Protein AF-0000000073583088 (afdb_homodimer)

pLDDT: mean 70.97, std 27.23, range [14.45, 96.69]

Secondary structure (DSSP, 8-state):
-PPP----------------------GGGG-----------GGGG------S-------------THHHHHHHHHHHHHHHHHHHHHHHHHHHHHHHHHHHTS-HHHHHHS-HHHHHHIIIIIHHHHHHHHHHIIIIIHHHHHHHHHHHHHHHHH-HHHHHHHHHHHHHHHHHHHHHHHHHHHHHHHHHHHHHHHHHHHHHHHHTHHHHHHTT-HHHHHHHHHHHHHHHHHHHHHHHHHHHHHHHHHHHHHHHHHHHHHHHHHHHHHTTSS-HHHHHHHHHHHHHHHHHHHHHHHHHHHHHHHHHHHHHHHHHHSPPPSS-SS-SB---GGG----EEEEEEEEE-TT-TT-EEEEEEEEEE-TT--------TTSSHHHHHHHHTTSS--SEEEEEETTEEGGGB-HHHIIIIIEEEE-SS----SSBHHHHHHTT-TT--HHHHHHHHHHTT-HHHHHHSTTGGG-B--GGGTTS-HHHHHHHHHHHHHHT--SEEEESSTTTTS-HHHHHHHHHHHHHHHHHHHTT------------------------------------------------------------------/--------------------------GGGG-----------GGGG------S-------------THHHHHHHHHHHHHHHHHHHHHHHHHHHHHHHHHHHTS-HHHHHHS-HHHHHHIIIIIHHHHHHHHHHIIIIIHHHHHHHHHHHHHHHHH-HHHHHHHHHHHHHHHHHHHHHHHHHHHHHHHHHHHHHHHHHHHHHHHHTHHHHHHTT-HHHHHHHHHHHHHHHHHHHHHHHHHHHHHHHHHHHHHHHHHHHHHHHHHHHHHTTSS-HHHHHHHHHHHHHHHHHHHHHHHHHHHHHHHHHHHHHHHHHHSPPPSS-SS-SB---GGG----EEEEEEEEE-TT-TT-EEEEEEEEEE-TT--------TTSSHHHHHHHHTTSS--SEEEEEETTEEGGGB-HHHIIIIIEEEE-SS----SSBHHHHHHTT-TT--HHHHHHHHHHTT-HHHHHHSTTGGG-B--GGGTTS-HHHHHHHHHHHHHHT--SEEEESSTTTTS-HHHHHHHHHHHHHHHHHHHTT------------------------------------------------------------------

Solvent-accessible surface area (backbone atoms only — not comparable to full-atom values): 68136 Å² total; per-residue (Å²): 132,78,82,80,88,70,87,71,75,76,76,73,78,79,76,80,76,83,80,76,80,73,79,70,65,77,67,65,74,64,62,59,67,69,70,79,71,71,73,72,76,58,72,72,69,68,63,77,78,76,74,85,88,85,81,84,70,75,77,75,72,79,66,80,76,71,56,64,56,50,18,53,50,44,21,54,49,41,30,50,49,31,43,52,40,36,50,51,42,40,50,47,40,46,50,36,50,51,33,57,66,47,40,41,56,62,53,56,74,73,40,58,54,68,59,55,47,39,42,57,46,56,27,41,47,45,26,33,52,29,50,49,45,44,54,56,51,44,50,51,29,50,49,49,34,54,53,35,52,52,52,35,43,74,71,37,51,69,64,35,53,52,50,64,56,50,49,56,52,51,51,54,53,47,49,55,55,44,52,53,51,49,53,46,48,51,53,27,50,52,37,43,50,51,30,48,50,54,51,48,53,48,58,66,39,40,67,60,36,53,49,35,46,39,55,66,62,54,45,50,53,44,44,51,37,41,49,53,26,35,53,43,44,34,53,43,26,44,52,51,15,50,48,51,15,52,48,48,40,51,54,52,46,49,54,50,46,48,50,52,54,44,47,53,35,32,73,67,70,72,37,51,74,67,52,46,53,51,45,51,53,39,50,50,49,35,49,53,23,50,52,49,49,56,54,43,50,55,38,48,52,53,20,50,52,29,42,48,56,45,49,53,53,48,66,55,74,45,90,57,64,57,70,53,66,47,78,77,56,77,91,74,61,64,48,30,38,36,37,44,49,26,21,31,45,51,85,92,40,64,89,48,68,54,38,76,63,38,64,48,77,43,61,53,92,60,88,81,85,88,83,71,57,63,81,55,36,71,70,52,55,56,37,44,74,70,56,53,46,76,65,76,37,59,51,45,27,48,68,84,40,51,56,88,52,30,18,49,38,55,43,23,42,49,37,38,22,70,38,52,65,74,65,77,47,60,66,40,28,50,48,56,53,31,33,56,33,33,80,85,60,51,71,64,53,51,52,51,20,23,49,45,30,70,31,44,68,67,36,59,68,37,95,54,25,53,62,33,65,34,38,75,69,27,73,75,50,46,71,36,55,46,38,24,46,44,47,13,10,32,53,50,41,63,38,65,36,78,46,70,40,64,57,56,70,60,42,30,72,66,58,39,50,50,34,48,50,38,53,50,49,61,53,52,62,72,66,64,74,74,83,76,80,79,76,78,71,80,80,79,77,81,77,79,80,70,82,81,76,86,85,80,82,82,83,90,92,77,89,71,88,69,90,81,71,92,80,73,93,73,85,90,81,86,87,82,85,80,88,85,89,85,73,88,75,84,91,68,93,77,78,82,70,84,135,130,80,80,78,84,72,86,70,73,78,76,71,75,81,75,81,76,83,79,75,77,73,80,69,64,77,66,65,74,65,63,59,69,71,72,79,71,71,74,72,76,58,71,69,68,69,63,77,80,77,74,85,86,86,80,84,68,74,74,76,74,77,67,80,75,71,56,65,55,48,18,53,51,43,21,53,51,41,29,50,48,32,44,52,39,35,51,50,41,41,53,48,40,46,49,36,49,51,33,55,67,47,42,43,57,62,55,56,72,75,40,58,55,69,59,55,49,38,43,56,45,55,27,41,48,45,25,34,53,29,52,49,45,45,54,56,52,43,51,50,30,50,52,48,33,53,52,33,52,54,53,34,43,73,72,38,52,70,62,35,54,53,47,65,54,51,49,57,53,50,51,54,53,47,49,55,53,45,53,55,50,47,54,46,47,49,54,28,50,50,38,43,48,51,32,48,50,51,51,48,53,48,57,67,40,40,68,60,36,53,48,36,45,39,55,67,60,54,45,50,54,44,45,53,38,40,49,52,25,33,52,43,44,33,53,42,27,42,51,51,14,50,49,52,15,50,48,47,40,51,52,52,46,50,56,50,48,48,50,52,55,44,46,54,35,32,73,67,71,73,37,52,75,68,52,46,53,52,44,50,53,38,50,49,49,34,48,52,22,50,53,51,49,55,54,42,50,56,38,48,52,52,19,49,51,30,42,48,57,46,49,52,53,47,67,54,73,45,90,57,65,58,70,54,66,47,78,78,55,76,91,74,60,64,46,29,38,35,38,43,47,27,21,32,45,52,84,91,41,63,88,48,68,54,38,76,61,40,65,48,76,42,61,54,90,58,89,82,85,90,82,70,58,63,82,55,37,71,67,51,55,56,38,43,73,69,56,54,46,77,67,74,37,59,49,46,26,48,66,83,37,50,54,88,51,31,18,50,39,55,42,23,41,50,36,38,21,70,38,52,66,76,65,78,49,61,67,39,29,50,48,55,54,32,32,55,33,32,82,85,58,50,71,66,51,51,51,50,22,22,49,46,30,68,32,43,69,66,35,59,69,38,96,53,26,54,63,35,65,34,41,74,71,27,73,76,51,49,71,37,56,46,39,25,45,45,46,13,10,30,53,51,40,64,37,67,36,77,46,71,41,63,56,56,72,59,41,28,72,67,58,39,49,49,34,49,50,37,52,51,50,60,54,52,63,69,67,65,74,74,83,76,78,79,76,77,69,80,77,78,74,81,73,81,75,71,81,87,81,86,87,84,86,80,83,87,91,81,91,77,89,75,91,81,84,87,87,90,90,85,87,92,79,85,92,85,88,81,89,80,87,87,90,72,86,88,86,92,70,92,83,84,92,77,139

Nearest PDB structures (foldseek):
  5och-assembly3_F  TM=8.069E-01  e=6.223E-46  Homo sapiens
  5och-assembly1_B  TM=8.005E-01  e=4.667E-46  Homo sapiens
  5och-assembly2_D  TM=7.940E-01  e=2.753E-45  Homo sapiens
  4ayw-assembly1_A-2  TM=7.991E-01  e=3.027E-34  Homo sapiens
  7y48-assembly1_B  TM=8.462E-01  e=5.646E-32  Homo sapiens

Structure (mmCIF, N/CA/C/O backbone):
data_AF-0000000073583088-model_v1
#
loop_
_entity.id
_entity.type
_entity.pdbx_description
1 polymer 'Mitochondrial potassium channel ATP-binding subunit'
#
loop_
_atom_site.group_PDB
_atom_site.id
_atom_site.type_symbol
_atom_site.label_atom_id
_atom_site.label_alt_id
_atom_site.label_comp_id
_atom_site.label_asym_id
_atom_site.label_entity_id
_atom_site.label_seq_id
_atom_site.pdbx_PDB_ins_code
_atom_site.Cartn_x
_atom_site.Cartn_y
_atom_site.Cartn_z
_atom_site.occupancy
_atom_site.B_iso_or_equiv
_atom_site.auth_seq_id
_atom_site.auth_comp_id
_atom_site.auth_asym_id
_atom_site.auth_atom_id
_atom_site.pdbx_PDB_model_num
ATOM 1 N N . MET A 1 1 ? 45.219 54.594 -44.75 1 20.78 1 MET A N 1
ATOM 2 C CA . MET A 1 1 ? 46.156 53.469 -44.75 1 20.78 1 MET A CA 1
ATOM 3 C C . MET A 1 1 ? 46.156 52.75 -43.406 1 20.78 1 MET A C 1
ATOM 5 O O . MET A 1 1 ? 47.094 51.969 -43.125 1 20.78 1 MET A O 1
ATOM 9 N N . GLY A 1 2 ? 45.281 52.969 -42.625 1 25.44 2 GLY A N 1
ATOM 10 C CA . GLY A 1 2 ? 45.25 52.75 -41.188 1 25.44 2 GLY A CA 1
ATOM 11 C C . GLY A 1 2 ? 45.406 51.312 -40.781 1 25.44 2 GLY A C 1
ATOM 12 O O . GLY A 1 2 ? 44.969 50.406 -41.5 1 25.44 2 GLY A O 1
ATOM 13 N N . PRO A 1 3 ? 46.469 50.938 -40.031 1 29.67 3 PRO A N 1
ATOM 14 C CA . PRO A 1 3 ? 47.125 49.656 -39.844 1 29.67 3 PRO A CA 1
ATOM 15 C C . PRO A 1 3 ? 46.188 48.562 -39.344 1 29.67 3 PRO A C 1
ATOM 17 O O . PRO A 1 3 ? 45.188 48.875 -38.719 1 29.67 3 PRO A O 1
ATOM 20 N N . PRO A 1 4 ? 46.062 47.406 -40.094 1 26.61 4 PRO A N 1
ATOM 21 C CA . PRO A 1 4 ? 45.156 46.25 -40.094 1 26.61 4 PRO A CA 1
ATOM 22 C C . PRO A 1 4 ? 45.156 45.5 -38.75 1 26.61 4 PRO A C 1
ATOM 24 O O . PRO A 1 4 ? 46.125 45.625 -37.969 1 26.61 4 PRO A O 1
ATOM 27 N N . ASP A 1 5 ? 44 45.219 -38.219 1 26.08 5 ASP A N 1
ATOM 28 C CA . ASP A 1 5 ? 43.406 44.688 -37 1 26.08 5 ASP A CA 1
ATOM 29 C C . ASP A 1 5 ? 43.938 43.281 -36.656 1 26.08 5 ASP A C 1
ATOM 31 O O . ASP A 1 5 ? 43.812 42.375 -37.469 1 26.08 5 ASP A O 1
ATOM 35 N N . PRO A 1 6 ? 45 43.25 -35.938 1 22.36 6 PRO A N 1
ATOM 36 C CA . PRO A 1 6 ? 46.031 42.219 -35.75 1 22.36 6 PRO A CA 1
ATOM 37 C C . PRO A 1 6 ? 45.406 40.844 -35.5 1 22.36 6 PRO A C 1
ATOM 39 O O . PRO A 1 6 ? 45.812 39.875 -36.156 1 22.36 6 PRO A O 1
ATOM 42 N N . LEU A 1 7 ? 45 40.594 -34.219 1 23 7 LEU A N 1
ATOM 43 C CA . LEU A 1 7 ? 45.5 39.469 -33.438 1 23 7 LEU A CA 1
ATOM 44 C C . LEU A 1 7 ? 44.688 38.219 -33.719 1 23 7 LEU A C 1
ATOM 46 O O . LEU A 1 7 ? 43.5 38.125 -33.438 1 23 7 LEU A O 1
ATOM 50 N N . GLU A 1 8 ? 44.688 37.594 -34.844 1 21.62 8 GLU A N 1
ATOM 51 C CA . GLU A 1 8 ? 43.969 36.438 -35.375 1 21.62 8 GLU A CA 1
ATOM 52 C C . GLU A 1 8 ? 44.281 35.188 -34.531 1 21.62 8 GLU A C 1
ATOM 54 O O . GLU A 1 8 ? 44.969 34.281 -35 1 21.62 8 GLU A O 1
ATOM 59 N N . LYS A 1 9 ? 44.906 35.312 -33.375 1 22.67 9 LYS A N 1
ATOM 60 C CA . LYS A 1 9 ? 45.688 34.188 -32.938 1 22.67 9 LYS A CA 1
ATOM 61 C C . LYS A 1 9 ? 44.844 32.906 -32.938 1 22.67 9 LYS A C 1
ATOM 63 O O . LYS A 1 9 ? 43.688 32.906 -32.594 1 22.67 9 LYS A O 1
ATOM 68 N N . ASP A 1 10 ? 45.219 31.953 -33.656 1 20.64 10 ASP A N 1
ATOM 69 C CA . ASP A 1 10 ? 44.781 30.625 -34.125 1 20.64 10 ASP A CA 1
ATOM 70 C C . ASP A 1 10 ? 44.531 29.688 -32.938 1 20.64 10 ASP A C 1
ATOM 72 O O . ASP A 1 10 ? 45.5 29.109 -32.406 1 20.64 10 ASP A O 1
ATOM 76 N N . ARG A 1 11 ? 43.938 30.109 -31.875 1 23.22 11 ARG A N 1
ATOM 77 C CA . ARG A 1 11 ? 43.969 29.344 -30.625 1 23.22 11 ARG A CA 1
ATOM 78 C C . ARG A 1 11 ? 43.594 27.891 -30.875 1 23.22 11 ARG A C 1
ATOM 80 O O . ARG A 1 11 ? 42.531 27.594 -31.391 1 23.22 11 ARG A O 1
ATOM 87 N N . THR A 1 12 ? 44.531 27.047 -31.141 1 21 12 THR A N 1
ATOM 88 C CA . THR A 1 12 ? 44.5 25.625 -31.469 1 21 12 THR A CA 1
ATOM 89 C C . THR A 1 12 ? 43.625 24.859 -30.469 1 21 12 THR A C 1
ATOM 91 O O . THR A 1 12 ? 43.688 25.125 -29.266 1 21 12 THR A O 1
ATOM 94 N N . PRO A 1 13 ? 42.531 24.234 -30.812 1 22.33 13 PRO A N 1
ATOM 95 C CA . PRO A 1 13 ? 41.469 23.594 -30.047 1 22.33 13 PRO A CA 1
ATOM 96 C C . PRO A 1 13 ? 41.938 22.406 -29.219 1 22.33 13 PRO A C 1
ATOM 98 O O . PRO A 1 13 ? 42.625 21.516 -29.766 1 22.33 13 PRO A O 1
ATOM 101 N N . ARG A 1 14 ? 42.5 22.578 -28.031 1 21.67 14 ARG A N 1
ATOM 102 C CA . ARG A 1 14 ? 43.094 21.516 -27.219 1 21.67 14 ARG A CA 1
ATOM 103 C C . ARG A 1 14 ? 42.25 20.25 -27.234 1 21.67 14 ARG A C 1
ATOM 105 O O . ARG A 1 14 ? 41 20.344 -27.188 1 21.67 14 ARG A O 1
ATOM 112 N N . THR A 1 15 ? 42.719 19.219 -27.828 1 20.34 15 THR A N 1
ATOM 113 C CA . THR A 1 15 ? 42.344 17.828 -28.062 1 20.34 15 THR A CA 1
ATOM 114 C C . THR A 1 15 ? 41.906 17.172 -26.75 1 20.34 15 THR A C 1
ATOM 116 O O . THR A 1 15 ? 42.594 17.297 -25.734 1 20.34 15 THR A O 1
ATOM 119 N N . TRP A 1 16 ? 40.656 17.125 -26.453 1 19.75 16 TRP A N 1
ATOM 120 C CA . TRP A 1 16 ? 39.906 16.578 -25.328 1 19.75 16 TRP A CA 1
ATOM 121 C C . TRP A 1 16 ? 40.406 15.195 -24.938 1 19.75 16 TRP A C 1
ATOM 123 O O . TRP A 1 16 ? 40.469 14.297 -25.781 1 19.75 16 TRP A O 1
ATOM 133 N N . GLY A 1 17 ? 41.469 15.188 -24.109 1 19.53 17 GLY A N 1
ATOM 134 C CA . GLY A 1 17 ? 42.156 14 -23.656 1 19.53 17 GLY A CA 1
ATOM 135 C C . GLY A 1 17 ? 41.25 12.797 -23.469 1 19.53 17 GLY A C 1
ATOM 136 O O . GLY A 1 17 ? 40.031 12.922 -23.547 1 19.53 17 GLY A O 1
ATOM 137 N N . ARG A 1 18 ? 41.875 11.656 -22.828 1 20.88 18 ARG A N 1
ATOM 138 C CA . ARG A 1 18 ? 41.906 10.203 -22.734 1 20.88 18 ARG A CA 1
ATOM 139 C C . ARG A 1 18 ? 40.688 9.688 -21.969 1 20.88 18 ARG A C 1
ATOM 141 O O . ARG A 1 18 ? 40.375 10.18 -20.891 1 20.88 18 ARG A O 1
ATOM 148 N N . MET A 1 19 ? 39.781 9.25 -22.672 1 21.03 19 MET A N 1
ATOM 149 C CA . MET A 1 19 ? 38.5 8.562 -22.375 1 21.03 19 MET A CA 1
ATOM 150 C C . MET A 1 19 ? 38.688 7.512 -21.297 1 21.03 19 MET A C 1
ATOM 152 O O . MET A 1 19 ? 39.719 6.812 -21.266 1 21.03 19 MET A O 1
ATOM 156 N N . GLY A 1 20 ? 38.188 7.785 -20.062 1 21.14 20 GLY A N 1
ATOM 157 C CA . GLY A 1 20 ? 38.094 7.035 -18.828 1 21.14 20 GLY A CA 1
ATOM 158 C C . GLY A 1 20 ? 37.906 5.547 -19.031 1 21.14 20 GLY A C 1
ATOM 159 O O . GLY A 1 20 ? 37.406 5.133 -20.078 1 21.14 20 GLY A O 1
ATOM 160 N N . ALA A 1 21 ? 38.719 4.691 -18.406 1 23.14 21 ALA A N 1
ATOM 161 C CA . ALA A 1 21 ? 38.875 3.24 -18.453 1 23.14 21 ALA A CA 1
ATOM 162 C C . ALA A 1 21 ? 37.531 2.539 -18.297 1 23.14 21 ALA A C 1
ATOM 164 O O . ALA A 1 21 ? 36.656 3.027 -17.578 1 23.14 21 ALA A O 1
ATOM 165 N N . PRO A 1 22 ? 37.094 1.829 -19.234 1 23.66 22 PRO A N 1
ATOM 166 C CA . PRO A 1 22 ? 35.875 1.024 -19.328 1 23.66 22 PRO A CA 1
ATOM 167 C C . PRO A 1 22 ? 35.656 0.125 -18.125 1 23.66 22 PRO A C 1
ATOM 169 O O . PRO A 1 22 ? 36.625 -0.386 -17.547 1 23.66 22 PRO A O 1
ATOM 172 N N . ILE A 1 23 ? 34.906 0.551 -17.203 1 24.41 23 ILE A N 1
ATOM 173 C CA . ILE A 1 23 ? 34.625 -0.297 -16.047 1 24.41 23 ILE A CA 1
ATOM 174 C C . ILE A 1 23 ? 34.375 -1.732 -16.516 1 24.41 23 ILE A C 1
ATOM 176 O O . ILE A 1 23 ? 33.469 -1.999 -17.281 1 24.41 23 ILE A O 1
ATOM 180 N N . THR A 1 24 ? 35.438 -2.447 -16.812 1 23.09 24 THR A N 1
ATOM 181 C CA . THR A 1 24 ? 35.406 -3.863 -17.172 1 23.09 24 THR A CA 1
ATOM 182 C C . THR A 1 24 ? 34.5 -4.641 -16.219 1 23.09 24 THR A C 1
ATOM 184 O O . THR A 1 24 ? 34.688 -4.609 -15.008 1 23.09 24 THR A O 1
ATOM 187 N N . LEU A 1 25 ? 33.25 -4.574 -16.391 1 23.41 25 LEU A N 1
ATOM 188 C CA . LEU A 1 25 ? 32.375 -5.512 -15.703 1 23.41 25 LEU A CA 1
ATOM 189 C C . LEU A 1 25 ? 33 -6.898 -15.633 1 23.41 25 LEU A C 1
ATOM 191 O O . LEU A 1 25 ? 33.531 -7.395 -16.641 1 23.41 25 LEU A O 1
ATOM 195 N N . PRO A 1 26 ? 33.688 -7.223 -14.547 1 24.36 26 PRO A N 1
ATOM 196 C CA . PRO A 1 26 ? 34.344 -8.539 -14.586 1 24.36 26 PRO A CA 1
ATOM 197 C C . PRO A 1 26 ? 33.469 -9.609 -15.227 1 24.36 26 PRO A C 1
ATOM 199 O O . PRO A 1 26 ? 32.25 -9.602 -15.039 1 24.36 26 PRO A O 1
ATOM 202 N N . ASN A 1 27 ? 33.75 -9.961 -16.484 1 24.09 27 ASN A N 1
ATOM 203 C CA . ASN A 1 27 ? 33.25 -11.023 -17.359 1 24.09 27 ASN A CA 1
ATOM 204 C C . ASN A 1 27 ? 33.062 -12.336 -16.609 1 24.09 27 ASN A C 1
ATOM 206 O O . ASN A 1 27 ? 32.75 -13.367 -17.203 1 24.09 27 ASN A O 1
ATOM 210 N N . ARG A 1 28 ? 33.781 -12.398 -15.445 1 27.28 28 ARG A N 1
ATOM 211 C CA . ARG A 1 28 ? 34 -13.789 -15.07 1 27.28 28 ARG A CA 1
ATOM 212 C C . ARG A 1 28 ? 32.688 -14.492 -14.781 1 27.28 28 ARG A C 1
ATOM 214 O O . ARG A 1 28 ? 32.625 -15.711 -14.617 1 27.28 28 ARG A O 1
ATOM 221 N N . MET A 1 29 ? 31.797 -13.617 -14.305 1 25.19 29 MET A N 1
ATOM 222 C CA . MET A 1 29 ? 30.781 -14.484 -13.719 1 25.19 29 MET A CA 1
ATOM 223 C C . MET A 1 29 ? 30.094 -15.32 -14.797 1 25.19 29 MET A C 1
ATOM 225 O O . MET A 1 29 ? 29.156 -16.078 -14.5 1 25.19 29 MET A O 1
ATOM 229 N N . LEU A 1 30 ? 30.297 -14.766 -16.062 1 24.88 30 LEU A N 1
ATOM 230 C CA . LEU A 1 30 ? 29.469 -15.477 -17.031 1 24.88 30 LEU A CA 1
ATOM 231 C C . LEU A 1 30 ? 29.891 -16.938 -17.141 1 24.88 30 LEU A C 1
ATOM 233 O O . LEU A 1 30 ? 29.344 -17.688 -17.938 1 24.88 30 LEU A O 1
ATOM 237 N N . ARG A 1 31 ? 31.156 -17.109 -16.875 1 25.91 31 ARG A N 1
ATOM 238 C CA . ARG A 1 31 ? 31.547 -18.406 -17.422 1 25.91 31 ARG A CA 1
ATOM 239 C C . ARG A 1 31 ? 30.812 -19.547 -16.719 1 25.91 31 ARG A C 1
ATOM 241 O O . ARG A 1 31 ? 31.438 -20.469 -16.203 1 25.91 31 ARG A O 1
ATOM 248 N N . ALA A 1 32 ? 29.906 -19.109 -15.836 1 25.72 32 ALA A N 1
ATOM 249 C CA . ALA A 1 32 ? 29.5 -20.391 -15.25 1 25.72 32 ALA A CA 1
ATOM 250 C C . ALA A 1 32 ? 29.016 -21.359 -16.328 1 25.72 32 ALA A C 1
ATOM 252 O O . ALA A 1 32 ? 28.25 -20.969 -17.219 1 25.72 32 ALA A O 1
ATOM 253 N N . ARG A 1 33 ? 29.938 -22.156 -16.812 1 24.73 33 ARG A N 1
ATOM 254 C CA . ARG A 1 33 ? 29.594 -23.281 -17.672 1 24.73 33 ARG A CA 1
ATOM 255 C C . ARG A 1 33 ? 28.234 -23.859 -17.297 1 24.73 33 ARG A C 1
ATOM 257 O O . ARG A 1 33 ? 27.969 -24.125 -16.125 1 24.73 33 ARG A O 1
ATOM 264 N N . PRO A 1 34 ? 27.234 -23.375 -17.984 1 26.98 34 PRO A N 1
ATOM 265 C CA . PRO A 1 34 ? 25.953 -24.016 -17.719 1 26.98 34 PRO A CA 1
ATOM 266 C C . PRO A 1 34 ? 26.078 -25.531 -17.531 1 26.98 34 PRO A C 1
ATOM 268 O O . PRO A 1 34 ? 26.766 -26.188 -18.312 1 26.98 34 PRO A O 1
ATOM 271 N N . PRO A 1 35 ? 26.375 -26 -16.359 1 24.53 35 PRO A N 1
ATOM 272 C CA . PRO A 1 35 ? 26.375 -27.469 -16.391 1 24.53 35 PRO A CA 1
ATOM 273 C C . PRO A 1 35 ? 25.234 -28.031 -17.219 1 24.53 35 PRO A C 1
ATOM 275 O O . PRO A 1 35 ? 24.203 -27.375 -17.391 1 24.53 35 PRO A O 1
ATOM 278 N N . CYS A 1 36 ? 25.594 -28.609 -18.406 1 21.75 36 CYS A N 1
ATOM 279 C CA . CYS A 1 36 ? 24.734 -29.438 -19.234 1 21.75 36 CYS A CA 1
ATOM 280 C C . CYS A 1 36 ? 23.812 -30.297 -18.359 1 21.75 36 CYS A C 1
ATOM 282 O O . CYS A 1 36 ? 24.297 -31.188 -17.656 1 21.75 36 CYS A O 1
ATOM 284 N N . ALA A 1 37 ? 23.125 -29.641 -17.5 1 23.33 37 ALA A N 1
ATOM 285 C CA . ALA A 1 37 ? 22.219 -30.531 -16.766 1 23.33 37 ALA A CA 1
ATOM 286 C C . ALA A 1 37 ? 21.359 -31.359 -17.719 1 23.33 37 ALA A C 1
ATOM 288 O O . ALA A 1 37 ? 20.438 -30.828 -18.344 1 23.33 37 ALA A O 1
ATOM 289 N N . CYS A 1 38 ? 22 -32.094 -18.672 1 23.61 38 CYS A N 1
ATOM 290 C CA . CYS A 1 38 ? 21.25 -33.156 -19.375 1 23.61 38 CYS A CA 1
ATOM 291 C C . CYS A 1 38 ? 20.359 -33.906 -18.406 1 23.61 38 CYS A C 1
ATOM 293 O O . CYS A 1 38 ? 20.844 -34.688 -17.578 1 23.61 38 CYS A O 1
ATOM 295 N N . SER A 1 39 ? 19.594 -33.344 -17.672 1 23.56 39 SER A N 1
ATOM 296 C CA . SER A 1 39 ? 18.75 -34.25 -16.906 1 23.56 39 SER A CA 1
ATOM 297 C C . SER A 1 39 ? 18.125 -35.312 -17.797 1 23.56 39 SER A C 1
ATOM 299 O O . SER A 1 39 ? 17.781 -35.031 -18.953 1 23.56 39 SER A O 1
ATOM 301 N N . ALA A 1 40 ? 18.422 -36.594 -17.5 1 25.67 40 ALA A N 1
ATOM 302 C CA . ALA A 1 40 ? 18.188 -38 -17.797 1 25.67 40 ALA A CA 1
ATOM 303 C C . ALA A 1 40 ? 16.688 -38.312 -17.906 1 25.67 40 ALA A C 1
ATOM 305 O O . ALA A 1 40 ? 16 -38.406 -16.875 1 25.67 40 ALA A O 1
ATOM 306 N N . SER A 1 41 ? 15.859 -37.438 -18.391 1 26.44 41 SER A N 1
ATOM 307 C CA . SER A 1 41 ? 14.648 -38.25 -18.578 1 26.44 41 SER A CA 1
ATOM 308 C C . SER A 1 41 ? 14.906 -39.469 -19.453 1 26.44 41 SER A C 1
ATOM 310 O O . SER A 1 41 ? 14.961 -39.344 -20.672 1 26.44 41 SER A O 1
ATOM 312 N N . THR A 1 42 ? 16.016 -40.156 -19.219 1 26.84 42 THR A N 1
ATOM 313 C CA . THR A 1 42 ? 16.344 -41.375 -19.938 1 26.84 42 THR A CA 1
ATOM 314 C C . THR A 1 42 ? 15.188 -42.375 -19.906 1 26.84 42 THR A C 1
ATOM 316 O O . THR A 1 42 ? 15.336 -43.531 -20.297 1 26.84 42 THR A O 1
ATOM 319 N N . ALA A 1 43 ? 14.062 -41.969 -19.328 1 27.41 43 ALA A N 1
ATOM 320 C CA . ALA A 1 43 ? 13.203 -43.156 -19.203 1 27.41 43 ALA A CA 1
ATOM 321 C C . ALA A 1 43 ? 12.836 -43.688 -20.578 1 27.41 43 ALA A C 1
ATOM 323 O O . ALA A 1 43 ? 12.141 -44.719 -20.688 1 27.41 43 ALA A O 1
ATOM 324 N N . CYS A 1 44 ? 13.141 -42.938 -21.656 1 27.58 44 CYS A N 1
ATOM 325 C CA . CYS A 1 44 ? 12.43 -43.5 -22.797 1 27.58 44 CYS A CA 1
ATOM 326 C C . CYS A 1 44 ? 12.984 -44.844 -23.172 1 27.58 44 CYS A C 1
ATOM 328 O O . CYS A 1 44 ? 12.531 -45.469 -24.141 1 27.58 44 CYS A O 1
ATOM 330 N N . ARG A 1 45 ? 14.242 -45.125 -22.781 1 27.02 45 ARG A N 1
ATOM 331 C CA . ARG A 1 45 ? 14.773 -46.25 -23.531 1 27.02 45 ARG A CA 1
ATOM 332 C C . ARG A 1 45 ? 14.078 -47.562 -23.141 1 27.02 45 ARG A C 1
ATOM 334 O O . ARG A 1 45 ? 14.531 -48.656 -23.5 1 27.02 45 ARG A O 1
ATOM 341 N N . TRP A 1 46 ? 13.102 -47.531 -22.234 1 28.42 46 TRP A N 1
ATOM 342 C CA . TRP A 1 46 ? 12.781 -48.906 -21.891 1 28.42 46 TRP A CA 1
ATOM 343 C C . TRP A 1 46 ? 12.055 -49.594 -23.047 1 28.42 46 TRP A C 1
ATOM 345 O O . TRP A 1 46 ? 10.836 -49.75 -23.016 1 28.42 46 TRP A O 1
ATOM 355 N N . ALA A 1 47 ? 12 -49.125 -24.281 1 26.58 47 ALA A N 1
ATOM 356 C CA . ALA A 1 47 ? 11.219 -50 -25.156 1 26.58 47 ALA A CA 1
ATOM 357 C C . ALA A 1 47 ? 11.836 -51.406 -25.234 1 26.58 47 ALA A C 1
ATOM 359 O O . ALA A 1 47 ? 12.977 -51.562 -25.672 1 26.58 47 ALA A O 1
ATOM 360 N N . PRO A 1 48 ? 11.602 -52.375 -24.281 1 27.61 48 PRO A N 1
ATOM 361 C CA . PRO A 1 48 ? 12.055 -53.719 -24.641 1 27.61 48 PRO A CA 1
ATOM 362 C C . PRO A 1 48 ? 11.648 -54.156 -26.047 1 27.61 48 PRO A C 1
ATOM 364 O O . PRO A 1 48 ? 10.539 -53.844 -26.5 1 27.61 48 PRO A O 1
ATOM 367 N N . CYS A 1 49 ? 12.477 -54.062 -27.016 1 26.69 49 CYS A N 1
ATOM 368 C CA . CYS A 1 49 ? 12.383 -54.75 -28.312 1 26.69 49 CYS A CA 1
ATOM 369 C C . CYS A 1 49 ? 11.914 -56.188 -28.141 1 26.69 49 CYS A C 1
ATOM 371 O O . CYS A 1 49 ? 12.711 -57.062 -27.828 1 26.69 49 CYS A O 1
ATOM 373 N N . TRP A 1 50 ? 10.852 -56.531 -27.484 1 26.95 50 TRP A N 1
ATOM 374 C CA . TRP A 1 50 ? 10.438 -57.906 -27.453 1 26.95 50 TRP A CA 1
ATOM 375 C C . TRP A 1 50 ? 10.219 -58.438 -28.875 1 26.95 50 TRP A C 1
ATOM 377 O O . TRP A 1 50 ? 9.172 -58.219 -29.469 1 26.95 50 TRP A O 1
ATOM 387 N N . GLY A 1 51 ? 11.023 -58.25 -29.953 1 25.39 51 GLY A N 1
ATOM 388 C CA . GLY A 1 51 ? 10.773 -59.031 -31.141 1 25.39 51 GLY A CA 1
ATOM 389 C C . GLY A 1 51 ? 10.617 -60.5 -30.859 1 25.39 51 GLY A C 1
ATOM 390 O O . GLY A 1 51 ? 10.898 -60.969 -29.75 1 25.39 51 GLY A O 1
ATOM 391 N N . GLY A 1 52 ? 10.242 -61.5 -31.859 1 26.27 52 GLY A N 1
ATOM 392 C CA . GLY A 1 52 ? 9.844 -62.906 -32.031 1 26.27 52 GLY A CA 1
ATOM 393 C C . GLY A 1 52 ? 10.805 -63.875 -31.406 1 26.27 52 GLY A C 1
ATOM 394 O O . GLY A 1 52 ? 10.383 -64.812 -30.75 1 26.27 52 GLY A O 1
ATOM 395 N N . THR A 1 53 ? 12.016 -64.188 -32.125 1 27.89 53 THR A N 1
ATOM 396 C CA . THR A 1 53 ? 12.523 -65.562 -32.219 1 27.89 53 THR A CA 1
ATOM 397 C C . THR A 1 53 ? 12.953 -66.062 -30.828 1 27.89 53 THR A C 1
ATOM 399 O O . THR A 1 53 ? 13.102 -65.312 -29.891 1 27.89 53 THR A O 1
ATOM 402 N N . ARG A 1 54 ? 13.945 -67.312 -30.688 1 34.88 54 ARG A N 1
ATOM 403 C CA . ARG A 1 54 ? 14.352 -68.5 -29.922 1 34.88 54 ARG A CA 1
ATOM 404 C C . ARG A 1 54 ? 15.148 -68.062 -28.688 1 34.88 54 ARG A C 1
ATOM 406 O O . ARG A 1 54 ? 14.953 -68.625 -27.609 1 34.88 54 ARG A O 1
ATOM 413 N N . GLY A 1 55 ? 16.5 -67.625 -28.891 1 28.05 55 GLY A N 1
ATOM 414 C CA . GLY A 1 55 ? 17.531 -67.938 -27.906 1 28.05 55 GLY A CA 1
ATOM 415 C C . GLY A 1 55 ? 17.312 -67.188 -26.594 1 28.05 55 GLY A C 1
ATOM 416 O O . GLY A 1 55 ? 16.625 -66.188 -26.531 1 28.05 55 GLY A O 1
ATOM 417 N N . LEU A 1 56 ? 17.562 -67.875 -25.344 1 29.92 56 LEU A N 1
ATOM 418 C CA . LEU A 1 56 ? 17.531 -67.625 -23.906 1 29.92 56 LEU A CA 1
ATOM 419 C C . LEU A 1 56 ? 18.234 -66.312 -23.547 1 29.92 56 LEU A C 1
ATOM 421 O O . LEU A 1 56 ? 19.453 -66.312 -23.375 1 29.92 56 LEU A O 1
ATOM 425 N N . HIS A 1 57 ? 18.406 -65.375 -24.453 1 31.09 57 HIS A N 1
ATOM 426 C CA . HIS A 1 57 ? 19.344 -64.375 -23.984 1 31.09 57 HIS A CA 1
ATOM 427 C C . HIS A 1 57 ? 18.922 -63.844 -22.625 1 31.09 57 HIS A C 1
ATOM 429 O O . HIS A 1 57 ? 17.719 -63.75 -22.344 1 31.09 57 HIS A O 1
ATOM 435 N N . PRO A 1 58 ? 19.906 -63.812 -21.609 1 33.06 58 PRO A N 1
ATOM 436 C CA . PRO A 1 58 ? 19.859 -63.406 -20.203 1 33.06 58 PRO A CA 1
ATOM 437 C C . PRO A 1 58 ? 19.172 -62.062 -20.016 1 33.06 58 PRO A C 1
ATOM 439 O O . PRO A 1 58 ? 19.125 -61.25 -20.938 1 33.06 58 PRO A O 1
ATOM 442 N N . VAL A 1 59 ? 18.172 -62.094 -19.219 1 36.59 59 VAL A N 1
ATOM 443 C CA . VAL A 1 59 ? 17.453 -60.938 -18.656 1 36.59 59 VAL A CA 1
ATOM 444 C C . VAL A 1 59 ? 18.453 -59.812 -18.344 1 36.59 59 VAL A C 1
ATOM 446 O O . VAL A 1 59 ? 19.438 -60.031 -17.625 1 36.59 59 VAL A O 1
ATOM 449 N N . PRO A 1 60 ? 18.812 -58.938 -19.312 1 34.94 60 PRO A N 1
ATOM 450 C CA . PRO A 1 60 ? 19.766 -57.906 -18.953 1 34.94 60 PRO A CA 1
ATOM 451 C C . PRO A 1 60 ? 19.562 -57.406 -17.531 1 34.94 60 PRO A C 1
ATOM 453 O O . PRO A 1 60 ? 18.469 -57.469 -16.984 1 34.94 60 PRO A O 1
ATOM 456 N N . ARG A 1 61 ? 20.641 -57.594 -16.656 1 36.94 61 ARG A N 1
ATOM 457 C CA . ARG A 1 61 ? 20.797 -57.062 -15.305 1 36.94 61 ARG A CA 1
ATOM 458 C C . ARG A 1 61 ? 20.172 -55.688 -15.164 1 36.94 61 ARG A C 1
ATOM 460 O O . ARG A 1 61 ? 20.328 -54.844 -16.047 1 36.94 61 ARG A O 1
ATOM 467 N N . PRO A 1 62 ? 19.141 -55.594 -14.398 1 37.34 62 PRO A N 1
ATOM 468 C CA . PRO A 1 62 ? 18.562 -54.25 -14.117 1 37.34 62 PRO A CA 1
ATOM 469 C C . PRO A 1 62 ? 19.625 -53.219 -13.789 1 37.34 62 PRO A C 1
ATOM 471 O O . PRO A 1 62 ? 20.438 -53.406 -12.875 1 37.34 62 PRO A O 1
ATOM 474 N N . GLU A 1 63 ? 20.438 -52.75 -14.727 1 37.75 63 GLU A N 1
ATOM 475 C CA . GLU A 1 63 ? 21.328 -51.656 -14.391 1 37.75 63 GLU A CA 1
ATOM 476 C C . GLU A 1 63 ? 20.719 -50.781 -13.312 1 37.75 63 GLU A C 1
ATOM 478 O O . GLU A 1 63 ? 19.5 -50.594 -13.266 1 37.75 63 GLU A O 1
ATOM 483 N N . PRO A 1 64 ? 21.375 -50.688 -12.109 1 41.47 64 PRO A N 1
ATOM 484 C CA . PRO A 1 64 ? 20.922 -49.875 -10.984 1 41.47 64 PRO A CA 1
ATOM 485 C C . PRO A 1 64 ? 20.25 -48.562 -11.422 1 41.47 64 PRO A C 1
ATOM 487 O O . PRO A 1 64 ? 20.75 -47.875 -12.328 1 41.47 64 PRO A O 1
ATOM 490 N N . PRO A 1 65 ? 18.969 -48.375 -11.328 1 43.69 65 PRO A N 1
ATOM 491 C CA . PRO A 1 65 ? 18.094 -47.25 -11.75 1 43.69 65 PRO A CA 1
ATOM 492 C C . PRO A 1 65 ? 18.703 -45.906 -11.438 1 43.69 65 PRO A C 1
ATOM 494 O O . PRO A 1 65 ? 19.141 -45.656 -10.312 1 43.69 65 PRO A O 1
ATOM 497 N N . ALA A 1 66 ? 19.469 -45.219 -12.289 1 44.72 66 ALA A N 1
ATOM 498 C CA . ALA A 1 66 ? 20 -43.875 -12.484 1 44.72 66 ALA A CA 1
ATOM 499 C C . ALA A 1 66 ? 19.109 -42.844 -11.828 1 44.72 66 ALA A C 1
ATOM 501 O O . ALA A 1 66 ? 19.328 -41.625 -11.984 1 44.72 66 ALA A O 1
ATOM 502 N N . ARG A 1 67 ? 18.031 -43.25 -11.219 1 55.06 67 ARG A N 1
ATOM 503 C CA . ARG A 1 67 ? 17.016 -42.25 -10.82 1 55.06 67 ARG A CA 1
ATOM 504 C C . ARG A 1 67 ? 17.406 -41.562 -9.523 1 55.06 67 ARG A C 1
ATOM 506 O O . ARG A 1 67 ? 16.953 -40.469 -9.242 1 55.06 67 ARG A O 1
ATOM 513 N N . PHE A 1 68 ? 18.344 -42.25 -8.719 1 58.22 68 PHE A N 1
ATOM 514 C CA . PHE A 1 68 ? 18.766 -41.594 -7.48 1 58.22 68 PHE A CA 1
ATOM 515 C C . PHE A 1 68 ? 19.5 -40.281 -7.777 1 58.22 68 PHE A C 1
ATOM 517 O O . PHE A 1 68 ? 19.312 -39.281 -7.094 1 58.22 68 PHE A O 1
ATOM 524 N N . PRO A 1 69 ? 20.219 -40.312 -8.883 1 63.53 69 PRO A N 1
ATOM 525 C CA . PRO A 1 69 ? 20.953 -39.094 -9.188 1 63.53 69 PRO A CA 1
ATOM 526 C C . PRO A 1 69 ? 20.031 -37.938 -9.609 1 63.53 69 PRO A C 1
ATOM 528 O O . PRO A 1 69 ? 20.375 -36.781 -9.414 1 63.53 69 PRO A O 1
ATOM 531 N N . GLN A 1 70 ? 18.844 -38.438 -9.93 1 73.5 70 GLN A N 1
ATOM 532 C CA . GLN A 1 70 ? 17.953 -37.375 -10.391 1 73.5 70 GLN A CA 1
ATOM 533 C C . GLN A 1 70 ? 17.469 -36.5 -9.227 1 73.5 70 GLN A C 1
ATOM 535 O O . GLN A 1 70 ? 17.344 -35.281 -9.359 1 73.5 70 GLN A O 1
ATOM 540 N N . GLY A 1 71 ? 17.328 -37.281 -8.047 1 76.19 71 GLY A N 1
ATOM 541 C CA . GLY A 1 71 ? 16.906 -36.531 -6.871 1 76.19 71 GLY A CA 1
ATOM 542 C C . GLY A 1 71 ? 17.969 -35.594 -6.355 1 76.19 71 GLY A C 1
ATOM 543 O O . GLY A 1 71 ? 17.672 -34.438 -6 1 76.19 71 GLY A O 1
ATOM 544 N N . LEU A 1 72 ? 19.172 -36 -6.48 1 79.81 72 LEU A N 1
ATOM 545 C CA . LEU A 1 72 ? 20.281 -35.188 -5.996 1 79.81 72 LEU A CA 1
ATOM 546 C C . LEU A 1 72 ? 20.578 -34.062 -6.961 1 79.81 72 LEU A C 1
ATOM 548 O O . LEU A 1 72 ? 20.906 -32.938 -6.531 1 79.81 72 LEU A O 1
ATOM 552 N N . LEU A 1 73 ? 20.406 -34.344 -8.258 1 81 73 LEU A N 1
ATOM 553 C CA . LEU A 1 73 ? 20.641 -33.312 -9.25 1 81 73 LEU A CA 1
ATOM 554 C C . LEU A 1 73 ? 19.531 -32.25 -9.188 1 81 73 LEU A C 1
ATOM 556 O O . LEU A 1 73 ? 19.797 -31.062 -9.359 1 81 73 LEU A O 1
ATOM 560 N N . THR A 1 74 ? 18.422 -32.75 -8.82 1 81.19 74 THR A N 1
ATOM 561 C CA . THR A 1 74 ? 17.312 -31.812 -8.672 1 81.19 74 THR A CA 1
ATOM 562 C C . THR A 1 74 ? 17.516 -30.938 -7.441 1 81.19 74 THR A C 1
ATOM 564 O O . THR A 1 74 ? 17.266 -29.734 -7.48 1 81.19 74 THR A O 1
ATOM 567 N N . PHE A 1 75 ? 18.047 -31.547 -6.449 1 84.62 75 PHE A N 1
ATOM 568 C CA . PHE A 1 75 ? 18.344 -30.781 -5.238 1 84.62 75 PHE A CA 1
ATOM 569 C C . PHE A 1 75 ? 19.406 -29.734 -5.504 1 84.62 75 PHE A C 1
ATOM 571 O O . PHE A 1 75 ? 19.234 -28.562 -5.156 1 84.62 75 PHE A O 1
ATOM 578 N N . GLY A 1 76 ? 20.438 -30.188 -6.117 1 86.62 76 GLY A N 1
ATOM 579 C CA . GLY A 1 76 ? 21.531 -29.25 -6.402 1 86.62 76 GLY A CA 1
ATOM 580 C C . GLY A 1 76 ? 21.109 -28.109 -7.32 1 86.62 76 GLY A C 1
ATOM 581 O O . GLY A 1 76 ? 21.469 -26.953 -7.082 1 86.62 76 GLY A O 1
ATOM 582 N N . TYR A 1 77 ? 20.312 -28.438 -8.211 1 85.69 77 TYR A N 1
ATOM 583 C CA . TYR A 1 77 ? 19.859 -27.438 -9.18 1 85.69 77 TYR A CA 1
ATOM 584 C C . TYR A 1 77 ? 18.906 -26.438 -8.531 1 85.69 77 TYR A C 1
ATOM 586 O O . TYR A 1 77 ? 19.078 -25.234 -8.695 1 85.69 77 TYR A O 1
ATOM 594 N N . ILE A 1 78 ? 18 -26.828 -7.77 1 85.19 78 ILE A N 1
ATOM 595 C CA . ILE A 1 78 ? 17.016 -25.938 -7.172 1 85.19 78 ILE A CA 1
ATOM 596 C C . ILE A 1 78 ? 17.672 -25.109 -6.07 1 85.19 78 ILE A C 1
ATOM 598 O O . ILE A 1 78 ? 17.359 -23.922 -5.902 1 85.19 78 ILE A O 1
ATOM 602 N N . ALA A 1 79 ? 18.594 -25.75 -5.43 1 88.88 79 ALA A N 1
ATOM 603 C CA . ALA A 1 79 ? 19.297 -25.031 -4.375 1 88.88 79 ALA A CA 1
ATOM 604 C C . ALA A 1 79 ? 20.141 -23.906 -4.957 1 88.88 79 ALA A C 1
ATOM 606 O O . ALA A 1 79 ? 20.156 -22.797 -4.426 1 88.88 79 ALA A O 1
ATOM 607 N N . LEU A 1 80 ? 20.828 -24.234 -6.027 1 89.81 80 LEU A N 1
ATOM 608 C CA . LEU A 1 80 ? 21.656 -23.219 -6.676 1 89.81 80 LEU A CA 1
ATOM 609 C C . LEU A 1 80 ? 20.797 -22.109 -7.258 1 89.81 80 LEU A C 1
ATOM 611 O O . LEU A 1 80 ? 21.156 -20.922 -7.152 1 89.81 80 LEU A O 1
ATOM 615 N N . LEU A 1 81 ? 19.734 -22.469 -7.809 1 89.06 81 LEU A N 1
ATOM 616 C CA . LEU A 1 81 ? 18.844 -21.484 -8.406 1 89.06 81 LEU A CA 1
ATOM 617 C C . LEU A 1 81 ? 18.234 -20.578 -7.34 1 89.06 81 LEU A C 1
ATOM 619 O O . LEU A 1 81 ? 18.109 -19.375 -7.543 1 89.06 81 LEU A O 1
ATOM 623 N N . SER A 1 82 ? 17.922 -21.141 -6.246 1 88.94 82 SER A N 1
ATOM 624 C CA . SER A 1 82 ? 17.344 -20.359 -5.156 1 88.94 82 SER A CA 1
ATOM 625 C C . SER A 1 82 ? 18.375 -19.406 -4.562 1 88.94 82 SER A C 1
ATOM 627 O O . SER A 1 82 ? 18.047 -18.25 -4.262 1 88.94 82 SER A O 1
ATOM 629 N N . ARG A 1 83 ? 19.547 -19.891 -4.488 1 90.69 83 ARG A N 1
ATOM 630 C CA . ARG A 1 83 ? 20.609 -19.047 -3.945 1 90.69 83 ARG A CA 1
ATOM 631 C C . ARG A 1 83 ? 20.906 -17.875 -4.879 1 90.69 83 ARG A C 1
ATOM 633 O O . ARG A 1 83 ? 21 -16.734 -4.441 1 90.69 83 ARG A O 1
ATOM 640 N N . VAL A 1 84 ? 21.031 -18.188 -6.105 1 90.44 84 VAL A N 1
ATOM 641 C CA . VAL A 1 84 ? 21.344 -17.141 -7.09 1 90.44 84 VAL A CA 1
ATOM 642 C C . VAL A 1 84 ? 20.172 -16.172 -7.184 1 90.44 84 VAL A C 1
ATOM 644 O O . VAL A 1 84 ? 20.359 -14.953 -7.254 1 90.44 84 VAL A O 1
ATOM 647 N N . GLY A 1 85 ? 18.969 -16.734 -7.223 1 90.56 85 GLY A N 1
ATOM 648 C CA . GLY A 1 85 ? 17.797 -15.891 -7.301 1 90.56 85 GLY A CA 1
ATOM 649 C C . GLY A 1 85 ? 17.672 -14.922 -6.133 1 90.56 85 GLY A C 1
ATOM 650 O O . GLY A 1 85 ? 17.359 -13.75 -6.32 1 90.56 85 GLY A O 1
ATOM 651 N N . GLU A 1 86 ? 18.016 -15.391 -4.973 1 91.31 86 GLU A N 1
ATOM 652 C CA . GLU A 1 86 ? 17.891 -14.562 -3.777 1 91.31 86 GLU A CA 1
ATOM 653 C C . GLU A 1 86 ? 19.016 -13.523 -3.715 1 91.31 86 GLU A C 1
ATOM 655 O O . GLU A 1 86 ? 18.797 -12.391 -3.275 1 91.31 86 GLU A O 1
ATOM 660 N N . GLN A 1 87 ? 20.141 -13.867 -4.168 1 91 87 GLN A N 1
ATOM 661 C CA . GLN A 1 87 ? 21.266 -12.93 -4.164 1 91 87 GLN A CA 1
ATOM 662 C C . GLN A 1 87 ? 21.031 -11.797 -5.168 1 91 87 GLN A C 1
ATOM 664 O O . GLN A 1 87 ? 21.344 -10.641 -4.887 1 91 87 GLN A O 1
ATOM 669 N N . VAL A 1 88 ? 20.531 -12.203 -6.254 1 90.94 88 VAL A N 1
ATOM 670 C CA . VAL A 1 88 ? 20.234 -11.188 -7.266 1 90.94 88 VAL A CA 1
ATOM 671 C C . VAL A 1 88 ? 19.141 -10.258 -6.762 1 90.94 88 VAL A C 1
ATOM 673 O O . VAL A 1 88 ? 19.219 -9.039 -6.941 1 90.94 88 VAL A O 1
ATOM 676 N N . ALA A 1 89 ? 18.094 -10.82 -6.184 1 92.81 89 ALA A N 1
ATOM 677 C CA . ALA A 1 89 ? 17 -10.016 -5.652 1 92.81 89 ALA A CA 1
ATOM 678 C C . ALA A 1 89 ? 17.5 -9.07 -4.562 1 92.81 89 ALA A C 1
ATOM 680 O O . ALA A 1 89 ? 17.109 -7.898 -4.523 1 92.81 89 ALA A O 1
ATOM 681 N N . ALA A 1 90 ? 18.359 -9.57 -3.723 1 92.56 90 ALA A N 1
ATOM 682 C CA . ALA A 1 90 ? 18.906 -8.75 -2.637 1 92.56 90 ALA A CA 1
ATOM 683 C C . ALA A 1 90 ? 19.766 -7.621 -3.18 1 92.56 90 ALA A C 1
ATOM 685 O O . ALA A 1 90 ? 19.688 -6.48 -2.715 1 92.56 90 ALA A O 1
ATOM 686 N N . SER A 1 91 ? 20.594 -7.941 -4.125 1 93.25 91 SER A N 1
ATOM 687 C CA . SER A 1 91 ? 21.453 -6.934 -4.723 1 93.25 91 SER A CA 1
ATOM 688 C C . SER A 1 91 ? 20.641 -5.875 -5.461 1 93.25 91 SER A C 1
ATOM 690 O O . SER A 1 91 ? 20.984 -4.688 -5.426 1 93.25 91 SER A O 1
ATOM 692 N N . MET A 1 92 ? 19.578 -6.309 -6.043 1 92.94 92 MET A N 1
ATOM 693 C CA . MET A 1 92 ? 18.719 -5.379 -6.77 1 92.94 92 MET A CA 1
ATOM 694 C C . MET A 1 92 ? 17.984 -4.453 -5.805 1 92.94 92 MET A C 1
ATOM 696 O O . MET A 1 92 ? 17.859 -3.254 -6.066 1 92.94 92 MET A O 1
ATOM 700 N N . ARG A 1 93 ? 17.531 -5.039 -4.738 1 94.12 93 ARG A N 1
ATOM 701 C CA . ARG A 1 93 ? 16.828 -4.234 -3.742 1 94.12 93 ARG A CA 1
ATOM 702 C C . ARG A 1 93 ? 17.75 -3.184 -3.137 1 94.12 93 ARG A C 1
ATOM 704 O O . ARG A 1 93 ? 17.359 -2.02 -2.998 1 94.12 93 ARG A O 1
ATOM 711 N N . LYS A 1 94 ? 18.922 -3.623 -2.789 1 93.88 94 LYS A N 1
ATOM 712 C CA . LYS A 1 94 ? 19.891 -2.707 -2.188 1 93.88 94 LYS A CA 1
ATOM 713 C C . LYS A 1 94 ? 20.281 -1.606 -3.168 1 93.88 94 LYS A C 1
ATOM 715 O O . LYS A 1 94 ? 20.281 -0.426 -2.816 1 93.88 94 LYS A O 1
ATOM 720 N N . ALA A 1 95 ? 20.547 -2.004 -4.383 1 93.62 95 ALA A N 1
ATOM 721 C CA . ALA A 1 95 ? 20.953 -1.044 -5.402 1 93.62 95 ALA A CA 1
ATOM 722 C C . ALA A 1 95 ? 19.828 -0.065 -5.719 1 93.62 95 ALA A C 1
ATOM 724 O O . ALA A 1 95 ? 20.078 1.127 -5.922 1 93.62 95 ALA A O 1
ATOM 725 N N . LEU A 1 96 ? 18.641 -0.575 -5.812 1 94.5 96 LEU A N 1
ATOM 726 C CA . LEU A 1 96 ? 17.5 0.279 -6.105 1 94.5 96 LEU A CA 1
ATOM 727 C C . LEU A 1 96 ? 17.2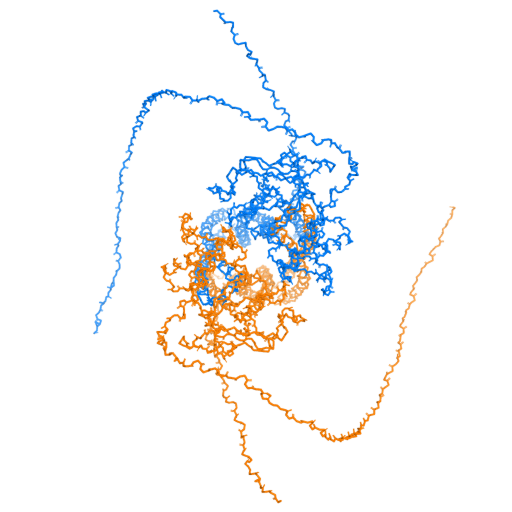5 1.264 -4.969 1 94.5 96 LEU A C 1
ATOM 729 O O . LEU A 1 96 ? 17 2.445 -5.207 1 94.5 96 LEU A O 1
ATOM 733 N N . PHE A 1 97 ? 17.328 0.828 -3.793 1 94.94 97 PHE A N 1
ATOM 734 C CA . PHE A 1 97 ? 17.094 1.691 -2.645 1 94.94 97 PHE A CA 1
ATOM 735 C C . PHE A 1 97 ? 18.141 2.799 -2.57 1 94.94 97 PHE A C 1
ATOM 737 O O . PHE A 1 97 ? 17.797 3.957 -2.316 1 94.94 97 PHE A O 1
ATOM 744 N N . ILE A 1 98 ? 19.344 2.439 -2.744 1 93.12 98 ILE A N 1
ATOM 745 C CA . ILE A 1 98 ? 20.422 3.42 -2.713 1 93.12 98 ILE A CA 1
ATOM 746 C C . ILE A 1 98 ? 20.234 4.434 -3.84 1 93.12 98 ILE A C 1
ATOM 748 O O . ILE A 1 98 ? 20.422 5.633 -3.643 1 93.12 98 ILE A O 1
ATOM 752 N N . SER A 1 99 ? 19.828 3.932 -4.949 1 93.5 99 SER A N 1
ATOM 753 C CA . SER A 1 99 ? 19.594 4.824 -6.078 1 93.5 99 SER A CA 1
ATOM 754 C C . SER A 1 99 ? 18.422 5.77 -5.793 1 93.5 99 SER A C 1
ATOM 756 O O . SER A 1 99 ? 18.469 6.941 -6.172 1 93.5 99 SER A O 1
ATOM 758 N N . LEU A 1 100 ? 17.422 5.309 -5.148 1 93.31 100 LEU A N 1
ATOM 759 C CA . LEU A 1 100 ? 16.266 6.133 -4.816 1 93.31 100 LEU A CA 1
ATOM 760 C C . LEU A 1 100 ? 16.625 7.203 -3.797 1 93.31 100 LEU A C 1
ATOM 762 O O . LEU A 1 100 ? 16.141 8.336 -3.877 1 93.31 100 LEU A O 1
ATOM 766 N N . LEU A 1 101 ? 17.5 6.816 -2.898 1 92.38 101 LEU A N 1
ATOM 767 C CA . LEU A 1 101 ? 17.922 7.773 -1.878 1 92.38 101 LEU A CA 1
ATOM 768 C C . LEU A 1 101 ? 18.766 8.883 -2.486 1 92.38 101 LEU A C 1
ATOM 770 O O . LEU A 1 101 ? 18.844 9.984 -1.938 1 92.38 101 LEU A O 1
ATOM 774 N N . ARG A 1 102 ? 19.312 8.594 -3.57 1 91.06 102 ARG A N 1
ATOM 775 C CA . ARG A 1 102 ? 20.219 9.555 -4.199 1 91.06 102 ARG A CA 1
ATOM 776 C C . ARG A 1 102 ? 19.469 10.469 -5.156 1 91.06 102 ARG A C 1
ATOM 778 O O . ARG A 1 102 ? 20 11.477 -5.617 1 91.06 102 ARG A O 1
ATOM 785 N N . GLN A 1 103 ? 18.219 10.219 -5.332 1 91.06 103 GLN A N 1
ATOM 786 C CA . GLN A 1 103 ? 17.438 11.016 -6.273 1 91.06 103 GLN A CA 1
ATOM 787 C C . GLN A 1 103 ? 17.078 12.367 -5.676 1 91.06 103 GLN A C 1
ATOM 789 O O . GLN A 1 103 ? 17.094 12.539 -4.453 1 91.06 103 GLN A O 1
ATOM 794 N N . ASP A 1 104 ? 16.781 13.281 -6.531 1 90.25 104 ASP A N 1
ATOM 795 C CA . ASP A 1 104 ? 16.422 14.633 -6.121 1 90.25 104 ASP A CA 1
ATOM 796 C C . ASP A 1 104 ? 15.039 14.664 -5.461 1 90.25 104 ASP A C 1
ATOM 798 O O . ASP A 1 104 ? 14.219 13.766 -5.684 1 90.25 104 ASP A O 1
ATOM 802 N N . VAL A 1 105 ? 14.922 15.703 -4.703 1 88.12 105 VAL A N 1
ATOM 803 C CA . VAL A 1 105 ? 13.648 15.891 -4.023 1 88.12 105 VAL A CA 1
ATOM 804 C C . VAL A 1 105 ? 12.539 16.109 -5.051 1 88.12 105 VAL A C 1
ATOM 806 O O . VAL A 1 105 ? 11.391 15.711 -4.836 1 88.12 105 VAL A O 1
ATOM 809 N N . ALA A 1 106 ? 12.883 16.703 -6.195 1 86.62 106 ALA A N 1
ATOM 810 C CA . ALA A 1 106 ? 11.922 16.938 -7.27 1 86.62 106 ALA A CA 1
ATOM 811 C C . ALA A 1 106 ? 11.336 15.625 -7.785 1 86.62 106 ALA A C 1
ATOM 813 O O . ALA A 1 106 ? 10.18 15.578 -8.211 1 86.62 106 ALA A O 1
ATOM 814 N N . PHE A 1 107 ? 12.164 14.648 -7.715 1 88.31 107 PHE A N 1
ATOM 815 C CA . PHE A 1 107 ? 11.727 13.32 -8.125 1 88.31 107 PHE A CA 1
ATOM 816 C C . PHE A 1 107 ? 10.594 12.828 -7.238 1 88.31 107 PHE A C 1
ATOM 818 O O . PHE A 1 107 ? 9.641 12.203 -7.723 1 88.31 107 PHE A O 1
ATOM 825 N N . TYR A 1 108 ? 10.641 13.055 -5.969 1 87.19 108 TYR A N 1
ATOM 826 C CA . TYR A 1 108 ? 9.648 12.578 -5.008 1 87.19 108 TYR A CA 1
ATOM 827 C C . TYR A 1 108 ? 8.375 13.398 -5.09 1 87.19 108 TYR A C 1
ATOM 829 O O . TYR A 1 108 ? 7.316 12.961 -4.625 1 87.19 108 TYR A O 1
ATOM 837 N N . ASP A 1 109 ? 8.523 14.57 -5.664 1 79.44 109 ASP A N 1
ATOM 838 C CA . ASP A 1 109 ? 7.324 15.367 -5.902 1 79.44 109 ASP A CA 1
ATOM 839 C C . ASP A 1 109 ? 6.504 14.789 -7.055 1 79.44 109 ASP A C 1
ATOM 841 O O . ASP A 1 109 ? 5.281 14.922 -7.082 1 79.44 109 ASP A O 1
ATOM 845 N N . ALA A 1 110 ? 7.207 14.141 -7.883 1 77.44 110 ALA A N 1
ATOM 846 C CA . ALA A 1 110 ? 6.566 13.633 -9.094 1 77.44 110 ALA A CA 1
ATOM 847 C C . ALA A 1 110 ? 6.098 12.195 -8.906 1 77.44 110 ALA A C 1
ATOM 849 O O . ALA A 1 110 ? 5.191 11.734 -9.594 1 77.44 110 ALA A O 1
ATOM 850 N N . ASN A 1 111 ? 6.777 11.539 -7.996 1 81.38 111 ASN A N 1
ATOM 851 C CA . ASN A 1 111 ? 6.473 10.125 -7.812 1 81.38 111 ASN A CA 1
ATOM 852 C C . ASN A 1 111 ? 5.902 9.844 -6.426 1 81.38 111 ASN A C 1
ATOM 854 O O . ASN A 1 111 ? 6.379 10.398 -5.43 1 81.38 111 ASN A O 1
ATOM 858 N N . ARG A 1 112 ? 4.965 8.969 -6.457 1 74.69 112 ARG A N 1
ATOM 859 C CA . ARG A 1 112 ? 4.352 8.594 -5.188 1 74.69 112 ARG A CA 1
ATOM 860 C C . ARG A 1 112 ? 5.223 7.598 -4.434 1 74.69 112 ARG A C 1
ATOM 862 O O . ARG A 1 112 ? 5.812 6.699 -5.039 1 74.69 112 ARG A O 1
ATOM 869 N N . THR A 1 113 ? 5.277 7.805 -3.107 1 80.62 113 THR A N 1
ATOM 870 C CA . THR A 1 113 ? 6.09 6.941 -2.256 1 80.62 113 THR A CA 1
ATOM 871 C C . THR A 1 113 ? 5.605 5.496 -2.334 1 80.62 113 THR A C 1
ATOM 873 O O . THR A 1 113 ? 6.414 4.566 -2.365 1 80.62 113 THR A O 1
ATOM 876 N N . GLY A 1 114 ? 4.316 5.309 -2.398 1 74.38 114 GLY A N 1
ATOM 877 C CA . GLY A 1 114 ? 3.779 3.959 -2.479 1 74.38 114 GLY A CA 1
ATOM 878 C C . GLY A 1 114 ? 4.23 3.209 -3.719 1 74.38 114 GLY A C 1
ATOM 879 O O . GLY A 1 114 ? 4.5 2.008 -3.66 1 74.38 114 GLY A O 1
ATOM 880 N N . GLN A 1 115 ? 4.344 3.902 -4.797 1 80.19 115 GLN A N 1
ATOM 881 C CA . GLN A 1 115 ? 4.801 3.287 -6.039 1 80.19 115 GLN A CA 1
ATOM 882 C C . GLN A 1 115 ? 6.266 2.871 -5.938 1 80.19 115 GLN A C 1
ATOM 884 O O . GLN A 1 115 ? 6.652 1.819 -6.449 1 80.19 115 GLN A O 1
ATOM 889 N N . LEU A 1 116 ? 7.027 3.715 -5.328 1 88.25 116 LEU A N 1
ATOM 890 C CA . LEU A 1 116 ? 8.445 3.416 -5.184 1 88.25 116 LEU A CA 1
ATOM 891 C C . LEU A 1 116 ? 8.664 2.205 -4.277 1 88.25 116 LEU A C 1
ATOM 893 O O . LEU A 1 116 ? 9.5 1.348 -4.57 1 88.25 116 LEU A O 1
ATOM 897 N N . VAL A 1 117 ? 7.859 2.17 -3.229 1 87.38 117 VAL A N 1
ATOM 898 C CA . VAL A 1 117 ? 7.957 1.035 -2.316 1 87.38 117 VAL A CA 1
ATOM 899 C C . VAL A 1 117 ? 7.48 -0.235 -3.018 1 87.38 117 VAL A C 1
ATOM 901 O O . VAL A 1 117 ? 8.047 -1.312 -2.816 1 87.38 117 VAL A O 1
ATOM 904 N N . ASN A 1 118 ? 6.516 -0.112 -3.877 1 82.12 118 ASN A N 1
ATOM 905 C CA . ASN A 1 118 ? 6.023 -1.258 -4.633 1 82.12 118 ASN A CA 1
ATOM 906 C C . ASN A 1 118 ? 7.082 -1.787 -5.598 1 82.12 118 ASN A C 1
ATOM 908 O O . ASN A 1 118 ? 7.176 -2.996 -5.82 1 82.12 118 ASN A O 1
ATOM 912 N N . ARG A 1 119 ? 7.828 -0.922 -6.184 1 87.25 119 ARG A N 1
ATOM 913 C CA . ARG A 1 119 ? 8.906 -1.341 -7.074 1 87.25 119 ARG A CA 1
ATOM 914 C C . ARG A 1 119 ? 9.992 -2.088 -6.305 1 87.25 119 ARG A C 1
ATOM 916 O O . ARG A 1 119 ? 10.555 -3.062 -6.805 1 87.25 119 ARG A O 1
ATOM 923 N N . LEU A 1 120 ? 10.164 -1.629 -5.059 1 89.56 120 LEU A N 1
ATOM 924 C CA . LEU A 1 120 ? 11.203 -2.217 -4.219 1 89.56 120 LEU A CA 1
ATOM 925 C C . LEU A 1 120 ? 10.781 -3.596 -3.721 1 89.56 120 LEU A C 1
ATOM 927 O O . LEU A 1 120 ? 11.633 -4.449 -3.459 1 89.56 120 LEU A O 1
ATOM 931 N N . THR A 1 121 ? 9.508 -3.834 -3.654 1 87.19 121 THR A N 1
ATOM 932 C CA . THR A 1 121 ? 9.055 -5.066 -3.025 1 87.19 121 THR A CA 1
ATOM 933 C C . THR A 1 121 ? 8.398 -5.988 -4.051 1 87.19 121 THR A C 1
ATOM 935 O O . THR A 1 121 ? 9 -6.965 -4.496 1 87.19 121 THR A O 1
ATOM 938 N N . ALA A 1 122 ? 7.336 -5.508 -4.613 1 79.94 122 ALA A N 1
ATOM 939 C CA . ALA A 1 122 ? 6.52 -6.352 -5.48 1 79.94 122 ALA A CA 1
ATOM 940 C C . ALA A 1 122 ? 7.219 -6.621 -6.809 1 79.94 122 ALA A C 1
ATOM 942 O O . ALA A 1 122 ? 7.277 -7.766 -7.27 1 79.94 122 ALA A O 1
ATOM 943 N N . ASP A 1 123 ? 7.75 -5.609 -7.379 1 87.75 123 ASP A N 1
ATOM 944 C CA . ASP A 1 123 ? 8.367 -5.773 -8.695 1 87.75 123 ASP A CA 1
ATOM 945 C C . ASP A 1 123 ? 9.633 -6.621 -8.602 1 87.75 123 ASP A C 1
ATOM 947 O O . ASP A 1 123 ? 9.875 -7.473 -9.461 1 87.75 123 ASP A O 1
ATOM 951 N N . VAL A 1 124 ? 10.43 -6.383 -7.574 1 91.38 124 VAL A N 1
ATOM 952 C CA . VAL A 1 124 ? 11.641 -7.176 -7.422 1 91.38 124 VAL A CA 1
ATOM 953 C C . VAL A 1 124 ? 11.281 -8.633 -7.137 1 91.38 124 VAL A C 1
ATOM 955 O O . VAL A 1 124 ? 11.922 -9.555 -7.648 1 91.38 124 VAL A O 1
ATOM 958 N N . GLN A 1 125 ? 10.25 -8.781 -6.402 1 87.62 125 GLN A N 1
ATOM 959 C CA . GLN A 1 125 ? 9.789 -10.141 -6.113 1 87.62 125 GLN A CA 1
ATOM 960 C C . GLN A 1 125 ? 9.258 -10.82 -7.367 1 87.62 125 GLN A C 1
ATOM 962 O O . GLN A 1 125 ? 9.516 -12.008 -7.594 1 87.62 125 GLN A O 1
ATOM 967 N N . GLU A 1 126 ? 8.539 -10.078 -8.086 1 85.31 126 GLU A N 1
ATOM 968 C CA . GLU A 1 126 ? 8.023 -10.625 -9.336 1 85.31 126 GLU A CA 1
ATOM 969 C C . GLU A 1 126 ? 9.156 -10.992 -10.289 1 85.31 126 GLU A C 1
ATOM 971 O O . GLU A 1 126 ? 9.102 -12.023 -10.961 1 85.31 126 GLU A O 1
ATOM 976 N N . PHE A 1 127 ? 10.18 -10.211 -10.344 1 90.06 127 PHE A N 1
ATOM 977 C CA . PHE A 1 127 ? 11.344 -10.5 -11.172 1 90.06 127 PHE A CA 1
ATOM 978 C C . PHE A 1 127 ? 12.031 -11.773 -10.703 1 90.06 127 PHE A C 1
ATOM 980 O O . PHE A 1 127 ? 12.391 -12.625 -11.523 1 90.06 127 PHE A O 1
ATOM 987 N N . LYS A 1 128 ? 12.156 -11.852 -9.438 1 89.44 128 LYS A N 1
ATOM 988 C CA . LYS A 1 128 ? 12.805 -13.031 -8.852 1 89.44 128 LYS A CA 1
ATOM 989 C C . LYS A 1 128 ? 12.008 -14.297 -9.156 1 89.44 128 LYS A C 1
ATOM 991 O O . LYS A 1 128 ? 12.578 -15.297 -9.602 1 89.44 128 LYS A O 1
ATOM 996 N N . SER A 1 129 ? 10.75 -14.219 -8.898 1 86.44 129 SER A N 1
ATOM 997 C CA . SER A 1 129 ? 9.906 -15.391 -9.102 1 86.44 129 SER A CA 1
ATOM 998 C C . SER A 1 129 ? 9.875 -15.797 -10.57 1 86.44 129 SER A C 1
ATOM 1000 O O . SER A 1 129 ? 9.93 -16.984 -10.891 1 86.44 129 SER A O 1
ATOM 1002 N N . SER A 1 130 ? 9.789 -14.82 -11.445 1 88.5 130 SER A N 1
ATOM 1003 C CA . SER A 1 130 ? 9.797 -15.117 -12.875 1 88.5 130 SER A CA 1
ATOM 1004 C C . SER A 1 130 ? 11.133 -15.719 -13.305 1 88.5 130 SER A C 1
ATOM 1006 O O . SER A 1 130 ? 11.172 -16.656 -14.109 1 88.5 130 SER A O 1
ATOM 1008 N N . PHE A 1 131 ? 12.172 -15.203 -12.75 1 88.56 131 PHE A N 1
ATOM 1009 C CA . PHE A 1 131 ? 13.5 -15.727 -13.055 1 88.56 131 PHE A CA 1
ATOM 1010 C C . PHE A 1 131 ? 13.617 -17.188 -12.633 1 88.56 131 PHE A C 1
ATOM 1012 O O . PHE A 1 131 ? 14.102 -18.016 -13.398 1 88.56 131 PHE A O 1
ATOM 1019 N N . LYS A 1 132 ? 13.156 -17.469 -11.477 1 86.94 132 LYS A N 1
ATOM 1020 C CA . LYS A 1 132 ? 13.219 -18.844 -10.969 1 86.94 132 LYS A CA 1
ATOM 1021 C C . LYS A 1 132 ? 12.359 -19.781 -11.805 1 86.94 132 LYS A C 1
ATOM 1023 O O . LYS A 1 132 ? 12.789 -20.875 -12.156 1 86.94 132 LYS A O 1
ATOM 1028 N N . LEU A 1 133 ? 11.234 -19.281 -12.133 1 85.75 133 LEU A N 1
ATOM 1029 C CA . LEU A 1 133 ? 10.297 -20.125 -12.875 1 85.75 133 LEU A CA 1
ATOM 1030 C C . LEU A 1 133 ? 10.789 -20.359 -14.297 1 85.75 133 LEU A C 1
ATOM 1032 O O . LEU A 1 133 ? 10.703 -21.484 -14.805 1 85.75 133 LEU A O 1
ATOM 1036 N N . ILE A 1 134 ? 11.336 -19.375 -14.961 1 87.69 134 ILE A N 1
ATOM 1037 C CA . ILE A 1 134 ? 11.781 -19.484 -16.344 1 87.69 134 ILE A CA 1
ATOM 1038 C C . ILE A 1 134 ? 12.977 -20.422 -16.438 1 87.69 134 ILE A C 1
ATOM 1040 O O . ILE A 1 134 ? 13.055 -21.25 -17.344 1 87.69 134 ILE A O 1
ATOM 1044 N N . ILE A 1 135 ? 13.781 -20.297 -15.453 1 87.19 135 ILE A N 1
ATOM 1045 C CA . ILE A 1 135 ? 14.969 -21.141 -15.508 1 87.19 135 ILE A CA 1
ATOM 1046 C C . ILE A 1 135 ? 14.609 -22.578 -15.117 1 87.19 135 ILE A C 1
ATOM 1048 O O . ILE A 1 135 ? 15 -23.531 -15.797 1 87.19 135 ILE A O 1
ATOM 1052 N N . SER A 1 136 ? 13.852 -22.656 -14.055 1 85.38 136 SER A N 1
ATOM 1053 C CA . SER A 1 136 ? 13.539 -24 -13.578 1 85.38 136 SER A CA 1
ATOM 1054 C C . SER A 1 136 ? 12.602 -24.734 -14.539 1 85.38 136 SER A C 1
ATOM 1056 O O . SER A 1 136 ? 12.922 -25.812 -15.031 1 85.38 136 SER A O 1
ATOM 1058 N N . GLN A 1 137 ? 11.469 -24.094 -14.898 1 85.06 137 GLN A N 1
ATOM 1059 C CA . GLN A 1 137 ? 10.469 -24.75 -15.734 1 85.06 137 GLN A CA 1
ATOM 1060 C C . GLN A 1 137 ? 10.82 -24.625 -17.219 1 85.06 137 GLN A C 1
ATOM 1062 O O . GLN A 1 137 ? 10.516 -25.516 -18 1 85.06 137 GLN A O 1
ATOM 1067 N N . GLY A 1 138 ? 11.5 -23.516 -17.578 1 85.12 138 GLY A N 1
ATOM 1068 C CA . GLY A 1 138 ? 11.875 -23.344 -18.969 1 85.12 138 GLY A CA 1
ATOM 1069 C C . GLY A 1 138 ? 12.906 -24.344 -19.453 1 85.12 138 GLY A C 1
ATOM 1070 O O . GLY A 1 138 ? 12.758 -24.922 -20.531 1 85.12 138 GLY A O 1
ATOM 1071 N N . LEU A 1 139 ? 13.789 -24.594 -18.594 1 84 139 LEU A N 1
ATOM 1072 C CA . LEU A 1 139 ? 14.82 -25.547 -18.953 1 84 139 LEU A CA 1
ATOM 1073 C C . LEU A 1 139 ? 14.266 -26.969 -18.953 1 84 139 LEU A C 1
ATOM 1075 O O . LEU A 1 139 ? 14.57 -27.766 -19.859 1 84 139 LEU A O 1
ATOM 1079 N N . ARG A 1 140 ? 13.445 -27.219 -18.031 1 83.12 140 ARG A N 1
ATOM 1080 C CA . ARG A 1 140 ? 12.844 -28.547 -17.938 1 83.12 140 ARG A CA 1
ATOM 1081 C C . ARG A 1 140 ? 11.922 -28.812 -19.125 1 83.12 140 ARG A C 1
ATOM 1083 O O . ARG A 1 140 ? 12.031 -29.844 -19.781 1 83.12 140 ARG A O 1
ATOM 1090 N N . SER A 1 141 ? 11.133 -27.844 -19.391 1 86.12 141 SER A N 1
ATOM 1091 C CA . SER A 1 141 ? 10.141 -28.016 -20.453 1 86.12 141 SER A CA 1
ATOM 1092 C C . SER A 1 141 ? 10.805 -28.031 -21.828 1 86.12 141 SER A C 1
ATOM 1094 O O . SER A 1 141 ? 10.406 -28.797 -22.703 1 86.12 141 SER A O 1
ATOM 1096 N N . SER A 1 142 ? 11.812 -27.297 -22.062 1 87 142 SER A N 1
ATOM 1097 C CA . SER A 1 142 ? 12.508 -27.266 -23.344 1 87 142 SER A CA 1
ATOM 1098 C C . SER A 1 142 ? 13.289 -28.562 -23.578 1 87 142 SER A C 1
ATOM 1100 O O . SER A 1 142 ? 13.297 -29.078 -24.703 1 87 142 SER A O 1
ATOM 1102 N N . THR A 1 143 ? 13.922 -29.062 -22.547 1 84.81 143 THR A N 1
ATOM 1103 C CA . THR A 1 143 ? 14.672 -30.312 -22.672 1 84.81 143 THR A CA 1
ATOM 1104 C C . THR A 1 143 ? 13.727 -31.484 -22.891 1 84.81 143 THR A C 1
ATOM 1106 O O . THR A 1 143 ? 14.016 -32.375 -23.672 1 84.81 143 THR A O 1
ATOM 1109 N N . GLN A 1 144 ? 12.625 -31.375 -22.156 1 83 144 GLN A N 1
ATOM 1110 C CA . GLN A 1 144 ? 11.641 -32.438 -22.297 1 83 144 GLN A CA 1
ATOM 1111 C C . GLN A 1 144 ? 11 -32.406 -23.672 1 83 144 GLN A C 1
ATOM 1113 O O . GLN A 1 144 ? 10.789 -33.469 -24.297 1 83 144 GLN A O 1
ATOM 1118 N N . ALA A 1 145 ? 10.703 -31.234 -24.125 1 85.12 145 ALA A N 1
ATOM 1119 C CA . ALA A 1 145 ? 10.102 -31.125 -25.453 1 85.12 145 ALA A CA 1
ATOM 1120 C C . ALA A 1 145 ? 11.07 -31.594 -26.531 1 85.12 145 ALA A C 1
ATOM 1122 O O . ALA A 1 145 ? 10.688 -32.344 -27.422 1 85.12 145 ALA A O 1
ATOM 1123 N N . ALA A 1 146 ? 12.312 -31.188 -26.438 1 86.12 146 ALA A N 1
ATOM 1124 C CA . ALA A 1 146 ? 13.32 -31.562 -27.422 1 86.12 146 ALA A CA 1
ATOM 1125 C C . ALA A 1 146 ? 13.578 -33.062 -27.375 1 86.12 146 ALA A C 1
ATOM 1127 O O . ALA A 1 146 ? 13.648 -33.719 -28.422 1 86.12 146 ALA A O 1
ATOM 1128 N N . GLY A 1 147 ? 13.695 -33.562 -26.203 1 83.19 147 GLY A N 1
ATOM 1129 C CA . GLY A 1 147 ? 13.914 -35 -26.047 1 83.19 147 GLY A CA 1
ATOM 1130 C C . GLY A 1 147 ? 12.766 -35.812 -26.594 1 83.19 147 GLY A C 1
ATOM 1131 O O . GLY A 1 147 ? 12.992 -36.844 -27.25 1 83.19 147 GLY A O 1
ATOM 1132 N N . CYS A 1 148 ? 11.555 -35.375 -26.375 1 84.75 148 CYS A N 1
ATOM 1133 C CA . CYS A 1 148 ? 10.391 -36.125 -26.828 1 84.75 148 CYS A CA 1
ATOM 1134 C C . CYS A 1 148 ? 10.227 -36.031 -28.344 1 84.75 148 CYS A C 1
ATOM 1136 O O . CYS A 1 148 ? 9.82 -37 -29 1 84.75 148 CYS A O 1
ATOM 1138 N N . ILE A 1 149 ? 10.562 -34.938 -28.906 1 85.69 149 ILE A N 1
ATOM 1139 C CA . ILE A 1 149 ? 10.469 -34.781 -30.359 1 85.69 149 ILE A CA 1
ATOM 1140 C C . ILE A 1 149 ? 11.453 -35.719 -31.047 1 85.69 149 ILE A C 1
ATOM 1142 O O . ILE A 1 149 ? 11.125 -36.344 -32.031 1 85.69 149 ILE A O 1
ATOM 1146 N N . VAL A 1 150 ? 12.602 -35.875 -30.438 1 84.88 150 VAL A N 1
ATOM 1147 C CA . VAL A 1 150 ? 13.617 -36.75 -30.984 1 84.88 150 VAL A CA 1
ATOM 1148 C C . VAL A 1 150 ? 13.156 -38.219 -30.859 1 84.88 150 VAL A C 1
ATOM 1150 O O . VAL A 1 150 ? 13.281 -39 -31.797 1 84.88 150 VAL A O 1
ATOM 1153 N N . SER A 1 151 ? 12.484 -38.438 -29.734 1 84.56 151 SER A N 1
ATOM 1154 C CA . SER A 1 151 ? 11.984 -39.781 -29.516 1 84.56 151 SER A CA 1
ATOM 1155 C C . SER A 1 151 ? 10.836 -40.094 -30.469 1 84.56 151 SER A C 1
ATOM 1157 O O . SER A 1 151 ? 10.734 -41.219 -30.969 1 84.56 151 SER A O 1
ATOM 1159 N N . LEU A 1 152 ? 10.078 -39.156 -30.766 1 85.31 152 LEU A N 1
ATOM 1160 C CA . LEU A 1 152 ? 8.953 -39.375 -31.672 1 85.31 152 LEU A CA 1
ATOM 1161 C C . LEU A 1 152 ? 9.43 -39.562 -33.094 1 85.31 152 LEU A C 1
ATOM 1163 O O . LEU A 1 152 ? 8.898 -40.406 -33.844 1 85.31 152 LEU A O 1
ATOM 1167 N N . TYR A 1 153 ? 10.477 -38.906 -33.438 1 84.19 153 TYR A N 1
ATOM 1168 C CA . TYR A 1 153 ? 11.031 -39 -34.781 1 84.19 153 TYR A CA 1
ATOM 1169 C C . TYR A 1 153 ? 11.656 -40.375 -35.031 1 84.19 153 TYR A C 1
ATOM 1171 O O . TYR A 1 153 ? 11.547 -40.938 -36.094 1 84.19 153 TYR A O 1
ATOM 1179 N N . LEU A 1 154 ? 12.188 -41 -33.969 1 83.56 154 LEU A N 1
ATOM 1180 C CA . LEU A 1 154 ? 12.828 -42.312 -34.062 1 83.56 154 LEU A CA 1
ATOM 1181 C C . LEU A 1 154 ? 11.781 -43.438 -34.125 1 83.56 154 LEU A C 1
ATOM 1183 O O . LEU A 1 154 ? 12.023 -44.469 -34.719 1 83.56 154 LEU A O 1
ATOM 1187 N N . LEU A 1 155 ? 10.656 -43.094 -33.594 1 79.62 155 LEU A N 1
ATOM 1188 C CA . LEU A 1 155 ? 9.602 -44.094 -33.594 1 79.62 155 LEU A CA 1
ATOM 1189 C C . LEU A 1 155 ? 8.852 -44.094 -34.938 1 79.62 155 LEU A C 1
ATOM 1191 O O . LEU A 1 155 ? 8.719 -45.125 -35.562 1 79.62 155 LEU A O 1
ATOM 1195 N N . SER A 1 156 ? 8.352 -42.906 -35.312 1 82.19 156 SER A N 1
ATOM 1196 C CA . SER A 1 156 ? 7.656 -42.781 -36.594 1 82.19 156 SER A CA 1
ATOM 1197 C C . SER A 1 156 ? 7.809 -41.375 -37.188 1 82.19 156 SER A C 1
ATOM 1199 O O . SER A 1 156 ? 7.18 -40.406 -36.688 1 82.19 156 SER A O 1
ATOM 1201 N N . PRO A 1 157 ? 8.555 -41.25 -38.156 1 83 157 PRO A N 1
ATOM 1202 C CA . PRO A 1 157 ? 8.758 -39.938 -38.781 1 83 157 PRO A CA 1
ATOM 1203 C C . PRO A 1 157 ? 7.48 -39.375 -39.406 1 83 157 PRO A C 1
ATOM 1205 O O . PRO A 1 157 ? 7.277 -38.156 -39.406 1 83 157 PRO A O 1
ATOM 1208 N N . LYS A 1 158 ? 6.633 -40.312 -39.875 1 82.25 158 LYS A N 1
ATOM 1209 C CA . LYS A 1 158 ? 5.418 -39.812 -40.531 1 82.25 158 LYS A CA 1
ATOM 1210 C C . LYS A 1 158 ? 4.465 -39.188 -39.531 1 82.25 158 LYS A C 1
ATOM 1212 O O . LYS A 1 158 ? 3.949 -38.094 -39.75 1 82.25 158 LYS A O 1
ATOM 1217 N N . LEU A 1 159 ? 4.336 -39.875 -38.406 1 83 159 LEU A N 1
ATOM 1218 C CA . LEU A 1 159 ? 3.438 -39.375 -37.406 1 83 159 LEU A CA 1
ATOM 1219 C C . LEU A 1 159 ? 4.023 -38.125 -36.75 1 83 159 LEU A C 1
ATOM 1221 O O . LEU A 1 159 ? 3.285 -37.188 -36.375 1 83 159 LEU A O 1
ATOM 1225 N N . THR A 1 160 ? 5.348 -38.094 -36.656 1 85.31 160 THR A N 1
ATOM 1226 C CA . THR A 1 160 ? 6.012 -36.938 -36.031 1 85.31 160 THR A CA 1
ATOM 1227 C C . THR A 1 160 ? 5.875 -35.688 -36.938 1 85.31 160 THR A C 1
ATOM 1229 O O . THR A 1 160 ? 5.695 -34.594 -36.438 1 85.31 160 THR A O 1
ATOM 1232 N N . GLY A 1 161 ? 5.965 -35.844 -38.219 1 85.81 161 GLY A N 1
ATOM 1233 C CA . GLY A 1 161 ? 5.762 -34.719 -39.125 1 85.81 161 GLY A CA 1
ATOM 1234 C C . GLY A 1 161 ? 4.379 -34.094 -39.031 1 85.81 161 GLY A C 1
ATOM 1235 O O . GLY A 1 161 ? 4.234 -32.875 -39.062 1 85.81 161 GLY A O 1
ATOM 1236 N N . LEU A 1 162 ? 3.428 -35 -38.812 1 82.88 162 LEU A N 1
ATOM 1237 C CA . LEU A 1 162 ? 2.061 -34.5 -38.656 1 82.88 162 LEU A CA 1
ATOM 1238 C C . LEU A 1 162 ? 1.91 -33.719 -37.344 1 82.88 162 LEU A C 1
ATOM 1240 O O . LEU A 1 162 ? 1.249 -32.688 -37.312 1 82.88 162 LEU A O 1
ATOM 1244 N N . LEU A 1 163 ? 2.545 -34.219 -36.312 1 83.75 163 LEU A N 1
ATOM 1245 C CA . LEU A 1 163 ? 2.473 -33.562 -35.031 1 83.75 163 LEU A CA 1
ATOM 1246 C C . LEU A 1 163 ? 3.18 -32.219 -35.062 1 83.75 163 LEU A C 1
ATOM 1248 O O . LEU A 1 163 ? 2.717 -31.25 -34.438 1 83.75 163 LEU A O 1
ATOM 1252 N N . LEU A 1 164 ? 4.266 -32.094 -35.781 1 84.75 164 LEU A N 1
ATOM 1253 C CA . LEU A 1 164 ? 5.055 -30.891 -35.875 1 84.75 164 LEU A CA 1
ATOM 1254 C C . LEU A 1 164 ? 4.328 -29.812 -36.656 1 84.75 164 LEU A C 1
ATOM 1256 O O . LEU A 1 164 ? 4.605 -28.625 -36.5 1 84.75 164 LEU A O 1
ATOM 1260 N N . LEU A 1 165 ? 3.391 -30.234 -37.406 1 84.25 165 LEU A N 1
ATOM 1261 C CA . LEU A 1 165 ? 2.584 -29.281 -38.188 1 84.25 165 LEU A CA 1
ATOM 1262 C C . LEU A 1 165 ? 1.399 -28.797 -37.344 1 84.25 165 LEU A C 1
ATOM 1264 O O . LEU A 1 165 ? 1.072 -27.609 -37.375 1 84.25 165 LEU A O 1
ATOM 1268 N N . VAL A 1 166 ? 0.817 -29.656 -36.562 1 84.25 166 VAL A N 1
ATOM 1269 C CA . VAL A 1 166 ? -0.406 -29.359 -35.812 1 84.25 166 VAL A CA 1
ATOM 1270 C C . VAL A 1 166 ? -0.073 -28.547 -34.594 1 84.25 166 VAL A C 1
ATOM 1272 O O . VAL A 1 166 ? -0.796 -27.609 -34.219 1 84.25 166 VAL A O 1
ATOM 1275 N N . MET A 1 167 ? 1.038 -28.797 -34.031 1 83.25 167 MET A N 1
ATOM 1276 C CA . MET A 1 167 ? 1.35 -28.203 -32.719 1 83.25 167 MET A CA 1
ATOM 1277 C C . MET A 1 167 ? 1.608 -26.719 -32.844 1 83.25 167 MET A C 1
ATOM 1279 O O . MET A 1 167 ? 1.026 -25.906 -32.125 1 83.25 167 MET A O 1
ATOM 1283 N N . PRO A 1 168 ? 2.424 -26.25 -33.844 1 79.75 168 PRO A N 1
ATOM 1284 C CA . PRO A 1 168 ? 2.637 -24.812 -33.969 1 79.75 168 PRO A CA 1
ATOM 1285 C C . PRO A 1 168 ? 1.365 -24.062 -34.344 1 79.75 168 PRO A C 1
ATOM 1287 O O . PRO A 1 168 ? 1.174 -22.906 -33.938 1 79.75 168 PRO A O 1
ATOM 1290 N N . THR A 1 169 ? 0.539 -24.734 -35.094 1 84.38 169 THR A N 1
ATOM 1291 C CA . THR A 1 169 ? -0.723 -24.109 -35.5 1 84.38 169 THR A CA 1
ATOM 1292 C C . THR A 1 169 ? -1.623 -23.906 -34.281 1 84.38 169 THR A C 1
ATOM 1294 O O . THR A 1 169 ? -2.275 -22.875 -34.125 1 84.38 169 THR A O 1
ATOM 1297 N N . LEU A 1 170 ? -1.598 -24.797 -33.344 1 83.5 170 LEU A N 1
ATOM 1298 C CA . LEU A 1 170 ? -2.408 -24.703 -32.156 1 83.5 170 LEU A CA 1
ATOM 1299 C C . LEU A 1 170 ? -1.839 -23.672 -31.188 1 83.5 170 LEU A C 1
ATOM 1301 O O . LEU A 1 170 ? -2.59 -22.891 -30.594 1 83.5 170 LEU A O 1
ATOM 1305 N N . VAL A 1 171 ? -0.583 -23.641 -31.125 1 80.25 171 VAL A N 1
ATOM 1306 C CA . VAL A 1 171 ? 0.072 -22.688 -30.25 1 80.25 171 VAL A CA 1
ATOM 1307 C C . VAL A 1 171 ? -0.117 -21.266 -30.797 1 80.25 171 VAL A C 1
ATOM 1309 O O . VAL A 1 171 ? -0.362 -20.328 -30.031 1 80.25 171 VAL A O 1
ATOM 1312 N N . GLY A 1 172 ? 0.028 -21.109 -32.125 1 82.19 172 GLY A N 1
ATOM 1313 C CA . GLY A 1 172 ? -0.205 -19.812 -32.719 1 82.19 172 GLY A CA 1
ATOM 1314 C C . GLY A 1 172 ? -1.626 -19.312 -32.562 1 82.19 172 GLY A C 1
ATOM 1315 O O . GLY A 1 172 ? -1.841 -18.156 -32.219 1 82.19 172 GLY A O 1
ATOM 1316 N N . ALA A 1 173 ? -2.598 -20.234 -32.625 1 85.31 173 ALA A N 1
ATOM 1317 C CA . ALA A 1 173 ? -4 -19.891 -32.438 1 85.31 173 ALA A CA 1
ATOM 1318 C C . ALA A 1 173 ? -4.266 -19.547 -30.969 1 85.31 173 ALA A C 1
ATOM 1320 O O . ALA A 1 173 ? -5 -18.609 -30.656 1 85.31 173 ALA A O 1
ATOM 1321 N N . GLY A 1 174 ? -3.652 -20.281 -30.125 1 83.69 174 GLY A N 1
ATOM 1322 C CA . GLY A 1 174 ? -3.787 -20 -28.703 1 83.69 174 GLY A CA 1
ATOM 1323 C C . GLY A 1 174 ? -3.178 -18.672 -28.297 1 83.69 174 GLY A C 1
ATOM 1324 O O . GLY A 1 174 ? -3.748 -17.938 -27.484 1 83.69 174 GLY A O 1
ATOM 1325 N N . ALA A 1 175 ? -2.123 -18.359 -28.953 1 81.44 175 ALA A N 1
ATOM 1326 C CA . ALA A 1 175 ? -1.449 -17.094 -28.641 1 81.44 175 ALA A CA 1
ATOM 1327 C C . ALA A 1 175 ? -2.283 -15.898 -29.094 1 81.44 175 ALA A C 1
ATOM 1329 O O . ALA A 1 175 ? -2.291 -14.852 -28.438 1 81.44 175 ALA A O 1
ATOM 1330 N N . LEU A 1 176 ? -2.967 -16.109 -30.188 1 85.75 176 LEU A N 1
ATOM 1331 C CA . LEU A 1 176 ? -3.824 -15.031 -30.672 1 85.75 176 LEU A CA 1
ATOM 1332 C C . LEU A 1 176 ? -5 -14.797 -29.734 1 85.75 176 LEU A C 1
ATOM 1334 O O . LEU A 1 176 ? -5.293 -13.656 -29.375 1 85.75 176 LEU A O 1
ATOM 1338 N N . VAL A 1 177 ? -5.582 -15.859 -29.266 1 87.5 177 VAL A N 1
ATOM 1339 C CA . VAL A 1 177 ? -6.684 -15.742 -28.312 1 87.5 177 VAL A CA 1
ATOM 1340 C C . VAL A 1 177 ? -6.164 -15.211 -26.984 1 87.5 177 VAL A C 1
ATOM 1342 O O . VAL A 1 177 ? -6.816 -14.391 -26.328 1 87.5 177 VAL A O 1
ATOM 1345 N N . GLY A 1 178 ? -4.988 -15.617 -26.688 1 83.19 178 GLY A N 1
ATOM 1346 C CA . GLY A 1 178 ? -4.363 -15.172 -25.453 1 83.19 178 GLY A CA 1
ATOM 1347 C C . GLY A 1 178 ? -4.07 -13.68 -25.438 1 83.19 178 GLY A C 1
ATOM 1348 O O . GLY A 1 178 ? -4.219 -13.023 -24.406 1 83.19 178 GLY A O 1
ATOM 1349 N N . SER A 1 179 ? -3.732 -13.164 -26.578 1 85.5 179 SER A N 1
ATOM 1350 C CA . SER A 1 179 ? -3.441 -11.734 -26.641 1 85.5 179 SER A CA 1
ATOM 1351 C C . SER A 1 179 ? -4.699 -10.906 -26.406 1 85.5 179 SER A C 1
ATOM 1353 O O . SER A 1 179 ? -4.641 -9.852 -25.766 1 85.5 179 SER A O 1
ATOM 1355 N N . PHE A 1 180 ? -5.777 -11.383 -26.828 1 88.5 180 PHE A N 1
ATOM 1356 C CA . PHE A 1 180 ? -7.055 -10.719 -26.594 1 88.5 180 PHE A CA 1
ATOM 1357 C C . PHE A 1 180 ? -7.438 -10.797 -25.109 1 88.5 180 PHE A C 1
ATOM 1359 O O . PHE A 1 180 ? -7.891 -9.805 -24.531 1 88.5 180 PHE A O 1
ATOM 1366 N N . LEU A 1 181 ? -7.195 -11.914 -24.547 1 87.12 181 LEU A N 1
ATOM 1367 C CA . LEU A 1 181 ? -7.52 -12.094 -23.141 1 87.12 181 LEU A CA 1
ATOM 1368 C C . LEU A 1 181 ? -6.613 -11.234 -22.266 1 87.12 181 LEU A C 1
ATOM 1370 O O . LEU A 1 181 ? -7.047 -10.727 -21.234 1 87.12 181 LEU A O 1
ATOM 1374 N N . ARG A 1 182 ? -5.445 -11.047 -22.781 1 81.62 182 ARG A N 1
ATOM 1375 C CA . ARG A 1 182 ? -4.508 -10.219 -22.031 1 81.62 182 ARG A CA 1
ATOM 1376 C C . ARG A 1 182 ? -4.945 -8.758 -22.031 1 81.62 182 ARG A C 1
ATOM 1378 O O . ARG A 1 182 ? -4.832 -8.07 -21.016 1 81.62 182 ARG A O 1
ATOM 1385 N N . SER A 1 183 ? -5.434 -8.359 -23.078 1 88.56 183 SER A N 1
ATOM 1386 C CA . SER A 1 183 ? -5.938 -6.992 -23.156 1 88.56 183 SER A CA 1
ATOM 1387 C C . SER A 1 183 ? -7.148 -6.801 -22.25 1 88.56 183 SER A C 1
ATOM 1389 O O . SER A 1 183 ? -7.266 -5.777 -21.578 1 88.56 183 SER A O 1
ATOM 1391 N N . LEU A 1 184 ? -7.98 -7.797 -22.25 1 86.75 184 LEU A N 1
ATOM 1392 C CA . LEU A 1 184 ? -9.156 -7.758 -21.391 1 86.75 184 LEU A CA 1
ATOM 1393 C C . LEU A 1 184 ? -8.75 -7.812 -19.922 1 86.75 184 LEU A C 1
ATOM 1395 O O . LEU A 1 184 ? -9.359 -7.156 -19.078 1 86.75 184 LEU A O 1
ATOM 1399 N N . SER A 1 185 ? -7.738 -8.508 -19.609 1 86.88 185 SER A N 1
ATOM 1400 C CA . SER A 1 185 ? -7.227 -8.617 -18.25 1 86.88 185 SER A CA 1
ATOM 1401 C C . SER A 1 185 ? -6.648 -7.289 -17.766 1 86.88 185 SER A C 1
ATOM 1403 O O . SER A 1 185 ? -6.867 -6.891 -16.625 1 86.88 185 SER A O 1
ATOM 1405 N N . ARG A 1 186 ? -6.023 -6.66 -18.703 1 82.5 186 ARG A N 1
ATOM 1406 C CA . ARG A 1 186 ? -5.461 -5.359 -18.359 1 82.5 186 ARG A CA 1
ATOM 1407 C C . ARG A 1 186 ? -6.559 -4.352 -18.047 1 82.5 186 ARG A C 1
ATOM 1409 O O . ARG A 1 186 ? -6.453 -3.588 -17.094 1 82.5 186 ARG A O 1
ATOM 1416 N N . ARG A 1 187 ? -7.543 -4.414 -18.812 1 88.19 187 ARG A N 1
ATOM 1417 C CA . ARG A 1 187 ? -8.664 -3.51 -18.594 1 88.19 187 ARG A CA 1
ATOM 1418 C C . ARG A 1 187 ? -9.359 -3.809 -17.266 1 88.19 187 ARG A C 1
ATOM 1420 O O . ARG A 1 187 ? -9.766 -2.893 -16.547 1 88.19 187 ARG A O 1
ATOM 1427 N N . ALA A 1 188 ? -9.484 -5.07 -16.953 1 87.25 188 ALA A N 1
ATOM 1428 C CA . ALA A 1 188 ? -10.102 -5.473 -15.688 1 87.25 188 ALA A CA 1
ATOM 1429 C C . ALA A 1 188 ? -9.258 -5.031 -14.5 1 87.25 188 ALA A C 1
ATOM 1431 O O . ALA A 1 188 ? -9.797 -4.551 -13.492 1 87.25 188 ALA A O 1
ATOM 1432 N N . GLN A 1 189 ? -7.965 -5.09 -14.656 1 84.44 189 GLN A N 1
ATOM 1433 C CA . GLN A 1 189 ? -7.066 -4.711 -13.57 1 84.44 189 GLN A CA 1
ATOM 1434 C C . GLN A 1 189 ? -7.051 -3.199 -13.367 1 84.44 189 GLN A C 1
ATOM 1436 O O . GLN A 1 189 ? -6.957 -2.717 -12.242 1 84.44 189 GLN A O 1
ATOM 1441 N N . GLU A 1 190 ? -7.18 -2.486 -14.469 1 85.25 190 GLU A N 1
ATOM 1442 C CA . GLU A 1 190 ? -7.234 -1.029 -14.375 1 85.25 190 GLU A CA 1
ATOM 1443 C C . GLU A 1 190 ? -8.5 -0.57 -13.648 1 85.25 190 GLU A C 1
ATOM 1445 O O . GLU A 1 190 ? -8.461 0.375 -12.859 1 85.25 190 GLU A O 1
ATOM 1450 N N . GLN A 1 191 ? -9.508 -1.237 -13.93 1 88.25 191 GLN A N 1
ATOM 1451 C CA . GLN A 1 191 ? -10.766 -0.885 -13.273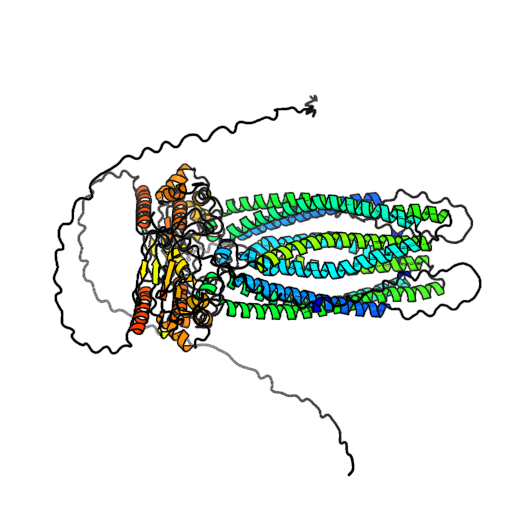 1 88.25 191 GLN A CA 1
ATOM 1452 C C . GLN A 1 191 ? -10.727 -1.235 -11.789 1 88.25 191 GLN A C 1
ATOM 1454 O O . GLN A 1 191 ? -11.305 -0.529 -10.969 1 88.25 191 GLN A O 1
ATOM 1459 N N . VAL A 1 192 ? -10.078 -2.293 -11.438 1 86.38 192 VAL A N 1
ATOM 1460 C CA . VAL A 1 192 ? -9.914 -2.656 -10.039 1 86.38 192 VAL A CA 1
ATOM 1461 C C . VAL A 1 192 ? -9.055 -1.608 -9.328 1 86.38 192 VAL A C 1
ATOM 1463 O O . VAL A 1 192 ? -9.336 -1.228 -8.195 1 86.38 192 VAL A O 1
ATOM 1466 N N . ALA A 1 193 ? -8.109 -1.171 -10.039 1 81.12 193 ALA A N 1
ATOM 1467 C CA . ALA A 1 193 ? -7.238 -0.144 -9.477 1 81.12 193 ALA A CA 1
ATOM 1468 C C . ALA A 1 193 ? -8 1.152 -9.227 1 81.12 193 ALA A C 1
ATOM 1470 O O . ALA A 1 193 ? -7.797 1.814 -8.203 1 81.12 193 ALA A O 1
ATOM 1471 N N . LYS A 1 194 ? -8.859 1.463 -10.125 1 86.88 194 LYS A N 1
ATOM 1472 C CA . LYS A 1 194 ? -9.688 2.652 -9.969 1 86.88 194 LYS A CA 1
ATOM 1473 C C . LYS A 1 194 ? -10.602 2.521 -8.75 1 86.88 194 LYS A C 1
ATOM 1475 O O . LYS A 1 194 ? -10.742 3.465 -7.969 1 86.88 194 LYS A O 1
ATOM 1480 N N . ALA A 1 195 ? -11.203 1.392 -8.641 1 89.69 195 ALA A N 1
ATOM 1481 C CA . ALA A 1 195 ? -12.07 1.153 -7.488 1 89.69 195 ALA A CA 1
ATOM 1482 C C . ALA A 1 195 ? -11.281 1.212 -6.188 1 89.69 195 ALA A C 1
ATOM 1484 O O . ALA A 1 195 ? -11.758 1.763 -5.191 1 89.69 195 ALA A O 1
ATOM 1485 N N . THR A 1 196 ? -10.125 0.693 -6.227 1 86.25 196 THR A N 1
ATOM 1486 C CA . THR A 1 196 ? -9.258 0.708 -5.055 1 86.25 196 THR A CA 1
ATOM 1487 C C . THR A 1 196 ? -8.836 2.135 -4.711 1 86.25 196 THR A C 1
ATOM 1489 O O . THR A 1 196 ? -8.695 2.477 -3.535 1 86.25 196 THR A O 1
ATOM 1492 N N . GLY A 1 197 ? -8.656 2.887 -5.715 1 83.75 197 GLY A N 1
ATOM 1493 C CA . GLY A 1 197 ? -8.32 4.285 -5.496 1 83.75 197 GLY A CA 1
ATOM 1494 C C . GLY A 1 197 ? -9.398 5.051 -4.762 1 83.75 197 GLY A C 1
ATOM 1495 O O . GLY A 1 197 ? -9.109 5.836 -3.857 1 83.75 197 GLY A O 1
ATOM 1496 N N . VAL A 1 198 ? -10.586 4.832 -5.09 1 87.62 198 VAL A N 1
ATOM 1497 C CA . VAL A 1 198 ? -11.719 5.477 -4.434 1 87.62 198 VAL A CA 1
ATOM 1498 C C . VAL A 1 198 ? -11.805 5.023 -2.979 1 87.62 198 VAL A C 1
ATOM 1500 O O . VAL A 1 198 ? -12.016 5.844 -2.08 1 87.62 198 VAL A O 1
ATOM 1503 N N . ALA A 1 199 ? -11.594 3.758 -2.762 1 90.94 199 ALA A N 1
ATOM 1504 C CA . ALA A 1 199 ? -11.641 3.223 -1.403 1 90.94 199 ALA A CA 1
ATOM 1505 C C . ALA A 1 199 ? -10.508 3.793 -0.548 1 90.94 199 ALA A C 1
ATOM 1507 O O . ALA A 1 199 ? -10.711 4.109 0.626 1 90.94 199 ALA A O 1
ATOM 1508 N N . ASP A 1 200 ? -9.383 3.934 -1.112 1 87.56 200 ASP A N 1
ATOM 1509 C CA . ASP A 1 200 ? -8.219 4.453 -0.403 1 87.56 200 ASP A CA 1
ATOM 1510 C C . ASP A 1 200 ? -8.438 5.906 0.018 1 87.56 200 ASP A C 1
ATOM 1512 O O . ASP A 1 200 ? -8.086 6.289 1.136 1 87.56 200 ASP A O 1
ATOM 1516 N N . GLU A 1 201 ? -9.039 6.633 -0.814 1 84.62 201 GLU A N 1
ATOM 1517 C CA . GLU A 1 201 ? -9.297 8.039 -0.524 1 84.62 201 GLU A CA 1
ATOM 1518 C C . GLU A 1 201 ? -10.352 8.195 0.565 1 84.62 201 GLU A C 1
ATOM 1520 O O . GLU A 1 201 ? -10.195 8.992 1.489 1 84.62 201 GLU A O 1
ATOM 1525 N N . VAL A 1 202 ? -11.383 7.445 0.465 1 90.62 202 VAL A N 1
ATOM 1526 C CA . VAL A 1 202 ? -12.5 7.559 1.402 1 90.62 202 VAL A CA 1
ATOM 1527 C C . VAL A 1 202 ? -12.07 7.055 2.777 1 90.62 202 VAL A C 1
ATOM 1529 O O . VAL A 1 202 ? -12.32 7.707 3.793 1 90.62 202 VAL A O 1
ATOM 1532 N N . LEU A 1 203 ? -11.344 5.992 2.805 1 90.25 203 LEU A N 1
ATOM 1533 C CA . LEU A 1 203 ? -10.922 5.422 4.078 1 90.25 203 LEU A CA 1
ATOM 1534 C C . LEU A 1 203 ? -9.789 6.234 4.695 1 90.25 203 LEU A C 1
ATOM 1536 O O . LEU A 1 203 ? -9.656 6.297 5.922 1 90.25 203 LEU A O 1
ATOM 1540 N N . GLY A 1 204 ? -9.031 6.793 3.842 1 84.62 204 GLY A N 1
ATOM 1541 C CA . GLY A 1 204 ? -7.961 7.652 4.332 1 84.62 204 GLY A CA 1
ATOM 1542 C C . GLY A 1 204 ? -8.469 8.938 4.949 1 84.62 204 GLY A C 1
ATOM 1543 O O . GLY A 1 204 ? -7.797 9.539 5.793 1 84.62 204 GLY A O 1
ATOM 1544 N N . ASN A 1 205 ? -9.609 9.312 4.449 1 87.5 205 ASN A N 1
ATOM 1545 C CA . ASN A 1 205 ? -10.227 10.531 4.961 1 87.5 205 ASN A CA 1
ATOM 1546 C C . ASN A 1 205 ? -11.586 10.258 5.59 1 87.5 205 ASN A C 1
ATOM 1548 O O . ASN A 1 205 ? -12.555 10.969 5.324 1 87.5 205 ASN A O 1
ATOM 1552 N N . VAL A 1 206 ? -11.586 9.305 6.414 1 90.44 206 VAL A N 1
ATOM 1553 C CA . VAL A 1 206 ? -12.859 8.859 6.977 1 90.44 206 VAL A CA 1
ATOM 1554 C C . VAL A 1 206 ? -13.398 9.914 7.938 1 90.44 206 VAL A C 1
ATOM 1556 O O . VAL A 1 206 ? -14.609 10.078 8.07 1 90.44 206 VAL A O 1
ATOM 1559 N N . ARG A 1 207 ? -12.531 10.656 8.617 1 88.56 207 ARG A N 1
ATOM 1560 C CA . ARG A 1 207 ? -12.961 11.688 9.555 1 88.56 207 ARG A CA 1
ATOM 1561 C C . ARG A 1 207 ? -13.742 12.789 8.844 1 88.56 207 ARG A C 1
ATOM 1563 O O . ARG A 1 207 ? -14.758 13.266 9.359 1 88.56 207 ARG A O 1
ATOM 1570 N N . THR A 1 208 ? -13.258 13.109 7.727 1 89.5 208 THR A N 1
ATOM 1571 C CA . THR A 1 208 ? -13.945 14.133 6.945 1 89.5 208 THR A CA 1
ATOM 1572 C C . THR A 1 208 ? -15.266 13.594 6.406 1 89.5 208 THR A C 1
ATOM 1574 O O . THR A 1 208 ? -16.266 14.305 6.379 1 89.5 208 THR A O 1
ATOM 1577 N N . VAL A 1 209 ? -15.266 12.391 5.984 1 91.94 209 VAL A N 1
ATOM 1578 C CA . VAL A 1 209 ? -16.484 11.773 5.473 1 91.94 209 VAL A CA 1
ATOM 1579 C C . VAL A 1 209 ? -17.531 11.703 6.578 1 91.94 209 VAL A C 1
ATOM 1581 O O . VAL A 1 209 ? -18.719 11.961 6.34 1 91.94 209 VAL A O 1
ATOM 1584 N N . ARG A 1 210 ? -17.078 11.438 7.734 1 91.94 210 ARG A N 1
ATOM 1585 C CA . ARG A 1 210 ? -17.969 11.344 8.883 1 91.94 210 ARG A CA 1
ATOM 1586 C C . ARG A 1 210 ? -18.469 12.727 9.305 1 91.94 210 ARG A C 1
ATOM 1588 O O . ARG A 1 210 ? -19.625 12.891 9.672 1 91.94 210 ARG A O 1
ATOM 1595 N N . ALA A 1 211 ? -17.609 13.633 9.273 1 91.12 211 ALA A N 1
ATOM 1596 C CA . ALA A 1 211 ? -17.953 14.984 9.703 1 91.12 211 ALA A CA 1
ATOM 1597 C C . ALA A 1 211 ? -19.031 15.586 8.805 1 91.12 211 ALA A C 1
ATOM 1599 O O . ALA A 1 211 ? -19.844 16.406 9.25 1 91.12 211 ALA A O 1
ATOM 1600 N N . PHE A 1 212 ? -19.125 15.086 7.582 1 90.88 212 PHE A N 1
ATOM 1601 C CA . PHE A 1 212 ? -20.094 15.641 6.652 1 90.88 212 PHE A CA 1
ATOM 1602 C C . PHE A 1 212 ? -21.203 14.633 6.359 1 90.88 212 PHE A C 1
ATOM 1604 O O . PHE A 1 212 ? -22.047 14.867 5.5 1 90.88 212 PHE A O 1
ATOM 1611 N N . ALA A 1 213 ? -21.188 13.523 7.008 1 90.06 213 ALA A N 1
ATOM 1612 C CA . ALA A 1 213 ? -22.203 12.484 6.875 1 90.06 213 ALA A CA 1
ATOM 1613 C C . ALA A 1 213 ? -22.375 12.062 5.418 1 90.06 213 ALA A C 1
ATOM 1615 O O . ALA A 1 213 ? -23.5 11.992 4.91 1 90.06 213 ALA A O 1
ATOM 1616 N N . MET A 1 214 ? -21.266 11.867 4.77 1 90.81 214 MET A N 1
ATOM 1617 C CA . MET A 1 214 ? -21.297 11.508 3.355 1 90.81 214 MET A CA 1
ATOM 1618 C C . MET A 1 214 ? -21.031 10.016 3.168 1 90.81 214 MET A C 1
ATOM 1620 O O . MET A 1 214 ? -20.625 9.586 2.09 1 90.81 214 MET A O 1
ATOM 1624 N N . GLU A 1 215 ? -21.344 9.203 4.102 1 91.94 215 GLU A N 1
ATOM 1625 C CA . GLU A 1 215 ? -21.047 7.777 4.047 1 91.94 215 GLU A CA 1
ATOM 1626 C C . GLU A 1 215 ? -21.859 7.09 2.949 1 91.94 215 GLU A C 1
ATOM 1628 O O . GLU A 1 215 ? -21.312 6.301 2.174 1 91.94 215 GLU A O 1
ATOM 1633 N N . ASP A 1 216 ? -23.109 7.375 2.799 1 89.81 216 ASP A N 1
ATOM 1634 C CA . ASP A 1 216 ? -23.969 6.703 1.831 1 89.81 216 ASP A CA 1
ATOM 1635 C C . ASP A 1 216 ? -23.594 7.082 0.402 1 89.81 216 ASP A C 1
ATOM 1637 O O . ASP A 1 216 ? -23.578 6.23 -0.49 1 89.81 216 ASP A O 1
ATOM 1641 N N . GLN A 1 217 ? -23.281 8.297 0.294 1 89.56 217 GLN A N 1
ATOM 1642 C CA . GLN A 1 217 ? -22.922 8.742 -1.047 1 89.56 217 GLN A CA 1
ATOM 1643 C C . GLN A 1 217 ? -21.594 8.117 -1.486 1 89.56 217 GLN A C 1
ATOM 1645 O O . GLN A 1 217 ? -21.469 7.668 -2.627 1 89.56 217 GLN A O 1
ATOM 1650 N N . GLN A 1 218 ? -20.672 8.148 -0.576 1 90.94 218 GLN A N 1
ATOM 1651 C CA . GLN A 1 218 ? -19.375 7.574 -0.913 1 90.94 218 GLN A CA 1
ATOM 1652 C C . GLN A 1 218 ? -19.484 6.059 -1.069 1 90.94 218 GLN A C 1
ATOM 1654 O O . GLN A 1 218 ? -18.781 5.469 -1.899 1 90.94 218 GLN A O 1
ATOM 1659 N N . ALA A 1 219 ? -20.344 5.438 -0.311 1 93.19 219 ALA A N 1
ATOM 1660 C CA . ALA A 1 219 ? -20.578 4.004 -0.472 1 93.19 219 ALA A CA 1
ATOM 1661 C C . ALA A 1 219 ? -21.172 3.697 -1.84 1 93.19 219 ALA A C 1
ATOM 1663 O O . ALA A 1 219 ? -20.812 2.703 -2.475 1 93.19 219 ALA A O 1
ATOM 1664 N N . GLY A 1 220 ? -22.047 4.539 -2.27 1 92.5 220 GLY A N 1
ATOM 1665 C CA . GLY A 1 220 ? -22.641 4.359 -3.582 1 92.5 220 GLY A CA 1
ATOM 1666 C C . GLY A 1 220 ? -21.641 4.496 -4.715 1 92.5 220 GLY A C 1
ATOM 1667 O O . GLY A 1 220 ? -21.688 3.725 -5.68 1 92.5 220 GLY A O 1
ATOM 1668 N N . LEU A 1 221 ? -20.766 5.363 -4.566 1 90.25 221 LEU A N 1
ATOM 1669 C CA . LEU A 1 221 ? -19.734 5.57 -5.586 1 90.25 221 LEU A CA 1
ATOM 1670 C C . LEU A 1 221 ? -18.812 4.359 -5.684 1 90.25 221 LEU A C 1
ATOM 1672 O O . LEU A 1 221 ? -18.516 3.891 -6.785 1 90.25 221 LEU A O 1
ATOM 1676 N N . TYR A 1 222 ? -18.391 3.873 -4.547 1 93.25 222 TYR A N 1
ATOM 1677 C CA . TYR A 1 222 ? -17.531 2.697 -4.551 1 93.25 222 TYR A CA 1
ATOM 1678 C C . TYR A 1 222 ? -18.266 1.479 -5.09 1 93.25 222 TYR A C 1
ATOM 1680 O O . TYR A 1 222 ? -17.703 0.684 -5.844 1 93.25 222 TYR A O 1
ATOM 1688 N N . CYS A 1 223 ? -19.531 1.306 -4.684 1 93.69 223 CYS A N 1
ATOM 1689 C CA . CYS A 1 223 ? -20.312 0.152 -5.129 1 93.69 223 CYS A CA 1
ATOM 1690 C C . CYS A 1 223 ? -20.484 0.163 -6.645 1 93.69 223 CYS A C 1
ATOM 1692 O O . CYS A 1 223 ? -20.453 -0.889 -7.285 1 93.69 223 CYS A O 1
ATOM 1694 N N . ALA A 1 224 ? -20.625 1.323 -7.16 1 93.38 224 ALA A N 1
ATOM 1695 C CA . ALA A 1 224 ? -20.766 1.431 -8.609 1 93.38 224 ALA A CA 1
ATOM 1696 C C . ALA A 1 224 ? -19.453 1.048 -9.312 1 93.38 224 ALA A C 1
ATOM 1698 O O . ALA A 1 224 ? -19.469 0.309 -10.297 1 93.38 224 ALA A O 1
ATOM 1699 N N . GLU A 1 225 ? -18.375 1.516 -8.805 1 91.81 225 GLU A N 1
ATOM 1700 C CA . GLU A 1 225 ? -17.094 1.188 -9.398 1 91.81 225 GLU A CA 1
ATOM 1701 C C . GLU A 1 225 ? -16.75 -0.287 -9.195 1 91.81 225 GLU A C 1
ATOM 1703 O O . GLU A 1 225 ? -16.141 -0.913 -10.07 1 91.81 225 GLU A O 1
ATOM 1708 N N . ALA A 1 226 ? -17.078 -0.803 -8.047 1 92 226 ALA A N 1
ATOM 1709 C CA . ALA A 1 226 ? -16.844 -2.217 -7.773 1 92 226 ALA A CA 1
ATOM 1710 C C . ALA A 1 226 ? -17.672 -3.107 -8.688 1 92 226 ALA A C 1
ATOM 1712 O O . ALA A 1 226 ? -17.219 -4.172 -9.109 1 92 226 ALA A O 1
ATOM 1713 N N . GLU A 1 227 ? -18.922 -2.686 -9.047 1 92.44 227 GLU A N 1
ATOM 1714 C CA . GLU A 1 227 ? -19.781 -3.447 -9.945 1 92.44 227 GLU A CA 1
ATOM 1715 C C . GLU A 1 227 ? -19.25 -3.432 -11.375 1 92.44 227 GLU A C 1
ATOM 1717 O O . GLU A 1 227 ? -19.328 -4.438 -12.086 1 92.44 227 GLU A O 1
ATOM 1722 N N . ARG A 1 228 ? -18.734 -2.334 -11.734 1 93.31 228 ARG A N 1
ATOM 1723 C CA . ARG A 1 228 ? -18.109 -2.262 -13.047 1 93.31 228 ARG A CA 1
ATOM 1724 C C . ARG A 1 228 ? -16.906 -3.193 -13.133 1 93.31 228 ARG A C 1
ATOM 1726 O O . ARG A 1 228 ? -16.688 -3.836 -14.164 1 93.31 228 ARG A O 1
ATOM 1733 N N . SER A 1 229 ? -16.109 -3.244 -12.078 1 91.81 229 SER A N 1
ATOM 1734 C CA . SER A 1 229 ? -14.977 -4.156 -12.031 1 91.81 229 SER A CA 1
ATOM 1735 C C . SER A 1 229 ? -15.43 -5.609 -12.086 1 91.81 229 SER A C 1
ATOM 1737 O O . SER A 1 229 ? -14.805 -6.438 -12.758 1 91.81 229 SER A O 1
ATOM 1739 N N . SER A 1 230 ? -16.531 -5.918 -11.43 1 92.56 230 SER A N 1
ATOM 1740 C CA . SER A 1 230 ? -17.062 -7.277 -11.414 1 92.56 230 SER A CA 1
ATOM 1741 C C . SER A 1 230 ? -17.562 -7.691 -12.797 1 92.56 230 SER A C 1
ATOM 1743 O O . SER A 1 230 ? -17.344 -8.828 -13.227 1 92.56 230 SER A O 1
ATOM 1745 N N . GLN A 1 231 ? -18.141 -6.793 -13.539 1 92.81 231 GLN A N 1
ATOM 1746 C CA . GLN A 1 231 ? -18.656 -7.098 -14.867 1 92.81 231 GLN A CA 1
ATOM 1747 C C . GLN A 1 231 ? -17.516 -7.371 -15.852 1 92.81 231 GLN A C 1
ATOM 1749 O O . GLN A 1 231 ? -17.594 -8.305 -16.641 1 92.81 231 GLN A O 1
ATOM 1754 N N . LEU A 1 232 ? -16.516 -6.621 -15.758 1 91.88 232 LEU A N 1
ATOM 1755 C CA . LEU A 1 232 ? -15.367 -6.828 -16.625 1 91.88 232 LEU A CA 1
ATOM 1756 C C . LEU A 1 232 ? -14.656 -8.133 -16.297 1 91.88 232 LEU A C 1
ATOM 1758 O O . LEU A 1 232 ? -14.203 -8.852 -17.188 1 91.88 232 LEU A O 1
ATOM 1762 N N . SER A 1 233 ? -14.562 -8.438 -15.008 1 91.06 233 SER A N 1
ATOM 1763 C CA . SER A 1 233 ? -13.922 -9.688 -14.586 1 91.06 233 SER A CA 1
ATOM 1764 C C . SER A 1 233 ? -14.75 -10.898 -15.008 1 91.06 233 SER A C 1
ATOM 1766 O O . SER A 1 233 ? -14.195 -11.953 -15.305 1 91.06 233 SER A O 1
ATOM 1768 N N . GLN A 1 234 ? -16.047 -10.734 -15.047 1 91.44 234 GLN A N 1
ATOM 1769 C CA . GLN A 1 234 ? -16.906 -11.82 -15.516 1 91.44 234 GLN A CA 1
ATOM 1770 C C . GLN A 1 234 ? -16.719 -12.062 -17 1 91.44 234 GLN A C 1
ATOM 1772 O O . GLN A 1 234 ? -16.688 -13.211 -17.453 1 91.44 234 GLN A O 1
ATOM 1777 N N . ARG A 1 235 ? -16.547 -10.992 -17.75 1 91.44 235 ARG A N 1
ATOM 1778 C CA . ARG A 1 235 ? -16.281 -11.133 -19.172 1 91.44 235 ARG A CA 1
ATOM 1779 C C . ARG A 1 235 ? -14.922 -11.797 -19.406 1 91.44 235 ARG A C 1
ATOM 1781 O O . ARG A 1 235 ? -14.781 -12.625 -20.312 1 91.44 235 ARG A O 1
ATOM 1788 N N . LEU A 1 236 ? -14.008 -11.43 -18.578 1 89 236 LEU A N 1
ATOM 1789 C CA . LEU A 1 236 ? -12.703 -12.07 -18.641 1 89 236 LEU A CA 1
ATOM 1790 C C . LEU A 1 236 ? -12.805 -13.555 -18.297 1 89 236 LEU A C 1
ATOM 1792 O O . LEU A 1 236 ? -12.211 -14.398 -18.969 1 89 236 LEU A O 1
ATOM 1796 N N . GLY A 1 237 ? -13.625 -13.812 -17.281 1 87.62 237 GLY A N 1
ATOM 1797 C CA . GLY A 1 237 ? -13.82 -15.203 -16.906 1 87.62 237 GLY A CA 1
ATOM 1798 C C . GLY A 1 237 ? -14.469 -16.031 -18 1 87.62 237 GLY A C 1
ATOM 1799 O O . GLY A 1 237 ? -14.078 -17.188 -18.219 1 87.62 237 GLY A O 1
ATOM 1800 N N . LEU A 1 238 ? -15.336 -15.453 -18.734 1 90.38 238 LEU A N 1
ATOM 1801 C CA . LEU A 1 238 ? -15.969 -16.141 -19.859 1 90.38 238 LEU A CA 1
ATOM 1802 C C . LEU A 1 238 ? -14.977 -16.359 -21 1 90.38 238 LEU A C 1
ATOM 1804 O O . LEU A 1 238 ? -15 -17.406 -21.656 1 90.38 238 LEU A O 1
ATOM 1808 N N . GLY A 1 239 ? -14.164 -15.352 -21.172 1 88.38 239 GLY A N 1
ATOM 1809 C CA . GLY A 1 239 ? -13.109 -15.516 -22.172 1 88.38 239 GLY A CA 1
ATOM 1810 C C . GLY A 1 239 ? -12.117 -16.594 -21.812 1 88.38 239 GLY A C 1
ATOM 1811 O O . GLY A 1 239 ? -11.727 -17.391 -22.672 1 88.38 239 GLY A O 1
ATOM 1812 N N . ILE A 1 240 ? -11.75 -16.703 -20.547 1 86.62 240 ILE A N 1
ATOM 1813 C CA . ILE A 1 240 ? -10.812 -17.719 -20.094 1 86.62 240 ILE A CA 1
ATOM 1814 C C . ILE A 1 240 ? -11.461 -19.094 -20.203 1 86.62 240 ILE A C 1
ATOM 1816 O O . ILE A 1 240 ? -10.805 -20.062 -20.609 1 86.62 240 ILE A O 1
ATOM 1820 N N . ALA A 1 241 ? -12.773 -19.141 -19.875 1 88.06 241 ALA A N 1
ATOM 1821 C CA . ALA A 1 241 ? -13.5 -20.406 -19.984 1 88.06 241 ALA A CA 1
ATOM 1822 C C . ALA A 1 241 ? -13.555 -20.891 -21.438 1 88.06 241 ALA A C 1
ATOM 1824 O O . ALA A 1 241 ? -13.352 -22.062 -21.719 1 88.06 241 ALA A O 1
ATOM 1825 N N . ALA A 1 242 ? -13.758 -20.016 -22.359 1 88.31 242 ALA A N 1
ATOM 1826 C CA . ALA A 1 242 ? -13.781 -20.359 -23.781 1 88.31 242 ALA A CA 1
ATOM 1827 C C . ALA A 1 242 ? -12.414 -20.828 -24.25 1 88.31 242 ALA A C 1
ATOM 1829 O O . ALA A 1 242 ? -12.312 -21.797 -25.016 1 88.31 242 ALA A O 1
ATOM 1830 N N . PHE A 1 243 ? -11.414 -20.234 -23.766 1 85.88 243 PHE A N 1
ATOM 1831 C CA . PHE A 1 243 ? -10.055 -20.609 -24.141 1 85.88 243 PHE A CA 1
ATOM 1832 C C . PHE A 1 243 ? -9.695 -21.984 -23.594 1 85.88 243 PHE A C 1
ATOM 1834 O O . PHE A 1 243 ? -9.102 -22.797 -24.297 1 85.88 243 PHE A O 1
ATOM 1841 N N . GLN A 1 244 ? -10.039 -22.125 -22.375 1 83.12 244 GLN A N 1
ATOM 1842 C CA . GLN A 1 244 ? -9.727 -23.422 -21.75 1 83.12 244 GLN A CA 1
ATOM 1843 C C . GLN A 1 244 ? -10.547 -24.547 -22.375 1 83.12 244 GLN A C 1
ATOM 1845 O O . GLN A 1 244 ? -10.039 -25.656 -22.578 1 83.12 244 GLN A O 1
ATOM 1850 N N . GLY A 1 245 ? -11.812 -24.234 -22.672 1 81.69 245 GLY A N 1
ATOM 1851 C CA . GLY A 1 245 ? -12.625 -25.219 -23.375 1 81.69 245 GLY A CA 1
ATOM 1852 C C . GLY A 1 245 ? -12.102 -25.562 -24.75 1 81.69 245 GLY A C 1
ATOM 1853 O O . GLY A 1 245 ? -12.008 -26.734 -25.109 1 81.69 245 GLY A O 1
ATOM 1854 N N . LEU A 1 246 ? -11.656 -24.609 -25.453 1 83 246 LEU A N 1
ATOM 1855 C CA . LEU A 1 246 ? -11.102 -24.812 -26.781 1 83 246 LEU A CA 1
ATOM 1856 C C . LEU A 1 246 ? -9.758 -25.531 -26.719 1 83 246 LEU A C 1
ATOM 1858 O O . LEU A 1 246 ? -9.461 -26.375 -27.562 1 83 246 LEU A O 1
ATOM 1862 N N . SER A 1 247 ? -9 -25.188 -25.703 1 82.31 247 SER A N 1
ATOM 1863 C CA . SER A 1 247 ? -7.715 -25.859 -25.531 1 82.31 247 SER A CA 1
ATOM 1864 C C . SER A 1 247 ? -7.898 -27.328 -25.188 1 82.31 247 SER A C 1
ATOM 1866 O O . SER A 1 247 ? -7.168 -28.188 -25.688 1 82.31 247 SER A O 1
ATOM 1868 N N . ASN A 1 248 ? -8.891 -27.547 -24.344 1 80.38 248 ASN A N 1
ATOM 1869 C CA . ASN A 1 248 ? -9.164 -28.922 -24 1 80.38 248 ASN A CA 1
ATOM 1870 C C . ASN A 1 248 ? -9.648 -29.734 -25.203 1 80.38 248 ASN A C 1
ATOM 1872 O O . ASN A 1 248 ? -9.266 -30.891 -25.375 1 80.38 248 ASN A O 1
ATOM 1876 N N . LEU A 1 249 ? -10.375 -29.156 -26.094 1 80.69 249 LEU A N 1
ATOM 1877 C CA . LEU A 1 249 ? -10.852 -29.797 -27.312 1 80.69 249 LEU A CA 1
ATOM 1878 C C . LEU A 1 249 ? -9.703 -30.062 -28.266 1 80.69 249 LEU A C 1
ATOM 1880 O O . LEU A 1 249 ? -9.641 -31.125 -28.891 1 80.69 249 LEU A O 1
ATOM 1884 N N . ALA A 1 250 ? -8.844 -29.141 -28.312 1 81.62 250 ALA A N 1
ATOM 1885 C CA . ALA A 1 250 ? -7.688 -29.281 -29.188 1 81.62 250 ALA A CA 1
ATOM 1886 C C . ALA A 1 250 ? -6.754 -30.375 -28.703 1 81.62 250 ALA A C 1
ATOM 1888 O O . ALA A 1 250 ? -6.254 -31.188 -29.484 1 81.62 250 ALA A O 1
ATOM 1889 N N . LEU A 1 251 ? -6.562 -30.484 -27.391 1 77.69 251 LEU A N 1
ATOM 1890 C CA . LEU A 1 251 ? -5.68 -31.5 -26.828 1 77.69 251 LEU A CA 1
ATOM 1891 C C . LEU A 1 251 ? -6.27 -32.906 -27 1 77.69 251 LEU A C 1
ATOM 1893 O O . LEU A 1 251 ? -5.562 -33.844 -27.375 1 77.69 251 LEU A O 1
ATOM 1897 N N . ASN A 1 252 ? -7.527 -32.938 -26.781 1 79.25 252 ASN A N 1
ATOM 1898 C CA . ASN A 1 252 ? -8.188 -34.219 -26.984 1 79.25 252 ASN A CA 1
ATOM 1899 C C . ASN A 1 252 ? -8.258 -34.594 -28.453 1 79.25 252 ASN A C 1
ATOM 1901 O O . ASN A 1 252 ? -8.188 -35.781 -28.812 1 79.25 252 ASN A O 1
ATOM 1905 N N . GLY A 1 253 ? -8.344 -33.562 -29.25 1 78.75 253 GLY A N 1
ATOM 1906 C CA . GLY A 1 253 ? -8.32 -33.781 -30.688 1 78.75 253 GLY A CA 1
ATOM 1907 C C . GLY A 1 253 ? -6.992 -34.344 -31.172 1 78.75 253 GLY A C 1
ATOM 1908 O O . GLY A 1 253 ? -6.957 -35.219 -32.062 1 78.75 253 GLY A O 1
ATOM 1909 N N . ILE A 1 254 ? -5.906 -33.969 -30.547 1 80.44 254 ILE A N 1
ATOM 1910 C CA . ILE A 1 254 ? -4.578 -34.469 -30.891 1 80.44 254 ILE A CA 1
ATOM 1911 C C . ILE A 1 254 ? -4.438 -35.938 -30.484 1 80.44 254 ILE A C 1
ATOM 1913 O O . ILE A 1 254 ? -3.906 -36.75 -31.234 1 80.44 254 ILE A O 1
ATOM 1917 N N . VAL A 1 255 ? -4.918 -36.25 -29.328 1 77.81 255 VAL A N 1
ATOM 1918 C CA . VAL A 1 255 ? -4.852 -37.625 -28.844 1 77.81 255 VAL A CA 1
ATOM 1919 C C . VAL A 1 255 ? -5.664 -38.562 -29.75 1 77.81 255 VAL A C 1
ATOM 1921 O O . VAL A 1 255 ? -5.188 -39.594 -30.172 1 77.81 255 VAL A O 1
ATOM 1924 N N . LEU A 1 256 ? -6.816 -38.031 -30.172 1 78.56 256 LEU A N 1
ATOM 1925 C CA . LEU A 1 256 ? -7.676 -38.812 -31.062 1 78.56 256 LEU A CA 1
ATOM 1926 C C . LEU A 1 256 ? -7.055 -38.938 -32.438 1 78.56 256 LEU A C 1
ATOM 1928 O O . LEU A 1 256 ? -7.105 -40 -33.062 1 78.56 256 LEU A O 1
ATOM 1932 N N . GLY A 1 257 ? -6.523 -37.875 -32.844 1 81 257 GLY A N 1
ATOM 1933 C CA . GLY A 1 257 ? -5.859 -37.875 -34.125 1 81 257 GLY A CA 1
ATOM 1934 C C . GLY A 1 257 ? -4.672 -38.844 -34.188 1 81 257 GLY A C 1
ATOM 1935 O O . GLY A 1 257 ? -4.488 -39.562 -35.156 1 81 257 GLY A O 1
ATOM 1936 N N . THR A 1 258 ? -3.947 -38.906 -33.156 1 81.25 258 THR A N 1
ATOM 1937 C CA . THR A 1 258 ? -2.789 -39.781 -33.062 1 81.25 258 THR A CA 1
ATOM 1938 C C . THR A 1 258 ? -3.227 -41.25 -33 1 81.25 258 THR A C 1
ATOM 1940 O O . THR A 1 258 ? -2.6 -42.125 -33.625 1 81.25 258 THR A O 1
ATOM 1943 N N . ILE A 1 259 ? -4.309 -41.438 -32.312 1 78.62 259 ILE A N 1
ATOM 1944 C CA . ILE A 1 259 ? -4.805 -42.812 -32.219 1 78.62 259 ILE A CA 1
ATOM 1945 C C . ILE A 1 259 ? -5.348 -43.25 -33.562 1 78.62 259 ILE A C 1
ATOM 1947 O O . ILE A 1 259 ? -5.121 -44.406 -33.969 1 78.62 259 ILE A O 1
ATOM 1951 N N . PHE A 1 260 ? -5.953 -42.344 -34.281 1 81.88 260 PHE A N 1
ATOM 1952 C CA . PHE A 1 260 ? -6.543 -42.688 -35.594 1 81.88 260 PHE A CA 1
ATOM 1953 C C . PHE A 1 260 ? -5.457 -42.906 -36.625 1 81.88 260 PHE A C 1
ATOM 1955 O O . PHE A 1 260 ? -5.461 -43.938 -37.312 1 81.88 260 PHE A O 1
ATOM 1962 N N . VAL A 1 261 ? -4.586 -42.031 -36.688 1 82.25 261 VAL A N 1
ATOM 1963 C CA . VAL A 1 261 ? -3.529 -42.125 -37.688 1 82.25 261 VAL A CA 1
ATOM 1964 C C . VAL A 1 261 ? -2.551 -43.25 -37.281 1 82.25 261 VAL A C 1
ATOM 1966 O O . VAL A 1 261 ? -2.098 -44.031 -38.125 1 82.25 261 VAL A O 1
ATOM 1969 N N . GLY A 1 262 ? -2.268 -43.312 -36.031 1 78.62 262 GLY A N 1
ATOM 1970 C CA . GLY A 1 262 ? -1.412 -44.375 -35.562 1 78.62 262 GLY A CA 1
ATOM 1971 C C . GLY A 1 262 ? -2.033 -45.75 -35.719 1 78.62 262 GLY A C 1
ATOM 1972 O O . GLY A 1 262 ? -1.341 -46.719 -36.031 1 78.62 262 GLY A O 1
ATOM 1973 N N . GLY A 1 263 ? -3.355 -45.812 -35.531 1 76.75 263 GLY A N 1
ATOM 1974 C CA . GLY A 1 263 ? -4.066 -47.062 -35.75 1 76.75 263 GLY A CA 1
ATOM 1975 C C . GLY A 1 263 ? -4.062 -47.531 -37.219 1 76.75 263 GLY A C 1
ATOM 1976 O O . GLY A 1 263 ? -3.91 -48.719 -37.5 1 76.75 263 GLY A O 1
ATOM 1977 N N . SER A 1 264 ? -4.141 -46.531 -38.031 1 81 264 SER A N 1
ATOM 1978 C CA . SER A 1 264 ? -4.105 -46.875 -39.469 1 81 264 SER A CA 1
ATOM 1979 C C . SER A 1 264 ? -2.723 -47.344 -39.875 1 81 264 SER A C 1
ATOM 1981 O O . SER A 1 264 ? -2.602 -48.25 -40.719 1 81 264 SER A O 1
ATOM 1983 N N . LEU A 1 265 ? -1.798 -46.844 -39.219 1 79.06 265 LEU A N 1
ATOM 1984 C CA . LEU A 1 265 ? -0.435 -47.281 -39.531 1 79.06 265 LEU A CA 1
ATOM 1985 C C . LEU A 1 265 ? -0.131 -48.625 -38.906 1 79.06 265 LEU A C 1
ATOM 1987 O O . LEU A 1 265 ? 0.672 -49.406 -39.406 1 79.06 265 LEU A O 1
ATOM 1991 N N . MET A 1 266 ? -0.79 -48.875 -37.812 1 77.81 266 MET A N 1
ATOM 1992 C CA . MET A 1 266 ? -0.661 -50.188 -37.156 1 77.81 266 MET A CA 1
ATOM 1993 C C . MET A 1 266 ? -1.29 -51.281 -38 1 77.81 266 MET A C 1
ATOM 1995 O O . MET A 1 266 ? -0.751 -52.375 -38.094 1 77.81 266 MET A O 1
ATOM 1999 N N . ALA A 1 267 ? -2.398 -50.875 -38.625 1 75.12 267 ALA A N 1
ATOM 2000 C CA . ALA A 1 267 ? -3.08 -51.844 -39.5 1 75.12 267 ALA A CA 1
ATOM 2001 C C . ALA A 1 267 ? -2.24 -52.156 -40.719 1 75.12 267 ALA A C 1
ATOM 2003 O O . ALA A 1 267 ? -2.318 -53.25 -41.281 1 75.12 267 ALA A O 1
ATOM 2004 N N . GLY A 1 268 ? -1.486 -51.219 -41.062 1 73.88 268 GLY A N 1
ATOM 2005 C CA . GLY A 1 268 ? -0.601 -51.438 -42.188 1 73.88 268 GLY A CA 1
ATOM 2006 C C . GLY A 1 268 ? 0.741 -52.031 -41.781 1 73.88 268 GLY A C 1
ATOM 2007 O O . GLY A 1 268 ? 1.663 -52.094 -42.594 1 73.88 268 GLY A O 1
ATOM 2008 N N . ASN A 1 269 ? 0.896 -52.562 -40.562 1 75.62 269 ASN A N 1
ATOM 2009 C CA . ASN A 1 269 ? 2.057 -53.219 -39.969 1 75.62 269 ASN A CA 1
ATOM 2010 C C . ASN A 1 269 ? 3.27 -52.281 -39.938 1 75.62 269 ASN A C 1
ATOM 2012 O O . ASN A 1 269 ? 4.41 -52.75 -40.031 1 75.62 269 ASN A O 1
ATOM 2016 N N . GLU A 1 270 ? 2.955 -51.062 -39.906 1 75.81 270 GLU A N 1
ATOM 2017 C CA . GLU A 1 270 ? 4.082 -50.125 -39.844 1 75.81 270 GLU A CA 1
ATOM 2018 C C . GLU A 1 270 ? 4.41 -49.75 -38.406 1 75.81 270 GLU A C 1
ATOM 2020 O O . GLU A 1 270 ? 5.531 -49.344 -38.125 1 75.81 270 GLU A O 1
ATOM 2025 N N . LEU A 1 271 ? 3.475 -49.969 -37.531 1 74.56 271 LEU A N 1
ATOM 2026 C CA . LEU A 1 271 ? 3.688 -49.594 -36.156 1 74.56 271 LEU A CA 1
ATOM 2027 C C . LEU A 1 271 ? 3.207 -50.656 -35.188 1 74.56 271 LEU A C 1
ATOM 2029 O O . LEU A 1 271 ? 2.18 -51.312 -35.438 1 74.56 271 LEU A O 1
ATOM 2033 N N . SER A 1 272 ? 4.031 -51.031 -34.312 1 75 272 SER A N 1
ATOM 2034 C CA . SER A 1 272 ? 3.627 -51.969 -33.281 1 75 272 SER A CA 1
ATOM 2035 C C . SER A 1 272 ? 2.742 -51.312 -32.25 1 75 272 SER A C 1
ATOM 2037 O O . SER A 1 272 ? 2.754 -50.094 -32.094 1 75 272 SER A O 1
ATOM 2039 N N . PRO A 1 273 ? 1.845 -52.094 -31.609 1 72.75 273 PRO A N 1
ATOM 2040 C CA . PRO A 1 273 ? 1.009 -51.531 -30.547 1 72.75 273 PRO A CA 1
ATOM 2041 C C . PRO A 1 273 ? 1.825 -50.844 -29.453 1 72.75 273 PRO A C 1
ATOM 2043 O O . PRO A 1 273 ? 1.39 -49.812 -28.891 1 72.75 273 PRO A O 1
ATOM 2046 N N . GLY A 1 274 ? 3.023 -51.375 -29.156 1 68.38 274 GLY A N 1
ATOM 2047 C CA . GLY A 1 274 ? 3.893 -50.719 -28.188 1 68.38 274 GLY A CA 1
ATOM 2048 C C . GLY A 1 274 ? 4.418 -49.375 -28.688 1 68.38 274 GLY A C 1
ATOM 2049 O O . GLY A 1 274 ? 4.504 -48.406 -27.906 1 68.38 274 GLY A O 1
ATOM 2050 N N . ASP A 1 275 ? 4.598 -49.312 -29.969 1 75.94 275 ASP A N 1
ATOM 2051 C CA . ASP A 1 275 ? 5.082 -48.062 -30.547 1 75.94 275 ASP A CA 1
ATOM 2052 C C . ASP A 1 275 ? 3.99 -47 -30.531 1 75.94 275 ASP A C 1
ATOM 2054 O O . ASP A 1 275 ? 4.273 -45.812 -30.328 1 75.94 275 ASP A O 1
ATOM 2058 N N . LEU A 1 276 ? 2.836 -47.5 -30.703 1 76.62 276 LEU A N 1
ATOM 2059 C CA . LEU A 1 276 ? 1.728 -46.562 -30.703 1 76.62 276 LEU A CA 1
ATOM 2060 C C . LEU A 1 276 ? 1.499 -45.969 -29.297 1 76.62 276 LEU A C 1
ATOM 2062 O O . LEU A 1 276 ? 1.272 -44.781 -29.156 1 76.62 276 LEU A O 1
ATOM 2066 N N . MET A 1 277 ? 1.599 -46.844 -28.297 1 74.06 277 MET A N 1
ATOM 2067 C CA . MET A 1 277 ? 1.432 -46.344 -26.938 1 74.06 277 MET A CA 1
ATOM 2068 C C . MET A 1 277 ? 2.57 -45.406 -26.547 1 74.06 277 MET A C 1
ATOM 2070 O O . MET A 1 277 ? 2.346 -44.406 -25.875 1 74.06 277 MET A O 1
ATOM 2074 N N . SER A 1 278 ? 3.764 -45.75 -27.016 1 73.62 278 SER A N 1
ATOM 2075 C CA . SER A 1 278 ? 4.895 -44.875 -26.734 1 73.62 278 SER A CA 1
ATOM 2076 C C . SER A 1 278 ? 4.746 -43.531 -27.438 1 73.62 278 SER A C 1
ATOM 2078 O O . SER A 1 278 ? 5.109 -42.469 -26.891 1 73.62 278 SER A O 1
ATOM 2080 N N . PHE A 1 279 ? 4.227 -43.594 -28.578 1 79.12 279 PHE A N 1
ATOM 2081 C CA . PHE A 1 279 ? 3.994 -42.375 -29.312 1 79.12 279 PHE A CA 1
ATOM 2082 C C . PHE A 1 279 ? 2.932 -41.531 -28.625 1 79.12 279 PHE A C 1
ATOM 2084 O O . PHE A 1 279 ? 3.061 -40.281 -28.562 1 79.12 279 PHE A O 1
ATOM 2091 N N . LEU A 1 280 ? 1.952 -42.188 -28.094 1 76.38 280 LEU A N 1
ATOM 2092 C CA . LEU A 1 280 ? 0.874 -41.469 -27.422 1 76.38 280 LEU A CA 1
ATOM 2093 C C . LEU A 1 280 ? 1.38 -40.781 -26.141 1 76.38 280 LEU A C 1
ATOM 2095 O O . LEU A 1 280 ? 1.069 -39.625 -25.891 1 76.38 280 LEU A O 1
ATOM 2099 N N . VAL A 1 281 ? 2.17 -41.406 -25.359 1 74.62 281 VAL A N 1
ATOM 2100 C CA . VAL A 1 281 ? 2.707 -40.844 -24.109 1 74.62 281 VAL A CA 1
ATOM 2101 C C . VAL A 1 281 ? 3.662 -39.688 -24.438 1 74.62 281 VAL A C 1
ATOM 2103 O O . VAL A 1 281 ? 3.631 -38.656 -23.797 1 74.62 281 VAL A O 1
ATOM 2106 N N . ALA A 1 282 ? 4.461 -39.875 -25.422 1 76.81 282 ALA A N 1
ATOM 2107 C CA . ALA A 1 282 ? 5.406 -38.844 -25.828 1 76.81 282 ALA A CA 1
ATOM 2108 C C . ALA A 1 282 ? 4.672 -37.625 -26.344 1 76.81 282 ALA A C 1
ATOM 2110 O O . ALA A 1 282 ? 5.074 -36.5 -26.078 1 76.81 282 ALA A O 1
ATOM 2111 N N . SER A 1 283 ? 3.648 -37.969 -27.078 1 79.31 283 SER A N 1
ATOM 2112 C CA . SER A 1 283 ? 2.877 -36.844 -27.594 1 79.31 283 SER A CA 1
ATOM 2113 C C . SER A 1 283 ? 2.211 -36.062 -26.484 1 79.31 283 SER A C 1
ATOM 2115 O O . SER A 1 283 ? 2.135 -34.812 -26.531 1 79.31 283 SER A O 1
ATOM 2117 N N . GLN A 1 284 ? 1.765 -36.719 -25.406 1 78.62 284 GLN A N 1
ATOM 2118 C CA . GLN A 1 284 ? 1.146 -36.031 -24.281 1 78.62 284 GLN A CA 1
ATOM 2119 C C . GLN A 1 284 ? 2.178 -35.219 -23.484 1 78.62 284 GLN A C 1
ATOM 2121 O O . GLN A 1 284 ? 1.881 -34.125 -22.984 1 78.62 284 GLN A O 1
ATOM 2126 N N . THR A 1 285 ? 3.318 -35.75 -23.438 1 79.44 285 THR A N 1
ATOM 2127 C CA . THR A 1 285 ? 4.387 -35.062 -22.734 1 79.44 285 THR A CA 1
ATOM 2128 C C . THR A 1 285 ? 4.777 -33.781 -23.484 1 79.44 285 THR A C 1
ATOM 2130 O O . THR A 1 285 ? 5.016 -32.75 -22.859 1 79.44 285 THR A O 1
ATOM 2133 N N . VAL A 1 286 ? 4.777 -33.906 -24.781 1 80.31 286 VAL A N 1
ATOM 2134 C CA . VAL A 1 286 ? 5.086 -32.719 -25.594 1 80.31 286 VAL A CA 1
ATOM 2135 C C . VAL A 1 286 ? 3.982 -31.688 -25.422 1 80.31 286 VAL A C 1
ATOM 2137 O O . VAL A 1 286 ? 4.262 -30.484 -25.344 1 80.31 286 VAL A O 1
ATOM 2140 N N . GLN A 1 287 ? 2.82 -32.219 -25.328 1 78.12 287 GLN A N 1
ATOM 2141 C CA . GLN A 1 287 ? 1.693 -31.312 -25.156 1 78.12 287 GLN A CA 1
ATOM 2142 C C . GLN A 1 287 ? 1.795 -30.562 -23.828 1 78.12 287 GLN A C 1
ATOM 2144 O O . GLN A 1 287 ? 1.589 -29.359 -23.766 1 78.12 287 GLN A O 1
ATOM 2149 N N . ARG A 1 288 ? 2.1 -31.25 -22.797 1 79.81 288 ARG A N 1
ATOM 2150 C CA . ARG A 1 288 ? 2.246 -30.641 -21.484 1 79.81 288 ARG A CA 1
ATOM 2151 C C . ARG A 1 288 ? 3.408 -29.656 -21.453 1 79.81 288 ARG A C 1
ATOM 2153 O O . ARG A 1 288 ? 3.303 -28.578 -20.859 1 79.81 288 ARG A O 1
ATOM 2160 N N . SER A 1 289 ? 4.453 -29.984 -22.094 1 81.81 289 SER A N 1
ATOM 2161 C CA . SER A 1 289 ? 5.621 -29.125 -22.172 1 81.81 289 SER A CA 1
ATOM 2162 C C . SER A 1 289 ? 5.309 -27.844 -22.938 1 81.81 289 SER A C 1
ATOM 2164 O O . SER A 1 289 ? 5.719 -26.75 -22.531 1 81.81 289 SER A O 1
ATOM 2166 N N . MET A 1 290 ? 4.578 -28.125 -23.969 1 77.19 290 MET A N 1
ATOM 2167 C CA . MET A 1 290 ? 4.219 -26.953 -24.766 1 77.19 290 MET A CA 1
ATOM 2168 C C . MET A 1 290 ? 3.281 -26.031 -23.984 1 77.19 290 MET A C 1
ATOM 2170 O O . MET A 1 290 ? 3.381 -24.812 -24.094 1 77.19 290 MET A O 1
ATOM 2174 N N . ALA A 1 291 ? 2.342 -26.625 -23.281 1 72.62 291 ALA A N 1
ATOM 2175 C CA . ALA A 1 291 ? 1.458 -25.844 -22.422 1 72.62 291 ALA A CA 1
ATOM 2176 C C . ALA A 1 291 ? 2.256 -25.062 -21.375 1 72.62 291 ALA A C 1
ATOM 2178 O O . ALA A 1 291 ? 1.994 -23.891 -21.141 1 72.62 291 ALA A O 1
ATOM 2179 N N . ASN A 1 292 ? 3.254 -25.656 -20.797 1 81.38 292 ASN A N 1
ATOM 2180 C CA . ASN A 1 292 ? 4.109 -25.016 -19.812 1 81.38 292 ASN A CA 1
ATOM 2181 C C . ASN A 1 292 ? 4.926 -23.875 -20.406 1 81.38 292 ASN A C 1
ATOM 2183 O O . ASN A 1 292 ? 5.098 -22.828 -19.781 1 81.38 292 ASN A O 1
ATOM 2187 N N . ILE A 1 293 ? 5.348 -24.109 -21.594 1 79.06 293 ILE A N 1
ATOM 2188 C CA . ILE A 1 293 ? 6.129 -23.094 -22.281 1 79.06 293 ILE A CA 1
ATOM 2189 C C . ILE A 1 293 ? 5.246 -21.875 -22.562 1 79.06 293 ILE A C 1
ATOM 2191 O O . ILE A 1 293 ? 5.699 -20.734 -22.453 1 79.06 293 ILE A O 1
ATOM 2195 N N . SER A 1 294 ? 4.016 -22.172 -22.891 1 74 294 SER A N 1
ATOM 2196 C CA . SER A 1 294 ? 3.088 -21.078 -23.156 1 74 294 SER A CA 1
ATOM 2197 C C . SER A 1 294 ? 2.848 -20.234 -21.906 1 74 294 SER A C 1
ATOM 2199 O O . SER A 1 294 ? 2.787 -19.016 -21.969 1 74 294 SER A O 1
ATOM 2201 N N . ILE A 1 295 ? 2.75 -20.906 -20.797 1 73 295 ILE A N 1
ATOM 2202 C CA . ILE A 1 295 ? 2.57 -20.219 -19.516 1 73 295 ILE A CA 1
ATOM 2203 C C . ILE A 1 295 ? 3.834 -19.438 -19.172 1 73 295 ILE A C 1
ATOM 2205 O O . ILE A 1 295 ? 3.756 -18.297 -18.703 1 73 295 ILE A O 1
ATOM 2209 N N . LEU A 1 296 ? 4.945 -19.984 -19.469 1 82.25 296 LEU A N 1
ATOM 2210 C CA . LEU A 1 296 ? 6.227 -19.359 -19.172 1 82.25 296 LEU A CA 1
ATOM 2211 C C . LEU A 1 296 ? 6.406 -18.078 -19.984 1 82.25 296 LEU A C 1
ATOM 2213 O O . LEU A 1 296 ? 7.047 -17.125 -19.531 1 82.25 296 LEU A O 1
ATOM 2217 N N . PHE A 1 297 ? 5.836 -18.141 -21.156 1 79.69 297 PHE A N 1
ATOM 2218 C CA . PHE A 1 297 ? 5.918 -16.938 -21.969 1 79.69 297 PHE A CA 1
ATOM 2219 C C . PHE A 1 297 ? 5.238 -15.773 -21.281 1 79.69 297 PHE A C 1
ATOM 2221 O O . PHE A 1 297 ? 5.746 -14.648 -21.312 1 79.69 297 PHE A O 1
ATOM 2228 N N . GLY A 1 298 ? 4.141 -15.977 -20.719 1 72.31 298 GLY A N 1
ATOM 2229 C CA . GLY A 1 298 ? 3.492 -14.945 -19.938 1 72.31 298 GLY A CA 1
ATOM 2230 C C . GLY A 1 298 ? 4.324 -14.477 -18.75 1 72.31 298 GLY A C 1
ATOM 2231 O O . GLY A 1 298 ? 4.395 -13.281 -18.469 1 72.31 298 GLY A O 1
ATOM 2232 N N . GLN A 1 299 ? 4.988 -15.43 -18.172 1 81.56 299 GLN A N 1
ATOM 2233 C CA . GLN A 1 299 ? 5.836 -15.102 -17.031 1 81.56 299 GLN A CA 1
ATOM 2234 C C . GLN A 1 299 ? 7.055 -14.289 -17.469 1 81.56 299 GLN A C 1
ATOM 2236 O O . GLN A 1 299 ? 7.516 -13.406 -16.75 1 81.56 299 GLN A O 1
ATOM 2241 N N . VAL A 1 300 ? 7.539 -14.57 -18.656 1 85.31 300 VAL A N 1
ATOM 2242 C CA . VAL A 1 300 ? 8.688 -13.844 -19.188 1 85.31 300 VAL A CA 1
ATOM 2243 C C . VAL A 1 300 ? 8.312 -12.383 -19.406 1 85.31 300 VAL A C 1
ATOM 2245 O O . VAL A 1 300 ? 9.062 -11.477 -19.031 1 85.31 300 VAL A O 1
ATOM 2248 N N . VAL A 1 301 ? 7.191 -12.219 -19.906 1 79.94 301 VAL A N 1
ATOM 2249 C CA . VAL A 1 301 ? 6.734 -10.867 -20.188 1 79.94 301 VAL A CA 1
ATOM 2250 C C . VAL A 1 301 ? 6.551 -10.102 -18.875 1 79.94 301 VAL A C 1
ATOM 2252 O O . VAL A 1 301 ? 6.98 -8.953 -18.75 1 79.94 301 VAL A O 1
ATOM 2255 N N . ARG A 1 302 ? 5.906 -10.758 -17.922 1 79.62 302 ARG A N 1
ATOM 2256 C CA . ARG A 1 302 ? 5.707 -10.133 -16.625 1 79.62 302 ARG A CA 1
ATOM 2257 C C . ARG A 1 302 ? 7.039 -9.828 -15.953 1 79.62 302 ARG A C 1
ATOM 2259 O O . ARG A 1 302 ? 7.223 -8.742 -15.391 1 79.62 302 ARG A O 1
ATOM 2266 N N . GLY A 1 303 ? 7.957 -10.711 -15.984 1 87.56 303 GLY A N 1
ATOM 2267 C CA . GLY A 1 303 ? 9.273 -10.523 -15.391 1 87.56 303 GLY A CA 1
ATOM 2268 C C . GLY A 1 303 ? 10.078 -9.43 -16.062 1 87.56 303 GLY A C 1
ATOM 2269 O O . GLY A 1 303 ? 10.695 -8.602 -15.391 1 87.56 303 GLY A O 1
ATOM 2270 N N . LEU A 1 304 ? 9.969 -9.391 -17.375 1 88.12 304 LEU A N 1
ATOM 2271 C CA . LEU A 1 304 ? 10.703 -8.375 -18.125 1 88.12 304 LEU A CA 1
ATOM 2272 C C . LEU A 1 304 ? 10.117 -6.988 -17.859 1 88.12 304 LEU A C 1
ATOM 2274 O O . LEU A 1 304 ? 10.852 -6.004 -17.781 1 88.12 304 LEU A O 1
ATOM 2278 N N . SER A 1 305 ? 8.883 -6.945 -17.75 1 84.56 305 SER A N 1
ATOM 2279 C CA . SER A 1 305 ? 8.234 -5.668 -17.469 1 84.56 305 SER A CA 1
ATOM 2280 C C . SER A 1 305 ? 8.594 -5.168 -16.062 1 84.56 305 SER A C 1
ATOM 2282 O O . SER A 1 305 ? 8.945 -4 -15.891 1 84.56 305 SER A O 1
ATOM 2284 N N . ALA A 1 306 ? 8.484 -6.078 -15.102 1 88.81 306 ALA A N 1
ATOM 2285 C CA . ALA A 1 306 ? 8.867 -5.719 -13.734 1 88.81 306 ALA A CA 1
ATOM 2286 C C . ALA A 1 306 ? 10.344 -5.328 -13.664 1 88.81 306 ALA A C 1
ATOM 2288 O O . ALA A 1 306 ? 10.695 -4.348 -13 1 88.81 306 ALA A O 1
ATOM 2289 N N . GLY A 1 307 ? 11.133 -6.066 -14.359 1 89.69 307 GLY A N 1
ATOM 2290 C CA . GLY A 1 307 ? 12.555 -5.758 -14.398 1 89.69 307 GLY A CA 1
ATOM 2291 C C . GLY A 1 307 ? 12.859 -4.426 -15.055 1 89.69 307 GLY A C 1
ATOM 2292 O O . GLY A 1 307 ? 13.727 -3.682 -14.594 1 89.69 307 GLY A O 1
ATOM 2293 N N . ALA A 1 308 ? 12.125 -4.117 -16.047 1 89.25 308 ALA A N 1
ATOM 2294 C CA . ALA A 1 308 ? 12.328 -2.854 -16.75 1 89.25 308 ALA A CA 1
ATOM 2295 C C . ALA A 1 308 ? 11.992 -1.664 -15.859 1 89.25 308 ALA A C 1
ATOM 2297 O O . ALA A 1 308 ? 12.695 -0.653 -15.867 1 89.25 308 ALA A O 1
ATOM 2298 N N . ARG A 1 309 ? 10.945 -1.829 -15.141 1 86.94 309 ARG A N 1
ATOM 2299 C CA . ARG A 1 309 ? 10.562 -0.761 -14.219 1 86.94 309 ARG A CA 1
ATOM 2300 C C . ARG A 1 309 ? 11.625 -0.562 -13.141 1 86.94 309 ARG A C 1
ATOM 2302 O O . ARG A 1 309 ? 11.93 0.572 -12.766 1 86.94 309 ARG A O 1
ATOM 2309 N N . VAL A 1 310 ? 12.141 -1.593 -12.641 1 90.62 310 VAL A N 1
ATOM 2310 C CA . VAL A 1 310 ? 13.148 -1.527 -11.594 1 90.62 310 VAL A CA 1
ATOM 2311 C C . VAL A 1 310 ? 14.445 -0.944 -12.156 1 90.62 310 VAL A C 1
ATOM 2313 O O . VAL A 1 310 ? 15.062 -0.082 -11.531 1 90.62 310 VAL A O 1
ATOM 2316 N N . LEU A 1 311 ? 14.812 -1.353 -13.359 1 90.38 311 LEU A N 1
ATOM 2317 C CA . LEU A 1 311 ? 16.062 -0.897 -13.961 1 90.38 311 LEU A CA 1
ATOM 2318 C C . LEU A 1 311 ? 15.961 0.568 -14.375 1 90.38 311 LEU A C 1
ATOM 2320 O O . LEU A 1 311 ? 16.953 1.293 -14.352 1 90.38 311 LEU A O 1
ATOM 2324 N N . GLU A 1 312 ? 14.789 0.968 -14.695 1 88.19 312 GLU A N 1
ATOM 2325 C CA . GLU A 1 312 ? 14.586 2.369 -15.047 1 88.19 312 GLU A CA 1
ATOM 2326 C C . GLU A 1 312 ? 14.938 3.287 -13.883 1 88.19 312 GLU A C 1
ATOM 2328 O O . GLU A 1 312 ? 15.641 4.289 -14.062 1 88.19 312 GLU A O 1
ATOM 2333 N N . PHE A 1 313 ? 14.547 2.871 -12.711 1 89 313 PHE A N 1
ATOM 2334 C CA . PHE A 1 313 ? 14.797 3.705 -11.539 1 89 313 PHE A CA 1
ATOM 2335 C C . PHE A 1 313 ? 16.219 3.533 -11.047 1 89 313 PHE A C 1
ATOM 2337 O O . PHE A 1 313 ? 16.766 4.422 -10.383 1 89 313 PHE A O 1
ATOM 2344 N N . MET A 1 314 ? 16.812 2.467 -11.375 1 89.5 314 MET A N 1
ATOM 2345 C CA . MET A 1 314 ? 18.188 2.215 -10.953 1 89.5 314 MET A CA 1
ATOM 2346 C C . MET A 1 314 ? 19.188 2.992 -11.82 1 89.5 314 MET A C 1
ATOM 2348 O O . MET A 1 314 ? 20.281 3.332 -11.367 1 89.5 314 MET A O 1
ATOM 2352 N N . THR A 1 315 ? 18.703 3.33 -13.008 1 87.06 315 THR A N 1
ATOM 2353 C CA . THR A 1 315 ? 19.625 3.994 -13.93 1 87.06 315 THR A CA 1
ATOM 2354 C C . THR A 1 315 ? 19.359 5.496 -13.953 1 87.06 315 THR A C 1
ATOM 2356 O O . THR A 1 315 ? 20.094 6.246 -14.602 1 87.06 315 THR A O 1
ATOM 2359 N N . LEU A 1 316 ? 18.438 5.926 -13.188 1 87.31 316 LEU A N 1
ATOM 2360 C CA . LEU A 1 316 ? 18.156 7.355 -13.125 1 87.31 316 LEU A CA 1
ATOM 2361 C C . LEU A 1 316 ? 19.25 8.102 -12.375 1 87.31 316 LEU A C 1
ATOM 2363 O O . LEU A 1 316 ? 19.641 7.688 -11.281 1 87.31 316 LEU A O 1
ATOM 2367 N N . GLU A 1 317 ? 19.828 9.023 -13.023 1 88.31 317 GLU A N 1
ATOM 2368 C CA . GLU A 1 317 ? 20.859 9.828 -12.383 1 88.31 317 GLU A CA 1
ATOM 2369 C C . GLU A 1 317 ? 20.281 11.133 -11.844 1 88.31 317 GLU A C 1
ATOM 2371 O O . GLU A 1 317 ? 19.516 11.805 -12.523 1 88.31 317 GLU A O 1
ATOM 2376 N N . PRO A 1 318 ? 20.594 11.367 -10.602 1 89.19 318 PRO A N 1
ATOM 2377 C CA . PRO A 1 318 ? 20.141 12.641 -10.023 1 89.19 318 PRO A CA 1
ATOM 2378 C C . PRO A 1 318 ? 20.766 13.852 -10.711 1 89.19 318 PRO A C 1
ATOM 2380 O O . PRO A 1 318 ? 21.844 13.758 -11.289 1 89.19 318 PRO A O 1
ATOM 2383 N N . LYS A 1 319 ? 20.078 14.961 -10.695 1 86.25 319 LYS A N 1
ATOM 2384 C CA . LYS A 1 319 ? 20.578 16.219 -11.258 1 86.25 319 LYS A CA 1
ATOM 2385 C C . LYS A 1 319 ? 21.641 16.828 -10.367 1 86.25 319 LYS A C 1
ATOM 2387 O O . LYS A 1 319 ? 22.625 17.375 -10.859 1 86.25 319 LYS A O 1
ATOM 2392 N N . VAL A 1 320 ? 21.422 16.672 -9.047 1 86.75 320 VAL A N 1
ATOM 2393 C CA . VAL A 1 320 ? 22.375 17.188 -8.07 1 86.75 320 VAL A CA 1
ATOM 2394 C C . VAL A 1 320 ? 22.984 16.031 -7.285 1 86.75 320 VAL A C 1
ATOM 2396 O O . VAL A 1 320 ? 22.266 15.258 -6.629 1 86.75 320 VAL A O 1
ATOM 2399 N N . PRO A 1 321 ? 24.219 15.898 -7.434 1 86.12 321 PRO A N 1
ATOM 2400 C CA . PRO A 1 321 ? 24.844 14.812 -6.68 1 86.12 321 PRO A CA 1
ATOM 2401 C C . PRO A 1 321 ? 24.797 15.031 -5.168 1 86.12 321 PRO A C 1
ATOM 2403 O O . PRO A 1 321 ? 24.766 16.172 -4.711 1 86.12 321 PRO A O 1
ATOM 2406 N N . LEU A 1 322 ? 24.75 13.992 -4.426 1 86.44 322 LEU A N 1
ATOM 2407 C CA . LEU A 1 322 ? 24.688 14.062 -2.969 1 86.44 322 LEU A CA 1
ATOM 2408 C C . LEU A 1 322 ? 26.016 14.555 -2.398 1 86.44 322 LEU A C 1
ATOM 2410 O O . LEU A 1 322 ? 26.031 15.344 -1.45 1 86.44 322 LEU A O 1
ATOM 2414 N N . ARG A 1 323 ? 26.969 13.984 -3.01 1 85.56 323 ARG A N 1
ATOM 2415 C CA . ARG A 1 323 ? 28.312 14.352 -2.547 1 85.56 323 ARG A CA 1
ATOM 2416 C C . ARG A 1 323 ? 29.141 14.938 -3.684 1 85.56 323 ARG A C 1
ATOM 2418 O O . ARG A 1 323 ? 28.891 14.648 -4.855 1 85.56 323 ARG A O 1
ATOM 2425 N N . GLY A 1 324 ? 29.75 15.969 -3.301 1 83.38 324 GLY A N 1
ATOM 2426 C CA . GLY A 1 324 ? 30.609 16.609 -4.285 1 83.38 324 GLY A CA 1
ATOM 2427 C C . GLY A 1 324 ? 30.703 18.109 -4.109 1 83.38 324 GLY A C 1
ATOM 2428 O O . GLY A 1 324 ? 29.859 18.719 -3.447 1 83.38 324 GLY A O 1
ATOM 2429 N N . GLY A 1 325 ? 31.688 18.609 -4.27 1 84.5 325 GLY A N 1
ATOM 2430 C CA . GLY A 1 325 ? 31.922 20.031 -4.16 1 84.5 325 GLY A CA 1
ATOM 2431 C C . GLY A 1 325 ? 32.875 20.406 -3.047 1 84.5 325 GLY A C 1
ATOM 2432 O O . GLY A 1 325 ? 33.562 19.547 -2.51 1 84.5 325 GLY A O 1
ATOM 2433 N N . ALA A 1 326 ? 32.812 21.703 -2.809 1 87.69 326 ALA A N 1
ATOM 2434 C CA . ALA A 1 326 ? 33.75 22.219 -1.816 1 87.69 326 ALA A CA 1
ATOM 2435 C C . ALA A 1 326 ? 33.062 22.406 -0.462 1 87.69 326 ALA A C 1
ATOM 2437 O O . ALA A 1 326 ? 31.828 22.438 -0.374 1 87.69 326 ALA A O 1
ATOM 2438 N N . SER A 1 327 ? 33.812 22.172 0.562 1 89.56 327 SER A N 1
ATOM 2439 C CA . SER A 1 327 ? 33.375 22.516 1.913 1 89.56 327 SER A CA 1
ATOM 2440 C C . SER A 1 327 ? 34.156 23.688 2.475 1 89.56 327 SER A C 1
ATOM 2442 O O . SER A 1 327 ? 35.375 23.828 2.215 1 89.56 327 SER A O 1
ATOM 2444 N N . ILE A 1 328 ? 33.469 24.547 3.035 1 87.56 328 ILE A N 1
ATOM 2445 C CA . ILE A 1 328 ? 34.156 25.688 3.662 1 87.56 328 ILE A CA 1
ATOM 2446 C C . ILE A 1 328 ? 34.656 25.297 5.043 1 87.56 328 ILE A C 1
ATOM 2448 O O . ILE A 1 328 ? 33.906 24.734 5.855 1 87.56 328 ILE A O 1
ATOM 2452 N N . PRO A 1 329 ? 35.875 25.516 5.25 1 86.31 329 PRO A N 1
ATOM 2453 C CA . PRO A 1 329 ? 36.406 25.141 6.566 1 86.31 329 PRO A CA 1
ATOM 2454 C C . PRO A 1 329 ? 35.656 25.844 7.711 1 86.31 329 PRO A C 1
ATOM 2456 O O . PRO A 1 329 ? 35.156 26.953 7.543 1 86.31 329 PRO A O 1
ATOM 2459 N N . SER A 1 330 ? 35.562 25.234 8.836 1 82.38 330 SER A N 1
ATOM 2460 C CA . SER A 1 330 ? 34.781 25.656 9.992 1 82.38 330 SER A CA 1
ATOM 2461 C C . SER A 1 330 ? 35.219 27.031 10.492 1 82.38 330 SER A C 1
ATOM 2463 O O . SER A 1 330 ? 34.406 27.812 10.961 1 82.38 330 SER A O 1
ATOM 2465 N N . HIS A 1 331 ? 36.5 27.328 10.359 1 78.88 331 HIS A N 1
ATOM 2466 C CA . HIS A 1 331 ? 37 28.594 10.883 1 78.88 331 HIS A CA 1
ATOM 2467 C C . HIS A 1 331 ? 36.594 29.766 10 1 78.88 331 HIS A C 1
ATOM 2469 O O . HIS A 1 331 ? 36.531 30.906 10.461 1 78.88 331 HIS A O 1
ATOM 2475 N N . SER A 1 332 ? 36.25 29.469 8.789 1 80.12 332 SER A N 1
ATOM 2476 C CA . SER A 1 332 ? 35.906 30.516 7.844 1 80.12 332 SER A CA 1
ATOM 2477 C C . SER A 1 332 ? 34.406 30.594 7.613 1 80.12 332 SER A C 1
ATOM 2479 O O . SER A 1 332 ? 33.938 31.469 6.867 1 80.12 332 SER A O 1
ATOM 2481 N N . LEU A 1 333 ? 33.719 29.844 8.336 1 87.5 333 LEU A N 1
ATOM 2482 C CA . LEU A 1 333 ? 32.281 29.812 8.133 1 87.5 333 LEU A CA 1
ATOM 2483 C C . LEU A 1 333 ? 31.578 30.875 8.992 1 87.5 333 LEU A C 1
ATOM 2485 O O . LEU A 1 333 ? 31.578 30.766 10.219 1 87.5 333 LEU A O 1
ATOM 2489 N N . LEU A 1 334 ? 31.078 31.953 8.352 1 85.94 334 LEU A N 1
ATOM 2490 C CA . LEU A 1 334 ? 30.359 33.031 9.055 1 85.94 334 LEU A CA 1
ATOM 2491 C C . LEU A 1 334 ? 28.859 32.812 8.977 1 85.94 334 LEU A C 1
ATOM 2493 O O . LEU A 1 334 ? 28.141 33.094 9.945 1 85.94 334 LEU A O 1
ATOM 2497 N N . GLY A 1 335 ? 28.406 32.25 7.906 1 89.31 335 GLY A N 1
ATOM 2498 C CA . GLY A 1 335 ? 26.984 32 7.738 1 89.31 335 GLY A CA 1
ATOM 2499 C C . GLY A 1 335 ? 26.266 33.156 7.035 1 89.31 335 GLY A C 1
ATOM 2500 O O . GLY A 1 335 ? 25.141 33.469 7.383 1 89.31 335 GLY A O 1
ATOM 2501 N N . HIS A 1 336 ? 26.969 33.938 6.125 1 92.62 336 HIS A N 1
ATOM 2502 C CA . HIS A 1 336 ? 26.359 34.969 5.32 1 92.62 336 HIS A CA 1
ATOM 2503 C C . HIS A 1 336 ? 25.672 34.375 4.094 1 92.62 336 HIS A C 1
ATOM 2505 O O . HIS A 1 336 ? 26.312 33.781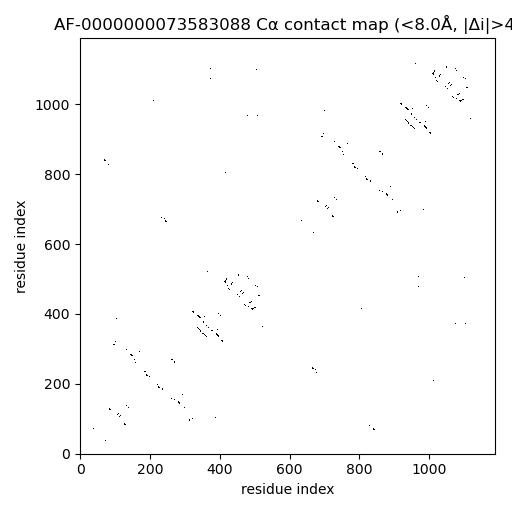 3.238 1 92.62 336 HIS A O 1
ATOM 2511 N N . VAL A 1 337 ? 24.359 34.531 4.062 1 94.81 337 VAL A N 1
ATOM 2512 C CA . VAL A 1 337 ? 23.578 34.031 2.945 1 94.81 337 VAL A CA 1
ATOM 2513 C C . VAL A 1 337 ? 23.047 35.188 2.098 1 94.81 337 VAL A C 1
ATOM 2515 O O . VAL A 1 337 ? 22.594 36.188 2.633 1 94.81 337 VAL A O 1
ATOM 2518 N N . ALA A 1 338 ? 23.203 35.062 0.746 1 95.94 338 ALA A N 1
ATOM 2519 C CA . ALA A 1 338 ? 22.703 36.094 -0.15 1 95.94 338 ALA A CA 1
ATOM 2520 C C . ALA A 1 338 ? 21.984 35.5 -1.354 1 95.94 338 ALA A C 1
ATOM 2522 O O . ALA A 1 338 ? 22.5 34.562 -1.979 1 95.94 338 ALA A O 1
ATOM 2523 N N . PHE A 1 339 ? 20.797 35.938 -1.531 1 96.62 339 PHE A N 1
ATOM 2524 C CA . PHE A 1 339 ? 20.047 35.625 -2.746 1 96.62 339 PHE A CA 1
ATOM 2525 C C . PHE A 1 339 ? 20.234 36.75 -3.775 1 96.62 339 PHE A C 1
ATOM 2527 O O . PHE A 1 339 ? 19.984 37.906 -3.486 1 96.62 339 PHE A O 1
ATOM 2534 N N . ASN A 1 340 ? 20.672 36.344 -4.945 1 96.38 340 ASN A N 1
ATOM 2535 C CA . ASN A 1 340 ? 20.906 37.344 -5.992 1 96.38 340 ASN A CA 1
ATOM 2536 C C . ASN A 1 340 ? 20 37.094 -7.195 1 96.38 340 ASN A C 1
ATOM 2538 O O . ASN A 1 340 ? 20.266 36.25 -8.031 1 96.38 340 ASN A O 1
ATOM 2542 N N . HIS A 1 341 ? 18.953 37.938 -7.363 1 95.62 341 HIS A N 1
ATOM 2543 C CA . HIS A 1 341 ? 18.031 37.938 -8.492 1 95.62 341 HIS A CA 1
ATOM 2544 C C . HIS A 1 341 ? 17.578 36.531 -8.828 1 95.62 341 HIS A C 1
ATOM 2546 O O . HIS A 1 341 ? 17.688 36.094 -9.977 1 95.62 341 HIS A O 1
ATOM 2552 N N . VAL A 1 342 ? 17.078 35.875 -7.836 1 95.69 342 VAL A N 1
ATOM 2553 C CA . VAL A 1 342 ? 16.719 34.469 -7.969 1 95.69 342 VAL A CA 1
ATOM 2554 C C . VAL A 1 342 ? 15.305 34.375 -8.523 1 95.69 342 VAL A C 1
ATOM 2556 O O . VAL A 1 342 ? 14.391 35.062 -8.07 1 95.69 342 VAL A O 1
ATOM 2559 N N . SER A 1 343 ? 15.156 33.594 -9.617 1 95.44 343 SER A N 1
ATOM 2560 C CA . SER A 1 343 ? 13.859 33.188 -10.164 1 95.44 343 SER A CA 1
ATOM 2561 C C . SER A 1 343 ? 13.695 31.672 -10.109 1 95.44 343 SER A C 1
ATOM 2563 O O . SER A 1 343 ? 14.656 30.922 -10.32 1 95.44 343 SER A O 1
ATOM 2565 N N . PHE A 1 344 ? 12.484 31.266 -9.734 1 94 344 PHE A N 1
ATOM 2566 C CA . PHE A 1 344 ? 12.297 29.828 -9.555 1 94 344 PHE A CA 1
ATOM 2567 C C . PHE A 1 344 ? 10.867 29.422 -9.875 1 94 344 PHE A C 1
ATOM 2569 O O . PHE A 1 344 ? 9.922 30.156 -9.562 1 94 344 PHE A O 1
ATOM 2576 N N . SER A 1 345 ? 10.82 28.312 -10.562 1 89.19 345 SER A N 1
ATOM 2577 C CA . SER A 1 345 ? 9.562 27.609 -10.805 1 89.19 345 SER A CA 1
ATOM 2578 C C . SER A 1 345 ? 9.695 26.125 -10.5 1 89.19 345 SER A C 1
ATOM 2580 O O . SER A 1 345 ? 10.711 25.5 -10.812 1 89.19 345 SER A O 1
ATOM 2582 N N . TYR A 1 346 ? 8.734 25.609 -9.758 1 84.31 346 TYR A N 1
ATOM 2583 C CA . TYR A 1 346 ? 8.766 24.172 -9.461 1 84.31 346 TYR A CA 1
ATOM 2584 C C . TYR A 1 346 ? 8.742 23.359 -10.742 1 84.31 346 TYR A C 1
ATOM 2586 O O . TYR A 1 346 ? 8.031 23.688 -11.695 1 84.31 346 TYR A O 1
ATOM 2594 N N . PRO A 1 347 ? 9.477 22.328 -10.773 1 82.25 347 PRO A N 1
ATOM 2595 C CA . PRO A 1 347 ? 9.539 21.516 -11.984 1 82.25 347 PRO A CA 1
ATOM 2596 C C . PRO A 1 347 ? 8.188 20.922 -12.383 1 82.25 347 PRO A C 1
ATOM 2598 O O . PRO A 1 347 ? 7.934 20.703 -13.57 1 82.25 347 PRO A O 1
ATOM 2601 N N . MET A 1 348 ? 7.355 20.719 -11.445 1 73.25 348 MET A N 1
ATOM 2602 C CA . MET A 1 348 ? 6.047 20.156 -11.742 1 73.25 348 MET A CA 1
ATOM 2603 C C . MET A 1 348 ? 5.109 21.219 -12.32 1 73.25 348 MET A C 1
ATOM 2605 O O . MET A 1 348 ? 4.105 20.875 -12.961 1 73.25 348 MET A O 1
ATOM 2609 N N . ARG A 1 349 ? 5.43 22.453 -12.07 1 75.75 349 ARG A N 1
ATOM 2610 C CA . ARG A 1 349 ? 4.656 23.578 -12.594 1 75.75 349 ARG A CA 1
ATOM 2611 C C . ARG A 1 349 ? 5.57 24.625 -13.203 1 75.75 349 ARG A C 1
ATOM 2613 O O . ARG A 1 349 ? 5.613 25.766 -12.734 1 75.75 349 ARG A O 1
ATOM 2620 N N . PRO A 1 350 ? 6.082 24.344 -14.289 1 77.69 350 PRO A N 1
ATOM 2621 C CA . PRO A 1 350 ? 7.066 25.266 -14.859 1 77.69 350 PRO A CA 1
ATOM 2622 C C . PRO A 1 350 ? 6.441 26.578 -15.328 1 77.69 350 PRO A C 1
ATOM 2624 O O . PRO A 1 350 ? 7.125 27.594 -15.398 1 77.69 350 PRO A O 1
ATOM 2627 N N . GLY A 1 351 ? 5.199 26.594 -15.578 1 73.62 351 GLY A N 1
ATOM 2628 C CA . GLY A 1 351 ? 4.551 27.797 -16.078 1 73.62 351 GLY A CA 1
ATOM 2629 C C . GLY A 1 351 ? 4.168 28.766 -14.977 1 73.62 351 GLY A C 1
ATOM 2630 O O . GLY A 1 351 ? 3.752 29.891 -15.25 1 73.62 351 GLY A O 1
ATOM 2631 N N . HIS A 1 352 ? 4.5 28.344 -13.773 1 74.69 352 HIS A N 1
ATOM 2632 C CA . HIS A 1 352 ? 4.113 29.203 -12.656 1 74.69 352 HIS A CA 1
ATOM 2633 C C . HIS A 1 352 ? 5.32 29.594 -11.812 1 74.69 352 HIS A C 1
ATOM 2635 O O . HIS A 1 352 ? 5.703 28.859 -10.898 1 74.69 352 HIS A O 1
ATOM 2641 N N . PRO A 1 353 ? 5.828 30.781 -12.195 1 85.56 353 PRO A N 1
ATOM 2642 C CA . PRO A 1 353 ? 6.957 31.219 -11.375 1 85.56 353 PRO A CA 1
ATOM 2643 C C . PRO A 1 353 ? 6.539 31.625 -9.961 1 85.56 353 PRO A C 1
ATOM 2645 O O . PRO A 1 353 ? 5.594 32.406 -9.797 1 85.56 353 PRO A O 1
ATOM 2648 N N . VAL A 1 354 ? 7.164 31.047 -8.969 1 84.5 354 VAL A N 1
ATOM 2649 C CA . VAL A 1 354 ? 6.871 31.344 -7.57 1 84.5 354 VAL A CA 1
ATOM 2650 C C . VAL A 1 354 ? 7.711 32.531 -7.105 1 84.5 354 VAL A C 1
ATOM 2652 O O . VAL A 1 354 ? 7.219 33.406 -6.387 1 84.5 354 VAL A O 1
ATOM 2655 N N . LEU A 1 355 ? 8.961 32.531 -7.492 1 91.31 355 LEU A N 1
ATOM 2656 C CA . LEU A 1 355 ? 9.852 33.656 -7.207 1 91.31 355 LEU A CA 1
ATOM 2657 C C . LEU A 1 355 ? 10.312 34.312 -8.492 1 91.31 355 LEU A C 1
ATOM 2659 O O . LEU A 1 355 ? 10.68 33.656 -9.461 1 91.31 355 LEU A O 1
ATOM 2663 N N . ARG A 1 356 ? 10.109 35.688 -8.555 1 92.25 356 ARG A N 1
ATOM 2664 C CA . ARG A 1 356 ? 10.539 36.5 -9.703 1 92.25 356 ARG A CA 1
ATOM 2665 C C . ARG A 1 356 ? 11.562 37.531 -9.289 1 92.25 356 ARG A C 1
ATOM 2667 O O . ARG A 1 356 ? 11.219 38.5 -8.609 1 92.25 356 ARG A O 1
ATOM 2674 N N . ASP A 1 357 ? 12.734 37.375 -9.672 1 93.75 357 ASP A N 1
ATOM 2675 C CA . ASP A 1 357 ? 13.82 38.312 -9.422 1 93.75 357 ASP A CA 1
ATOM 2676 C C . ASP A 1 357 ? 13.906 38.656 -7.934 1 93.75 357 ASP A C 1
ATOM 2678 O O . ASP A 1 357 ? 13.891 39.844 -7.562 1 93.75 357 ASP A O 1
ATOM 2682 N N . PHE A 1 358 ? 14.047 37.625 -7.105 1 94.12 358 PHE A N 1
ATOM 2683 C CA . PHE A 1 358 ? 14.062 37.75 -5.656 1 94.12 358 PHE A CA 1
ATOM 2684 C C . PHE A 1 358 ? 15.484 37.969 -5.145 1 94.12 358 PHE A C 1
ATOM 2686 O O . PHE A 1 358 ? 16.391 37.188 -5.504 1 94.12 358 PHE A O 1
ATOM 2693 N N . SER A 1 359 ? 15.727 39.062 -4.418 1 95.12 359 SER A N 1
ATOM 2694 C CA . SER A 1 359 ? 17.031 39.312 -3.809 1 95.12 359 SER A CA 1
ATOM 2695 C C . SER A 1 359 ? 16.906 39.531 -2.305 1 95.12 359 SER A C 1
ATOM 2697 O O . SER A 1 359 ? 15.984 40.219 -1.851 1 95.12 359 SER A O 1
ATOM 2699 N N . LEU A 1 360 ? 17.719 38.812 -1.542 1 94.19 360 LEU A N 1
ATOM 2700 C CA . LEU A 1 360 ? 17.719 38.875 -0.086 1 94.19 360 LEU A CA 1
ATOM 2701 C C . LEU A 1 360 ? 19.109 38.656 0.475 1 94.19 360 LEU A C 1
ATOM 2703 O O . LEU A 1 360 ? 19.844 37.781 -0.005 1 94.19 360 LEU A O 1
ATOM 2707 N N . SER A 1 361 ? 19.516 39.469 1.351 1 93.31 361 SER A N 1
ATOM 2708 C CA . SER A 1 361 ? 20.797 39.312 2.041 1 93.31 361 SER A CA 1
ATOM 2709 C C . SER A 1 361 ? 20.578 39.062 3.533 1 93.31 361 SER A C 1
ATOM 2711 O O . SER A 1 361 ? 19.906 39.844 4.203 1 93.31 361 SER A O 1
ATOM 2713 N N . LEU A 1 362 ? 21.094 37.969 4.043 1 93.19 362 LEU A N 1
ATOM 2714 C CA . LEU A 1 362 ? 21.031 37.625 5.457 1 93.19 362 LEU A CA 1
ATOM 2715 C C . LEU A 1 362 ? 22.391 37.75 6.125 1 93.19 362 LEU A C 1
ATOM 2717 O O . LEU A 1 362 ? 23.266 36.906 5.93 1 93.19 362 LEU A O 1
ATOM 2721 N N . PRO A 1 363 ? 22.531 38.75 6.922 1 91.31 363 PRO A N 1
ATOM 2722 C CA . PRO A 1 363 ? 23.812 38.906 7.617 1 91.31 363 PRO A CA 1
ATOM 2723 C C . PRO A 1 363 ? 24.047 37.812 8.672 1 91.31 363 PRO A C 1
ATOM 2725 O O . PRO A 1 363 ? 23.094 37.219 9.164 1 91.31 363 PRO A O 1
ATOM 2728 N N . PRO A 1 364 ? 25.281 37.594 8.969 1 89.56 364 PRO A N 1
ATOM 2729 C CA . PRO A 1 364 ? 25.578 36.562 9.977 1 89.56 364 PRO A CA 1
ATOM 2730 C C . PRO A 1 364 ? 25.109 36.938 11.367 1 89.56 364 PRO A C 1
ATOM 2732 O O . PRO A 1 364 ? 25.172 38.125 11.75 1 89.56 364 PRO A O 1
ATOM 2735 N N . GLY A 1 365 ? 24.531 36.031 12.086 1 82.5 365 GLY A N 1
ATOM 2736 C CA . GLY A 1 365 ? 24.172 36.188 13.484 1 82.5 365 GLY A CA 1
ATOM 2737 C C . GLY A 1 365 ? 22.891 36.969 13.688 1 82.5 365 GLY A C 1
ATOM 2738 O O . GLY A 1 365 ? 22.578 37.375 14.805 1 82.5 365 GLY A O 1
ATOM 2739 N N . LYS A 1 366 ? 22.219 37.25 12.617 1 86.19 366 LYS A N 1
ATOM 2740 C CA . LYS A 1 366 ? 20.969 38 12.727 1 86.19 366 LYS A CA 1
ATOM 2741 C C . LYS A 1 366 ? 19.766 37.125 12.414 1 86.19 366 LYS A C 1
ATOM 2743 O O . LYS A 1 366 ? 19.891 36.125 11.703 1 86.19 366 LYS A O 1
ATOM 2748 N N . THR A 1 367 ? 18.734 37.469 13.102 1 85.62 367 THR A N 1
ATOM 2749 C CA . THR A 1 367 ? 17.469 36.812 12.836 1 85.62 367 THR A CA 1
ATOM 2750 C C . THR A 1 367 ? 16.609 37.625 11.867 1 85.62 367 THR A C 1
ATOM 2752 O O . THR A 1 367 ? 16.344 38.812 12.102 1 85.62 367 THR A O 1
ATOM 2755 N N . VAL A 1 368 ? 16.344 37.031 10.773 1 87.5 368 VAL A N 1
ATOM 2756 C CA . VAL A 1 368 ? 15.523 37.688 9.758 1 87.5 368 VAL A CA 1
ATOM 2757 C C . VAL A 1 368 ? 14.211 36.906 9.586 1 87.5 368 VAL A C 1
ATOM 2759 O O . VAL A 1 368 ? 14.211 35.688 9.445 1 87.5 368 VAL A O 1
ATOM 2762 N N . ALA A 1 369 ? 13.07 37.594 9.672 1 86.88 369 ALA A N 1
ATOM 2763 C CA . ALA A 1 369 ? 11.758 37 9.445 1 86.88 369 ALA A CA 1
ATOM 2764 C C . ALA A 1 369 ? 11.211 37.375 8.07 1 86.88 369 ALA A C 1
ATOM 2766 O O . ALA A 1 369 ? 11.273 38.531 7.664 1 86.88 369 ALA A O 1
ATOM 2767 N N . ILE A 1 370 ? 10.867 36.438 7.328 1 85.81 370 ILE A N 1
ATOM 2768 C CA . ILE A 1 370 ? 10.234 36.656 6.031 1 85.81 370 ILE A CA 1
ATOM 2769 C C . ILE A 1 370 ? 8.719 36.625 6.184 1 85.81 370 ILE A C 1
ATOM 2771 O O . ILE A 1 370 ? 8.148 35.625 6.621 1 85.81 370 ILE A O 1
ATOM 2775 N N . VAL A 1 371 ? 8.07 37.75 5.879 1 81.62 371 VAL A N 1
ATOM 2776 C CA . VAL A 1 371 ? 6.621 37.875 6.023 1 81.62 371 VAL A CA 1
ATOM 2777 C C . VAL A 1 371 ? 5.988 38.156 4.66 1 81.62 371 VAL A C 1
ATOM 2779 O O . VAL A 1 371 ? 6.582 38.844 3.818 1 81.62 371 VAL A O 1
ATOM 2782 N N . GLY A 1 372 ? 5.02 37.469 4.328 1 76 372 GLY A N 1
ATOM 2783 C CA . GLY A 1 372 ? 4.305 37.625 3.072 1 76 372 GLY A CA 1
ATOM 2784 C C . GLY A 1 372 ? 2.986 36.875 3.033 1 76 372 GLY A C 1
ATOM 2785 O O . GLY A 1 372 ? 2.652 36.156 3.971 1 76 372 GLY A O 1
ATOM 2786 N N . PRO A 1 373 ? 2.285 37.156 2.018 1 73.44 373 PRO A N 1
ATOM 2787 C CA . PRO A 1 373 ? 1.008 36.438 1.878 1 73.44 373 PRO A CA 1
ATOM 2788 C C . PRO A 1 373 ? 1.181 34.938 1.688 1 73.44 373 PRO A C 1
ATOM 2790 O O . PRO A 1 373 ? 2.266 34.469 1.324 1 73.44 373 PRO A O 1
ATOM 2793 N N . SER A 1 374 ? 0.113 34.25 2.074 1 69.75 374 SER A N 1
ATOM 2794 C CA . SER A 1 374 ? 0.148 32.812 1.875 1 69.75 374 SER A CA 1
ATOM 2795 C C . SER A 1 374 ? 0.313 32.438 0.4 1 69.75 374 SER A C 1
ATOM 2797 O O . SER A 1 374 ? -0.326 33.062 -0.462 1 69.75 374 SER A O 1
ATOM 2799 N N . GLY A 1 375 ? 1.26 31.609 0.091 1 70.62 375 GLY A N 1
ATOM 2800 C CA . GLY A 1 375 ? 1.539 31.203 -1.278 1 70.62 375 GLY A CA 1
ATOM 2801 C C . GLY A 1 375 ? 2.504 32.156 -1.988 1 70.62 375 GLY A C 1
ATOM 2802 O O . GLY A 1 375 ? 2.717 32.031 -3.197 1 70.62 375 GLY A O 1
ATOM 2803 N N . GLY A 1 376 ? 3.023 32.969 -1.203 1 73.56 376 GLY A N 1
ATOM 2804 C CA . GLY A 1 376 ? 3.916 33.938 -1.811 1 73.56 376 GLY A CA 1
ATOM 2805 C C . GLY A 1 376 ? 5.32 33.406 -2.033 1 73.56 376 GLY A C 1
ATOM 2806 O O . GLY A 1 376 ? 6.168 34.094 -2.607 1 73.56 376 GLY A O 1
ATOM 2807 N N . GLY A 1 377 ? 5.617 32.219 -1.571 1 81.75 377 GLY A N 1
ATOM 2808 C CA . GLY A 1 377 ? 6.91 31.594 -1.841 1 81.75 377 GLY A CA 1
ATOM 2809 C C . GLY A 1 377 ? 7.812 31.547 -0.623 1 81.75 377 GLY A C 1
ATOM 2810 O O . GLY A 1 377 ? 9.016 31.312 -0.746 1 81.75 377 GLY A O 1
ATOM 2811 N N . LYS A 1 378 ? 7.363 31.859 0.506 1 84.44 378 LYS A N 1
ATOM 2812 C CA . LYS A 1 378 ? 8.172 31.859 1.725 1 84.44 378 LYS A CA 1
ATOM 2813 C C . LYS A 1 378 ? 8.852 30.516 1.93 1 84.44 378 LYS A C 1
ATOM 2815 O O . LYS A 1 378 ? 10.055 30.453 2.191 1 84.44 378 LYS A O 1
ATOM 2820 N N . SER A 1 379 ? 8.094 29.422 1.794 1 84.44 379 SER A N 1
ATOM 2821 C CA . SER A 1 379 ? 8.648 28.078 1.99 1 84.44 379 SER A CA 1
ATOM 2822 C C . SER A 1 379 ? 9.602 27.703 0.861 1 84.44 379 SER A C 1
ATOM 2824 O O . SER A 1 379 ? 10.5 26.891 1.05 1 84.44 379 SER A O 1
ATOM 2826 N N . THR A 1 380 ? 9.445 28.312 -0.262 1 89.25 380 THR A N 1
ATOM 2827 C CA . THR A 1 380 ? 10.32 28.047 -1.403 1 89.25 380 THR A CA 1
ATOM 2828 C C . THR A 1 380 ? 11.719 28.594 -1.146 1 89.25 380 THR A C 1
ATOM 2830 O O . THR A 1 380 ? 12.711 28 -1.574 1 89.25 380 THR A O 1
ATOM 2833 N N . VAL A 1 381 ? 11.758 29.719 -0.446 1 92.62 381 VAL A N 1
ATOM 2834 C CA . VAL A 1 381 ? 13.055 30.312 -0.116 1 92.62 381 VAL A CA 1
ATOM 2835 C C . VAL A 1 381 ? 13.852 29.344 0.759 1 92.62 381 VAL A C 1
ATOM 2837 O O . VAL A 1 381 ? 15.047 29.156 0.542 1 92.62 381 VAL A O 1
ATOM 2840 N N . ALA A 1 382 ? 13.18 28.703 1.696 1 91.69 382 ALA A N 1
ATOM 2841 C CA . ALA A 1 382 ? 13.828 27.734 2.57 1 91.69 382 ALA A CA 1
ATOM 2842 C C . ALA A 1 382 ? 14.266 26.5 1.784 1 91.69 382 ALA A C 1
ATOM 2844 O O . ALA A 1 382 ? 15.359 25.969 2.012 1 91.69 382 ALA A O 1
ATOM 2845 N N . ALA A 1 383 ? 13.492 26.109 0.874 1 91.62 383 ALA A N 1
ATOM 2846 C CA . ALA A 1 383 ? 13.781 24.922 0.079 1 91.62 383 ALA A CA 1
ATOM 2847 C C . ALA A 1 383 ? 14.984 25.141 -0.833 1 91.62 383 ALA A C 1
ATOM 2849 O O . ALA A 1 383 ? 15.781 24.234 -1.069 1 91.62 383 ALA A O 1
ATOM 2850 N N . LEU A 1 384 ? 15.094 26.344 -1.359 1 93.94 384 LEU A N 1
ATOM 2851 C CA . LEU A 1 384 ? 16.219 26.688 -2.234 1 93.94 384 LEU A CA 1
ATOM 2852 C C . LEU A 1 384 ? 17.516 26.766 -1.444 1 93.94 384 LEU A C 1
ATOM 2854 O O . LEU A 1 384 ? 18.578 26.359 -1.939 1 93.94 384 LEU A O 1
ATOM 2858 N N . LEU A 1 385 ? 17.375 27.266 -0.241 1 93.56 385 LEU A N 1
ATOM 2859 C CA . LEU A 1 385 ? 18.562 27.375 0.604 1 93.56 385 LEU A CA 1
ATOM 2860 C C . LEU A 1 385 ? 19.094 25.984 0.945 1 93.56 385 LEU A C 1
ATOM 2862 O O . LEU A 1 385 ? 20.312 25.797 1.038 1 93.56 385 LEU A O 1
ATOM 2866 N N . GLU A 1 386 ? 18.188 25.047 1.109 1 92.69 386 GLU A N 1
ATOM 2867 C CA . GLU A 1 386 ? 18.578 23.656 1.401 1 92.69 386 GLU A CA 1
ATOM 2868 C C . GLU A 1 386 ? 19.016 22.938 0.137 1 92.69 386 GLU A C 1
ATOM 2870 O O . GLU A 1 386 ? 19.484 21.797 0.202 1 92.69 386 GLU A O 1
ATOM 2875 N N . ARG A 1 387 ? 18.906 23.578 -0.929 1 92.56 387 ARG A N 1
ATOM 2876 C CA . ARG A 1 387 ? 19.25 23.047 -2.236 1 92.56 387 ARG A CA 1
ATOM 2877 C C . ARG A 1 387 ? 18.422 21.797 -2.559 1 92.56 387 ARG A C 1
ATOM 2879 O O . ARG A 1 387 ? 18.953 20.812 -3.072 1 92.56 387 ARG A O 1
ATOM 2886 N N . PHE A 1 388 ? 17.203 21.828 -2.104 1 91.12 388 PHE A N 1
ATOM 2887 C CA . PHE A 1 388 ? 16.266 20.797 -2.555 1 91.12 388 PHE A CA 1
ATOM 2888 C C . PHE A 1 388 ? 15.992 20.938 -4.047 1 91.12 388 PHE A C 1
ATOM 2890 O O . PHE A 1 388 ? 15.75 19.953 -4.734 1 91.12 388 PHE A O 1
ATOM 2897 N N . TYR A 1 389 ? 15.984 22.25 -4.391 1 92 389 TYR A N 1
ATOM 2898 C CA . TYR A 1 389 ? 15.789 22.641 -5.781 1 92 389 TYR A CA 1
ATOM 2899 C C . TYR A 1 389 ? 16.875 23.609 -6.23 1 92 389 TYR A C 1
ATOM 2901 O O . TYR A 1 389 ? 17.484 24.297 -5.402 1 92 389 TYR A O 1
ATOM 2909 N N . GLU A 1 390 ? 17.062 23.609 -7.469 1 92.56 390 GLU A N 1
ATOM 2910 C CA . GLU A 1 390 ? 17.984 24.578 -8.055 1 92.56 390 GLU A CA 1
ATOM 2911 C C . GLU A 1 390 ? 17.234 25.734 -8.695 1 92.56 390 GLU A C 1
ATOM 2913 O O . GLU A 1 390 ? 16.188 25.531 -9.32 1 92.56 390 GLU A O 1
ATOM 2918 N N . PRO A 1 391 ? 17.703 26.875 -8.375 1 93.44 391 PRO A N 1
ATOM 2919 C CA . PRO A 1 391 ? 17.047 28.031 -8.984 1 93.44 391 PRO A CA 1
ATOM 2920 C C . PRO A 1 391 ? 17.125 28.016 -10.508 1 93.44 391 PRO A C 1
ATOM 2922 O O . PRO A 1 391 ? 18.094 27.484 -11.07 1 93.44 391 PRO A O 1
ATOM 2925 N N . THR A 1 392 ? 16.141 28.562 -11.141 1 92.44 392 THR A N 1
ATOM 2926 C CA . THR A 1 392 ? 16.094 28.641 -12.594 1 92.44 392 THR A CA 1
ATOM 2927 C C . THR A 1 392 ? 17.016 29.75 -13.102 1 92.44 392 THR A C 1
ATOM 2929 O O . THR A 1 392 ? 17.719 29.578 -14.109 1 92.44 392 THR A O 1
ATOM 2932 N N . GLN A 1 393 ? 16.953 30.906 -12.445 1 93.81 393 GLN A N 1
ATOM 2933 C CA . GLN A 1 393 ? 17.844 32.031 -12.711 1 93.81 393 GLN A CA 1
ATOM 2934 C C . GLN A 1 393 ? 18.359 32.656 -11.414 1 93.81 393 GLN A C 1
ATOM 2936 O O . GLN A 1 393 ? 17.734 32.5 -10.359 1 93.81 393 GLN A O 1
ATOM 2941 N N . GLY A 1 394 ? 19.484 33.125 -11.547 1 94.81 394 GLY A N 1
ATOM 2942 C CA . GLY A 1 394 ? 20.078 33.75 -10.367 1 94.81 394 GLY A CA 1
ATOM 2943 C C . GLY A 1 394 ? 21 32.781 -9.602 1 94.81 394 GLY A C 1
ATOM 2944 O O . GLY A 1 394 ? 21.328 31.719 -10.094 1 94.81 394 GLY A O 1
ATOM 2945 N N . SER A 1 395 ? 21.5 33.344 -8.453 1 95.38 395 SER A N 1
ATOM 2946 C CA . SER A 1 395 ? 22.406 32.5 -7.668 1 95.38 395 SER A CA 1
ATOM 2947 C C . SER A 1 395 ? 22.219 32.75 -6.176 1 95.38 395 SER A C 1
ATOM 2949 O O . SER A 1 395 ? 21.75 33.812 -5.766 1 95.38 395 SER A O 1
ATOM 2951 N N . ILE A 1 396 ? 22.5 31.781 -5.422 1 96.19 396 ILE A N 1
ATOM 2952 C CA . ILE A 1 396 ? 22.516 31.844 -3.967 1 96.19 396 ILE A CA 1
ATOM 2953 C C . ILE A 1 396 ? 23.938 31.594 -3.455 1 96.19 396 ILE A C 1
ATOM 2955 O O . ILE A 1 396 ? 24.594 30.641 -3.881 1 96.19 396 ILE A O 1
ATOM 2959 N N . THR A 1 397 ? 24.359 32.469 -2.6 1 95.62 397 THR A N 1
ATOM 2960 C CA . THR A 1 397 ? 25.734 32.312 -2.119 1 95.62 397 THR A CA 1
ATOM 2961 C C . THR A 1 397 ? 25.766 32.188 -0.599 1 95.62 397 THR A C 1
ATOM 2963 O O . THR A 1 397 ? 24.891 32.719 0.089 1 95.62 397 THR A O 1
ATOM 2966 N N . LEU A 1 398 ? 26.703 31.422 -0.13 1 94.44 398 LEU A N 1
ATOM 2967 C CA . LEU A 1 398 ? 27.047 31.297 1.283 1 94.44 398 LEU A CA 1
ATOM 2968 C C . LEU A 1 398 ? 28.469 31.781 1.544 1 94.44 398 LEU A C 1
ATOM 2970 O O . LEU A 1 398 ? 29.422 31.188 1.038 1 94.44 398 LEU A O 1
ATOM 2974 N N . ASP A 1 399 ? 28.594 32.812 2.262 1 93.5 399 ASP A N 1
ATOM 2975 C CA . ASP A 1 399 ? 29.891 33.406 2.539 1 93.5 399 ASP A CA 1
ATOM 2976 C C . ASP A 1 399 ? 30.656 33.688 1.247 1 93.5 399 ASP A C 1
ATOM 2978 O O . ASP A 1 399 ? 31.844 33.406 1.148 1 93.5 399 ASP A O 1
ATOM 2982 N N . GLY A 1 400 ? 29.938 34.031 0.197 1 90.19 400 GLY A N 1
ATOM 2983 C CA . GLY A 1 400 ? 30.547 34.438 -1.06 1 90.19 400 GLY A CA 1
ATOM 2984 C C . GLY A 1 400 ? 30.672 33.281 -2.045 1 90.19 400 GLY A C 1
ATOM 2985 O O . GLY A 1 400 ? 30.969 33.5 -3.223 1 90.19 400 GLY A O 1
ATOM 2986 N N . HIS A 1 401 ? 30.453 32.062 -1.631 1 93.06 401 HIS A N 1
ATOM 2987 C CA . HIS A 1 401 ? 30.516 30.906 -2.508 1 93.06 401 HIS A CA 1
ATOM 2988 C C . HIS A 1 401 ? 29.125 30.5 -2.977 1 93.06 401 HIS A C 1
ATOM 2990 O O . HIS A 1 401 ? 28.172 30.453 -2.184 1 93.06 401 HIS A O 1
ATOM 2996 N N . ASP A 1 402 ? 29.094 30.188 -4.195 1 94.38 402 ASP A N 1
ATOM 2997 C CA . ASP A 1 402 ? 27.812 29.719 -4.734 1 94.38 402 ASP A CA 1
ATOM 2998 C C . ASP A 1 402 ? 27.453 28.359 -4.145 1 94.38 402 ASP A C 1
ATOM 3000 O O . ASP A 1 402 ? 28.281 27.453 -4.086 1 94.38 402 ASP A O 1
ATOM 3004 N N . ILE A 1 403 ? 26.266 28.172 -3.727 1 93.06 403 ILE A N 1
ATOM 3005 C CA . ILE A 1 403 ? 25.812 26.953 -3.062 1 93.06 403 ILE A CA 1
ATOM 3006 C C . ILE A 1 403 ? 25.875 25.781 -4.047 1 93.06 403 ILE A C 1
ATOM 3008 O O . ILE A 1 403 ? 25.953 24.625 -3.637 1 93.06 403 ILE A O 1
ATOM 3012 N N . SER A 1 404 ? 25.828 26.094 -5.348 1 91.62 404 SER A N 1
ATOM 3013 C CA . SER A 1 404 ? 25.891 25.047 -6.363 1 91.62 404 SER A CA 1
ATOM 3014 C C . SER A 1 404 ? 27.266 24.406 -6.398 1 91.62 404 SER A C 1
ATOM 3016 O O . SER A 1 404 ? 27.406 23.266 -6.859 1 91.62 404 SER A O 1
ATOM 3018 N N . SER A 1 405 ? 28.234 25.047 -5.871 1 91.75 405 SER A N 1
ATOM 3019 C CA . SER A 1 405 ? 29.609 24.516 -5.883 1 91.75 405 SER A CA 1
ATOM 3020 C C . SER A 1 405 ? 29.953 23.859 -4.555 1 91.75 405 SER A C 1
ATOM 3022 O O . SER A 1 405 ? 30.984 23.203 -4.43 1 91.75 405 SER A O 1
ATOM 3024 N N . LEU A 1 406 ? 29.078 23.938 -3.668 1 92.06 406 LEU A N 1
ATOM 3025 C CA . LEU A 1 406 ? 29.344 23.375 -2.352 1 92.06 406 LEU A CA 1
ATOM 3026 C C . LEU A 1 406 ? 28.766 21.969 -2.246 1 92.06 406 LEU A C 1
ATOM 3028 O O . LEU A 1 406 ? 27.844 21.609 -2.988 1 92.06 406 LEU A O 1
ATOM 3032 N N . ASP A 1 407 ? 29.359 21.234 -1.333 1 93.62 407 ASP A N 1
ATOM 3033 C CA . ASP A 1 407 ? 28.875 19.875 -1.066 1 93.62 407 ASP A CA 1
ATOM 3034 C C . ASP A 1 407 ? 27.516 19.922 -0.362 1 93.62 407 ASP A C 1
ATOM 3036 O O . ASP A 1 407 ? 27.406 20.438 0.749 1 93.62 407 ASP A O 1
ATOM 3040 N N . PRO A 1 408 ? 26.531 19.312 -0.999 1 92.5 408 PRO A N 1
ATOM 3041 C CA . PRO A 1 408 ? 25.188 19.391 -0.413 1 92.5 408 PRO A CA 1
ATOM 3042 C C . PRO A 1 408 ? 25.094 18.641 0.917 1 92.5 408 PRO A C 1
ATOM 3044 O O . PRO A 1 408 ? 24.375 19.078 1.82 1 92.5 408 PRO A O 1
ATOM 3047 N N . SER A 1 409 ? 25.766 17.547 1.067 1 92.12 409 SER A N 1
ATOM 3048 C CA . SER A 1 409 ? 25.703 16.781 2.309 1 92.12 409 SER A CA 1
ATOM 3049 C C . SER A 1 409 ? 26.359 17.562 3.457 1 92.12 409 SER A C 1
ATOM 3051 O O . SER A 1 409 ? 25.875 17.5 4.594 1 92.12 409 SER A O 1
ATOM 3053 N N . TRP A 1 410 ? 27.391 18.203 3.096 1 92.06 410 TRP A N 1
ATOM 3054 C CA . TRP A 1 410 ? 28.047 19.047 4.098 1 92.06 410 TRP A CA 1
ATOM 3055 C C . TRP A 1 410 ? 27.172 20.234 4.465 1 92.06 410 TRP A C 1
ATOM 3057 O O . TRP A 1 410 ? 27.031 20.578 5.641 1 92.06 410 TRP A O 1
ATOM 3067 N N . LEU A 1 411 ? 26.625 20.828 3.475 1 92.81 411 LEU A N 1
ATOM 3068 C CA . LEU A 1 411 ? 25.766 21.984 3.674 1 92.81 411 LEU A CA 1
ATOM 3069 C C . LEU A 1 411 ? 24.578 21.641 4.574 1 92.81 411 LEU A C 1
ATOM 3071 O O . LEU A 1 411 ? 24.312 22.344 5.539 1 92.81 411 LEU A O 1
ATOM 3075 N N . ARG A 1 412 ? 23.969 20.547 4.359 1 92.81 412 ARG A N 1
ATOM 3076 C CA . ARG A 1 412 ? 22.766 20.156 5.094 1 92.81 412 ARG A CA 1
ATOM 3077 C C . ARG A 1 412 ? 23.141 19.484 6.418 1 92.81 412 ARG A C 1
ATOM 3079 O O . ARG A 1 412 ? 22.406 19.625 7.406 1 92.81 412 ARG A O 1
ATOM 3086 N N . GLY A 1 413 ? 24.188 18.828 6.414 1 89.81 413 GLY A N 1
ATOM 3087 C CA . GLY A 1 413 ? 24.562 18.062 7.598 1 89.81 413 GLY A CA 1
ATOM 3088 C C . GLY A 1 413 ? 25.188 18.922 8.68 1 89.81 413 GLY A C 1
ATOM 3089 O O . GLY A 1 413 ? 25.031 18.641 9.867 1 89.81 413 GLY A O 1
ATOM 3090 N N . GLN A 1 414 ? 25.875 20 8.227 1 88.69 414 GLN A N 1
ATOM 3091 C CA . GLN A 1 414 ? 26.672 20.703 9.227 1 88.69 414 GLN A CA 1
ATOM 3092 C C . GLN A 1 414 ? 26.312 22.188 9.273 1 88.69 414 GLN A C 1
ATOM 3094 O O . GLN A 1 414 ? 26.375 22.828 10.328 1 88.69 414 GLN A O 1
ATOM 3099 N N . VAL A 1 415 ? 25.922 22.703 8.227 1 91.44 415 VAL A N 1
ATOM 3100 C CA . VAL A 1 415 ? 25.844 24.156 8.148 1 91.44 415 VAL A CA 1
ATOM 3101 C C . VAL A 1 415 ? 24.406 24.609 8.43 1 91.44 415 VAL A C 1
ATOM 3103 O O . VAL A 1 415 ? 24.188 25.562 9.18 1 91.44 415 VAL A O 1
ATOM 3106 N N . ILE A 1 416 ? 23.438 23.875 7.848 1 92.69 416 ILE A N 1
ATOM 3107 C CA . ILE A 1 416 ? 22.078 24.375 7.895 1 92.69 416 ILE A CA 1
ATOM 3108 C C . ILE A 1 416 ? 21.234 23.484 8.82 1 92.69 416 ILE A C 1
ATOM 3110 O O . ILE A 1 416 ? 21.297 22.25 8.742 1 92.69 416 ILE A O 1
ATOM 3114 N N . GLY A 1 417 ? 20.562 24.047 9.742 1 90.62 417 GLY A N 1
ATOM 3115 C CA . GLY A 1 417 ? 19.5 23.422 10.5 1 90.62 417 GLY A CA 1
ATOM 3116 C C . GLY A 1 417 ? 18.109 23.797 10.008 1 90.62 417 GLY A C 1
ATOM 3117 O O . GLY A 1 417 ? 17.797 24.984 9.883 1 90.62 417 GLY A O 1
ATOM 3118 N N . PHE A 1 418 ? 17.328 22.766 9.633 1 90.25 418 PHE A N 1
ATOM 3119 C CA . PHE A 1 418 ? 16.031 23.016 9 1 90.25 418 PHE A CA 1
ATOM 3120 C C . PHE A 1 418 ? 14.898 22.422 9.828 1 90.25 418 PHE A C 1
ATOM 3122 O O . PHE A 1 418 ? 14.961 21.266 10.234 1 90.25 418 PHE A O 1
ATOM 3129 N N . ILE A 1 419 ? 13.992 23.25 10.133 1 87.38 419 ILE A N 1
ATOM 3130 C CA . ILE A 1 419 ? 12.75 22.812 10.75 1 87.38 419 ILE A CA 1
ATOM 3131 C C . ILE A 1 419 ? 11.57 23.109 9.82 1 87.38 419 ILE A C 1
ATOM 3133 O O . ILE A 1 419 ? 11.289 24.281 9.531 1 87.38 419 ILE A O 1
ATOM 3137 N N . SER A 1 420 ? 10.906 22.125 9.383 1 84.12 420 SER A N 1
ATOM 3138 C CA . SER A 1 420 ? 9.812 22.266 8.43 1 84.12 420 SER A CA 1
ATOM 3139 C C . SER A 1 420 ? 8.508 22.641 9.125 1 84.12 420 SER A C 1
ATOM 3141 O O . SER A 1 420 ? 8.422 22.594 10.359 1 84.12 420 SER A O 1
ATOM 3143 N N . GLN A 1 421 ? 7.547 23.031 8.273 1 72.38 421 GLN A N 1
ATOM 3144 C CA . GLN A 1 421 ? 6.23 23.406 8.766 1 72.38 421 GLN A CA 1
ATOM 3145 C C . GLN A 1 421 ? 5.531 22.234 9.453 1 72.38 421 GLN A C 1
ATOM 3147 O O . GLN A 1 421 ? 4.953 22.406 10.531 1 72.38 421 GLN A O 1
ATOM 3152 N N . ASP A 1 422 ? 5.676 21.109 8.812 1 73.19 422 ASP A N 1
ATOM 3153 C CA . ASP A 1 422 ? 5.117 19.875 9.367 1 73.19 422 ASP A CA 1
ATOM 3154 C C . ASP A 1 422 ? 6.215 18.875 9.695 1 73.19 422 ASP A C 1
ATOM 3156 O O . ASP A 1 422 ? 6.562 18.031 8.867 1 73.19 422 ASP A O 1
ATOM 3160 N N . PRO A 1 423 ? 6.574 18.922 10.977 1 81.19 423 PRO A N 1
ATOM 3161 C CA . PRO A 1 423 ? 7.668 18.016 11.312 1 81.19 423 PRO A CA 1
ATOM 3162 C C . PRO A 1 423 ? 7.234 16.547 11.312 1 81.19 423 PRO A C 1
ATOM 3164 O O . PRO A 1 423 ? 6.133 16.219 11.766 1 81.19 423 PRO A O 1
ATOM 3167 N N . VAL A 1 424 ? 8.055 15.789 10.789 1 82.44 424 VAL A N 1
ATOM 3168 C CA . VAL A 1 424 ? 7.785 14.352 10.734 1 82.44 424 VAL A CA 1
ATOM 3169 C C . VAL A 1 424 ? 8.773 13.609 11.633 1 82.44 424 VAL A C 1
ATOM 3171 O O . VAL A 1 424 ? 9.953 13.961 11.688 1 82.44 424 VAL A O 1
ATOM 3174 N N . LEU A 1 425 ? 8.25 12.727 12.414 1 85.81 425 LEU A N 1
ATOM 3175 C CA . LEU A 1 425 ? 9.086 11.875 13.258 1 85.81 425 LEU A CA 1
ATOM 3176 C C . LEU A 1 425 ? 9.102 10.445 12.734 1 85.81 425 LEU A C 1
ATOM 3178 O O . LEU A 1 425 ? 8.133 9.992 12.117 1 85.81 425 LEU A O 1
ATOM 3182 N N . PHE A 1 426 ? 10.18 9.82 12.938 1 85.44 426 PHE A N 1
ATOM 3183 C CA . PHE A 1 426 ? 10.32 8.43 12.516 1 85.44 426 PHE A CA 1
ATOM 3184 C C . PHE A 1 426 ? 9.789 7.484 13.586 1 85.44 426 PHE A C 1
ATOM 3186 O O . PHE A 1 426 ? 9.727 7.844 14.766 1 85.44 426 PHE A O 1
ATOM 3193 N N . GLY A 1 427 ? 9.422 6.293 13.172 1 80.19 427 GLY A N 1
ATOM 3194 C CA . GLY A 1 427 ? 8.844 5.309 14.078 1 80.19 427 GLY A CA 1
ATOM 3195 C C . GLY A 1 427 ? 9.867 4.676 15 1 80.19 427 GLY A C 1
ATOM 3196 O O . GLY A 1 427 ? 9.906 3.451 15.148 1 80.19 427 GLY A O 1
ATOM 3197 N N . THR A 1 428 ? 10.742 5.461 15.484 1 84.75 428 THR A N 1
ATOM 3198 C CA . THR A 1 428 ? 11.75 5.008 16.438 1 84.75 428 THR A CA 1
ATOM 3199 C C . THR A 1 428 ? 11.578 5.711 17.781 1 84.75 428 THR A C 1
ATOM 3201 O O . THR A 1 428 ? 10.516 6.266 18.062 1 84.75 428 THR A O 1
ATOM 3204 N N . THR A 1 429 ? 12.57 5.598 18.656 1 90 429 THR A N 1
ATOM 3205 C CA . THR A 1 429 ? 12.5 6.207 19.984 1 90 429 THR A CA 1
ATOM 3206 C C . THR A 1 429 ? 12.711 7.715 19.891 1 90 429 THR A C 1
ATOM 3208 O O . THR A 1 429 ? 13.258 8.211 18.906 1 90 429 THR A O 1
ATOM 3211 N N . ILE A 1 430 ? 12.242 8.383 20.922 1 92 430 ILE A N 1
ATOM 3212 C CA . ILE A 1 430 ? 12.438 9.82 20.984 1 92 430 ILE A CA 1
ATOM 3213 C C . ILE A 1 430 ? 13.93 10.141 20.984 1 92 430 ILE A C 1
ATOM 3215 O O . ILE A 1 430 ? 14.375 11.102 20.344 1 92 430 ILE A O 1
ATOM 3219 N N . MET A 1 431 ? 14.672 9.273 21.641 1 94.5 431 MET A N 1
ATOM 3220 C CA . MET A 1 431 ? 16.125 9.445 21.703 1 94.5 431 MET A CA 1
ATOM 3221 C C . MET A 1 431 ? 16.734 9.406 20.312 1 94.5 431 MET A C 1
ATOM 3223 O O . MET A 1 431 ? 17.547 10.273 19.953 1 94.5 431 MET A O 1
ATOM 3227 N N . GLU A 1 432 ? 16.344 8.492 19.562 1 91 432 GLU A N 1
ATOM 3228 C CA . GLU A 1 432 ? 16.906 8.328 18.219 1 91 432 GLU A CA 1
ATOM 3229 C C . GLU A 1 432 ? 16.422 9.445 17.297 1 91 432 GLU A C 1
ATOM 3231 O O . GLU A 1 432 ? 17.156 9.859 16.391 1 91 432 GLU A O 1
ATOM 3236 N N . ASN A 1 433 ? 15.227 9.906 17.484 1 92.19 433 ASN A N 1
ATOM 3237 C CA . ASN A 1 433 ? 14.703 11 16.672 1 92.19 433 ASN A CA 1
ATOM 3238 C C . ASN A 1 433 ? 15.484 12.289 16.891 1 92.19 433 ASN A C 1
ATOM 3240 O O . ASN A 1 433 ? 15.734 13.039 15.953 1 92.19 433 ASN A O 1
ATOM 3244 N N . ILE A 1 434 ? 15.859 12.508 18.141 1 93.88 434 ILE A N 1
ATOM 3245 C CA . ILE A 1 434 ? 16.641 13.703 18.438 1 93.88 434 ILE A CA 1
ATOM 3246 C C . ILE A 1 434 ? 18.078 13.508 17.938 1 93.88 434 ILE A C 1
ATOM 3248 O O . ILE A 1 434 ? 18.656 14.422 17.328 1 93.88 434 ILE A O 1
ATOM 3252 N N . ARG A 1 435 ? 18.562 12.328 18.125 1 93.62 435 ARG A N 1
ATOM 3253 C CA . ARG A 1 435 ? 19.938 12.016 17.703 1 93.62 435 ARG A CA 1
ATOM 3254 C C . ARG A 1 435 ? 20.062 12.031 16.188 1 93.62 435 ARG A C 1
ATOM 3256 O O . ARG A 1 435 ? 21.172 12.102 15.656 1 93.62 435 ARG A O 1
ATOM 3263 N N . PHE A 1 436 ? 18.953 12.047 15.516 1 90.5 436 PHE A N 1
ATOM 3264 C CA . PHE A 1 436 ? 18.906 12.102 14.062 1 90.5 436 PHE A CA 1
ATOM 3265 C C . PHE A 1 436 ? 19.609 13.344 13.539 1 90.5 436 PHE A C 1
ATOM 3267 O O . PHE A 1 436 ? 20.125 13.344 12.422 1 90.5 436 PHE A O 1
ATOM 3274 N N . GLY A 1 437 ? 19.703 14.375 14.328 1 89.62 437 GLY A N 1
ATOM 3275 C CA . GLY A 1 437 ? 20.391 15.602 13.961 1 89.62 437 GLY A CA 1
ATOM 3276 C C . GLY A 1 437 ? 21.906 15.453 13.953 1 89.62 437 GLY A C 1
ATOM 3277 O O . GLY A 1 437 ? 22.594 16.078 13.141 1 89.62 437 GLY A O 1
ATOM 3278 N N . LYS A 1 438 ? 22.375 14.727 14.883 1 91.88 438 LYS A N 1
ATOM 3279 C CA . LYS A 1 438 ? 23.781 14.414 15.031 1 91.88 438 LYS A CA 1
ATOM 3280 C C . LYS A 1 438 ? 23.984 12.977 15.508 1 91.88 438 LYS A C 1
ATOM 3282 O O . LYS A 1 438 ? 24.047 12.719 16.719 1 91.88 438 LYS A O 1
ATOM 3287 N N . PRO A 1 439 ? 24.203 12.047 14.57 1 87.88 439 PRO A N 1
ATOM 3288 C CA . PRO A 1 439 ? 24.266 10.625 14.922 1 87.88 439 PRO A CA 1
ATOM 3289 C C . PRO A 1 439 ? 25.359 10.312 15.938 1 87.88 439 PRO A C 1
ATOM 3291 O O . PRO A 1 439 ? 25.25 9.352 16.703 1 87.88 439 PRO A O 1
ATOM 3294 N N . GLY A 1 440 ? 26.375 11.047 16.094 1 87.44 440 GLY A N 1
ATOM 3295 C CA . GLY A 1 440 ? 27.453 10.773 17.016 1 87.44 440 GLY A CA 1
ATOM 3296 C C . GLY A 1 440 ? 27.312 11.516 18.344 1 87.44 440 GLY A C 1
ATOM 3297 O O . GLY A 1 440 ? 28.203 11.453 19.188 1 87.44 440 GLY A O 1
ATOM 3298 N N . ALA A 1 441 ? 26.094 12.047 18.516 1 92.88 441 ALA A N 1
ATOM 3299 C CA . ALA A 1 441 ? 25.891 12.828 19.734 1 92.88 441 ALA A CA 1
ATOM 3300 C C . ALA A 1 441 ? 25.75 11.914 20.953 1 92.88 441 ALA A C 1
ATOM 3302 O O . ALA A 1 441 ? 25.172 10.828 20.859 1 92.88 441 ALA A O 1
ATOM 3303 N N . SER A 1 442 ? 26.281 12.312 22.078 1 94.81 442 SER A N 1
ATOM 3304 C CA . SER A 1 442 ? 26.141 11.586 23.344 1 94.81 442 SER A CA 1
ATOM 3305 C C . SER A 1 442 ? 24.75 11.781 23.938 1 94.81 442 SER A C 1
ATOM 3307 O O . SER A 1 442 ? 24.016 12.672 23.531 1 94.81 442 SER A O 1
ATOM 3309 N N . ASP A 1 443 ? 24.453 11.008 24.875 1 94.75 443 ASP A N 1
ATOM 3310 C CA . ASP A 1 443 ? 23.156 11.094 25.547 1 94.75 443 ASP A CA 1
ATOM 3311 C C . ASP A 1 443 ? 23 12.438 26.266 1 94.75 443 ASP A C 1
ATOM 3313 O O . ASP A 1 443 ? 21.906 13.016 26.266 1 94.75 443 ASP A O 1
ATOM 3317 N N . GLU A 1 444 ? 24.047 12.891 26.734 1 94.81 444 GLU A N 1
ATOM 3318 C CA . GLU A 1 444 ? 24 14.156 27.469 1 94.81 444 GLU A CA 1
ATOM 3319 C C . GLU A 1 444 ? 23.703 15.32 26.516 1 94.81 444 GLU A C 1
ATOM 3321 O O . GLU A 1 444 ? 22.984 16.25 26.891 1 94.81 444 GLU A O 1
ATOM 3326 N N . GLU A 1 445 ? 24.266 15.211 25.391 1 94.31 445 GLU A N 1
ATOM 3327 C CA . GLU A 1 445 ? 24 16.25 24.406 1 94.31 445 GLU A CA 1
ATOM 3328 C C . GLU A 1 445 ? 22.531 16.234 23.969 1 94.31 445 GLU A C 1
ATOM 3330 O O . GLU A 1 445 ? 21.938 17.281 23.719 1 94.31 445 GLU A O 1
ATOM 3335 N N . VAL A 1 446 ? 22.016 15.086 23.891 1 95.56 446 VAL A N 1
ATOM 3336 C CA . VAL A 1 446 ? 20.609 14.938 23.5 1 95.56 446 VAL A CA 1
ATOM 3337 C C . VAL A 1 446 ? 19.703 15.492 24.594 1 95.56 446 VAL A C 1
ATOM 3339 O O . VAL A 1 446 ? 18.719 16.188 24.297 1 95.56 446 VAL A O 1
ATOM 3342 N N . TYR A 1 447 ? 20.078 15.25 25.844 1 95.69 447 TYR A N 1
ATOM 3343 C CA . TYR A 1 447 ? 19.297 15.781 26.953 1 95.69 447 TYR A CA 1
ATOM 3344 C C . TYR A 1 447 ? 19.344 17.297 26.984 1 95.69 447 TYR A C 1
ATOM 3346 O O . TYR A 1 447 ? 18.328 17.969 27.234 1 95.69 447 TYR A O 1
ATOM 3354 N N . ALA A 1 448 ? 20.453 17.781 26.703 1 93 448 ALA A N 1
ATOM 3355 C CA . ALA A 1 448 ? 20.625 19.234 26.703 1 93 448 ALA A CA 1
ATOM 3356 C C . ALA A 1 448 ? 19.797 19.875 25.594 1 93 448 ALA A C 1
ATOM 3358 O O . ALA A 1 448 ? 19.188 20.922 25.797 1 93 448 ALA A O 1
ATOM 3359 N N . ALA A 1 449 ? 19.844 19.281 24.422 1 93.12 449 ALA A N 1
ATOM 3360 C CA . ALA A 1 449 ? 19.047 19.812 23.312 1 93.12 449 ALA A CA 1
ATOM 3361 C C . ALA A 1 449 ? 17.562 19.734 23.625 1 93.12 449 ALA A C 1
ATOM 3363 O O . ALA A 1 449 ? 16.797 20.641 23.266 1 93.12 449 ALA A O 1
ATOM 3364 N N . ALA A 1 450 ? 17.172 18.688 24.266 1 94.56 450 ALA A N 1
ATOM 3365 C CA . ALA A 1 450 ? 15.766 18.531 24.641 1 94.56 450 ALA A CA 1
ATOM 3366 C C . ALA A 1 450 ? 15.352 19.594 25.656 1 94.56 450 ALA A C 1
ATOM 3368 O O . ALA A 1 450 ? 14.227 20.094 25.625 1 94.56 450 ALA A O 1
ATOM 3369 N N . ARG A 1 451 ? 16.203 19.922 26.547 1 92.44 451 ARG A N 1
ATOM 3370 C CA . ARG A 1 451 ? 15.93 20.953 27.531 1 92.44 451 ARG A CA 1
ATOM 3371 C C . ARG A 1 451 ? 15.82 22.328 26.875 1 92.44 451 ARG A C 1
ATOM 3373 O O . ARG A 1 451 ? 14.945 23.125 27.219 1 92.44 451 ARG A O 1
ATOM 3380 N N . LEU A 1 452 ? 16.672 22.531 25.922 1 88.12 452 LEU A N 1
ATOM 3381 C CA . LEU A 1 452 ? 16.641 23.797 25.203 1 88.12 452 LEU A CA 1
ATOM 3382 C C . LEU A 1 452 ? 15.336 23.969 24.438 1 88.12 452 LEU A C 1
ATOM 3384 O O . LEU A 1 452 ? 14.828 25.078 24.328 1 88.12 452 LEU A O 1
ATOM 3388 N N . ALA A 1 453 ? 14.875 22.875 23.969 1 89.06 453 ALA A N 1
ATOM 3389 C CA . ALA A 1 453 ? 13.633 22.922 23.203 1 89.06 453 ALA A CA 1
ATOM 3390 C C . ALA A 1 453 ? 12.422 22.766 24.125 1 89.06 453 ALA A C 1
ATOM 3392 O O . ALA A 1 453 ? 11.289 22.641 23.656 1 89.06 453 ALA A O 1
ATOM 3393 N N . ASN A 1 454 ? 12.562 22.75 25.391 1 88.75 454 ASN A N 1
ATOM 3394 C CA . ASN A 1 454 ? 11.5 22.578 26.375 1 88.75 454 ASN A CA 1
ATOM 3395 C C . ASN A 1 454 ? 10.734 21.281 26.172 1 88.75 454 ASN A C 1
ATOM 3397 O O . ASN A 1 454 ? 9.5 21.266 26.266 1 88.75 454 ASN A O 1
ATOM 3401 N N . ALA A 1 455 ? 11.445 20.281 25.781 1 90.38 455 ALA A N 1
ATOM 3402 C CA . ALA A 1 455 ? 10.797 19 25.516 1 90.38 455 ALA A CA 1
ATOM 3403 C C .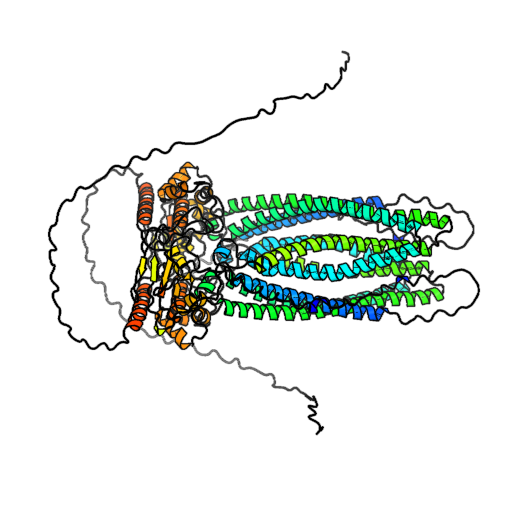 ALA A 1 455 ? 11.125 17.984 26.594 1 90.38 455 ALA A C 1
ATOM 3405 O O . ALA A 1 455 ? 10.438 16.953 26.734 1 90.38 455 ALA A O 1
ATOM 3406 N N . ASP A 1 456 ? 12.016 18.219 27.422 1 92.38 456 ASP A N 1
ATOM 3407 C CA . ASP A 1 456 ? 12.508 17.266 28.422 1 92.38 456 ASP A CA 1
ATOM 3408 C C . ASP A 1 456 ? 11.406 16.891 29.406 1 92.38 456 ASP A C 1
ATOM 3410 O O . ASP A 1 456 ? 11.258 15.719 29.766 1 92.38 456 ASP A O 1
ATOM 3414 N N . ASP A 1 457 ? 10.68 17.844 29.797 1 87.06 457 ASP A N 1
ATOM 3415 C CA . ASP A 1 457 ? 9.68 17.625 30.828 1 87.06 457 ASP A CA 1
ATOM 3416 C C . ASP A 1 457 ? 8.609 16.641 30.359 1 87.06 457 ASP A C 1
ATOM 3418 O O . ASP A 1 457 ? 8.289 15.68 31.062 1 87.06 457 ASP A O 1
ATOM 3422 N N . PHE A 1 458 ? 8.094 16.891 29.125 1 83.94 458 PHE A N 1
ATOM 3423 C CA . PHE A 1 458 ? 7.016 16 28.703 1 83.94 458 PHE A CA 1
ATOM 3424 C C . PHE A 1 458 ? 7.559 14.641 28.312 1 83.94 458 PHE A C 1
ATOM 3426 O O . PHE A 1 458 ? 6.867 13.625 28.438 1 83.94 458 PHE A O 1
ATOM 3433 N N . ILE A 1 459 ? 8.789 14.555 27.906 1 90.94 459 ILE A N 1
ATOM 3434 C CA . ILE A 1 459 ? 9.383 13.273 27.531 1 90.94 459 ILE A CA 1
ATOM 3435 C C . ILE A 1 459 ? 9.547 12.391 28.766 1 90.94 459 ILE A C 1
ATOM 3437 O O . ILE A 1 459 ? 9.258 11.195 28.719 1 90.94 459 ILE A O 1
ATOM 3441 N N . ARG A 1 460 ? 9.992 13 29.812 1 90.88 460 ARG A N 1
ATOM 3442 C CA . ARG A 1 460 ? 10.219 12.266 31.047 1 90.88 460 ARG A CA 1
ATOM 3443 C C . ARG A 1 460 ? 8.898 11.859 31.688 1 90.88 460 ARG A C 1
ATOM 3445 O O . ARG A 1 460 ? 8.859 10.938 32.5 1 90.88 460 ARG A O 1
ATOM 3452 N N . SER A 1 461 ? 7.887 12.508 31.281 1 81.5 461 SER A N 1
ATOM 3453 C CA . SER A 1 461 ? 6.57 12.172 31.828 1 81.5 461 SER A CA 1
ATOM 3454 C C . SER A 1 461 ? 6.027 10.891 31.188 1 81.5 461 SER A C 1
ATOM 3456 O O . SER A 1 461 ? 5.129 10.258 31.75 1 81.5 461 SER A O 1
ATOM 3458 N N . PHE A 1 462 ? 6.602 10.516 30.141 1 82.69 462 PHE A N 1
ATOM 3459 C CA . PHE A 1 462 ? 6.199 9.258 29.531 1 82.69 462 PHE A CA 1
ATOM 3460 C C . PHE A 1 462 ? 6.738 8.07 30.312 1 82.69 462 PHE A C 1
ATOM 3462 O O . PHE A 1 462 ? 7.816 8.156 30.906 1 82.69 462 PHE A O 1
ATOM 3469 N N . PRO A 1 463 ? 6.078 6.969 30.266 1 82.25 463 PRO A N 1
ATOM 3470 C CA . PRO A 1 463 ? 6.531 5.797 31.016 1 82.25 463 PRO A CA 1
ATOM 3471 C C . PRO A 1 463 ? 7.922 5.328 30.594 1 82.25 463 PRO A C 1
ATOM 3473 O O . PRO A 1 463 ? 8.719 4.926 31.438 1 82.25 463 PRO A O 1
ATOM 3476 N N . GLU A 1 464 ? 8.297 5.453 29.391 1 88 464 GLU A N 1
ATOM 3477 C CA . GLU A 1 464 ? 9.602 4.988 28.922 1 88 464 GLU A CA 1
ATOM 3478 C C . GLU A 1 464 ? 10.547 6.16 28.656 1 88 464 GLU A C 1
ATOM 3480 O O . GLU A 1 464 ? 11.641 5.977 28.125 1 88 464 GLU A O 1
ATOM 3485 N N . GLY A 1 465 ? 10.078 7.277 28.969 1 89.44 465 GLY A N 1
ATOM 3486 C CA . GLY A 1 465 ? 10.914 8.453 28.797 1 89.44 465 GLY A CA 1
ATOM 3487 C C . GLY A 1 465 ? 11.406 8.641 27.375 1 89.44 465 GLY A C 1
ATOM 3488 O O . GLY A 1 465 ? 10.609 8.617 26.438 1 89.44 465 GLY A O 1
ATOM 3489 N N . TYR A 1 466 ? 12.758 8.656 27.297 1 92.62 466 TYR A N 1
ATOM 3490 C CA . TYR A 1 466 ? 13.383 8.867 26 1 92.62 466 TYR A CA 1
ATOM 3491 C C . TYR A 1 466 ? 13.32 7.605 25.141 1 92.62 466 TYR A C 1
ATOM 3493 O O . TYR A 1 466 ? 13.539 7.652 23.938 1 92.62 466 TYR A O 1
ATOM 3501 N N . GLY A 1 467 ? 12.977 6.613 25.734 1 89.81 467 GLY A N 1
ATOM 3502 C CA . GLY A 1 467 ? 12.875 5.348 25.016 1 89.81 467 GLY A CA 1
ATOM 3503 C C . GLY A 1 467 ? 11.492 5.098 24.453 1 89.81 467 GLY A C 1
ATOM 3504 O O . GLY A 1 467 ? 11.25 4.059 23.828 1 89.81 467 GLY A O 1
ATOM 3505 N N . THR A 1 468 ? 10.695 6 24.562 1 84.94 468 THR A N 1
ATOM 3506 C CA . THR A 1 468 ? 9.328 5.855 24.062 1 84.94 468 THR A CA 1
ATOM 3507 C C . THR A 1 468 ? 9.328 5.812 22.531 1 84.94 468 THR A C 1
ATOM 3509 O O . THR A 1 468 ? 9.953 6.645 21.891 1 84.94 468 THR A O 1
ATOM 3512 N N . VAL A 1 469 ? 8.656 4.883 22 1 84 469 VAL A N 1
ATOM 3513 C CA . VAL A 1 469 ? 8.547 4.746 20.547 1 84 469 VAL A CA 1
ATOM 3514 C C . VAL A 1 469 ? 7.395 5.598 20.031 1 84 469 VAL A C 1
ATOM 3516 O O . VAL A 1 469 ? 6.258 5.461 20.5 1 84 469 VAL A O 1
ATOM 3519 N N . VAL A 1 470 ? 7.547 6.574 19.141 1 78.19 470 VAL A N 1
ATOM 3520 C CA . VAL A 1 470 ? 6.59 7.57 18.672 1 78.19 470 VAL A CA 1
ATOM 3521 C C . VAL A 1 470 ? 5.668 6.945 17.625 1 78.19 470 VAL A C 1
ATOM 3523 O O . VAL A 1 470 ? 4.527 7.383 17.453 1 78.19 470 VAL A O 1
ATOM 3526 N N . GLY A 1 471 ? 5.688 5.738 17.266 1 66.62 471 GLY A N 1
ATOM 3527 C CA . GLY A 1 471 ? 4.859 5.125 16.234 1 66.62 471 GLY A CA 1
ATOM 3528 C C . GLY A 1 471 ? 5.023 5.766 14.875 1 66.62 471 GLY A C 1
ATOM 3529 O O . GLY A 1 471 ? 5.797 6.711 14.719 1 66.62 471 GLY A O 1
ATOM 3530 N N . GLU A 1 472 ? 4.031 5.305 13.945 1 61.62 472 GLU A N 1
ATOM 3531 C CA . GLU A 1 472 ? 4.094 5.828 12.578 1 61.62 472 GLU A CA 1
ATOM 3532 C C . GLU A 1 472 ? 3.594 7.27 12.516 1 61.62 472 GLU A C 1
ATOM 3534 O O . GLU A 1 472 ? 2.525 7.582 13.047 1 61.62 472 GLU A O 1
ATOM 3539 N N . ARG A 1 473 ? 4.387 8.141 12.023 1 58.5 473 ARG A N 1
ATOM 3540 C CA . ARG A 1 473 ? 4.133 9.555 11.773 1 58.5 473 ARG A CA 1
ATOM 3541 C C . ARG A 1 473 ? 3.838 10.297 13.078 1 58.5 473 ARG A C 1
ATOM 3543 O O . ARG A 1 473 ? 3.141 11.312 13.078 1 58.5 473 ARG A O 1
ATOM 3550 N N . GLY A 1 474 ? 4.227 9.711 14.195 1 59.28 474 GLY A N 1
ATOM 3551 C CA . GLY A 1 474 ? 4.125 10.406 15.469 1 59.28 474 GLY A CA 1
ATOM 3552 C C . GLY A 1 474 ? 2.699 10.523 15.969 1 59.28 474 GLY A C 1
ATOM 3553 O O . GLY A 1 474 ? 2.365 11.477 16.688 1 59.28 474 GLY A O 1
ATOM 3554 N N . THR A 1 475 ? 1.849 9.742 15.57 1 60.38 475 THR A N 1
ATOM 3555 C CA . THR A 1 475 ? 0.428 9.883 15.867 1 60.38 475 THR A CA 1
ATOM 3556 C C . THR A 1 475 ? 0.174 9.742 17.375 1 60.38 475 THR A C 1
ATOM 3558 O O . THR A 1 475 ? -0.867 10.172 17.875 1 60.38 475 THR A O 1
ATOM 3561 N N . ALA A 1 476 ? 1.27 9.414 18.031 1 64.44 476 ALA A N 1
ATOM 3562 C CA . ALA A 1 476 ? 1.118 9.219 19.484 1 64.44 476 ALA A CA 1
ATOM 3563 C C . ALA A 1 476 ? 1.339 10.531 20.234 1 64.44 476 ALA A C 1
ATOM 3565 O O . ALA A 1 476 ? 1.034 10.625 21.422 1 64.44 476 ALA A O 1
ATOM 3566 N N . LEU A 1 477 ? 1.938 11.531 19.516 1 73.12 477 LEU A N 1
ATOM 3567 C CA . LEU A 1 477 ? 2.303 12.797 20.141 1 73.12 477 LEU A CA 1
ATOM 3568 C C . LEU A 1 477 ? 1.398 13.922 19.672 1 73.12 477 LEU A C 1
ATOM 3570 O O . LEU A 1 477 ? 0.817 13.844 18.578 1 73.12 477 LEU A O 1
ATOM 3574 N N . SER A 1 478 ? 1.3 14.898 20.531 1 71.38 478 SER A N 1
ATOM 3575 C CA . SER A 1 478 ? 0.567 16.094 20.125 1 71.38 478 SER A CA 1
ATOM 3576 C C . SER A 1 478 ? 1.368 16.922 19.125 1 71.38 478 SER A C 1
ATOM 3578 O O . SER A 1 478 ? 2.574 16.719 18.969 1 71.38 478 SER A O 1
ATOM 3580 N N . GLY A 1 479 ? 0.69 17.734 18.391 1 74.31 479 GLY A N 1
ATOM 3581 C CA . GLY A 1 479 ? 1.354 18.594 17.422 1 74.31 479 GLY A CA 1
ATOM 3582 C C . GLY A 1 479 ? 2.473 19.422 18.031 1 74.31 479 GLY A C 1
ATOM 3583 O O . GLY A 1 479 ? 3.559 19.531 17.453 1 74.31 479 GLY A O 1
ATOM 3584 N N . GLY A 1 480 ? 2.225 20 19.188 1 77.5 480 GLY A N 1
ATOM 3585 C CA . GLY A 1 480 ? 3.24 20.797 19.859 1 77.5 480 GLY A CA 1
ATOM 3586 C C . GLY A 1 480 ? 4.422 19.969 20.328 1 77.5 480 GLY A C 1
ATOM 3587 O O . GLY A 1 480 ? 5.566 20.438 20.281 1 77.5 480 GLY A O 1
ATOM 3588 N N . GLN A 1 481 ? 4.152 18.797 20.781 1 79.56 481 GLN A N 1
ATOM 3589 C CA . GLN A 1 481 ? 5.215 17.906 21.219 1 79.56 481 GLN A CA 1
ATOM 3590 C C . GLN A 1 481 ? 6.105 17.484 20.062 1 79.56 481 GLN A C 1
ATOM 3592 O O . GLN A 1 481 ? 7.332 17.438 20.188 1 79.56 481 GLN A O 1
ATOM 3597 N N . ARG A 1 482 ? 5.504 17.219 18.969 1 85.56 482 ARG A N 1
ATOM 3598 C CA . ARG A 1 482 ? 6.262 16.859 17.781 1 85.56 482 ARG A CA 1
ATOM 3599 C C . ARG A 1 482 ? 7.176 17.984 17.344 1 85.56 482 ARG A C 1
ATOM 3601 O O . ARG A 1 482 ? 8.32 17.75 16.953 1 85.56 482 ARG A O 1
ATOM 3608 N N . GLN A 1 483 ? 6.656 19.109 17.406 1 84.56 483 GLN A N 1
ATOM 3609 C CA . GLN A 1 483 ? 7.422 20.281 17 1 84.56 483 GLN A CA 1
ATOM 3610 C C . GLN A 1 483 ? 8.625 20.5 17.906 1 84.56 483 GLN A C 1
ATOM 3612 O O . GLN A 1 483 ? 9.711 20.844 17.453 1 84.56 483 GLN A O 1
ATOM 3617 N N . ARG A 1 484 ? 8.445 20.359 19.203 1 87.19 484 ARG A N 1
ATOM 3618 C CA . ARG A 1 484 ? 9.531 20.562 20.156 1 87.19 484 ARG A CA 1
ATOM 3619 C C . ARG A 1 484 ? 10.625 19.531 19.984 1 87.19 484 ARG A C 1
ATOM 3621 O O . ARG A 1 484 ? 11.805 19.828 20.172 1 87.19 484 ARG A O 1
ATOM 3628 N N . ILE A 1 485 ? 10.25 18.375 19.641 1 90.31 485 ILE A N 1
ATOM 3629 C CA . ILE A 1 485 ? 11.234 17.344 19.375 1 90.31 485 ILE A CA 1
ATOM 3630 C C . ILE A 1 485 ? 12.008 17.672 18.094 1 90.31 485 ILE A C 1
ATOM 3632 O O . ILE A 1 485 ? 13.219 17.469 18.031 1 90.31 485 ILE A O 1
ATOM 3636 N N . ALA A 1 486 ? 11.297 18.141 17.141 1 90.25 486 ALA A N 1
ATOM 3637 C CA . ALA A 1 486 ? 11.945 18.547 15.891 1 90.25 486 ALA A CA 1
ATOM 3638 C C . ALA A 1 486 ? 12.914 19.703 16.125 1 90.25 486 ALA A C 1
ATOM 3640 O O . ALA A 1 486 ? 13.969 19.766 15.492 1 90.25 486 ALA A O 1
ATOM 3641 N N . ILE A 1 487 ? 12.508 20.594 16.984 1 89.25 487 ILE A N 1
ATOM 3642 C CA . ILE A 1 487 ? 13.383 21.719 17.328 1 89.25 487 ILE A CA 1
ATOM 3643 C C . ILE A 1 487 ? 14.633 21.203 18.031 1 89.25 487 ILE A C 1
ATOM 3645 O O . ILE A 1 487 ? 15.742 21.656 17.75 1 89.25 487 ILE A O 1
ATOM 3649 N N . ALA A 1 488 ? 14.445 20.25 18.953 1 92.62 488 ALA A N 1
ATOM 3650 C CA . ALA A 1 488 ? 15.586 19.656 19.641 1 92.62 488 ALA A CA 1
ATOM 3651 C C . ALA A 1 488 ? 16.547 19 18.641 1 92.62 488 ALA A C 1
ATOM 3653 O O . ALA A 1 488 ? 17.766 19.094 18.797 1 92.62 488 ALA A O 1
ATOM 3654 N N . ARG A 1 489 ? 16.047 18.391 17.703 1 92.38 489 ARG A N 1
ATOM 3655 C CA . ARG A 1 489 ? 16.828 17.75 16.656 1 92.38 489 ARG A CA 1
ATOM 3656 C C . ARG A 1 489 ? 17.688 18.766 15.898 1 92.38 489 ARG A C 1
ATOM 3658 O O . ARG A 1 489 ? 18.859 18.516 15.633 1 92.38 489 ARG A O 1
ATOM 3665 N N . ALA A 1 490 ? 17.078 19.812 15.547 1 89.75 490 ALA A N 1
ATOM 3666 C CA . ALA A 1 490 ? 17.781 20.859 14.797 1 89.75 490 ALA A CA 1
ATOM 3667 C C . ALA A 1 490 ? 18.844 21.531 15.648 1 89.75 490 ALA A C 1
ATOM 3669 O O . ALA A 1 490 ? 19.922 21.891 15.156 1 89.75 490 ALA A O 1
ATOM 3670 N N . LEU A 1 491 ? 18.531 21.734 16.938 1 89 491 LEU A N 1
ATOM 3671 C CA . LEU A 1 491 ? 19.438 22.422 17.828 1 89 491 LEU A CA 1
ATOM 3672 C C . LEU A 1 491 ? 20.641 21.547 18.188 1 89 491 LEU A C 1
ATOM 3674 O O . LEU A 1 491 ? 21.719 22.047 18.453 1 89 491 LEU A O 1
ATOM 3678 N N . LEU A 1 492 ? 20.344 20.281 18.188 1 91.94 492 LEU A N 1
ATOM 3679 C CA . LEU A 1 492 ? 21.422 19.344 18.484 1 91.94 492 LEU A CA 1
ATOM 3680 C C . LEU A 1 492 ? 22.547 19.484 17.469 1 91.94 492 LEU A C 1
ATOM 3682 O O . LEU A 1 492 ? 23.719 19.312 17.812 1 91.94 492 LEU A O 1
ATOM 3686 N N . LYS A 1 493 ? 22.25 19.781 16.297 1 89.19 493 LYS A N 1
ATOM 3687 C CA . LYS A 1 493 ? 23.203 19.938 15.203 1 89.19 493 LYS A CA 1
ATOM 3688 C C . LYS A 1 493 ? 24.062 21.188 15.398 1 89.19 493 LYS A C 1
ATOM 3690 O O . LYS A 1 493 ? 25.188 21.266 14.875 1 89.19 493 LYS A O 1
ATOM 3695 N N . ASP A 1 494 ? 23.688 22.125 16.141 1 85.56 494 ASP A N 1
ATOM 3696 C CA . ASP A 1 494 ? 24.359 23.406 16.359 1 85.56 494 ASP A CA 1
ATOM 3697 C C . ASP A 1 494 ? 24.781 24.031 15.031 1 85.56 494 ASP A C 1
ATOM 3699 O O . ASP A 1 494 ? 25.953 24.297 14.805 1 85.56 494 ASP A O 1
ATOM 3703 N N . PRO A 1 495 ? 23.844 24.328 14.164 1 89.5 495 PRO A N 1
ATOM 3704 C CA . PRO A 1 495 ? 24.141 24.844 12.82 1 89.5 495 PRO A CA 1
ATOM 3705 C C . PRO A 1 495 ? 24.516 26.312 12.812 1 89.5 495 PRO A C 1
ATOM 3707 O O . PRO A 1 495 ? 24.203 27.047 13.766 1 89.5 495 PRO A O 1
ATOM 3710 N N . ALA A 1 496 ? 25.188 26.719 11.742 1 88.69 496 ALA A N 1
ATOM 3711 C CA . ALA A 1 496 ? 25.547 28.125 11.555 1 88.69 496 ALA A CA 1
ATOM 3712 C C . ALA A 1 496 ? 24.344 28.938 11.055 1 88.69 496 ALA A C 1
ATOM 3714 O O . ALA A 1 496 ? 24.234 30.141 11.336 1 88.69 496 ALA A O 1
ATOM 3715 N N . VAL A 1 497 ? 23.516 28.25 10.375 1 91.56 497 VAL A N 1
ATOM 3716 C CA . VAL A 1 497 ? 22.312 28.875 9.836 1 91.56 497 VAL A CA 1
ATOM 3717 C C . VAL A 1 497 ? 21.078 28.047 10.227 1 91.56 497 VAL A C 1
ATOM 3719 O O . VAL A 1 497 ? 21.047 26.844 10.008 1 91.56 497 VAL A O 1
ATOM 3722 N N . LEU A 1 498 ? 20.156 28.656 10.828 1 90.69 498 LEU A N 1
ATOM 3723 C CA . LEU A 1 498 ? 18.922 27.984 11.25 1 90.69 498 LEU A CA 1
ATOM 3724 C C . LEU A 1 498 ? 17.734 28.5 10.461 1 90.69 498 LEU A C 1
ATOM 3726 O O . LEU A 1 498 ? 17.5 29.719 10.398 1 90.69 498 LEU A O 1
ATOM 3730 N N . VAL A 1 499 ? 17.062 27.641 9.805 1 91.81 499 VAL A N 1
ATOM 3731 C CA . VAL A 1 499 ? 15.891 27.969 9.016 1 91.81 499 VAL A CA 1
ATOM 3732 C C . VAL A 1 499 ? 14.641 27.438 9.703 1 91.81 499 VAL A C 1
ATOM 3734 O O . VAL A 1 499 ? 14.492 26.219 9.883 1 91.81 499 VAL A O 1
ATOM 3737 N N . LEU A 1 500 ? 13.727 28.328 10.078 1 88.44 500 LEU A N 1
ATOM 3738 C CA . LEU A 1 500 ? 12.477 27.953 10.734 1 88.44 500 LEU A CA 1
ATOM 3739 C C . LEU A 1 500 ? 11.281 28.266 9.844 1 88.44 500 LEU A C 1
ATOM 3741 O O . LEU A 1 500 ? 10.938 29.438 9.633 1 88.44 500 LEU A O 1
ATOM 3745 N N . ASP A 1 501 ? 10.695 27.266 9.289 1 85.5 501 ASP A N 1
ATOM 3746 C CA . ASP A 1 501 ? 9.5 27.438 8.477 1 85.5 501 ASP A CA 1
ATOM 3747 C C . ASP A 1 501 ? 8.234 27.25 9.305 1 85.5 501 ASP A C 1
ATOM 3749 O O . ASP A 1 501 ? 7.684 26.156 9.375 1 85.5 501 ASP A O 1
ATOM 3753 N N . GLU A 1 502 ? 7.66 28.297 9.82 1 73.5 502 GLU A N 1
ATOM 3754 C CA . GLU A 1 502 ? 6.477 28.297 10.672 1 73.5 502 GLU A CA 1
ATOM 3755 C C . GLU A 1 502 ? 6.602 27.266 11.797 1 73.5 502 GLU A C 1
ATOM 3757 O O . GLU A 1 502 ? 5.652 26.547 12.086 1 73.5 502 GLU A O 1
ATOM 3762 N N . ALA A 1 503 ? 7.734 27.219 12.422 1 67.62 503 ALA A N 1
ATOM 3763 C CA . ALA A 1 503 ? 8.078 26.156 13.359 1 67.62 503 ALA A CA 1
ATOM 3764 C C . ALA A 1 503 ? 7.426 26.391 14.719 1 67.62 503 ALA A C 1
ATOM 3766 O O . ALA A 1 503 ? 7.445 25.516 15.578 1 67.62 503 ALA A O 1
ATOM 3767 N N . THR A 1 504 ? 6.828 27.469 14.922 1 67.12 504 THR A N 1
ATOM 3768 C CA . THR A 1 504 ? 6.27 27.703 16.25 1 67.12 504 THR A CA 1
ATOM 3769 C C . THR A 1 504 ? 4.758 27.906 16.172 1 67.12 504 THR A C 1
ATOM 3771 O O . THR A 1 504 ? 4.145 28.391 17.125 1 67.12 504 THR A O 1
ATOM 3774 N N . SER A 1 505 ? 4.27 27.484 15 1 65.44 505 SER A N 1
ATOM 3775 C CA . SER A 1 505 ? 2.852 27.766 14.789 1 65.44 505 SER A CA 1
ATOM 3776 C C . SER A 1 505 ? 1.977 26.906 15.703 1 65.44 505 SER A C 1
ATOM 3778 O O . SER A 1 505 ? 0.889 27.328 16.094 1 65.44 505 SER A O 1
ATOM 3780 N N . ALA A 1 506 ? 2.475 25.797 16.078 1 63.97 506 ALA A N 1
ATOM 3781 C CA . ALA A 1 506 ? 1.649 24.875 16.859 1 63.97 506 ALA A CA 1
ATOM 3782 C C . ALA A 1 506 ? 1.974 24.984 18.344 1 63.97 506 ALA A C 1
ATOM 3784 O O . ALA A 1 506 ? 1.374 24.297 19.172 1 63.97 506 ALA A O 1
ATOM 3785 N N . LEU A 1 507 ? 2.826 25.953 18.641 1 69.69 507 LEU A N 1
ATOM 3786 C CA . LEU A 1 507 ? 3.254 26.062 20.031 1 69.69 507 LEU A CA 1
ATOM 3787 C C . LEU A 1 507 ? 2.393 27.078 20.781 1 69.69 507 LEU A C 1
ATOM 3789 O O . LEU A 1 507 ? 1.909 28.047 20.203 1 69.69 507 LEU A O 1
ATOM 3793 N N . ASP A 1 508 ? 2.178 26.734 21.984 1 72.69 508 ASP A N 1
ATOM 3794 C CA . ASP A 1 508 ? 1.547 27.719 22.875 1 72.69 508 ASP A CA 1
ATOM 3795 C C . ASP A 1 508 ? 2.506 28.844 23.219 1 72.69 508 ASP A C 1
ATOM 3797 O O . ASP A 1 508 ? 3.721 28.719 23.047 1 72.69 508 ASP A O 1
ATOM 3801 N N . ALA A 1 509 ? 1.867 29.922 23.641 1 75.56 509 ALA A N 1
ATOM 3802 C CA . ALA A 1 509 ? 2.611 31.156 23.875 1 75.56 509 ALA A CA 1
ATOM 3803 C C . ALA A 1 509 ? 3.762 30.922 24.859 1 75.56 509 ALA A C 1
ATOM 3805 O O . ALA A 1 509 ? 4.863 31.438 24.656 1 75.56 509 ALA A O 1
ATOM 3806 N N . GLU A 1 510 ? 3.547 30.109 25.828 1 75.81 510 GLU A N 1
ATOM 3807 C CA . GLU A 1 510 ? 4.59 29.875 26.828 1 75.81 510 GLU A CA 1
ATOM 3808 C C . GLU A 1 510 ? 5.746 29.078 26.219 1 75.81 510 GLU A C 1
ATOM 3810 O O . GLU A 1 510 ? 6.914 29.422 26.406 1 75.81 510 GLU A O 1
ATOM 3815 N N . SER A 1 511 ? 5.367 28.062 25.578 1 76.88 511 SER A N 1
ATOM 3816 C CA . SER A 1 511 ? 6.398 27.234 24.953 1 76.88 511 SER A CA 1
ATOM 3817 C C . SER A 1 511 ? 7.156 28 23.875 1 76.88 511 SER A C 1
ATOM 3819 O O . SER A 1 511 ? 8.367 27.828 23.719 1 76.88 511 SER A O 1
ATOM 3821 N N . GLU A 1 512 ? 6.363 28.797 23.219 1 82 512 GLU A N 1
ATOM 3822 C CA . GLU A 1 512 ? 6.98 29.609 22.172 1 82 512 GLU A CA 1
ATOM 3823 C C . GLU A 1 512 ? 8.023 30.547 22.75 1 82 512 GLU A C 1
ATOM 3825 O O . GLU A 1 512 ? 9.094 30.734 22.172 1 82 512 GLU A O 1
ATOM 3830 N N . ARG A 1 513 ? 7.75 31.125 23.844 1 82.38 513 ARG A N 1
ATOM 3831 C CA . ARG A 1 513 ? 8.664 32.062 24.484 1 82.38 513 ARG A CA 1
ATOM 3832 C C . ARG A 1 513 ? 9.938 31.359 24.938 1 82.38 513 ARG A C 1
ATOM 3834 O O . ARG A 1 513 ? 11.039 31.875 24.75 1 82.38 513 ARG A O 1
ATOM 3841 N N . VAL A 1 514 ? 9.75 30.188 25.469 1 80.38 514 VAL A N 1
ATOM 3842 C CA . VAL A 1 514 ? 10.898 29.438 25.969 1 80.38 514 VAL A CA 1
ATOM 3843 C C . VAL A 1 514 ? 11.789 29.031 24.797 1 80.38 514 VAL A C 1
ATOM 3845 O O . VAL A 1 514 ? 13.016 29.125 24.875 1 80.38 514 VAL A O 1
ATOM 3848 N N . VAL A 1 515 ? 11.156 28.609 23.781 1 81.06 515 VAL A N 1
ATOM 3849 C CA . VAL A 1 515 ? 11.906 28.156 22.609 1 81.06 515 VAL A CA 1
ATOM 3850 C C . VAL A 1 515 ? 12.602 29.344 21.953 1 81.06 515 VAL A C 1
ATOM 3852 O O . VAL A 1 515 ? 13.75 29.25 21.516 1 81.06 515 VAL A O 1
ATOM 3855 N N . GLN A 1 516 ? 11.891 30.422 21.938 1 82.69 516 GLN A N 1
ATOM 3856 C CA . GLN A 1 516 ? 12.484 31.609 21.344 1 82.69 516 GLN A CA 1
ATOM 3857 C C . GLN A 1 516 ? 13.68 32.094 22.172 1 82.69 516 GLN A C 1
ATOM 3859 O O . GLN A 1 516 ? 14.688 32.531 21.609 1 82.69 516 GLN A O 1
ATOM 3864 N N . ALA A 1 517 ? 13.531 32.031 23.422 1 80.25 517 ALA A N 1
ATOM 3865 C CA . ALA A 1 517 ? 14.633 32.406 24.297 1 80.25 517 ALA A CA 1
ATOM 3866 C C . ALA A 1 517 ? 15.844 31.5 24.094 1 80.25 517 ALA A C 1
ATOM 3868 O O . ALA A 1 517 ? 16.984 31.953 24.109 1 80.25 517 ALA A O 1
ATOM 3869 N N . ALA A 1 518 ? 15.508 30.266 23.938 1 77.62 518 ALA A N 1
ATOM 3870 C CA . ALA A 1 518 ? 16.578 29.297 23.719 1 77.62 518 ALA A CA 1
ATOM 3871 C C . ALA A 1 518 ? 17.266 29.547 22.375 1 77.62 518 ALA A C 1
ATOM 3873 O O . ALA A 1 518 ? 18.5 29.406 22.266 1 77.62 518 ALA A O 1
ATOM 3874 N N . LEU A 1 519 ? 16.531 29.875 21.438 1 79.38 519 LEU A N 1
ATOM 3875 C CA . LEU A 1 519 ? 17.094 30.172 20.125 1 79.38 519 LEU A CA 1
ATOM 3876 C C . LEU A 1 519 ? 17.953 31.422 20.172 1 79.38 519 LEU A C 1
ATOM 3878 O O . LEU A 1 519 ? 19.016 31.469 19.547 1 79.38 519 LEU A O 1
ATOM 3882 N N . ASP A 1 520 ? 17.547 32.406 21 1 77.75 520 ASP A N 1
ATOM 3883 C CA . ASP A 1 520 ? 18.312 33.625 21.125 1 77.75 520 ASP A CA 1
ATOM 3884 C C . ASP A 1 520 ? 19.641 33.375 21.859 1 77.75 520 ASP A C 1
ATOM 3886 O O . ASP A 1 520 ? 20.656 33.969 21.516 1 77.75 520 ASP A O 1
ATOM 3890 N N . ARG A 1 521 ? 19.547 32.562 22.812 1 72.06 521 ARG A N 1
ATOM 3891 C CA . ARG A 1 521 ? 20.734 32.25 23.578 1 72.06 521 ARG A CA 1
ATOM 3892 C C . ARG A 1 521 ? 21.734 31.469 22.734 1 72.06 521 ARG A C 1
ATOM 3894 O O . ARG A 1 521 ? 22.953 31.672 22.844 1 72.06 521 ARG A O 1
ATOM 3901 N N . SER A 1 522 ? 21.219 30.547 21.984 1 70.81 522 SER A N 1
ATOM 3902 C CA . SER A 1 522 ? 22.094 29.75 21.125 1 70.81 522 SER A CA 1
ATOM 3903 C C . SER A 1 522 ? 22.75 30.609 20.062 1 70.81 522 SER A C 1
ATOM 3905 O O . SER A 1 522 ? 23.875 30.344 19.656 1 70.81 522 SER A O 1
ATOM 3907 N N . LEU A 1 523 ? 22.062 31.641 19.625 1 65.12 523 LEU A N 1
ATOM 3908 C CA . LEU A 1 523 ? 22.609 32.562 18.625 1 65.12 523 LEU A CA 1
ATOM 3909 C C . LEU A 1 523 ? 23.641 33.5 19.25 1 65.12 523 LEU A C 1
ATOM 3911 O O . LEU A 1 523 ? 24.641 33.844 18.609 1 65.12 523 LEU A O 1
ATOM 3915 N N . GLY A 1 524 ? 23.422 34.031 20.516 1 55.41 524 GLY A N 1
ATOM 3916 C CA . GLY A 1 524 ? 24.359 34.906 21.203 1 55.41 524 GLY A CA 1
ATOM 3917 C C . GLY A 1 524 ? 25.656 34.219 21.594 1 55.41 524 GLY A C 1
ATOM 3918 O O . GLY A 1 524 ? 26.719 34.844 21.594 1 55.41 524 GLY A O 1
ATOM 3919 N N . ALA A 1 525 ? 25.656 33.031 22 1 48.53 525 ALA A N 1
ATOM 3920 C CA . ALA A 1 525 ? 26.859 32.312 22.406 1 48.53 525 ALA A CA 1
ATOM 3921 C C . ALA A 1 525 ? 27.797 32.094 21.219 1 48.53 525 ALA A C 1
ATOM 3923 O O . ALA A 1 525 ? 29.016 32.031 21.391 1 48.53 525 ALA A O 1
ATOM 3924 N N . VAL A 1 526 ? 27.344 32.031 20.141 1 46.69 526 VAL A N 1
ATOM 3925 C CA . VAL A 1 526 ? 28.234 31.844 19 1 46.69 526 VAL A CA 1
ATOM 3926 C C . VAL A 1 526 ? 29.062 33.125 18.781 1 46.69 526 VAL A C 1
ATOM 3928 O O . VAL A 1 526 ? 30.219 33.031 18.391 1 46.69 526 VAL A O 1
ATOM 3931 N N . HIS A 1 527 ? 28.672 34.375 19.156 1 40.94 527 HIS A N 1
ATOM 3932 C CA . HIS A 1 527 ? 29.422 35.594 18.875 1 40.94 527 HIS A CA 1
ATOM 3933 C C . HIS A 1 527 ? 30.344 35.969 20.031 1 40.94 527 HIS A C 1
ATOM 3935 O O . HIS A 1 527 ? 31.094 36.938 19.953 1 40.94 527 HIS A O 1
ATOM 3941 N N . GLY A 1 528 ? 30.25 35.562 21.297 1 36.03 528 GLY A N 1
ATOM 3942 C CA . GLY A 1 528 ? 31.016 36.156 22.391 1 36.03 528 GLY A CA 1
ATOM 3943 C C . GLY A 1 528 ? 32.469 35.781 22.375 1 36.03 528 GLY A C 1
ATOM 3944 O O . GLY A 1 528 ? 33.188 36 23.344 1 36.03 528 GLY A O 1
ATOM 3945 N N . GLY A 1 529 ? 33.156 35.031 21.562 1 34.06 529 GLY A N 1
ATOM 3946 C CA . GLY A 1 529 ? 34.531 34.75 21.922 1 34.06 529 GLY A CA 1
ATOM 3947 C C . GLY A 1 529 ? 35.438 35.969 21.828 1 34.06 529 GLY A C 1
ATOM 3948 O O . GLY A 1 529 ? 36.625 35.906 22.172 1 34.06 529 GLY A O 1
ATOM 3949 N N . GLY A 1 530 ? 35.5 36.969 20.859 1 30.58 530 GLY A N 1
ATOM 3950 C CA . GLY A 1 530 ? 36.688 37.875 20.844 1 30.58 530 GLY A CA 1
ATOM 3951 C C . GLY A 1 530 ? 36.656 38.875 21.984 1 30.58 530 GLY A C 1
ATOM 3952 O O . GLY A 1 530 ? 35.594 39.375 22.375 1 30.58 530 GLY A O 1
ATOM 3953 N N . PRO A 1 531 ? 37.5 38.875 23.062 1 32.19 531 PRO A N 1
ATOM 3954 C CA . PRO A 1 531 ? 37.781 39.938 24.031 1 32.19 531 PRO A CA 1
ATOM 3955 C C . PRO A 1 531 ? 38.062 41.281 23.359 1 32.19 531 PRO A C 1
ATOM 3957 O O . PRO A 1 531 ? 39.125 41.438 22.734 1 32.19 531 PRO A O 1
ATOM 3960 N N . GLY A 1 532 ? 37.531 41.75 22.328 1 24.53 532 GLY A N 1
ATOM 3961 C CA . GLY A 1 532 ? 37.906 43.062 21.781 1 24.53 532 GLY A CA 1
ATOM 3962 C C . GLY A 1 532 ? 37.875 44.156 22.812 1 24.53 532 GLY A C 1
ATOM 3963 O O . GLY A 1 532 ? 36.938 44.25 23.625 1 24.53 532 GLY A O 1
ATOM 3964 N N . GLY A 1 533 ? 39.094 44.719 23.469 1 26.19 533 GLY A N 1
ATOM 3965 C CA . GLY A 1 533 ? 39.531 46 24.016 1 26.19 533 GLY A CA 1
ATOM 3966 C C . GLY A 1 533 ? 38.938 47.188 23.266 1 26.19 533 GLY A C 1
ATOM 3967 O O . GLY A 1 533 ? 38.781 47.156 22.047 1 26.19 533 GLY A O 1
ATOM 3968 N N . GLU A 1 534 ? 38.125 48 23.859 1 24.8 534 GLU A N 1
ATOM 3969 C CA . GLU A 1 534 ? 37.375 49.188 23.5 1 24.8 534 GLU A CA 1
ATOM 3970 C C . GLU A 1 534 ? 38.281 50.25 22.922 1 24.8 534 GLU A C 1
ATOM 3972 O O . GLU A 1 534 ? 38.938 50.969 23.688 1 24.8 534 GLU A O 1
ATOM 3977 N N . ARG A 1 535 ? 39.344 50 22.094 1 25.56 535 ARG A N 1
ATOM 3978 C CA . ARG A 1 535 ? 39.938 51.281 21.75 1 25.56 535 ARG A CA 1
ATOM 3979 C C . ARG A 1 535 ? 38.906 52.25 21.234 1 25.56 535 ARG A C 1
ATOM 3981 O O . ARG A 1 535 ? 38 51.875 20.469 1 25.56 535 ARG A O 1
ATOM 3988 N N . ARG A 1 536 ? 38.594 53.375 21.969 1 24.05 536 ARG A N 1
ATOM 3989 C CA . ARG A 1 536 ? 37.781 54.594 21.922 1 24.05 536 ARG A CA 1
ATOM 3990 C C . ARG A 1 536 ? 37.969 55.344 20.609 1 24.05 536 ARG A C 1
ATOM 3992 O O . ARG A 1 536 ? 39 55.938 20.359 1 24.05 536 ARG A O 1
ATOM 3999 N N . GLY A 1 537 ? 38 54.594 19.438 1 19.53 537 GLY A N 1
ATOM 4000 C CA . GLY A 1 537 ? 38.344 55.438 18.297 1 19.53 537 GLY A CA 1
ATOM 4001 C C . GLY A 1 537 ? 37.438 56.656 18.156 1 19.53 537 GLY A C 1
ATOM 4002 O O . GLY A 1 537 ? 36.344 56.656 18.688 1 19.53 537 GLY A O 1
ATOM 4003 N N . PRO A 1 538 ? 37.969 57.906 17.906 1 23.27 538 PRO A N 1
ATOM 4004 C CA . PRO A 1 538 ? 37.406 59.25 17.797 1 23.27 538 PRO A CA 1
ATOM 4005 C C . PRO A 1 538 ? 36.25 59.344 16.797 1 23.27 538 PRO A C 1
ATOM 4007 O O . PRO A 1 538 ? 36.156 58.469 15.906 1 23.27 538 PRO A O 1
ATOM 4010 N N . GLY A 1 539 ? 35.031 59.719 17.219 1 20.45 539 GLY A N 1
ATOM 4011 C CA . GLY A 1 539 ? 33.719 60 16.688 1 20.45 539 GLY A CA 1
ATOM 4012 C C . GLY A 1 539 ? 33.75 60.875 15.469 1 20.45 539 GLY A C 1
ATOM 4013 O O . GLY A 1 539 ? 33.406 62.062 15.547 1 20.45 539 GLY A O 1
ATOM 4014 N N . ARG A 1 540 ? 34.875 60.812 14.531 1 19.98 540 ARG A N 1
ATOM 4015 C CA . ARG A 1 540 ? 34.875 61.875 13.539 1 19.98 540 ARG A CA 1
ATOM 4016 C C . ARG A 1 540 ? 33.531 61.938 12.812 1 19.98 540 ARG A C 1
ATOM 4018 O O . ARG A 1 540 ? 32.969 60.906 12.453 1 19.98 540 ARG A O 1
ATOM 4025 N N . ARG A 1 541 ? 32.688 63.062 13.031 1 21.25 541 ARG A N 1
ATOM 4026 C CA . ARG A 1 541 ? 31.5 63.75 12.586 1 21.25 541 ARG A CA 1
ATOM 4027 C C . ARG A 1 541 ? 31.469 63.875 11.062 1 21.25 541 ARG A C 1
ATOM 4029 O O . ARG A 1 541 ? 32.156 64.75 10.5 1 21.25 541 ARG A O 1
ATOM 4036 N N . GLN A 1 542 ? 31.906 62.781 10.289 1 18.31 542 GLN A N 1
ATOM 4037 C CA . GLN A 1 542 ? 32.062 63.156 8.883 1 18.31 542 GLN A CA 1
ATOM 4038 C C . GLN A 1 542 ? 30.781 63.75 8.32 1 18.31 542 GLN A C 1
ATOM 4040 O O . GLN A 1 542 ? 29.672 63.25 8.602 1 18.31 542 GLN A O 1
ATOM 4045 N N . ARG A 1 543 ? 30.812 65.062 7.832 1 18.91 543 ARG A N 1
ATOM 4046 C CA . ARG A 1 543 ? 30.094 66.125 7.219 1 18.91 543 ARG A CA 1
ATOM 4047 C C . ARG A 1 543 ? 29.328 65.688 5.98 1 18.91 543 ARG A C 1
ATOM 4049 O O . ARG A 1 543 ? 29.703 64.688 5.352 1 18.91 543 ARG A O 1
ATOM 4056 N N . SER A 1 544 ? 28.031 66.125 5.82 1 18.59 544 SER A N 1
ATOM 4057 C CA . SER A 1 544 ? 26.797 66.062 5.031 1 18.59 544 SER A CA 1
ATOM 4058 C C . SER A 1 544 ? 27.062 66.5 3.584 1 18.59 544 SER A C 1
ATOM 4060 O O . SER A 1 544 ? 26.125 66.562 2.781 1 18.59 544 SER A O 1
ATOM 4062 N N . ALA A 1 545 ? 28.328 66.375 2.99 1 18.12 545 ALA A N 1
ATOM 4063 C CA . ALA A 1 545 ? 28.422 67.25 1.832 1 18.12 545 ALA A CA 1
ATOM 4064 C C . ALA A 1 545 ? 27.344 66.938 0.803 1 18.12 545 ALA A C 1
ATOM 4066 O O . ALA A 1 545 ? 26.969 65.75 0.636 1 18.12 545 ALA A O 1
ATOM 4067 N N . GLU A 1 546 ? 26.531 67.938 0.391 1 18.61 546 GLU A N 1
ATOM 4068 C CA . GLU A 1 546 ? 25.406 68.375 -0.432 1 18.61 546 GLU A CA 1
ATOM 4069 C C . GLU A 1 546 ? 25.656 68.062 -1.908 1 18.61 546 GLU A C 1
ATOM 4071 O O . GLU A 1 546 ? 24.781 68.312 -2.746 1 18.61 546 GLU A O 1
ATOM 4076 N N . PRO A 1 547 ? 26.281 66.938 -2.32 1 18.27 547 PRO A N 1
ATOM 4077 C CA . PRO A 1 547 ? 26.719 67.188 -3.691 1 18.27 547 PRO A CA 1
ATOM 4078 C C . PRO A 1 547 ? 25.578 67.625 -4.609 1 18.27 547 PRO A C 1
ATOM 4080 O O . PRO A 1 547 ? 24.438 67.188 -4.41 1 18.27 547 PRO A O 1
ATOM 4083 N N . ARG A 1 548 ? 25.688 68.75 -5.352 1 17.8 548 ARG A N 1
ATOM 4084 C CA . ARG A 1 548 ? 24.969 69.625 -6.262 1 17.8 548 ARG A CA 1
ATOM 4085 C C . ARG A 1 548 ? 24.391 68.875 -7.438 1 17.8 548 ARG A C 1
ATOM 4087 O O . ARG A 1 548 ? 24.703 67.688 -7.633 1 17.8 548 ARG A O 1
ATOM 4094 N N . GLY A 1 549 ? 24.297 69.438 -8.648 1 17.02 549 GLY A N 1
ATOM 4095 C CA . GLY A 1 549 ? 23.391 70 -9.664 1 17.02 549 GLY A CA 1
ATOM 4096 C C . GLY A 1 549 ? 23.297 69.062 -10.883 1 17.02 549 GLY A C 1
ATOM 4097 O O . GLY A 1 549 ? 22.547 69.375 -11.82 1 17.02 549 GLY A O 1
ATOM 4098 N N . ARG A 1 550 ? 24.062 67.938 -11.148 1 17.81 550 ARG A N 1
ATOM 4099 C CA . ARG A 1 550 ? 24.328 68 -12.578 1 17.81 550 ARG A CA 1
ATOM 4100 C C . ARG A 1 550 ? 23.062 67.812 -13.391 1 17.81 550 ARG A C 1
ATOM 4102 O O . ARG A 1 550 ? 22.094 67.25 -12.898 1 17.81 550 ARG A O 1
ATOM 4109 N N . ARG A 1 551 ? 23.094 68.125 -14.836 1 18.3 551 ARG A N 1
ATOM 4110 C CA . ARG A 1 551 ? 22.453 68.688 -16.016 1 18.3 551 ARG A CA 1
ATOM 4111 C C . ARG A 1 551 ? 21.547 67.625 -16.688 1 18.3 551 ARG A C 1
ATOM 4113 O O . ARG A 1 551 ? 21.719 66.438 -16.516 1 18.3 551 ARG A O 1
ATOM 4120 N N . PRO A 1 552 ? 20.531 68.062 -17.531 1 18.88 552 PRO A N 1
ATOM 4121 C CA . PRO A 1 552 ? 19.25 67.75 -18.188 1 18.88 552 PRO A CA 1
ATOM 4122 C C . PRO A 1 552 ? 19.391 66.75 -19.344 1 18.88 552 PRO A C 1
ATOM 4124 O O . PRO A 1 552 ? 20.344 66.875 -20.125 1 18.88 552 PRO A O 1
ATOM 4127 N N . ALA A 1 553 ? 19.328 65.5 -19.188 1 16.59 553 ALA A N 1
ATOM 4128 C CA . ALA A 1 553 ? 19.516 64.562 -20.281 1 16.59 553 ALA A CA 1
ATOM 4129 C C . ALA A 1 553 ? 18.516 64.812 -21.406 1 16.59 553 ALA A C 1
ATOM 4131 O O . ALA A 1 553 ? 17.312 64.688 -21.219 1 16.59 553 ALA A O 1
ATOM 4132 N N . ARG A 1 554 ? 18.719 65.688 -22.359 1 16.03 554 ARG A N 1
ATOM 4133 C CA . ARG A 1 554 ? 17.797 66.062 -23.438 1 16.03 554 ARG A CA 1
ATOM 4134 C C . ARG A 1 554 ? 17.375 64.812 -24.219 1 16.03 554 ARG A C 1
ATOM 4136 O O . ARG A 1 554 ? 17.906 63.75 -24 1 16.03 554 ARG A O 1
ATOM 4143 N N . GLY A 1 555 ? 17.531 64.812 -25.656 1 15.45 555 GLY A N 1
ATOM 4144 C CA . GLY A 1 555 ? 16.625 64.938 -26.781 1 15.45 555 GLY A CA 1
ATOM 4145 C C . GLY A 1 555 ? 16.328 63.594 -27.422 1 15.45 555 GLY A C 1
ATOM 4146 O O . GLY A 1 555 ? 15.164 63.156 -27.484 1 15.45 555 GLY A O 1
ATOM 4147 N N . ALA A 1 556 ? 17.125 63.062 -28.562 1 15.63 556 ALA A N 1
ATOM 4148 C CA . ALA A 1 556 ? 16.641 63.125 -29.938 1 15.63 556 ALA A CA 1
ATOM 4149 C C . ALA A 1 556 ? 15.984 61.781 -30.344 1 15.63 556 ALA A C 1
ATOM 4151 O O . ALA A 1 556 ? 16.047 60.812 -29.594 1 15.63 556 ALA A O 1
ATOM 4152 N N . GLN A 1 557 ? 16.438 61.062 -31.594 1 15.38 557 GLN A N 1
ATOM 4153 C CA . GLN A 1 557 ? 15.914 60.969 -32.969 1 15.38 557 GLN A CA 1
ATOM 4154 C C . GLN A 1 557 ? 15.289 59.594 -33.219 1 15.38 557 GLN A C 1
ATOM 4156 O O . GLN A 1 557 ? 15.539 58.656 -32.469 1 15.38 557 GLN A O 1
ATOM 4161 N N . ARG A 1 558 ? 14.883 59.188 -34.625 1 16.02 558 ARG A N 1
ATOM 4162 C CA . ARG A 1 558 ? 13.852 58.844 -35.625 1 16.02 558 ARG A CA 1
ATOM 4163 C C . ARG A 1 558 ? 13.969 57.406 -36.062 1 16.02 558 ARG A C 1
ATOM 4165 O O . ARG A 1 558 ? 13.016 56.844 -36.594 1 16.02 558 ARG A O 1
ATOM 4172 N N . GLY A 1 559 ? 15.062 56.562 -35.844 1 15.48 559 GLY A N 1
ATOM 4173 C CA . GLY A 1 559 ? 15.258 55.844 -37.094 1 15.48 559 GLY A CA 1
ATOM 4174 C C . GLY A 1 559 ? 14.195 54.812 -37.375 1 15.48 559 GLY A C 1
ATOM 4175 O O . GLY A 1 559 ? 13.648 54.219 -36.438 1 15.48 559 GLY A O 1
ATOM 4176 N N . ARG A 1 560 ? 13.516 54.688 -38.656 1 16.39 560 ARG A N 1
ATOM 4177 C CA . ARG A 1 560 ? 12.469 54.25 -39.594 1 16.39 560 ARG A CA 1
ATOM 4178 C C . ARG A 1 560 ? 12.609 52.75 -39.906 1 16.39 560 ARG A C 1
ATOM 4180 O O . ARG A 1 560 ? 11.711 52.156 -40.469 1 16.39 560 ARG A O 1
ATOM 4187 N N . GLY A 1 561 ? 13.609 52 -39.5 1 15.55 561 GLY A N 1
ATOM 4188 C CA . GLY A 1 561 ? 13.859 51.062 -40.594 1 15.55 561 GLY A CA 1
ATOM 4189 C C . GLY A 1 561 ? 12.711 50.094 -40.812 1 15.55 561 GLY A C 1
ATOM 4190 O O . GLY A 1 561 ? 12.055 49.656 -39.875 1 15.55 561 GLY A O 1
ATOM 4191 N N . ARG A 1 562 ? 12.102 49.969 -42.094 1 16.28 562 ARG A N 1
ATOM 4192 C CA . ARG A 1 562 ? 11.062 49.469 -43 1 16.28 562 ARG A CA 1
ATOM 4193 C C . ARG A 1 562 ? 11.156 47.938 -43.125 1 16.28 562 ARG A C 1
ATOM 4195 O O . ARG A 1 562 ? 10.312 47.312 -43.781 1 16.28 562 ARG A O 1
ATOM 4202 N N . GLY A 1 563 ? 12.016 47.219 -42.5 1 15.51 563 GLY A N 1
ATOM 4203 C CA . GLY A 1 563 ? 12.328 46.094 -43.375 1 15.51 563 GLY A CA 1
ATOM 4204 C C . GLY A 1 563 ? 11.117 45.25 -43.719 1 15.51 563 GLY A C 1
ATOM 4205 O O . GLY A 1 563 ? 10.211 45.094 -42.906 1 15.51 563 GLY A O 1
ATOM 4206 N N . ARG A 1 564 ? 10.859 44.938 -45 1 15.68 564 ARG A N 1
ATOM 4207 C CA . ARG A 1 564 ? 9.984 44.469 -46.094 1 15.68 564 ARG A CA 1
ATOM 4208 C C . ARG A 1 564 ? 9.508 43.062 -45.812 1 15.68 564 ARG A C 1
ATOM 4210 O O . ARG A 1 564 ? 8.352 42.844 -45.438 1 15.68 564 ARG A O 1
ATOM 4217 N N . GLY A 1 565 ? 9.93 42.031 -46.656 1 14.99 565 GLY A N 1
ATOM 4218 C CA . GLY A 1 565 ? 9.227 41.375 -47.75 1 14.99 565 GLY A CA 1
ATOM 4219 C C . GLY A 1 565 ? 8.805 39.938 -47.406 1 14.99 565 GLY A C 1
ATOM 4220 O O . GLY A 1 565 ? 8.188 39.281 -48.219 1 14.99 565 GLY A O 1
ATOM 4221 N N . TRP A 1 566 ? 8.961 39.344 -46.219 1 15.84 566 TRP A N 1
ATOM 4222 C CA . TRP A 1 566 ? 9.164 37.906 -46.531 1 15.84 566 TRP A CA 1
ATOM 4223 C C . TRP A 1 566 ? 7.898 37.312 -47.156 1 15.84 566 TRP A C 1
ATOM 4225 O O . TRP A 1 566 ? 6.789 37.562 -46.656 1 15.84 566 TRP A O 1
ATOM 4235 N N . GLY A 1 567 ? 7.926 36.812 -48.375 1 15.02 567 GLY A N 1
ATOM 4236 C CA . GLY A 1 567 ? 7.137 36.281 -49.469 1 15.02 567 GLY A CA 1
ATOM 4237 C C . GLY A 1 567 ? 6.277 35.094 -49.031 1 15.02 567 GLY A C 1
ATOM 4238 O O . GLY A 1 567 ? 6.363 34.625 -47.906 1 15.02 567 GLY A O 1
ATOM 4239 N N . ARG A 1 568 ? 6.16 33.938 -49.969 1 15.47 568 ARG A N 1
ATOM 4240 C CA . ARG A 1 568 ? 5.129 33.375 -50.812 1 15.47 568 ARG A CA 1
ATOM 4241 C C . ARG A 1 568 ? 4.586 32.062 -50.25 1 15.47 568 ARG A C 1
ATOM 4243 O O . ARG A 1 568 ? 3.473 31.656 -50.594 1 15.47 568 ARG A O 1
ATOM 4250 N N . ARG A 1 569 ? 5.184 31.281 -49.281 1 15.99 569 ARG A N 1
ATOM 4251 C CA . ARG A 1 569 ? 5.137 29.938 -49.875 1 15.99 569 ARG A CA 1
ATOM 4252 C C . ARG A 1 569 ? 3.707 29.406 -49.875 1 15.99 569 ARG A C 1
ATOM 4254 O O . ARG A 1 569 ? 3.037 29.359 -48.844 1 15.99 569 ARG A O 1
ATOM 4261 N N . ARG A 1 570 ? 3.041 29.25 -51.062 1 15.25 570 ARG A N 1
ATOM 4262 C CA . ARG A 1 570 ? 1.715 28.906 -51.594 1 15.25 570 ARG A CA 1
ATOM 4263 C C . ARG A 1 570 ? 1.304 27.5 -51.156 1 15.25 570 ARG A C 1
ATOM 4265 O O . ARG A 1 570 ? 0.165 27.281 -50.719 1 15.25 570 ARG A O 1
ATOM 4272 N N . THR A 1 571 ? 2.023 26.359 -51.469 1 15.44 571 THR A N 1
ATOM 4273 C CA . THR A 1 571 ? 1.381 25.562 -52.531 1 15.44 571 THR A CA 1
ATOM 4274 C C . THR A 1 571 ? 0.227 24.75 -51.938 1 15.44 571 THR A C 1
ATOM 4276 O O . THR A 1 571 ? 0.071 24.656 -50.719 1 15.44 571 THR A O 1
ATOM 4279 N N . GLY A 1 572 ? 0.125 23.328 -52.281 1 15.09 572 GLY A N 1
ATOM 4280 C CA . GLY A 1 572 ? -0.747 22.578 -53.156 1 15.09 572 GLY A CA 1
ATOM 4281 C C . GLY A 1 572 ? -1.889 21.891 -52.438 1 15.09 572 GLY A C 1
ATOM 4282 O O . GLY A 1 572 ? -1.959 21.906 -51.219 1 15.09 572 GLY A O 1
ATOM 4283 N N . SER A 1 573 ? -2.145 20.469 -52.656 1 15.66 573 SER A N 1
ATOM 4284 C CA . SER A 1 573 ? -3.143 19.781 -53.469 1 15.66 573 SER A CA 1
ATOM 4285 C C . SER A 1 573 ? -4.223 19.141 -52.594 1 15.66 573 SER A C 1
ATOM 4287 O O . SER A 1 573 ? -5.418 19.344 -52.844 1 15.66 573 SER A O 1
ATOM 4289 N N . GLY A 1 574 ? -4.008 17.891 -51.969 1 16.44 574 GLY A N 1
ATOM 4290 C CA . GLY A 1 574 ? -4.734 16.75 -52.531 1 16.44 574 GLY A CA 1
ATOM 4291 C C . GLY A 1 574 ? -6.125 16.594 -51.969 1 16.44 574 GLY A C 1
ATOM 4292 O O . GLY A 1 574 ? -6.43 17.141 -50.906 1 16.44 574 GLY A O 1
ATOM 4293 N N . PRO A 1 575 ? -7.012 15.766 -52.594 1 16.59 575 PRO A N 1
ATOM 4294 C CA . PRO A 1 575 ? -8.438 15.633 -52.906 1 16.59 575 PRO A CA 1
ATOM 4295 C C . PRO A 1 575 ? -9.25 15.117 -51.719 1 16.59 575 PRO A C 1
ATOM 4297 O O . PRO A 1 575 ? -8.68 14.578 -50.75 1 16.59 575 PRO A O 1
ATOM 4300 N N . ARG A 1 576 ? -10.578 15.164 -51.75 1 17.52 576 ARG A N 1
ATOM 4301 C CA . ARG A 1 576 ? -11.922 15.148 -51.188 1 17.52 576 ARG A CA 1
ATOM 4302 C C . ARG A 1 576 ? -12.383 13.719 -50.938 1 17.52 576 ARG A C 1
ATOM 4304 O O . ARG A 1 576 ? -13.453 13.5 -50.344 1 17.52 576 ARG A O 1
ATOM 4311 N N . ARG A 1 577 ? -11.836 12.57 -51.594 1 15.46 577 ARG A N 1
ATOM 4312 C CA . ARG A 1 577 ? -12.875 11.719 -52.156 1 15.46 577 ARG A CA 1
ATOM 4313 C C . ARG A 1 577 ? -13.812 11.203 -51.062 1 15.46 577 ARG A C 1
ATOM 4315 O O . ARG A 1 577 ? -13.523 11.336 -49.875 1 15.46 577 ARG A O 1
ATOM 4322 N N . ALA A 1 578 ? -14.148 9.805 -51.156 1 15.67 578 ALA A N 1
ATOM 4323 C CA . ALA A 1 578 ? -15.297 9.062 -51.688 1 15.67 578 ALA A CA 1
ATOM 4324 C C . ALA A 1 578 ? -16.156 8.508 -50.562 1 15.67 578 ALA A C 1
ATOM 4326 O O . ALA A 1 578 ? -17.375 8.68 -50.562 1 15.67 578 ALA A O 1
ATOM 4327 N N . ALA A 1 579 ? -15.711 7.418 -49.719 1 15.89 579 ALA A N 1
ATOM 4328 C CA . ALA A 1 579 ? -16.375 6.164 -50.031 1 15.89 579 ALA A CA 1
ATOM 4329 C C . ALA A 1 579 ? -17.734 6.074 -49.344 1 15.89 579 ALA A C 1
ATOM 4331 O O . ALA A 1 579 ? -17.984 6.785 -48.375 1 15.89 579 ALA A O 1
ATOM 4332 N N . PRO A 1 580 ? -18.219 4.758 -49.125 1 16.89 580 PRO A N 1
ATOM 4333 C CA . PRO A 1 580 ? -19.344 3.967 -49.625 1 16.89 580 PRO A CA 1
ATOM 4334 C C . PRO A 1 580 ? -20.547 3.959 -48.688 1 16.89 580 PRO A C 1
ATOM 4336 O O . PRO A 1 580 ? -21.547 4.609 -48.969 1 16.89 580 PRO A O 1
ATOM 4339 N N . PRO A 1 581 ? -20.844 2.707 -48.094 1 17 581 PRO A N 1
ATOM 4340 C CA . PRO A 1 581 ? -21.938 1.792 -48.438 1 17 581 PRO A CA 1
ATOM 4341 C C . PRO A 1 581 ? -23.156 1.924 -47.531 1 17 581 PRO A C 1
ATOM 4343 O O . PRO A 1 581 ? -23.078 2.607 -46.5 1 17 581 PRO A O 1
ATOM 4346 N N . ALA A 1 582 ? -23.812 0.656 -47.125 1 16.94 582 ALA A N 1
ATOM 4347 C CA . ALA A 1 582 ? -25.047 -0.104 -47.281 1 16.94 582 ALA A CA 1
ATOM 4348 C C . ALA A 1 582 ? -25.938 0.041 -46.062 1 16.94 582 ALA A C 1
ATOM 4350 O O . ALA A 1 582 ? -25.5 0.552 -45 1 16.94 582 ALA A O 1
ATOM 4351 N N . ALA A 1 583 ? -26.531 -1.138 -45.625 1 17.69 583 ALA A N 1
ATOM 4352 C CA . ALA A 1 583 ? -27.875 -1.719 -45.562 1 17.69 583 ALA A CA 1
ATOM 4353 C C . ALA A 1 583 ? -28.375 -1.802 -44.125 1 17.69 583 ALA A C 1
ATOM 4355 O O . ALA A 1 583 ? -27.891 -2.623 -43.344 1 17.69 583 ALA A O 1
ATOM 4356 N N . GLU A 1 584 ? -28.203 -0.842 -43.281 1 17.11 584 GLU A N 1
ATOM 4357 C CA . GLU A 1 584 ? -28.562 -1.463 -42 1 17.11 584 GLU A CA 1
ATOM 4358 C C . GLU A 1 584 ? -29.969 -2.043 -42.062 1 17.11 584 GLU A C 1
ATOM 4360 O O . GLU A 1 584 ? -30.922 -1.325 -42.344 1 17.11 584 GLU A O 1
ATOM 4365 N N . PRO A 1 585 ? -30.203 -3.396 -42.156 1 17.02 585 PRO A N 1
ATOM 4366 C CA . PRO A 1 585 ? -31.406 -4.211 -42.344 1 17.02 585 PRO A CA 1
ATOM 4367 C C . PRO A 1 585 ? -32.406 -4.051 -41.188 1 17.02 585 PRO A C 1
ATOM 4369 O O . PRO A 1 585 ? -33.594 -3.998 -41.406 1 17.02 585 PRO A O 1
ATOM 4372 N N . ASN A 1 586 ? -32 -4.312 -39.906 1 17.17 586 ASN A N 1
ATOM 4373 C CA . ASN A 1 586 ? -32.656 -5.457 -39.281 1 17.17 586 ASN A CA 1
ATOM 4374 C C . ASN A 1 586 ? -34.125 -5.18 -39 1 17.17 586 ASN A C 1
ATOM 4376 O O . ASN A 1 586 ? -34.562 -4.027 -39.031 1 17.17 586 ASN A O 1
ATOM 4380 N N . GLY A 1 587 ? -34.719 -5.859 -37.844 1 18.2 587 GLY A N 1
ATOM 4381 C CA . GLY A 1 587 ? -35.688 -6.844 -37.406 1 18.2 587 GLY A CA 1
ATOM 4382 C C . GLY A 1 587 ? -37.031 -6.23 -37.062 1 18.2 587 GLY A C 1
ATOM 4383 O O . GLY A 1 587 ? -37.125 -5.023 -36.844 1 18.2 587 GLY A O 1
ATOM 4384 N N . ALA A 1 588 ? -38.156 -7.168 -36.75 1 18.5 588 ALA A N 1
ATOM 4385 C CA . ALA A 1 588 ? -39.562 -7.625 -36.844 1 18.5 588 ALA A CA 1
ATOM 4386 C C . ALA A 1 588 ? -40.375 -7.125 -35.656 1 18.5 588 ALA A C 1
ATOM 4388 O O . ALA A 1 588 ? -41.562 -7.387 -35.562 1 18.5 588 ALA A O 1
ATOM 4389 N N . GLU A 1 589 ? -40.344 -6.086 -35.062 1 18.44 589 GLU A N 1
ATOM 4390 C CA . GLU A 1 589 ? -41.219 -6.207 -33.906 1 18.44 589 GLU A CA 1
ATOM 4391 C C . GLU A 1 589 ? -42.656 -6.488 -34.312 1 18.44 589 GLU A C 1
ATOM 4393 O O . GLU A 1 589 ? -43.25 -5.707 -35.062 1 18.44 589 GLU A O 1
ATOM 4398 N N . ARG A 1 590 ? -43.188 -7.82 -34.469 1 17.08 590 ARG A N 1
ATOM 4399 C CA . ARG A 1 590 ? -44.5 -8.383 -34.656 1 17.08 590 ARG A CA 1
ATOM 4400 C C . ARG A 1 590 ? -45.438 -8.047 -33.5 1 17.08 590 ARG A C 1
ATOM 4402 O O . ARG A 1 590 ? -45.156 -8.461 -32.344 1 17.08 590 ARG A O 1
ATOM 4409 N N . PRO A 1 591 ? -46.031 -7.047 -33.344 1 21.52 591 PRO A N 1
ATOM 4410 C CA . PRO A 1 591 ? -47.188 -6.98 -32.438 1 21.52 591 PRO A CA 1
ATOM 4411 C C . PRO A 1 591 ? -48.344 -7.844 -32.906 1 21.52 591 PRO A C 1
ATOM 4413 O O . PRO A 1 591 ? -48.969 -7.547 -33.938 1 21.52 591 PRO A O 1
ATOM 4416 N N . GLY A 1 592 ? -48.312 -9.094 -33.375 1 18.22 592 GLY A N 1
ATOM 4417 C CA . GLY A 1 592 ? -49.562 -9.664 -33.844 1 18.22 592 GLY A CA 1
ATOM 4418 C C . GLY A 1 592 ? -50.688 -9.523 -32.844 1 18.22 592 GLY A C 1
ATOM 4419 O O . GLY A 1 592 ? -50.469 -9.164 -31.703 1 18.22 592 GLY A O 1
ATOM 4420 N N . ARG A 1 593 ? -51.844 -10.398 -32.906 1 17.56 593 ARG A N 1
ATOM 4421 C CA . ARG A 1 593 ? -53.25 -10.719 -33.156 1 17.56 593 ARG A CA 1
ATOM 4422 C C . ARG A 1 593 ? -53.906 -11.227 -31.875 1 17.56 593 ARG A C 1
ATOM 4424 O O . ARG A 1 593 ? -55.125 -11.43 -31.844 1 17.56 593 ARG A O 1
ATOM 4431 N N . GLY A 1 594 ? -53.406 -11.93 -30.891 1 21.66 594 GLY A N 1
ATOM 4432 C CA . GLY A 1 594 ? -54.656 -12.586 -30.531 1 21.66 594 GLY A CA 1
ATOM 4433 C C . GLY A 1 594 ? -55.75 -11.609 -30.172 1 21.66 594 GLY A C 1
ATOM 4434 O O . GLY A 1 594 ? -55.531 -10.398 -30.094 1 21.66 594 GLY A O 1
ATOM 4435 N N . ARG A 1 595 ? -56.906 -11.945 -29.25 1 19.42 595 ARG A N 1
ATOM 4436 C CA . ARG A 1 595 ? -58.156 -11.266 -28.953 1 19.42 595 ARG A CA 1
ATOM 4437 C C . ARG A 1 595 ? -57.906 -9.945 -28.234 1 19.42 595 ARG A C 1
ATOM 4439 O O . ARG A 1 595 ? -57 -9.844 -27.406 1 19.42 595 ARG A O 1
ATOM 4446 N N . MET B 1 1 ? -50.906 3.275 66.875 1 20.25 1 MET B N 1
ATOM 4447 C CA . MET B 1 1 ? -51.844 2.326 66.25 1 20.25 1 MET B CA 1
ATOM 4448 C C . MET B 1 1 ? -51.594 2.232 64.75 1 20.25 1 MET B C 1
ATOM 4450 O O . MET B 1 1 ? -52.281 1.492 64.062 1 20.25 1 MET B O 1
ATOM 4454 N N . GLY B 1 2 ? -50.906 3.084 64.125 1 23.97 2 GLY B N 1
ATOM 4455 C CA . GLY B 1 2 ? -51.344 3.668 62.844 1 23.97 2 GLY B CA 1
ATOM 4456 C C . GLY B 1 2 ? -51.469 2.65 61.75 1 23.97 2 GLY B C 1
ATOM 4457 O O . GLY B 1 2 ? -50.875 1.585 61.781 1 23.97 2 GLY B O 1
ATOM 4458 N N . PRO B 1 3 ? -52.531 2.812 60.969 1 27.44 3 PRO B N 1
ATOM 4459 C CA . PRO B 1 3 ? -53.219 1.908 60.031 1 27.44 3 PRO B CA 1
ATOM 4460 C C . PRO B 1 3 ? -52.281 1.288 59 1 27.44 3 PRO B C 1
ATOM 4462 O O . PRO B 1 3 ? -51.156 1.759 58.844 1 27.44 3 PRO B O 1
ATOM 4465 N N . PRO B 1 4 ? -52.844 0.305 58.188 1 26.97 4 PRO B N 1
ATOM 4466 C CA . PRO B 1 4 ? -52.5 -0.907 57.406 1 26.97 4 PRO B CA 1
ATOM 4467 C C . PRO B 1 4 ? -51.938 -0.604 56.031 1 26.97 4 PRO B C 1
ATOM 4469 O O . PRO B 1 4 ? -52.625 0.007 55.219 1 26.97 4 PRO B O 1
ATOM 4472 N N . ASP B 1 5 ? -50.969 0.18 55.844 1 25.2 5 ASP B N 1
ATOM 4473 C CA . ASP B 1 5 ? -50.812 0.819 54.531 1 25.2 5 ASP B CA 1
ATOM 4474 C C . ASP B 1 5 ? -50.812 -0.215 53.406 1 25.2 5 ASP B C 1
ATOM 4476 O O . ASP B 1 5 ? -50.062 -1.188 53.469 1 25.2 5 ASP B O 1
ATOM 4480 N N . PRO B 1 6 ? -51.844 -0.284 52.625 1 22.53 6 PRO B N 1
ATOM 4481 C CA . PRO B 1 6 ? -52.438 -1.294 51.719 1 22.53 6 PRO B CA 1
ATOM 4482 C C . PRO B 1 6 ? -51.438 -1.784 50.688 1 22.53 6 PRO B C 1
ATOM 4484 O O . PRO B 1 6 ? -51.344 -2.986 50.406 1 22.53 6 PRO B O 1
ATOM 4487 N N . LEU B 1 7 ? -51.031 -0.854 49.75 1 23.27 7 LEU B N 1
ATOM 4488 C CA . LEU B 1 7 ? -51.188 -1.11 48.344 1 23.27 7 LEU B CA 1
ATOM 4489 C C . LEU B 1 7 ? -50.094 -2.062 47.844 1 23.27 7 LEU B C 1
ATOM 4491 O O . LEU B 1 7 ? -48.906 -1.713 47.844 1 23.27 7 LEU B O 1
ATOM 4495 N N . GLU B 1 8 ? -50 -3.312 48.156 1 21.48 8 GLU B N 1
ATOM 4496 C CA . GLU B 1 8 ? -49.062 -4.371 47.844 1 21.48 8 GLU B CA 1
ATOM 4497 C C . GLU B 1 8 ? -48.969 -4.598 46.344 1 21.48 8 GLU B C 1
ATOM 4499 O O . GLU B 1 8 ? -49.5 -5.574 45.812 1 21.48 8 GLU B O 1
ATOM 4504 N N . LYS B 1 9 ? -49.5 -3.643 45.531 1 23.44 9 LYS B N 1
ATOM 4505 C CA . LYS B 1 9 ? -49.938 -4.098 44.219 1 23.44 9 LYS B CA 1
ATOM 4506 C C . LYS B 1 9 ? -48.875 -4.926 43.5 1 23.44 9 LYS B C 1
ATOM 4508 O O . LYS B 1 9 ? -47.688 -4.598 43.594 1 23.44 9 LYS B O 1
ATOM 4513 N N . ASP B 1 10 ? -49.188 -6.082 43.156 1 20.66 10 ASP B N 1
ATOM 4514 C CA . ASP B 1 10 ? -48.562 -7.289 42.656 1 20.66 10 ASP B CA 1
ATOM 4515 C C . ASP B 1 10 ? -47.844 -7.02 41.312 1 20.66 10 ASP B C 1
ATOM 4517 O O . ASP B 1 10 ? -48.5 -6.719 40.312 1 20.66 10 ASP B O 1
ATOM 4521 N N . ARG B 1 11 ? -46.812 -6.234 41.219 1 23.06 11 ARG B N 1
ATOM 4522 C CA . ARG B 1 11 ? -46.062 -5.758 40.062 1 23.06 11 ARG B CA 1
ATOM 4523 C C . ARG B 1 11 ? -45.656 -6.918 39.188 1 23.06 11 ARG B C 1
ATOM 4525 O O . ARG B 1 11 ? -44.688 -7.625 39.5 1 23.06 11 ARG B O 1
ATOM 4532 N N . THR B 1 12 ? -46.594 -7.703 38.719 1 20.62 12 THR B N 1
ATOM 4533 C CA . THR B 1 12 ? -46.25 -8.906 38 1 20.62 12 THR B CA 1
ATOM 4534 C C . THR B 1 12 ? -45.281 -8.586 36.844 1 20.62 12 THR B C 1
ATOM 4536 O O . THR B 1 12 ? -45.375 -7.531 36.219 1 20.62 12 THR B O 1
ATOM 4539 N N . PRO B 1 13 ? -44.094 -9.172 36.844 1 22.38 13 PRO B N 1
ATOM 4540 C CA . PRO B 1 13 ? -42.906 -8.961 36 1 22.38 13 PRO B CA 1
ATOM 4541 C C . PRO B 1 13 ? -43.188 -9.195 34.5 1 22.38 13 PRO B C 1
ATOM 4543 O O . PRO B 1 13 ? -43.719 -10.242 34.125 1 22.38 13 PRO B O 1
ATOM 4546 N N . ARG B 1 14 ? -43.781 -8.242 33.781 1 21.64 14 ARG B N 1
ATOM 4547 C CA . ARG B 1 14 ? -44.188 -8.422 32.406 1 21.64 14 ARG B CA 1
ATOM 4548 C C . ARG B 1 14 ? -43.094 -9.164 31.609 1 21.64 14 ARG B C 1
ATOM 4550 O O . ARG B 1 14 ? -41.906 -8.867 31.734 1 21.64 14 ARG B O 1
ATOM 4557 N N . THR B 1 15 ? -43.344 -10.422 31.344 1 19.81 15 THR B N 1
ATOM 4558 C CA . THR B 1 15 ? -42.688 -11.461 30.562 1 19.81 15 THR B CA 1
ATOM 4559 C C . THR B 1 15 ? -42.25 -10.906 29.203 1 19.81 15 THR B C 1
ATOM 4561 O O . THR B 1 15 ? -42.969 -10.125 28.578 1 19.81 15 THR B O 1
ATOM 4564 N N . TRP B 1 16 ? -40.969 -10.695 29.062 1 19.7 16 TRP B N 1
ATOM 4565 C CA . TRP B 1 16 ? -40.094 -10.227 27.984 1 19.7 16 TRP B CA 1
ATOM 4566 C C . TRP B 1 16 ? -40.469 -10.883 26.656 1 19.7 16 TRP B C 1
ATOM 4568 O O . TRP B 1 16 ? -40.531 -12.109 26.562 1 19.7 16 TRP B O 1
ATOM 4578 N N . GLY B 1 17 ? -41.531 -10.289 26.031 1 19.41 17 GLY B N 1
ATOM 4579 C CA . GLY B 1 17 ? -42.094 -10.734 24.766 1 19.41 17 GLY B CA 1
ATOM 4580 C C . GLY B 1 17 ? -41.062 -11.359 23.828 1 19.41 17 GLY B C 1
ATOM 4581 O O . GLY B 1 17 ? -39.844 -11.25 24.078 1 19.41 17 GLY B O 1
ATOM 4582 N N . ARG B 1 18 ? -41.562 -11.891 22.625 1 20.59 18 ARG B N 1
ATOM 4583 C CA . ARG B 1 18 ? -41.375 -12.859 21.562 1 20.59 18 ARG B CA 1
ATOM 4584 C C . ARG B 1 18 ? -40.156 -12.516 20.719 1 20.59 18 ARG B C 1
ATOM 4586 O O . ARG B 1 18 ? -39.844 -11.336 20.5 1 20.59 18 ARG B O 1
ATOM 4593 N N . MET B 1 19 ? -39.25 -13.445 20.703 1 20.97 19 MET B N 1
ATOM 4594 C CA . MET B 1 19 ? -37.969 -13.789 20.078 1 20.97 19 MET B CA 1
ATOM 4595 C C . MET B 1 19 ? -38.031 -13.461 18.578 1 20.97 19 MET B C 1
ATOM 4597 O O . MET B 1 19 ? -38.969 -13.797 17.891 1 20.97 19 MET B O 1
ATOM 4601 N N . GLY B 1 20 ? -37.594 -12.242 18.219 1 21.12 20 GLY B N 1
ATOM 4602 C CA . GLY B 1 20 ? -37.406 -11.719 16.875 1 21.12 20 GLY B CA 1
ATOM 4603 C C . GLY B 1 20 ? -37.031 -12.781 15.867 1 21.12 20 GLY B C 1
ATOM 4604 O O . GLY B 1 20 ? -36.375 -13.773 16.203 1 21.12 20 GLY B O 1
ATOM 4605 N N . ALA B 1 21 ? -37.906 -12.992 14.875 1 23.19 21 ALA B N 1
ATOM 4606 C CA . ALA B 1 21 ? -37.906 -13.992 13.805 1 23.19 21 ALA B CA 1
ATOM 4607 C C . ALA B 1 21 ? -36.531 -14.125 13.148 1 23.19 21 ALA B C 1
ATOM 4609 O O . ALA B 1 21 ? -35.812 -13.141 13.039 1 23.19 21 ALA B O 1
ATOM 4610 N N . PRO B 1 22 ? -35.938 -15.242 13.234 1 23.47 22 PRO B N 1
ATOM 4611 C CA . PRO B 1 22 ? -34.656 -15.68 12.664 1 23.47 22 PRO B CA 1
ATOM 4612 C C . PRO B 1 22 ? -34.5 -15.297 11.188 1 23.47 22 PRO B C 1
ATOM 4614 O O . PRO B 1 22 ? -35.5 -15.289 10.445 1 23.47 22 PRO B O 1
ATOM 4617 N N . ILE B 1 23 ? -33.875 -14.219 10.938 1 24 23 ILE B N 1
ATOM 4618 C CA . ILE B 1 23 ? -33.625 -13.852 9.547 1 24 23 ILE B CA 1
ATOM 4619 C C . ILE B 1 23 ? -33.281 -15.102 8.742 1 24 23 ILE B C 1
ATOM 4621 O O . ILE B 1 23 ? -32.281 -15.758 9.023 1 24 23 ILE B O 1
ATOM 4625 N N . THR B 1 24 ? -34.25 -15.906 8.43 1 22.78 24 THR B N 1
ATOM 4626 C CA . THR B 1 24 ? -34.094 -17.078 7.574 1 22.78 24 THR B CA 1
ATOM 4627 C C . THR B 1 24 ? -33.25 -16.766 6.348 1 22.78 24 THR B C 1
ATOM 4629 O O . THR B 1 24 ? -33.562 -15.836 5.602 1 22.78 24 THR B O 1
ATOM 4632 N N . LEU B 1 25 ? -32 -16.719 6.508 1 22.97 25 LEU B N 1
ATOM 4633 C CA . LEU B 1 25 ? -31.141 -16.719 5.332 1 22.97 25 LEU B CA 1
ATOM 4634 C C . LEU B 1 25 ? -31.719 -17.609 4.23 1 22.97 25 LEU B C 1
ATOM 4636 O O . LEU B 1 25 ? -32.156 -18.734 4.496 1 22.97 25 LEU B O 1
ATOM 4640 N N . PRO B 1 26 ? -32.469 -17.016 3.307 1 23.98 26 PRO B N 1
ATOM 4641 C CA . PRO B 1 26 ? -33.031 -17.938 2.326 1 23.98 26 PRO B CA 1
ATOM 4642 C C . PRO B 1 26 ? -32.062 -19.047 1.915 1 23.98 26 PRO B C 1
ATOM 4644 O O . PRO B 1 26 ? -30.875 -18.797 1.79 1 23.98 26 PRO B O 1
ATOM 4647 N N . ASN B 1 27 ? -32.281 -20.266 2.477 1 23.89 27 ASN B N 1
ATOM 4648 C CA . ASN B 1 27 ? -31.688 -21.578 2.223 1 23.89 27 ASN B CA 1
ATOM 4649 C C . ASN B 1 27 ? -31.516 -21.828 0.729 1 23.89 27 ASN B C 1
ATOM 4651 O O . ASN B 1 27 ? -31.125 -22.922 0.323 1 23.89 27 ASN B O 1
ATOM 4655 N N . ARG B 1 28 ? -32.281 -20.984 -0.054 1 27.45 28 ARG B N 1
ATOM 4656 C CA . ARG B 1 28 ? -32.438 -21.609 -1.367 1 27.45 28 ARG B CA 1
ATOM 4657 C C . ARG B 1 28 ? -31.109 -21.734 -2.084 1 27.45 28 ARG B C 1
ATOM 4659 O O . ARG B 1 28 ? -31.031 -22.344 -3.154 1 27.45 28 ARG B O 1
ATOM 4666 N N . MET B 1 29 ? -30.266 -20.781 -1.682 1 25.11 29 MET B N 1
ATOM 4667 C CA . MET B 1 29 ? -29.219 -20.828 -2.695 1 25.11 29 MET B CA 1
ATOM 4668 C C . MET B 1 29 ? -28.5 -22.172 -2.668 1 25.11 29 MET B C 1
ATOM 4670 O O . MET B 1 29 ? -27.547 -22.391 -3.428 1 25.11 29 MET B O 1
ATOM 4674 N N . LEU B 1 30 ? -28.688 -22.797 -1.412 1 24.86 30 LEU B N 1
ATOM 4675 C CA . LEU B 1 30 ? -27.797 -23.953 -1.345 1 24.86 30 LEU B CA 1
ATOM 4676 C C . LEU B 1 30 ? -28.172 -24.984 -2.402 1 24.86 30 LEU B C 1
ATOM 4678 O O . LEU B 1 30 ? -27.547 -26.047 -2.49 1 24.86 30 LEU B O 1
ATOM 4682 N N . ARG B 1 31 ? -29.438 -24.969 -2.701 1 25.53 31 ARG B N 1
ATOM 4683 C CA . ARG B 1 31 ? -29.75 -26.25 -3.316 1 25.53 31 ARG B CA 1
ATOM 4684 C C . ARG B 1 31 ? -29.016 -26.406 -4.648 1 25.53 31 ARG B C 1
ATOM 4686 O O . ARG B 1 31 ? -29.656 -26.578 -5.691 1 25.53 31 ARG B O 1
ATOM 4693 N N . ALA B 1 32 ? -28.172 -25.391 -4.922 1 25.61 32 ALA B N 1
ATOM 4694 C CA . ALA B 1 32 ? -27.766 -25.75 -6.273 1 25.61 32 ALA B CA 1
ATOM 4695 C C . ALA B 1 32 ? -27.188 -27.156 -6.32 1 25.61 32 ALA B C 1
ATOM 4697 O O . ALA B 1 32 ? -26.391 -27.547 -5.465 1 25.61 32 ALA B O 1
ATOM 4698 N N . ARG B 1 33 ? -28.094 -28.094 -6.59 1 24.81 33 ARG B N 1
ATOM 4699 C CA . ARG B 1 33 ? -27.688 -29.469 -6.895 1 24.81 33 ARG B CA 1
ATOM 4700 C C . ARG B 1 33 ? -26.344 -29.484 -7.641 1 24.81 33 ARG B C 1
ATOM 4702 O O . ARG B 1 33 ? -26.172 -28.75 -8.617 1 24.81 33 ARG B O 1
ATOM 4709 N N . PRO B 1 34 ? -25.297 -29.594 -6.867 1 26.84 34 PRO B N 1
ATOM 4710 C CA . PRO B 1 34 ? -24.031 -29.734 -7.59 1 26.84 34 PRO B CA 1
ATOM 4711 C C . PRO B 1 34 ? -24.172 -30.609 -8.836 1 26.84 34 PRO B C 1
ATOM 4713 O O . PRO B 1 34 ? -24.781 -31.672 -8.781 1 26.84 34 PRO B O 1
ATOM 4716 N N . PRO B 1 35 ? -24.547 -30.062 -9.961 1 24.45 35 PRO B N 1
ATOM 4717 C CA . PRO B 1 35 ? -24.516 -31.062 -11.031 1 24.45 35 PRO B CA 1
ATOM 4718 C C . PRO B 1 35 ? -23.297 -31.984 -10.945 1 24.45 35 PRO B C 1
ATOM 4720 O O . PRO B 1 35 ? -22.281 -31.594 -10.375 1 24.45 35 PRO B O 1
ATOM 4723 N N . CYS B 1 36 ? -23.578 -33.25 -10.57 1 22.03 36 CYS B N 1
ATOM 4724 C CA . CYS B 1 36 ? -22.625 -34.375 -10.656 1 22.03 36 CYS B CA 1
ATOM 4725 C C . CYS B 1 36 ? -21.766 -34.25 -11.906 1 22.03 36 CYS B C 1
ATOM 4727 O O . CYS B 1 36 ? -22.266 -34.344 -13.031 1 22.03 36 CYS B O 1
ATOM 4729 N N . ALA B 1 37 ? -21.156 -33.125 -12.047 1 23.41 37 ALA B N 1
ATOM 4730 C CA . ALA B 1 37 ? -20.297 -33.125 -13.227 1 23.41 37 ALA B CA 1
ATOM 4731 C C . ALA B 1 37 ? -19.344 -34.312 -13.203 1 23.41 37 ALA B C 1
ATOM 4733 O O . ALA B 1 37 ? -18.391 -34.344 -12.406 1 23.41 37 ALA B O 1
ATOM 4734 N N . CYS B 1 38 ? -19.891 -35.562 -13.117 1 23.67 38 CYS B N 1
ATOM 4735 C CA . CYS B 1 38 ? -19.062 -36.719 -13.438 1 23.67 38 CYS B CA 1
ATOM 4736 C C . CYS B 1 38 ? -18.188 -36.469 -14.656 1 23.67 38 CYS B C 1
ATOM 4738 O O . CYS B 1 38 ? -18.688 -36.375 -15.781 1 23.67 38 CYS B O 1
ATOM 4740 N N . SER B 1 39 ? -17.5 -35.469 -14.727 1 23.7 39 SER B N 1
ATOM 4741 C CA . SER B 1 39 ? -16.656 -35.469 -15.914 1 23.7 39 SER B CA 1
ATOM 4742 C C . SER B 1 39 ? -15.922 -36.781 -16.078 1 23.7 39 SER B C 1
ATOM 4744 O O . SER B 1 39 ? -15.453 -37.375 -15.102 1 23.7 39 SER B O 1
ATOM 4746 N N . ALA B 1 40 ? -16.266 -37.562 -17.172 1 25.67 40 ALA B N 1
ATOM 4747 C CA . ALA B 1 40 ? -15.938 -38.75 -17.953 1 25.67 40 ALA B CA 1
ATOM 4748 C C . ALA B 1 40 ? -14.438 -38.844 -18.219 1 25.67 40 ALA B C 1
ATOM 4750 O O . ALA B 1 40 ? -13.898 -38.094 -19.047 1 25.67 40 ALA B O 1
ATOM 4751 N N . SER B 1 41 ? -13.586 -38.562 -17.312 1 26.73 41 SER B N 1
ATOM 4752 C CA . SER B 1 41 ? -12.336 -39.125 -17.812 1 26.73 41 SER B CA 1
ATOM 4753 C C . SER B 1 41 ? -12.492 -40.594 -18.156 1 26.73 41 SER B C 1
ATOM 4755 O O . SER B 1 41 ? -12.477 -41.469 -17.266 1 26.73 41 SER B O 1
ATOM 4757 N N . THR B 1 42 ? -13.562 -40.969 -18.859 1 27 42 THR B N 1
ATOM 4758 C CA . THR B 1 42 ? -13.797 -42.312 -19.344 1 27 42 THR B CA 1
ATOM 4759 C C . THR B 1 42 ? -12.586 -42.844 -20.109 1 27 42 THR B C 1
ATOM 4761 O O . THR B 1 42 ? -12.656 -43.875 -20.75 1 27 42 THR B O 1
ATOM 4764 N N . ALA B 1 43 ? -11.484 -42.094 -20.062 1 27.67 43 ALA B N 1
ATOM 4765 C CA . ALA B 1 43 ? -10.531 -42.719 -20.984 1 27.67 43 ALA B CA 1
ATOM 4766 C C . ALA B 1 43 ? -10.172 -44.125 -20.531 1 27.67 43 ALA B C 1
ATOM 4768 O O . ALA B 1 43 ? -9.43 -44.844 -21.234 1 27.67 43 ALA B O 1
ATOM 4769 N N . CYS B 1 44 ? -10.531 -44.469 -19.281 1 27.72 44 CYS B N 1
ATOM 4770 C CA . CYS B 1 44 ? -9.82 -45.719 -18.953 1 27.72 44 CYS B CA 1
ATOM 4771 C C . CYS B 1 44 ? -10.312 -46.875 -19.797 1 27.72 44 CYS B C 1
ATOM 4773 O O . CYS B 1 44 ? -9.836 -48 -19.641 1 27.72 44 CYS B O 1
ATOM 4775 N N . ARG B 1 45 ? -11.555 -46.781 -20.281 1 27.31 45 ARG B N 1
ATOM 4776 C CA . ARG B 1 45 ? -12.047 -48.094 -20.672 1 27.31 45 ARG B CA 1
ATOM 4777 C C . ARG B 1 45 ? -11.312 -48.594 -21.906 1 27.31 45 ARG B C 1
ATOM 4779 O O . ARG B 1 45 ? -11.711 -49.594 -22.5 1 27.31 45 ARG B O 1
ATOM 4786 N N . TRP B 1 46 ? -10.359 -47.875 -22.438 1 29.05 46 TRP B N 1
ATOM 4787 C CA . TRP B 1 46 ? -10 -48.469 -23.719 1 29.05 46 TRP B CA 1
ATOM 4788 C C . TRP B 1 46 ? -9.203 -49.75 -23.484 1 29.05 46 TRP B C 1
ATOM 4790 O O . TRP B 1 46 ? -7.98 -49.781 -23.625 1 29.05 46 TRP B O 1
ATOM 4800 N N . ALA B 1 47 ? -9.141 -50.406 -22.328 1 26.7 47 ALA B N 1
ATOM 4801 C CA . ALA B 1 47 ? -8.312 -51.625 -22.391 1 26.7 47 ALA B CA 1
ATOM 4802 C C . ALA B 1 47 ? -8.859 -52.594 -23.422 1 26.7 47 ALA B C 1
ATOM 4804 O O . ALA B 1 47 ? -9.977 -53.094 -23.266 1 26.7 47 ALA B O 1
ATOM 4805 N N . PRO B 1 48 ? -8.641 -52.5 -24.766 1 27.72 48 PRO B N 1
ATOM 4806 C CA . PRO B 1 48 ? -9.039 -53.656 -25.578 1 27.72 48 PRO B CA 1
ATOM 4807 C C . PRO B 1 48 ? -8.547 -54.969 -24.984 1 27.72 48 PRO B C 1
ATOM 4809 O O . PRO B 1 48 ? -7.445 -55.031 -24.453 1 27.72 48 PRO B O 1
ATOM 4812 N N . CYS B 1 49 ? -9.336 -55.75 -24.328 1 26.69 49 CYS B N 1
ATOM 4813 C CA . CYS B 1 49 ? -9.156 -57.156 -24.016 1 26.69 49 CYS B CA 1
ATOM 4814 C C . CYS B 1 49 ? -8.625 -57.906 -25.234 1 26.69 49 CYS B C 1
ATOM 4816 O O . CYS B 1 49 ? -9.391 -58.25 -26.141 1 26.69 49 CYS B O 1
ATOM 4818 N N . TRP B 1 50 ? -7.559 -57.594 -25.875 1 27.19 50 TRP B N 1
ATOM 4819 C CA . TRP B 1 50 ? -7.07 -58.438 -26.953 1 27.19 50 TRP B CA 1
ATOM 4820 C C . TRP B 1 50 ? -6.805 -59.844 -26.469 1 27.19 50 TRP B C 1
ATOM 4822 O O . TRP B 1 50 ? -5.75 -60.125 -25.906 1 27.19 50 TRP B O 1
ATOM 4832 N N . GLY B 1 51 ? -7.59 -60.594 -25.625 1 25.59 51 GLY B N 1
ATOM 4833 C CA . GLY B 1 51 ? -7.273 -62 -25.469 1 25.59 51 GLY B CA 1
ATOM 4834 C C . GLY B 1 51 ? -7.086 -62.719 -26.797 1 25.59 51 GLY B C 1
ATOM 4835 O O . GLY B 1 51 ? -7.402 -62.156 -27.859 1 25.59 51 GLY B O 1
ATOM 4836 N N . GLY B 1 52 ? -6.668 -64.125 -26.922 1 26.16 52 GLY B N 1
ATOM 4837 C CA . GLY B 1 52 ? -6.227 -65.125 -27.859 1 26.16 52 GLY B CA 1
ATOM 4838 C C . GLY B 1 52 ? -7.172 -65.312 -29.031 1 26.16 52 GLY B C 1
ATOM 4839 O O . GLY B 1 52 ? -6.734 -65.438 -30.172 1 26.16 52 GLY B O 1
ATOM 4840 N N . THR B 1 53 ? -8.383 -66.062 -28.828 1 27.75 53 THR B N 1
ATOM 4841 C CA . THR B 1 53 ? -8.875 -67 -29.812 1 27.75 53 THR B CA 1
ATOM 4842 C C . THR B 1 53 ? -9.242 -66.25 -31.125 1 27.75 53 THR B C 1
ATOM 4844 O O . THR B 1 53 ? -9.383 -65.062 -31.141 1 27.75 53 THR B O 1
ATOM 4847 N N . ARG B 1 54 ? -10.031 -67.062 -32.25 1 34.78 54 ARG B N 1
ATOM 4848 C CA . ARG B 1 54 ? -10.32 -67.188 -33.688 1 34.78 54 ARG B CA 1
ATOM 4849 C C . ARG B 1 54 ? -11.18 -66 -34.188 1 34.78 54 ARG B C 1
ATOM 4851 O O . ARG B 1 54 ? -11 -65.5 -35.312 1 34.78 54 ARG B O 1
ATOM 4858 N N . GLY B 1 55 ? -12.531 -65.938 -33.719 1 28.02 55 GLY B N 1
ATOM 4859 C CA . GLY B 1 55 ? -13.57 -65.375 -34.594 1 28.02 55 GLY B CA 1
ATOM 4860 C C . GLY B 1 55 ? -13.422 -63.906 -34.875 1 28.02 55 GLY B C 1
ATOM 4861 O O . GLY B 1 55 ? -12.758 -63.219 -34.094 1 28.02 55 GLY B O 1
ATOM 4862 N N . LEU B 1 56 ? -13.68 -63.406 -36.188 1 30.11 56 LEU B N 1
ATOM 4863 C CA . LEU B 1 56 ? -13.688 -62.156 -36.906 1 30.11 56 LEU B CA 1
ATOM 4864 C C . LEU B 1 56 ? -14.461 -61.094 -36.156 1 30.11 56 LEU B C 1
ATOM 4866 O O . LEU B 1 56 ? -15.688 -61 -36.25 1 30.11 56 LEU B O 1
ATOM 4870 N N . HIS B 1 57 ? -14.586 -61.188 -34.844 1 31.19 57 HIS B N 1
ATOM 4871 C CA . HIS B 1 57 ? -15.57 -60.219 -34.344 1 31.19 57 HIS B CA 1
ATOM 4872 C C . HIS B 1 57 ? -15.234 -58.812 -34.812 1 31.19 57 HIS B C 1
ATOM 4874 O O . HIS B 1 57 ? -14.062 -58.469 -34.969 1 31.19 57 HIS B O 1
ATOM 4880 N N . PRO B 1 58 ? -16.266 -58.062 -35.438 1 33.16 58 PRO B N 1
ATOM 4881 C CA . PRO B 1 58 ? -16.312 -56.719 -36.031 1 33.16 58 PRO B CA 1
ATOM 4882 C C . PRO B 1 58 ? -15.664 -55.688 -35.125 1 33.16 58 PRO B C 1
ATOM 4884 O O . PRO B 1 58 ? -15.602 -55.875 -33.906 1 33.16 58 PRO B O 1
ATOM 4887 N N . VAL B 1 59 ? -14.688 -55.062 -35.656 1 36.5 59 VAL B N 1
ATOM 4888 C CA . VAL B 1 59 ? -14.039 -53.875 -35.125 1 36.5 59 VAL B CA 1
ATOM 4889 C C . VAL B 1 59 ? -15.086 -52.969 -34.469 1 36.5 59 VAL B C 1
ATOM 4891 O O . VAL B 1 59 ? -16.078 -52.594 -35.094 1 36.5 59 VAL B O 1
ATOM 4894 N N . PRO B 1 60 ? -15.453 -53.156 -33.188 1 35.03 60 PRO B N 1
ATOM 4895 C CA . PRO B 1 60 ? -16.453 -52.281 -32.594 1 35.03 60 PRO B CA 1
ATOM 4896 C C . PRO B 1 60 ? -16.359 -50.844 -33.156 1 35.03 60 PRO B C 1
ATOM 4898 O O . PRO B 1 60 ? -15.273 -50.406 -33.531 1 35.03 60 PRO B O 1
ATOM 4901 N N . ARG B 1 61 ? -17.453 -50.375 -33.875 1 36.97 61 ARG B N 1
ATOM 4902 C CA . ARG B 1 61 ? -17.688 -49.031 -34.344 1 36.97 61 ARG B CA 1
ATOM 4903 C C . ARG B 1 61 ? -17.141 -48 -33.375 1 36.97 61 ARG B C 1
ATOM 4905 O O . ARG B 1 61 ? -17.312 -48.125 -32.156 1 36.97 61 ARG B O 1
ATOM 4912 N N . PRO B 1 62 ? -16.125 -47.281 -33.75 1 37.22 62 PRO B N 1
ATOM 4913 C CA . PRO B 1 62 ? -15.641 -46.188 -32.906 1 37.22 62 PRO B CA 1
ATOM 4914 C C . PRO B 1 62 ? -16.766 -45.344 -32.344 1 37.22 62 PRO B C 1
ATOM 4916 O O . PRO B 1 62 ? -17.578 -44.781 -33.094 1 37.22 62 PRO B O 1
ATOM 4919 N N . GLU B 1 63 ? -17.594 -45.812 -31.422 1 37.69 63 GLU B N 1
ATOM 4920 C CA . GLU B 1 63 ? -18.531 -44.906 -30.812 1 37.69 63 GLU B CA 1
ATOM 4921 C C . GLU B 1 63 ? -18 -43.469 -30.812 1 37.69 63 GLU B C 1
ATOM 4923 O O . GLU B 1 63 ? -16.797 -43.25 -30.656 1 37.69 63 GLU B O 1
ATOM 4928 N N . PRO B 1 64 ? -18.688 -42.531 -31.516 1 41.41 64 PRO B N 1
ATOM 4929 C CA . PRO B 1 64 ? -18.297 -41.125 -31.609 1 41.41 64 PRO B CA 1
ATOM 4930 C C . PRO B 1 64 ? -17.688 -40.594 -30.312 1 41.41 64 PRO B C 1
ATOM 4932 O O . PRO B 1 64 ? -18.188 -40.875 -29.219 1 41.41 64 PRO B O 1
ATOM 4935 N N . PRO B 1 65 ? -16.391 -40.344 -30.188 1 43.88 65 PRO B N 1
ATOM 4936 C CA . PRO B 1 65 ? -15.555 -39.938 -29.062 1 43.88 65 PRO B CA 1
ATOM 4937 C C . PRO B 1 65 ? -16.188 -38.844 -28.203 1 43.88 65 PRO B C 1
ATOM 4939 O O . PRO B 1 65 ? -16.672 -37.844 -28.734 1 43.88 65 PRO B O 1
ATOM 4942 N N . ALA B 1 66 ? -16.953 -39.094 -27.156 1 45.31 66 ALA B N 1
ATOM 4943 C CA . ALA B 1 66 ? -17.516 -38.438 -25.984 1 45.31 66 ALA B CA 1
ATOM 4944 C C . ALA B 1 66 ? -16.672 -37.219 -25.609 1 45.31 66 ALA B C 1
ATOM 4946 O O . ALA B 1 66 ? -16.953 -36.562 -24.594 1 45.31 66 ALA B O 1
ATOM 4947 N N . ARG B 1 67 ? -15.617 -36.969 -26.281 1 55.09 67 ARG B N 1
ATOM 4948 C CA . ARG B 1 67 ? -14.656 -35.969 -25.797 1 55.09 67 ARG B CA 1
ATOM 4949 C C . ARG B 1 67 ? -15.109 -34.562 -26.109 1 55.09 67 ARG B C 1
ATOM 4951 O O . ARG B 1 67 ? -14.719 -33.625 -25.422 1 55.09 67 ARG B O 1
ATOM 4958 N N . PHE B 1 68 ? -16.031 -34.438 -27.141 1 58.16 68 PHE B N 1
ATOM 4959 C CA . PHE B 1 68 ? -16.516 -33.094 -27.453 1 58.16 68 PHE B CA 1
ATOM 4960 C C . PHE B 1 68 ? -17.297 -32.5 -26.281 1 58.16 68 PHE B C 1
ATOM 4962 O O . PHE B 1 68 ? -17.172 -31.328 -25.953 1 58.16 68 PHE B O 1
ATOM 4969 N N . PRO B 1 69 ? -18 -33.406 -25.609 1 63.94 69 PRO B N 1
ATOM 4970 C CA . PRO B 1 69 ? -18.766 -32.906 -24.484 1 63.94 69 PRO B CA 1
ATOM 4971 C C . PRO B 1 69 ? -17.891 -32.438 -23.328 1 63.94 69 PRO B C 1
ATOM 4973 O O . PRO B 1 69 ? -18.266 -31.562 -22.562 1 63.94 69 PRO B O 1
ATOM 4976 N N . GLN B 1 70 ? -16.672 -32.938 -23.469 1 73.62 70 GLN B N 1
ATOM 4977 C CA . GLN B 1 70 ? -15.812 -32.594 -22.344 1 73.62 70 GLN B CA 1
ATOM 4978 C C . GLN B 1 70 ? -15.375 -31.125 -22.438 1 73.62 70 GLN B C 1
ATOM 4980 O O . GLN B 1 70 ? -15.305 -30.438 -21.422 1 73.62 70 GLN B O 1
ATOM 4985 N N . GLY B 1 71 ? -15.234 -30.734 -23.797 1 76.44 71 GLY B N 1
ATOM 4986 C CA . GLY B 1 71 ? -14.859 -29.328 -23.969 1 76.44 71 GLY B CA 1
ATOM 4987 C C . GLY B 1 71 ? -15.969 -28.375 -23.594 1 76.44 71 GLY B C 1
ATOM 4988 O O . GLY B 1 71 ? -15.727 -27.344 -22.953 1 76.44 71 GLY B O 1
ATOM 4989 N N . LEU B 1 72 ? -17.156 -28.781 -23.859 1 79.81 72 LEU B N 1
ATOM 4990 C CA . LEU B 1 72 ? -18.312 -27.922 -23.578 1 79.81 72 LEU B CA 1
ATOM 4991 C C . LEU B 1 72 ? -18.625 -27.938 -22.078 1 79.81 72 LEU B C 1
ATOM 4993 O O . LEU B 1 72 ? -19 -26.906 -21.516 1 79.81 72 LEU B O 1
ATOM 4997 N N . LEU B 1 73 ? -18.438 -29.109 -21.469 1 81 73 LEU B N 1
ATOM 4998 C CA . LEU B 1 73 ? -18.672 -29.203 -20.031 1 81 73 LEU B CA 1
ATOM 4999 C C . LEU B 1 73 ? -17.625 -28.438 -19.25 1 81 73 LEU B C 1
ATOM 5001 O O . LEU B 1 73 ? -17.938 -27.812 -18.219 1 81 73 LEU B O 1
ATOM 5005 N N . THR B 1 74 ? -16.5 -28.438 -19.859 1 81.38 74 THR B N 1
ATOM 5006 C CA . THR B 1 74 ? -15.43 -27.688 -19.203 1 81.38 74 THR B CA 1
ATOM 5007 C C . THR B 1 74 ? -15.688 -26.188 -19.328 1 81.38 74 THR B C 1
ATOM 5009 O O . THR B 1 74 ? -15.477 -25.438 -18.375 1 81.38 74 THR B O 1
ATOM 5012 N N . PHE B 1 75 ? -16.203 -25.844 -20.438 1 84.81 75 PHE B N 1
ATOM 5013 C CA . PHE B 1 75 ? -16.547 -24.438 -20.641 1 84.81 75 PHE B CA 1
ATOM 5014 C C . PHE B 1 75 ? -17.641 -24 -19.688 1 84.81 75 PHE B C 1
ATOM 5016 O O . PHE B 1 75 ? -17.516 -22.984 -19.016 1 84.81 75 PHE B O 1
ATOM 5023 N N . GLY B 1 76 ? -18.656 -24.797 -19.656 1 86.75 76 GLY B N 1
ATOM 5024 C CA . GLY B 1 76 ? -19.766 -24.469 -18.781 1 86.75 76 GLY B CA 1
ATOM 5025 C C . GLY B 1 76 ? -19.375 -24.422 -17.312 1 86.75 76 GLY B C 1
ATOM 5026 O O . GLY B 1 76 ? -19.781 -23.5 -16.594 1 86.75 76 GLY B O 1
ATOM 5027 N N . TYR B 1 77 ? -18.547 -25.281 -16.969 1 85.75 77 TYR B N 1
ATOM 5028 C CA . TYR B 1 77 ? -18.109 -25.359 -15.578 1 85.75 77 TYR B CA 1
ATOM 5029 C C . TYR B 1 77 ? -17.219 -24.188 -15.211 1 85.75 77 TYR B C 1
ATOM 5031 O O . TYR B 1 77 ? -17.422 -23.531 -14.18 1 85.75 77 TYR B O 1
ATOM 5039 N N . ILE B 1 78 ? -16.312 -23.812 -15.984 1 85.31 78 ILE B N 1
ATOM 5040 C CA . ILE B 1 78 ? -15.375 -22.75 -15.664 1 85.31 78 ILE B CA 1
ATOM 5041 C C . ILE B 1 78 ? -16.078 -21.391 -15.758 1 85.31 78 ILE B C 1
ATOM 5043 O O . ILE B 1 78 ? -15.812 -20.5 -14.953 1 85.31 78 ILE B O 1
ATOM 5047 N N . ALA B 1 79 ? -16.969 -21.359 -16.688 1 88.94 79 ALA B N 1
ATOM 5048 C CA . ALA B 1 79 ? -17.719 -20.109 -16.828 1 88.94 79 ALA B CA 1
ATOM 5049 C C . ALA B 1 79 ? -18.609 -19.875 -15.609 1 88.94 79 ALA B C 1
ATOM 5051 O O . ALA B 1 79 ? -18.672 -18.75 -15.094 1 88.94 79 ALA B O 1
ATOM 5052 N N . LEU B 1 80 ? -19.25 -20.922 -15.172 1 89.88 80 LEU B N 1
ATOM 5053 C CA . LEU B 1 80 ? -20.125 -20.797 -14 1 89.88 80 LEU B CA 1
ATOM 5054 C C . LEU B 1 80 ? -19.297 -20.484 -12.75 1 89.88 80 LEU B C 1
ATOM 5056 O O . LEU B 1 80 ? -19.688 -19.672 -11.93 1 89.88 80 LEU B O 1
ATOM 5060 N N . LEU B 1 81 ? -18.219 -21.109 -12.656 1 89.25 81 LEU B N 1
ATOM 5061 C CA . LEU B 1 81 ? -17.359 -20.906 -11.5 1 89.25 81 LEU B CA 1
ATOM 5062 C C . LEU B 1 81 ? -16.797 -19.484 -11.484 1 89.25 81 LEU B C 1
ATOM 5064 O O . LEU B 1 81 ? -16.719 -18.859 -10.422 1 89.25 81 LEU B O 1
ATOM 5068 N N . SER B 1 82 ? -16.469 -19 -12.617 1 89.06 82 SER B N 1
ATOM 5069 C CA . SER B 1 82 ? -15.938 -17.656 -12.703 1 89.06 82 SER B CA 1
ATOM 5070 C C . SER B 1 82 ? -17.016 -16.609 -12.375 1 89.06 82 SER B C 1
ATOM 5072 O O . SER B 1 82 ? -16.734 -15.633 -11.68 1 89.06 82 SER B O 1
ATOM 5074 N N . ARG B 1 83 ? -18.172 -16.906 -12.828 1 90.69 83 ARG B N 1
ATOM 5075 C CA . ARG B 1 83 ? -19.266 -15.984 -12.555 1 90.69 83 ARG B CA 1
ATOM 5076 C C . ARG B 1 83 ? -19.594 -15.953 -11.062 1 90.69 83 ARG B C 1
ATOM 5078 O O . ARG B 1 83 ? -19.734 -14.883 -10.477 1 90.69 83 ARG B O 1
ATOM 5085 N N . VAL B 1 84 ? -19.703 -17.109 -10.508 1 90.44 84 VAL B N 1
ATOM 5086 C CA . VAL B 1 84 ? -20.031 -17.188 -9.086 1 90.44 84 VAL B CA 1
ATOM 5087 C C . VAL B 1 84 ? -18.891 -16.594 -8.258 1 90.44 84 VAL B C 1
ATOM 5089 O O . VAL B 1 84 ? -19.141 -15.875 -7.289 1 90.44 84 VAL B O 1
ATOM 5092 N N . GLY B 1 85 ? -17.672 -16.938 -8.641 1 90.56 85 GLY B N 1
ATOM 5093 C CA . GLY B 1 85 ? -16.531 -16.406 -7.914 1 90.56 85 GLY B CA 1
ATOM 5094 C C . GLY B 1 85 ? -16.484 -14.891 -7.934 1 90.56 85 GLY B C 1
ATOM 5095 O O . GLY B 1 85 ? -16.203 -14.266 -6.906 1 90.56 85 GLY B O 1
ATOM 5096 N N . GLU B 1 86 ? -16.812 -14.328 -9.047 1 91.25 86 GLU B N 1
ATOM 5097 C CA . GLU B 1 86 ? -16.75 -12.875 -9.18 1 91.25 86 GLU B CA 1
ATOM 5098 C C . GLU B 1 86 ? -17.906 -12.195 -8.453 1 91.25 86 GLU B C 1
ATOM 5100 O O . GLU B 1 86 ? -17.734 -11.125 -7.863 1 91.25 86 GLU B O 1
ATOM 5105 N N . GLN B 1 87 ? -19.016 -12.805 -8.445 1 90.94 87 GLN B N 1
ATOM 5106 C CA . GLN B 1 87 ? -20.172 -12.234 -7.754 1 90.94 87 GLN B CA 1
ATOM 5107 C C . GLN B 1 87 ? -19.969 -12.266 -6.238 1 90.94 87 GLN B C 1
ATOM 5109 O O . GLN B 1 87 ? -20.328 -11.312 -5.543 1 90.94 87 GLN B O 1
ATOM 5114 N N . VAL B 1 88 ? -19.422 -13.344 -5.832 1 91 88 VAL B N 1
ATOM 5115 C CA . VAL B 1 88 ? -19.156 -13.453 -4.402 1 91 88 VAL B CA 1
ATOM 5116 C C . VAL B 1 88 ? -18.109 -12.422 -3.992 1 91 88 VAL B C 1
ATOM 5118 O O . VAL B 1 88 ? -18.234 -11.781 -2.949 1 91 88 VAL B O 1
ATOM 5121 N N . ALA B 1 89 ? -17.062 -12.305 -4.77 1 92.81 89 ALA B N 1
ATOM 5122 C CA . ALA B 1 89 ? -16 -11.344 -4.477 1 92.81 89 ALA B CA 1
ATOM 5123 C C . ALA B 1 89 ? -16.547 -9.914 -4.469 1 92.81 89 ALA B C 1
ATOM 5125 O O . ALA B 1 89 ? -16.219 -9.117 -3.594 1 92.81 89 ALA B O 1
ATOM 5126 N N . ALA B 1 90 ? -17.406 -9.633 -5.414 1 92.62 90 ALA B N 1
ATOM 5127 C CA . ALA B 1 90 ? -18 -8.289 -5.5 1 92.62 90 ALA B CA 1
ATOM 5128 C C . ALA B 1 90 ? -18.906 -8.008 -4.305 1 92.62 90 ALA B C 1
ATOM 5130 O O . ALA B 1 90 ? -18.859 -6.918 -3.736 1 92.62 90 ALA B O 1
ATOM 5131 N N . SER B 1 91 ? -19.688 -8.977 -3.961 1 93.31 91 SER B N 1
ATOM 5132 C CA . SER B 1 91 ? -20.578 -8.812 -2.82 1 93.31 91 SER B CA 1
ATOM 5133 C C . SER B 1 91 ? -19.797 -8.664 -1.521 1 93.31 91 SER B C 1
ATOM 5135 O O . SER B 1 91 ? -20.172 -7.883 -0.646 1 93.31 91 SER B O 1
ATOM 5137 N N . MET B 1 92 ? -18.719 -9.336 -1.449 1 92.94 92 MET B N 1
ATOM 5138 C CA . MET B 1 92 ? -17.875 -9.258 -0.256 1 92.94 92 MET B CA 1
ATOM 5139 C C . MET B 1 92 ? -17.188 -7.898 -0.159 1 92.94 92 MET B C 1
ATOM 5141 O O . MET B 1 92 ? -17.109 -7.316 0.925 1 92.94 92 MET B O 1
ATOM 5145 N N . ARG B 1 93 ? -16.734 -7.445 -1.282 1 94.12 93 ARG B N 1
ATOM 5146 C CA . ARG B 1 93 ? -16.078 -6.141 -1.3 1 94.12 93 ARG B CA 1
ATOM 5147 C C . ARG B 1 93 ? -17.047 -5.035 -0.907 1 94.12 93 ARG B C 1
ATOM 5149 O O . ARG B 1 93 ? -16.719 -4.168 -0.099 1 94.12 93 ARG B O 1
ATOM 5156 N N . LYS B 1 94 ? -18.203 -5.098 -1.5 1 93.88 94 LYS B N 1
ATOM 5157 C CA . LYS B 1 94 ? -19.219 -4.082 -1.205 1 93.88 94 LYS B CA 1
ATOM 5158 C C . LYS B 1 94 ? -19.641 -4.137 0.26 1 93.88 94 LYS B C 1
ATOM 5160 O O . LYS B 1 94 ? -19.688 -3.107 0.935 1 93.88 94 LYS B O 1
ATOM 5165 N N . ALA B 1 95 ? -19.859 -5.332 0.735 1 93.75 95 ALA B N 1
ATOM 5166 C CA . ALA B 1 95 ? -20.297 -5.504 2.119 1 93.75 95 ALA B CA 1
ATOM 5167 C C . ALA B 1 95 ? -19.203 -5.074 3.094 1 93.75 95 ALA B C 1
ATOM 5169 O O . ALA B 1 95 ? -19.484 -4.465 4.125 1 93.75 95 ALA B O 1
ATOM 5170 N N . LEU B 1 96 ? -18 -5.426 2.785 1 94.62 96 LEU B N 1
ATOM 5171 C CA . LEU B 1 96 ? -16.875 -5.055 3.648 1 94.62 96 LEU B CA 1
ATOM 5172 C C . LEU B 1 96 ? -16.688 -3.541 3.67 1 94.62 96 LEU B C 1
ATOM 5174 O O . LEU B 1 96 ? -16.469 -2.953 4.73 1 94.62 96 LEU B O 1
ATOM 5178 N N . PHE B 1 97 ? -16.766 -2.936 2.58 1 95.06 97 PHE B N 1
ATOM 5179 C CA . PHE B 1 97 ? -16.578 -1.491 2.5 1 95.06 97 PHE B CA 1
ATOM 5180 C C . PHE B 1 97 ? -17.672 -0.762 3.281 1 95.06 97 PHE B C 1
ATOM 5182 O O . PHE B 1 97 ? -17.391 0.19 4.012 1 95.06 97 PHE B O 1
ATOM 5189 N N . ILE B 1 98 ? -18.859 -1.169 3.092 1 93.19 98 ILE B N 1
ATOM 5190 C CA . ILE B 1 98 ? -19.984 -0.553 3.801 1 93.19 98 ILE B CA 1
ATOM 5191 C C . ILE B 1 98 ? -19.812 -0.751 5.305 1 93.19 98 ILE B C 1
ATOM 5193 O O . ILE B 1 98 ? -20.047 0.17 6.09 1 93.19 98 ILE B O 1
ATOM 5197 N N . SER B 1 99 ? -19.359 -1.898 5.652 1 93.56 99 SER B N 1
ATOM 5198 C CA . SER B 1 99 ? -19.141 -2.172 7.07 1 93.56 99 SER B CA 1
ATOM 5199 C C . SER B 1 99 ? -18.016 -1.302 7.625 1 93.56 99 SER B C 1
ATOM 5201 O O . SER B 1 99 ? -18.094 -0.831 8.766 1 93.56 99 SER B O 1
ATOM 5203 N N . LEU B 1 100 ? -17.016 -1.076 6.871 1 93.44 100 LEU B N 1
ATOM 5204 C CA . LEU B 1 100 ? -15.891 -0.246 7.305 1 93.44 100 LEU B CA 1
ATOM 5205 C C . LEU B 1 100 ? -16.328 1.21 7.453 1 93.44 100 LEU B C 1
ATOM 5207 O O . LEU B 1 100 ? -15.883 1.899 8.375 1 93.44 100 LEU B O 1
ATOM 5211 N N . LEU B 1 101 ? -17.188 1.609 6.555 1 92.44 101 LEU B N 1
ATOM 5212 C CA . LEU B 1 101 ? -17.656 2.988 6.613 1 92.44 101 LEU B CA 1
ATOM 5213 C C . LEU B 1 101 ? -18.531 3.207 7.836 1 92.44 101 LEU B C 1
ATOM 5215 O O . LEU B 1 101 ? -18.672 4.336 8.32 1 92.44 101 LEU B O 1
ATOM 5219 N N . ARG B 1 102 ? -19.062 2.182 8.32 1 91.19 102 ARG B N 1
ATOM 5220 C CA . ARG B 1 102 ? -19.984 2.291 9.438 1 91.19 102 ARG B CA 1
ATOM 5221 C C . ARG B 1 102 ? -19.25 2.18 10.773 1 91.19 102 ARG B C 1
ATOM 5223 O O . ARG B 1 102 ? -19.828 2.455 11.828 1 91.19 102 ARG B O 1
ATOM 5230 N N . GLN B 1 103 ? -18 1.928 10.711 1 91.12 103 GLN B N 1
ATOM 5231 C CA . GLN B 1 103 ? -17.234 1.754 11.945 1 91.12 103 GLN B CA 1
ATOM 5232 C C . GLN B 1 103 ? -16.938 3.1 12.594 1 91.12 103 GLN B C 1
ATOM 5234 O O . GLN B 1 103 ? -16.969 4.137 11.938 1 91.12 103 GLN B O 1
ATOM 5239 N N . ASP B 1 104 ? -16.656 3.049 13.852 1 90.31 104 ASP B N 1
ATOM 5240 C CA . ASP B 1 104 ? -16.359 4.25 14.625 1 90.31 104 ASP B CA 1
ATOM 5241 C C . ASP B 1 104 ? -14.984 4.82 14.25 1 90.31 104 ASP B C 1
ATOM 5243 O O . ASP B 1 104 ? -14.133 4.102 13.727 1 90.31 104 ASP B O 1
ATOM 5247 N N . VAL B 1 105 ? -14.922 6.07 14.562 1 88.25 105 VAL B N 1
ATOM 5248 C CA . VAL B 1 105 ? -13.664 6.754 14.289 1 88.25 105 VAL B CA 1
ATOM 5249 C C . VAL B 1 105 ? -12.555 6.148 15.141 1 88.25 105 VAL B C 1
ATOM 5251 O O . VAL B 1 105 ? -11.398 6.098 14.719 1 88.25 105 VAL B O 1
ATOM 5254 N N . ALA B 1 106 ? -12.891 5.652 16.328 1 86.81 106 ALA B N 1
ATOM 5255 C CA . ALA B 1 106 ? -11.922 5.02 17.219 1 86.81 106 ALA B CA 1
ATOM 5256 C C . ALA B 1 106 ? -11.289 3.799 16.562 1 86.81 106 ALA B C 1
ATOM 5258 O O . ALA B 1 106 ? -10.125 3.482 16.812 1 86.81 106 ALA B O 1
ATOM 5259 N N . PHE B 1 107 ? -12.078 3.188 15.758 1 88.5 107 PHE B N 1
ATOM 5260 C CA . PHE B 1 107 ? -11.586 2.031 15.016 1 88.5 107 PHE B CA 1
ATOM 5261 C C . PHE B 1 107 ? -10.445 2.43 14.086 1 88.5 107 PHE B C 1
ATOM 5263 O O . PHE B 1 107 ? -9.469 1.695 13.953 1 88.5 107 PHE B O 1
ATOM 5270 N N . TYR B 1 108 ? -10.531 3.555 13.438 1 87.31 108 TYR B N 1
ATOM 5271 C CA . TYR B 1 108 ? -9.539 4.012 12.469 1 87.31 108 TYR B CA 1
ATOM 5272 C C . TYR B 1 108 ? -8.281 4.523 13.172 1 87.31 108 TYR B C 1
ATOM 5274 O O . TYR B 1 108 ? -7.219 4.625 12.562 1 87.31 108 TYR B O 1
ATOM 5282 N N . ASP B 1 109 ? -8.477 4.84 14.43 1 79.62 109 ASP B N 1
ATOM 5283 C CA . ASP B 1 109 ? -7.301 5.211 15.219 1 79.62 109 ASP B CA 1
ATOM 5284 C C . ASP B 1 109 ? -6.441 3.986 15.531 1 79.62 109 ASP B C 1
ATOM 5286 O O . ASP B 1 109 ? -5.223 4.098 15.672 1 79.62 109 ASP B O 1
ATOM 5290 N N . ALA B 1 110 ? -7.102 2.914 15.555 1 77.69 110 ALA B N 1
ATOM 5291 C CA . ALA B 1 110 ? -6.426 1.683 15.961 1 77.69 110 ALA B CA 1
ATOM 5292 C C . ALA B 1 110 ? -5.91 0.919 14.742 1 77.69 110 ALA B C 1
ATOM 5294 O O . ALA B 1 110 ? -4.977 0.122 14.859 1 77.69 110 ALA B O 1
ATOM 5295 N N . ASN B 1 111 ? -6.574 1.163 13.648 1 81.5 111 ASN B N 1
ATOM 5296 C CA . ASN B 1 111 ? -6.219 0.403 12.453 1 81.5 111 ASN B CA 1
ATOM 5297 C C . ASN B 1 111 ? -5.664 1.308 11.359 1 81.5 111 ASN B C 1
ATOM 5299 O O . ASN B 1 111 ? -6.188 2.398 11.125 1 81.5 111 ASN B O 1
ATOM 5303 N N . ARG B 1 112 ? -4.688 0.763 10.727 1 74.75 112 ARG B N 1
ATOM 5304 C CA . ARG B 1 112 ? -4.082 1.519 9.633 1 74.75 112 ARG B CA 1
ATOM 5305 C C . ARG B 1 112 ? -4.926 1.414 8.367 1 74.75 112 ARG B C 1
ATOM 5307 O O . ARG B 1 112 ? -5.465 0.349 8.062 1 74.75 112 ARG B O 1
ATOM 5314 N N . THR B 1 113 ? -5.008 2.555 7.672 1 80.62 113 THR B N 1
ATOM 5315 C CA . THR B 1 113 ? -5.797 2.615 6.449 1 80.62 113 THR B CA 1
ATOM 5316 C C . THR B 1 113 ? -5.258 1.641 5.406 1 80.62 113 THR B C 1
ATOM 5318 O O . THR B 1 113 ? -6.031 0.984 4.703 1 80.62 113 THR B O 1
ATOM 5321 N N . GLY B 1 114 ? -3.955 1.526 5.32 1 74.25 114 GLY B N 1
ATOM 5322 C CA . GLY B 1 114 ? -3.363 0.611 4.359 1 74.25 114 GLY B CA 1
ATOM 5323 C C . GLY B 1 114 ? -3.77 -0.833 4.582 1 74.25 114 GLY B C 1
ATOM 5324 O O . GLY B 1 114 ? -3.994 -1.574 3.623 1 74.25 114 GLY B O 1
ATOM 5325 N N . GLN B 1 115 ? -3.889 -1.216 5.812 1 80.31 115 GLN B N 1
ATOM 5326 C CA . GLN B 1 115 ? -4.305 -2.576 6.137 1 80.31 115 GLN B CA 1
ATOM 5327 C C . GLN B 1 115 ? -5.754 -2.822 5.727 1 80.31 115 GLN B C 1
ATOM 5329 O O . GLN B 1 115 ? -6.094 -3.904 5.246 1 80.31 115 GLN B O 1
ATOM 5334 N N . LEU B 1 116 ? -6.555 -1.841 5.953 1 88.44 116 LEU B N 1
ATOM 5335 C CA . LEU B 1 116 ? -7.965 -1.977 5.605 1 88.44 116 LEU B CA 1
ATOM 5336 C C . LEU B 1 116 ? -8.148 -2.078 4.098 1 88.44 116 LEU B C 1
ATOM 5338 O O . LEU B 1 116 ? -8.945 -2.887 3.615 1 88.44 116 LEU B O 1
ATOM 5342 N N . VAL B 1 117 ? -7.367 -1.266 3.398 1 87.38 117 VAL B N 1
ATOM 5343 C CA . VAL B 1 117 ? -7.438 -1.308 1.94 1 87.38 117 VAL B CA 1
ATOM 5344 C C . VAL B 1 117 ? -6.902 -2.646 1.437 1 87.38 117 VAL B C 1
ATOM 5346 O O . VAL B 1 117 ? -7.434 -3.211 0.476 1 87.38 117 VAL B O 1
ATOM 5349 N N . ASN B 1 118 ? -5.926 -3.189 2.1 1 81.94 118 ASN B N 1
ATOM 5350 C CA . ASN B 1 118 ? -5.375 -4.488 1.728 1 81.94 118 ASN B CA 1
ATOM 5351 C C . ASN B 1 118 ? -6.395 -5.609 1.93 1 81.94 118 ASN B C 1
ATOM 5353 O O . ASN B 1 118 ? -6.438 -6.562 1.151 1 81.94 118 ASN B O 1
ATOM 5357 N N . ARG B 1 119 ? -7.168 -5.52 2.951 1 87.31 119 ARG B N 1
ATOM 5358 C CA . ARG B 1 119 ? -8.219 -6.508 3.188 1 87.31 119 ARG B CA 1
ATOM 5359 C C . ARG B 1 119 ? -9.281 -6.445 2.1 1 87.31 119 ARG B C 1
ATOM 5361 O O . ARG B 1 119 ? -9.797 -7.477 1.67 1 87.31 119 ARG B O 1
ATOM 5368 N N . LEU B 1 120 ? -9.5 -5.215 1.646 1 89.62 120 LEU B N 1
ATOM 5369 C CA . LEU B 1 120 ? -10.523 -4.992 0.635 1 89.62 120 LEU B CA 1
ATOM 5370 C C . LEU B 1 120 ? -10.062 -5.484 -0.731 1 89.62 120 LEU B C 1
ATOM 5372 O O . LEU B 1 120 ? -10.883 -5.863 -1.57 1 89.62 120 LEU B O 1
ATOM 5376 N N . THR B 1 121 ? -8.781 -5.539 -0.933 1 87.31 121 THR B N 1
ATOM 5377 C CA . THR B 1 121 ? -8.289 -5.84 -2.273 1 87.31 121 THR B CA 1
ATOM 5378 C C . THR B 1 121 ? -7.578 -7.188 -2.297 1 87.31 121 THR B C 1
ATOM 5380 O O . THR B 1 121 ? -8.141 -8.188 -2.762 1 87.31 121 THR B O 1
ATOM 5383 N N . ALA B 1 122 ? -6.523 -7.27 -1.544 1 80 122 ALA B N 1
ATOM 5384 C CA . ALA B 1 122 ? -5.656 -8.445 -1.611 1 80 122 ALA B CA 1
ATOM 5385 C C . ALA B 1 122 ? -6.328 -9.656 -0.971 1 80 122 ALA B C 1
ATOM 5387 O O . ALA B 1 122 ? -6.332 -10.75 -1.546 1 80 122 ALA B O 1
ATOM 5388 N N . ASP B 1 123 ? -6.891 -9.453 0.155 1 87.81 123 ASP B N 1
ATOM 5389 C CA . ASP B 1 123 ? -7.477 -10.586 0.868 1 87.81 123 ASP B CA 1
ATOM 5390 C C . ASP B 1 123 ? -8.711 -11.117 0.14 1 87.81 123 ASP B C 1
ATOM 5392 O O . ASP B 1 123 ? -8.906 -12.328 0.038 1 87.81 123 ASP B O 1
ATOM 5396 N N . VAL B 1 124 ? -9.539 -10.211 -0.364 1 91.44 124 VAL B N 1
ATOM 5397 C CA . VAL B 1 124 ? -10.727 -10.648 -1.089 1 91.44 124 VAL B CA 1
ATOM 5398 C C . VAL B 1 124 ? -10.312 -11.359 -2.377 1 91.44 124 VAL B C 1
ATOM 5400 O O . VAL B 1 124 ? -10.906 -12.367 -2.758 1 91.44 124 VAL B O 1
ATOM 5403 N N . GLN B 1 125 ? -9.289 -10.852 -2.951 1 87.62 125 GLN B N 1
ATOM 5404 C CA . GLN B 1 125 ? -8.781 -11.492 -4.164 1 87.62 125 GLN B CA 1
ATOM 5405 C C . GLN B 1 125 ? -8.203 -12.867 -3.863 1 87.62 125 GLN B C 1
ATOM 5407 O O . GLN B 1 125 ? -8.422 -13.812 -4.625 1 87.62 125 GLN B O 1
ATOM 5412 N N . GLU B 1 126 ? -7.496 -12.914 -2.826 1 85.38 126 GLU B N 1
ATOM 5413 C CA . GLU B 1 126 ? -6.938 -14.203 -2.42 1 85.38 126 GLU B CA 1
ATOM 5414 C C . GLU B 1 126 ? -8.047 -15.203 -2.107 1 85.38 126 GLU B C 1
ATOM 5416 O O . GLU B 1 126 ? -7.938 -16.391 -2.457 1 85.38 126 GLU B O 1
ATOM 5421 N N . PHE B 1 127 ? -9.078 -14.781 -1.489 1 90.25 127 PHE B N 1
ATOM 5422 C CA . PHE B 1 127 ? -10.219 -15.648 -1.196 1 90.25 127 PHE B CA 1
ATOM 5423 C C . PHE B 1 127 ? -10.875 -16.141 -2.484 1 90.25 127 PHE B C 1
ATOM 5425 O O . PHE B 1 127 ? -11.188 -17.312 -2.615 1 90.25 127 PHE B O 1
ATOM 5432 N N . LYS B 1 128 ? -11.023 -15.219 -3.369 1 89.31 128 LYS B N 1
ATOM 5433 C CA . LYS B 1 128 ? -11.633 -15.555 -4.652 1 89.31 128 LYS B CA 1
ATOM 5434 C C . LYS B 1 128 ? -10.789 -16.578 -5.41 1 89.31 128 LYS B C 1
ATOM 5436 O O . LYS B 1 128 ? -11.305 -17.578 -5.898 1 89.31 128 LYS B O 1
ATOM 5441 N N . SER B 1 129 ? -9.539 -16.297 -5.488 1 86.5 129 SER B N 1
ATOM 5442 C CA . SER B 1 129 ? -8.648 -17.172 -6.238 1 86.5 129 SER B CA 1
ATOM 5443 C C . SER B 1 129 ? -8.578 -18.562 -5.602 1 86.5 129 SER B C 1
ATOM 5445 O O . SER B 1 129 ? -8.594 -19.578 -6.301 1 86.5 129 SER B O 1
ATOM 5447 N N . SER B 1 130 ? -8.523 -18.594 -4.293 1 88.5 130 SER B N 1
ATOM 5448 C CA . SER B 1 130 ? -8.5 -19.875 -3.592 1 88.5 130 SER B CA 1
ATOM 5449 C C . SER B 1 130 ? -9.805 -20.641 -3.801 1 88.5 130 SER B C 1
ATOM 5451 O O . SER B 1 130 ? -9.789 -21.859 -4 1 88.5 130 SER B O 1
ATOM 5453 N N . PHE B 1 131 ? -10.867 -19.922 -3.779 1 88.62 131 PHE B N 1
ATOM 5454 C CA . PHE B 1 131 ? -12.164 -20.531 -4.004 1 88.62 131 PHE B CA 1
ATOM 5455 C C . PHE B 1 131 ? -12.234 -21.156 -5.395 1 88.62 131 PHE B C 1
ATOM 5457 O O . PHE B 1 131 ? -12.68 -22.297 -5.551 1 88.62 131 PHE B O 1
ATOM 5464 N N . LYS B 1 132 ? -11.773 -20.438 -6.359 1 86.94 132 LYS B N 1
ATOM 5465 C CA . LYS B 1 132 ? -11.789 -20.938 -7.734 1 86.94 132 LYS B CA 1
ATOM 5466 C C . LYS B 1 132 ? -10.883 -22.156 -7.895 1 86.94 132 LYS B C 1
ATOM 5468 O O . LYS B 1 132 ? -11.273 -23.141 -8.516 1 86.94 132 LYS B O 1
ATOM 5473 N N . LEU B 1 133 ? -9.773 -22.031 -7.273 1 85.75 133 LEU B N 1
ATOM 5474 C CA . LEU B 1 133 ? -8.797 -23.109 -7.422 1 85.75 133 LEU B CA 1
ATOM 5475 C C . LEU B 1 133 ? -9.258 -24.375 -6.695 1 85.75 133 LEU B C 1
ATOM 5477 O O . LEU B 1 133 ? -9.125 -25.484 -7.223 1 85.75 133 LEU B O 1
ATOM 5481 N N . ILE B 1 134 ? -9.836 -24.266 -5.531 1 87.75 134 ILE B N 1
ATOM 5482 C CA . ILE B 1 134 ? -10.258 -25.406 -4.723 1 87.75 134 ILE B CA 1
ATOM 5483 C C . ILE B 1 134 ? -11.414 -26.125 -5.406 1 87.75 134 ILE B C 1
ATOM 5485 O O . ILE B 1 134 ? -11.445 -27.359 -5.453 1 87.75 134 ILE B O 1
ATOM 5489 N N . ILE B 1 135 ? -12.227 -25.328 -5.953 1 87.19 135 ILE B N 1
ATOM 5490 C CA . ILE B 1 135 ? -13.391 -25.953 -6.582 1 87.19 135 ILE B CA 1
ATOM 5491 C C . ILE B 1 135 ? -12.984 -26.562 -7.922 1 87.19 135 ILE B C 1
ATOM 5493 O O . ILE B 1 135 ? -13.32 -27.719 -8.211 1 87.19 135 ILE B O 1
ATOM 5497 N N . SER B 1 136 ? -12.242 -25.781 -8.656 1 85.38 136 SER B N 1
ATOM 5498 C CA . SER B 1 136 ? -11.891 -26.266 -9.984 1 85.38 136 SER B CA 1
ATOM 5499 C C . SER B 1 136 ? -10.906 -27.438 -9.906 1 85.38 136 SER B C 1
ATOM 5501 O O . SER B 1 136 ? -11.18 -28.531 -10.414 1 85.38 136 SER B O 1
ATOM 5503 N N . GLN B 1 137 ? -9.789 -27.266 -9.18 1 85.06 137 GLN B N 1
ATOM 5504 C CA . GLN B 1 137 ? -8.75 -28.281 -9.125 1 85.06 137 GLN B CA 1
ATOM 5505 C C . GLN B 1 137 ? -9.086 -29.344 -8.078 1 85.06 137 GLN B C 1
ATOM 5507 O O . GLN B 1 137 ? -8.727 -30.516 -8.242 1 85.06 137 GLN B O 1
ATOM 5512 N N . GLY B 1 138 ? -9.797 -28.938 -7.012 1 85.19 138 GLY B N 1
ATOM 5513 C CA . GLY B 1 138 ? -10.156 -29.891 -5.98 1 85.19 138 GLY B CA 1
ATOM 5514 C C . GLY B 1 138 ? -11.133 -30.953 -6.465 1 85.19 138 GLY B C 1
ATOM 5515 O O . GLY B 1 138 ? -10.945 -32.125 -6.215 1 85.19 138 GLY B O 1
ATOM 5516 N N . LEU B 1 139 ? -12.023 -30.484 -7.215 1 83.88 139 LEU B N 1
ATOM 5517 C CA . LEU B 1 139 ? -13.016 -31.422 -7.742 1 83.88 139 LEU B CA 1
ATOM 5518 C C . LEU B 1 139 ? -12.406 -32.312 -8.805 1 83.88 139 LEU B C 1
ATOM 5520 O O . LEU B 1 139 ? -12.664 -33.531 -8.828 1 83.88 139 LEU B O 1
ATOM 5524 N N . ARG B 1 140 ? -11.594 -31.734 -9.578 1 83.19 140 ARG B N 1
ATOM 5525 C CA . ARG B 1 140 ? -10.938 -32.5 -10.641 1 83.19 140 ARG B 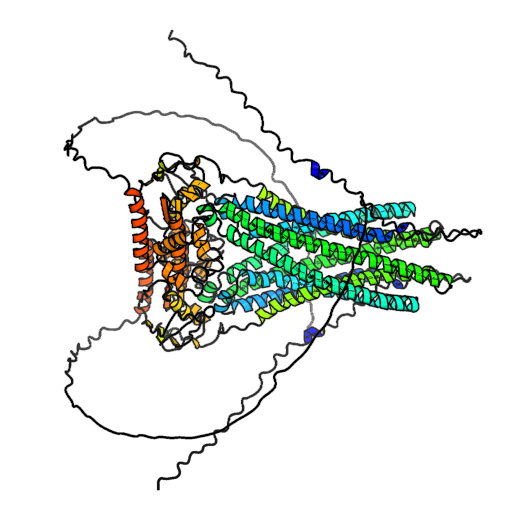CA 1
ATOM 5526 C C . ARG B 1 140 ? -9.984 -33.531 -10.062 1 83.19 140 ARG B C 1
ATOM 5528 O O . ARG B 1 140 ? -10.047 -34.719 -10.422 1 83.19 140 ARG B O 1
ATOM 5535 N N . SER B 1 141 ? -9.234 -33.062 -9.133 1 86.19 141 SER B N 1
ATOM 5536 C CA . SER B 1 141 ? -8.219 -33.969 -8.562 1 86.19 141 SER B CA 1
ATOM 5537 C C . SER B 1 141 ? -8.852 -35.031 -7.703 1 86.19 141 SER B C 1
ATOM 5539 O O . SER B 1 141 ? -8.414 -36.188 -7.715 1 86.19 141 SER B O 1
ATOM 5541 N N . SER B 1 142 ? -9.883 -34.812 -7.016 1 86.88 142 SER B N 1
ATOM 5542 C CA . SER B 1 142 ? -10.555 -35.781 -6.176 1 86.88 142 SER B CA 1
ATOM 5543 C C . SER B 1 142 ? -11.281 -36.844 -7.016 1 86.88 142 SER B C 1
ATOM 5545 O O . SER B 1 142 ? -11.25 -38.031 -6.703 1 86.88 142 SER B O 1
ATOM 5547 N N . THR B 1 143 ? -11.922 -36.406 -8.086 1 84.88 143 THR B N 1
ATOM 5548 C CA . THR B 1 143 ? -12.617 -37.312 -8.977 1 84.88 143 THR B CA 1
ATOM 5549 C C . THR B 1 143 ? -11.625 -38.219 -9.727 1 84.88 143 THR B C 1
ATOM 5551 O O . THR B 1 143 ? -11.867 -39.406 -9.906 1 84.88 143 THR B O 1
ATOM 5554 N N . GLN B 1 144 ? -10.539 -37.531 -10.078 1 83.19 144 GLN B N 1
ATOM 5555 C CA . GLN B 1 144 ? -9.508 -38.281 -10.781 1 83.19 144 GLN B CA 1
ATOM 5556 C C . GLN B 1 144 ? -8.844 -39.312 -9.852 1 83.19 144 GLN B C 1
ATOM 5558 O O . GLN B 1 144 ? -8.594 -40.438 -10.25 1 83.19 144 GLN B O 1
ATOM 5563 N N . ALA B 1 145 ? -8.578 -38.875 -8.68 1 85.12 145 ALA B N 1
ATOM 5564 C CA . ALA B 1 145 ? -7.957 -39.812 -7.723 1 85.12 145 ALA B CA 1
ATOM 5565 C C . ALA B 1 145 ? -8.883 -40.969 -7.398 1 85.12 145 ALA B C 1
ATOM 5567 O O . ALA B 1 145 ? -8.461 -42.125 -7.406 1 85.12 145 ALA B O 1
ATOM 5568 N N . ALA B 1 146 ? -10.148 -40.688 -7.156 1 86 146 ALA B N 1
ATOM 5569 C CA . ALA B 1 146 ? -11.125 -41.719 -6.836 1 86 146 ALA B CA 1
ATOM 5570 C C . ALA B 1 146 ? -11.328 -42.656 -8.016 1 86 146 ALA B C 1
ATOM 5572 O O . ALA B 1 146 ? -11.359 -43.875 -7.844 1 86 146 ALA B O 1
ATOM 5573 N N . GLY B 1 147 ? -11.453 -42.062 -9.156 1 83.19 147 GLY B N 1
ATOM 5574 C CA . GLY B 1 147 ? -11.617 -42.906 -10.352 1 83.19 147 GLY B CA 1
ATOM 5575 C C . GLY B 1 147 ? -10.43 -43.812 -10.617 1 83.19 147 GLY B C 1
ATOM 5576 O O . GLY B 1 147 ? -10.602 -44.969 -10.969 1 83.19 147 GLY B O 1
ATOM 5577 N N . CYS B 1 148 ? -9.25 -43.312 -10.398 1 84.62 148 CYS B N 1
ATOM 5578 C CA . CYS B 1 148 ? -8.047 -44.094 -10.656 1 84.62 148 CYS B CA 1
ATOM 5579 C C . CYS B 1 148 ? -7.859 -45.156 -9.602 1 84.62 148 CYS B C 1
ATOM 5581 O O . CYS B 1 148 ? -7.402 -46.281 -9.914 1 84.62 148 CYS B O 1
ATOM 5583 N N . ILE B 1 149 ? -8.219 -44.906 -8.406 1 85.56 149 ILE B N 1
ATOM 5584 C CA . ILE B 1 149 ? -8.102 -45.906 -7.352 1 85.56 149 ILE B CA 1
ATOM 5585 C C . ILE B 1 149 ? -9.047 -47.094 -7.645 1 85.56 149 ILE B C 1
ATOM 5587 O O . ILE B 1 149 ? -8.672 -48.25 -7.48 1 85.56 149 ILE B O 1
ATOM 5591 N N . VAL B 1 150 ? -10.195 -46.75 -8.18 1 84.75 150 VAL B N 1
ATOM 5592 C CA . VAL B 1 150 ? -11.172 -47.781 -8.531 1 84.75 150 VAL B CA 1
ATOM 5593 C C . VAL B 1 150 ? -10.648 -48.594 -9.711 1 84.75 150 VAL B C 1
ATOM 5595 O O . VAL B 1 150 ? -10.727 -49.844 -9.695 1 84.75 150 VAL B O 1
ATOM 5598 N N . SER B 1 151 ? -9.992 -47.844 -10.578 1 84.44 151 SER B N 1
ATOM 5599 C CA . SER B 1 151 ? -9.438 -48.531 -11.742 1 84.44 151 SER B CA 1
ATOM 5600 C C . SER B 1 151 ? -8.266 -49.438 -11.352 1 84.44 151 SER B C 1
ATOM 5602 O O . SER B 1 151 ? -8.117 -50.531 -11.883 1 84.44 151 SER B O 1
ATOM 5604 N N . LEU B 1 152 ? -7.543 -49.031 -10.445 1 85.12 152 LEU B N 1
ATOM 5605 C CA . LEU B 1 152 ? -6.395 -49.812 -9.992 1 85.12 152 LEU B CA 1
ATOM 5606 C C . LEU B 1 152 ? -6.84 -51.062 -9.219 1 85.12 152 LEU B C 1
ATOM 5608 O O . LEU B 1 152 ? -6.262 -52.125 -9.375 1 85.12 152 LEU B O 1
ATOM 5612 N N . TYR B 1 153 ? -7.91 -50.938 -8.523 1 84 153 TYR B N 1
ATOM 5613 C CA . TYR B 1 153 ? -8.438 -52.062 -7.754 1 84 153 TYR B CA 1
ATOM 5614 C C . TYR B 1 153 ? -9 -53.125 -8.672 1 84 153 TYR B C 1
ATOM 5616 O O . TYR B 1 153 ? -8.852 -54.312 -8.406 1 84 153 TYR B O 1
ATOM 5624 N N . LEU B 1 154 ? -9.523 -52.75 -9.836 1 83.44 154 LEU B N 1
ATOM 5625 C CA . LEU B 1 154 ? -10.102 -53.688 -10.781 1 83.44 154 LEU B CA 1
ATOM 5626 C C . LEU B 1 154 ? -9.016 -54.406 -11.57 1 83.44 154 LEU B C 1
ATOM 5628 O O . LEU B 1 154 ? -9.203 -55.562 -11.984 1 83.44 154 LEU B O 1
ATOM 5632 N N . LEU B 1 155 ? -7.918 -53.75 -11.633 1 79.44 155 LEU B N 1
ATOM 5633 C CA . LEU B 1 155 ? -6.828 -54.375 -12.383 1 79.44 155 LEU B CA 1
ATOM 5634 C C . LEU B 1 155 ? -6.059 -55.344 -11.5 1 79.44 155 LEU B C 1
ATOM 5636 O O . LEU B 1 155 ? -5.867 -56.5 -11.875 1 79.44 155 LEU B O 1
ATOM 5640 N N . SER B 1 156 ? -5.598 -54.844 -10.32 1 82 156 SER B N 1
ATOM 5641 C CA . SER B 1 156 ? -4.883 -55.719 -9.391 1 82 156 SER B CA 1
ATOM 5642 C C . SER B 1 156 ? -5.078 -55.25 -7.949 1 82 156 SER B C 1
ATOM 5644 O O . SER B 1 156 ? -4.496 -54.25 -7.523 1 82 156 SER B O 1
ATOM 5646 N N . PRO B 1 157 ? -5.816 -55.969 -7.227 1 82.88 157 PRO B N 1
ATOM 5647 C CA . PRO B 1 157 ? -6.059 -55.594 -5.832 1 82.88 157 PRO B CA 1
ATOM 5648 C C . PRO B 1 157 ? -4.793 -55.656 -4.977 1 82.88 157 PRO B C 1
ATOM 5650 O O . PRO B 1 157 ? -4.637 -54.875 -4.039 1 82.88 157 PRO B O 1
ATOM 5653 N N . LYS B 1 158 ? -3.895 -56.594 -5.367 1 82.06 158 LYS B N 1
ATOM 5654 C CA . LYS B 1 158 ? -2.688 -56.75 -4.559 1 82.06 158 LYS B CA 1
ATOM 5655 C C . LYS B 1 158 ? -1.776 -55.531 -4.703 1 82.06 158 LYS B C 1
ATOM 5657 O O . LYS B 1 158 ? -1.299 -54.969 -3.707 1 82.06 158 LYS B O 1
ATOM 5662 N N . LEU B 1 159 ? -1.64 -55.125 -5.949 1 82.81 159 LEU B N 1
ATOM 5663 C CA . LEU B 1 159 ? -0.78 -53.969 -6.199 1 82.81 159 LEU B CA 1
ATOM 5664 C C . LEU B 1 159 ? -1.423 -52.688 -5.68 1 82.81 159 LEU B C 1
ATOM 5666 O O . LEU B 1 159 ? -0.729 -51.812 -5.195 1 82.81 159 LEU B O 1
ATOM 5670 N N . THR B 1 160 ? -2.756 -52.656 -5.734 1 85.06 160 THR B N 1
ATOM 5671 C CA . THR B 1 160 ? -3.473 -51.469 -5.254 1 85.06 160 THR B CA 1
ATOM 5672 C C . THR B 1 160 ? -3.365 -51.344 -3.736 1 85.06 160 THR B C 1
ATOM 5674 O O . THR B 1 160 ? -3.234 -50.25 -3.201 1 85.06 160 THR B O 1
ATOM 5677 N N . GLY B 1 161 ? -3.426 -52.406 -3.016 1 85.69 161 GLY B N 1
ATOM 5678 C CA . GLY B 1 161 ? -3.248 -52.406 -1.573 1 85.69 161 GLY B CA 1
ATOM 5679 C C . GLY B 1 161 ? -1.892 -51.875 -1.146 1 85.69 161 GLY B C 1
ATOM 5680 O O . GLY B 1 161 ? -1.794 -51.094 -0.186 1 85.69 161 GLY B O 1
ATOM 5681 N N . LEU B 1 162 ? -0.911 -52.219 -1.936 1 82.69 162 LEU B N 1
ATOM 5682 C CA . LEU B 1 162 ? 0.432 -51.75 -1.646 1 82.69 162 LEU B CA 1
ATOM 5683 C C . LEU B 1 162 ? 0.529 -50.25 -1.896 1 82.69 162 LEU B C 1
ATOM 5685 O O . LEU B 1 162 ? 1.148 -49.5 -1.114 1 82.69 162 LEU B O 1
ATOM 5689 N N . LEU B 1 163 ? -0.109 -49.812 -2.941 1 83.56 163 LEU B N 1
ATOM 5690 C CA . LEU B 1 163 ? -0.084 -48.375 -3.277 1 83.56 163 LEU B CA 1
ATOM 5691 C C . LEU B 1 163 ? -0.844 -47.562 -2.238 1 83.56 163 LEU B C 1
ATOM 5693 O O . LEU B 1 163 ? -0.424 -46.469 -1.883 1 83.56 163 LEU B O 1
ATOM 5697 N N . LEU B 1 164 ? -1.915 -48.094 -1.696 1 84.62 164 LEU B N 1
ATOM 5698 C CA . LEU B 1 164 ? -2.75 -47.375 -0.732 1 84.62 164 LEU B CA 1
ATOM 5699 C C . LEU B 1 164 ? -2.053 -47.281 0.62 1 84.62 164 LEU B C 1
ATOM 5701 O O . LEU B 1 164 ? -2.381 -46.406 1.428 1 84.62 164 LEU B O 1
ATOM 5705 N N . LEU B 1 165 ? -1.091 -48.094 0.793 1 84.06 165 LEU B N 1
ATOM 5706 C CA . LEU B 1 165 ? -0.307 -48.031 2.021 1 84.06 165 LEU B CA 1
ATOM 5707 C C . LEU B 1 165 ? 0.844 -47.031 1.88 1 84.06 165 LEU B C 1
ATOM 5709 O O . LEU B 1 165 ? 1.126 -46.281 2.803 1 84.06 165 LEU B O 1
ATOM 5713 N N . VAL B 1 166 ? 1.454 -46.969 0.736 1 84.06 166 VAL B N 1
ATOM 5714 C CA . VAL B 1 166 ? 2.65 -46.156 0.503 1 84.06 166 VAL B CA 1
ATOM 5715 C C . VAL B 1 166 ? 2.264 -44.719 0.317 1 84.06 166 VAL B C 1
ATOM 5717 O O . VAL B 1 166 ? 2.945 -43.812 0.819 1 84.06 166 VAL B O 1
ATOM 5720 N N . MET B 1 167 ? 1.153 -44.5 -0.246 1 83.06 167 MET B N 1
ATOM 5721 C CA . MET B 1 167 ? 0.795 -43.125 -0.638 1 83.06 167 MET B CA 1
ATOM 5722 C C . MET B 1 167 ? 0.484 -42.281 0.585 1 83.06 167 MET B C 1
ATOM 5724 O O . MET B 1 167 ? 1.026 -41.188 0.736 1 83.06 167 MET B O 1
ATOM 5728 N N . PRO B 1 168 ? -0.324 -42.75 1.55 1 79.62 168 PRO B N 1
ATOM 5729 C CA . PRO B 1 168 ? -0.583 -41.938 2.73 1 79.62 168 PRO B CA 1
ATOM 5730 C C . PRO B 1 168 ? 0.667 -41.688 3.576 1 79.62 168 PRO B C 1
ATOM 5732 O O . PRO B 1 168 ? 0.812 -40.625 4.195 1 79.62 168 PRO B O 1
ATOM 5735 N N . THR B 1 169 ? 1.522 -42.656 3.557 1 84.44 169 THR B N 1
ATOM 5736 C CA . THR B 1 169 ? 2.768 -42.531 4.301 1 84.44 169 THR B CA 1
ATOM 5737 C C . THR B 1 169 ? 3.639 -41.438 3.688 1 84.44 169 THR B C 1
ATOM 5739 O O . THR B 1 169 ? 4.25 -40.625 4.406 1 84.44 169 THR B O 1
ATOM 5742 N N . LEU B 1 170 ? 3.631 -41.312 2.412 1 83.38 170 LEU B N 1
ATOM 5743 C CA . LEU B 1 170 ? 4.414 -40.281 1.72 1 83.38 170 LEU B CA 1
ATOM 5744 C C . LEU B 1 170 ? 3.793 -38.906 1.898 1 83.38 170 LEU B C 1
ATOM 5746 O O . LEU B 1 170 ? 4.504 -37.938 2.125 1 83.38 170 LEU B O 1
ATOM 5750 N N . VAL B 1 171 ? 2.533 -38.875 1.861 1 80.06 171 VAL B N 1
ATOM 5751 C CA . VAL B 1 171 ? 1.831 -37.625 2.023 1 80.06 171 VAL B CA 1
ATOM 5752 C C . VAL B 1 171 ? 1.979 -37.125 3.461 1 80.06 171 VAL B C 1
ATOM 5754 O O . VAL B 1 171 ? 2.176 -35.938 3.695 1 80.06 171 VAL B O 1
ATOM 5757 N N . GLY B 1 172 ? 1.848 -38.031 4.414 1 82.12 172 GLY B N 1
ATOM 5758 C CA . GLY B 1 172 ? 2.043 -37.688 5.809 1 82.12 172 GLY B CA 1
ATOM 5759 C C . GLY B 1 172 ? 3.441 -37.156 6.102 1 82.12 172 GLY B C 1
ATOM 5760 O O . GLY B 1 172 ? 3.607 -36.156 6.777 1 82.12 172 GLY B O 1
ATOM 5761 N N . ALA B 1 173 ? 4.449 -37.781 5.473 1 85.25 173 ALA B N 1
ATOM 5762 C CA . ALA B 1 173 ? 5.836 -37.344 5.625 1 85.25 173 ALA B CA 1
ATOM 5763 C C . ALA B 1 173 ? 6.059 -36 4.949 1 85.25 173 ALA B C 1
ATOM 5765 O O . ALA B 1 173 ? 6.746 -35.125 5.492 1 85.25 173 ALA B O 1
ATOM 5766 N N . GLY B 1 174 ? 5.457 -35.844 3.846 1 83.62 174 GLY B N 1
ATOM 5767 C CA . GLY B 1 174 ? 5.551 -34.562 3.146 1 83.62 174 GLY B CA 1
ATOM 5768 C C . GLY B 1 174 ? 4.887 -33.438 3.891 1 83.62 174 GLY B C 1
ATOM 5769 O O . GLY B 1 174 ? 5.414 -32.312 3.93 1 83.62 174 GLY B O 1
ATOM 5770 N N . ALA B 1 175 ? 3.846 -33.75 4.543 1 81.25 175 ALA B N 1
ATOM 5771 C CA . ALA B 1 175 ? 3.119 -32.75 5.301 1 81.25 175 ALA B CA 1
ATOM 5772 C C . ALA B 1 175 ? 3.916 -32.281 6.52 1 81.25 175 ALA B C 1
ATOM 5774 O O . ALA B 1 175 ? 3.871 -31.125 6.898 1 81.25 175 ALA B O 1
ATOM 5775 N N . LEU B 1 176 ? 4.621 -33.219 7.074 1 85.81 176 LEU B N 1
ATOM 5776 C CA . LEU B 1 176 ? 5.449 -32.875 8.227 1 85.81 176 LEU B CA 1
ATOM 5777 C C . LEU B 1 176 ? 6.598 -31.969 7.82 1 85.81 176 LEU B C 1
ATOM 5779 O O . LEU B 1 176 ? 6.84 -30.953 8.469 1 85.81 176 LEU B O 1
ATOM 5783 N N . VAL B 1 177 ? 7.211 -32.281 6.715 1 87.56 177 VAL B N 1
ATOM 5784 C CA . VAL B 1 177 ? 8.289 -31.422 6.211 1 87.56 177 VAL B CA 1
ATOM 5785 C C . VAL B 1 177 ? 7.723 -30.078 5.742 1 87.56 177 VAL B C 1
ATOM 5787 O O . VAL B 1 177 ? 8.328 -29.031 5.961 1 87.56 177 VAL B O 1
ATOM 5790 N N . GLY B 1 178 ? 6.555 -30.172 5.23 1 83.19 178 GLY B N 1
ATOM 5791 C CA . GLY B 1 178 ? 5.891 -28.953 4.766 1 83.19 178 GLY B CA 1
ATOM 5792 C C . GLY B 1 178 ? 5.543 -28 5.891 1 83.19 178 GLY B C 1
ATOM 5793 O O . GLY B 1 178 ? 5.648 -26.781 5.727 1 83.19 178 GLY B O 1
ATOM 5794 N N . SER B 1 179 ? 5.223 -28.547 7.012 1 85.5 179 SER B N 1
ATOM 5795 C CA . SER B 1 179 ? 4.883 -27.688 8.141 1 85.5 179 SER B CA 1
ATOM 5796 C C . SER B 1 179 ? 6.102 -26.922 8.641 1 85.5 179 SER B C 1
ATOM 5798 O O . SER B 1 179 ? 5.992 -25.75 9.023 1 85.5 179 SER B O 1
ATOM 5800 N N . PHE B 1 180 ? 7.199 -27.516 8.562 1 88.5 180 PHE B N 1
ATOM 5801 C CA . PHE B 1 180 ? 8.453 -26.859 8.93 1 88.5 180 PHE B CA 1
ATOM 5802 C C . PHE B 1 180 ? 8.805 -25.766 7.93 1 88.5 180 PHE B C 1
ATOM 5804 O O . PHE B 1 180 ? 9.203 -24.672 8.32 1 88.5 180 PHE B O 1
ATOM 5811 N N . LEU B 1 181 ? 8.586 -26.062 6.715 1 87.06 181 LEU B N 1
ATOM 5812 C CA . LEU B 1 181 ? 8.891 -25.094 5.672 1 87.06 181 LEU B CA 1
ATOM 5813 C C . LEU B 1 181 ? 7.941 -23.891 5.742 1 87.06 181 LEU B C 1
ATOM 5815 O O . LEU B 1 181 ? 8.336 -22.766 5.465 1 87.06 181 LEU B O 1
ATOM 5819 N N . ARG B 1 182 ? 6.781 -24.219 6.211 1 81.56 182 ARG B N 1
ATOM 5820 C CA . ARG B 1 182 ? 5.805 -23.156 6.336 1 81.56 182 ARG B CA 1
ATOM 5821 C C . ARG B 1 182 ? 6.191 -22.188 7.453 1 81.56 182 ARG B C 1
ATOM 5823 O O . ARG B 1 182 ? 6.031 -20.969 7.316 1 81.56 182 ARG B O 1
ATOM 5830 N N . SER B 1 183 ? 6.68 -22.719 8.438 1 88.62 183 SER B N 1
ATOM 5831 C CA . SER B 1 183 ? 7.137 -21.875 9.539 1 88.62 183 SER B CA 1
ATOM 5832 C C . SER B 1 183 ? 8.32 -21.016 9.117 1 88.62 183 SER B C 1
ATOM 5834 O O . SER B 1 183 ? 8.391 -19.828 9.469 1 88.62 183 SER B O 1
ATOM 5836 N N . LEU B 1 184 ? 9.18 -21.625 8.383 1 86.75 184 LEU B N 1
ATOM 5837 C CA . LEU B 1 184 ? 10.336 -20.891 7.871 1 86.75 184 LEU B CA 1
ATOM 5838 C C . LEU B 1 184 ? 9.906 -19.812 6.875 1 86.75 184 LEU B C 1
ATOM 5840 O O . LEU B 1 184 ? 10.477 -18.719 6.844 1 86.75 184 LEU B O 1
ATOM 5844 N N . SER B 1 185 ? 8.906 -20.062 6.129 1 86.81 185 SER B N 1
ATOM 5845 C CA . SER B 1 185 ? 8.367 -19.109 5.156 1 86.81 185 SER B CA 1
ATOM 5846 C C . SER B 1 185 ? 7.738 -17.906 5.852 1 86.81 185 SER B C 1
ATOM 5848 O O . SER B 1 185 ? 7.918 -16.766 5.418 1 86.81 185 SER B O 1
ATOM 5850 N N . ARG B 1 186 ? 7.117 -18.25 6.93 1 82.62 186 ARG B N 1
ATOM 5851 C CA . ARG B 1 186 ? 6.5 -17.172 7.695 1 82.62 186 ARG B CA 1
ATOM 5852 C C . ARG B 1 186 ? 7.555 -16.234 8.281 1 82.62 186 ARG B C 1
ATOM 5854 O O . ARG B 1 186 ? 7.406 -15.016 8.242 1 82.62 186 ARG B O 1
ATOM 5861 N N . ARG B 1 187 ? 8.555 -16.828 8.742 1 88.19 187 ARG B N 1
ATOM 5862 C CA . ARG B 1 187 ? 9.641 -16.031 9.305 1 88.19 187 ARG B CA 1
ATOM 5863 C C . ARG B 1 187 ? 10.32 -15.188 8.234 1 88.19 187 ARG B C 1
ATOM 5865 O O . ARG B 1 187 ? 10.68 -14.039 8.477 1 88.19 187 ARG B O 1
ATOM 5872 N N . ALA B 1 188 ? 10.484 -15.75 7.066 1 87.44 188 ALA B N 1
ATOM 5873 C CA . ALA B 1 188 ? 11.094 -15.023 5.957 1 87.44 188 ALA B CA 1
ATOM 5874 C C . ALA B 1 188 ? 10.219 -13.859 5.512 1 87.44 188 ALA B C 1
ATOM 5876 O O . ALA B 1 188 ? 10.719 -12.766 5.238 1 87.44 188 ALA B O 1
ATOM 5877 N N . GLN B 1 189 ? 8.93 -14.07 5.547 1 84.38 189 GLN B N 1
ATOM 5878 C CA . GLN B 1 189 ? 7.996 -13.031 5.121 1 84.38 189 GLN B CA 1
ATOM 5879 C C . GLN B 1 189 ? 7.922 -11.906 6.145 1 84.38 189 GLN B C 1
ATOM 5881 O O . GLN B 1 189 ? 7.793 -10.734 5.785 1 84.38 189 GLN B O 1
ATOM 5886 N N . GLU B 1 190 ? 8.047 -12.273 7.398 1 85.38 190 GLU B N 1
ATOM 5887 C CA . GLU B 1 190 ? 8.047 -11.266 8.453 1 85.38 190 GLU B CA 1
ATOM 5888 C C . GLU B 1 190 ? 9.281 -10.367 8.359 1 85.38 190 GLU B C 1
ATOM 5890 O O . GLU B 1 190 ? 9.188 -9.156 8.562 1 85.38 190 GLU B O 1
ATOM 5895 N N . GLN B 1 191 ? 10.312 -10.977 8.039 1 88.31 191 GLN B N 1
ATOM 5896 C CA . GLN B 1 191 ? 11.539 -10.203 7.906 1 88.31 191 GLN B CA 1
ATOM 5897 C C . GLN B 1 191 ? 11.484 -9.289 6.68 1 88.31 191 GLN B C 1
ATOM 5899 O O . GLN B 1 191 ? 12.031 -8.188 6.695 1 88.31 191 GLN B O 1
ATOM 5904 N N . VAL B 1 192 ? 10.867 -9.727 5.633 1 86.5 192 VAL B N 1
ATOM 5905 C CA . VAL B 1 192 ? 10.688 -8.891 4.449 1 86.5 192 VAL B CA 1
ATOM 5906 C C . VAL B 1 192 ? 9.781 -7.711 4.777 1 86.5 192 VAL B C 1
ATOM 5908 O O . VAL B 1 192 ? 10.031 -6.59 4.336 1 86.5 192 VAL B O 1
ATOM 5911 N N . ALA B 1 193 ? 8.844 -8.008 5.559 1 81.12 193 ALA B N 1
ATOM 5912 C CA . ALA B 1 193 ? 7.918 -6.949 5.965 1 81.12 193 ALA B CA 1
ATOM 5913 C C . ALA B 1 193 ? 8.633 -5.891 6.805 1 81.12 193 ALA B C 1
ATOM 5915 O O . ALA B 1 193 ? 8.383 -4.695 6.648 1 81.12 193 ALA B O 1
ATOM 5916 N N . LYS B 1 194 ? 9.492 -6.348 7.637 1 86.88 194 LYS B N 1
ATOM 5917 C CA . LYS B 1 194 ? 10.273 -5.426 8.453 1 86.88 194 LYS B CA 1
ATOM 5918 C C . LYS B 1 194 ? 11.172 -4.551 7.586 1 86.88 194 LYS B C 1
ATOM 5920 O O . LYS B 1 194 ? 11.266 -3.342 7.805 1 86.88 194 LYS B O 1
ATOM 5925 N N . ALA B 1 195 ? 11.805 -5.168 6.66 1 89.88 195 ALA B N 1
ATOM 5926 C CA . ALA B 1 195 ? 12.664 -4.41 5.75 1 89.88 195 ALA B CA 1
ATOM 5927 C C . ALA B 1 195 ? 11.844 -3.408 4.941 1 89.88 195 ALA B C 1
ATOM 5929 O O . ALA B 1 195 ? 12.281 -2.273 4.723 1 89.88 195 ALA B O 1
ATOM 5930 N N . THR B 1 196 ? 10.711 -3.814 4.547 1 86.44 196 THR B N 1
ATOM 5931 C CA . THR B 1 196 ? 9.82 -2.945 3.787 1 86.44 196 THR B CA 1
ATOM 5932 C C . THR B 1 196 ? 9.344 -1.776 4.645 1 86.44 196 THR B C 1
ATOM 5934 O O . THR B 1 196 ? 9.172 -0.663 4.148 1 86.44 196 THR B O 1
ATOM 5937 N N . GLY B 1 197 ? 9.148 -2.061 5.863 1 83.88 197 GLY B N 1
ATOM 5938 C CA . GLY B 1 197 ? 8.758 -1.004 6.785 1 83.88 197 GLY B CA 1
ATOM 5939 C C . GLY B 1 197 ? 9.797 0.091 6.914 1 83.88 197 GLY B C 1
ATOM 5940 O O . GLY B 1 197 ? 9.461 1.277 6.922 1 83.88 197 GLY B O 1
ATOM 5941 N N . VAL B 1 198 ? 11 -0.256 6.973 1 87.81 198 VAL B N 1
ATOM 5942 C CA . VAL B 1 198 ? 12.094 0.701 7.062 1 87.81 198 VAL B CA 1
ATOM 5943 C C . VAL B 1 198 ? 12.172 1.523 5.777 1 87.81 198 VAL B C 1
ATOM 5945 O O . VAL B 1 198 ? 12.336 2.744 5.82 1 87.81 198 VAL B O 1
ATOM 5948 N N . ALA B 1 199 ? 11.992 0.864 4.668 1 91 199 ALA B N 1
ATOM 5949 C CA . ALA B 1 199 ? 12.039 1.557 3.381 1 91 199 ALA B CA 1
ATOM 5950 C C . ALA B 1 199 ? 10.875 2.535 3.246 1 91 199 ALA B C 1
ATOM 5952 O O . ALA B 1 199 ? 11.039 3.643 2.73 1 91 199 ALA B O 1
ATOM 5953 N N . ASP B 1 200 ? 9.75 2.156 3.701 1 87.56 200 ASP B N 1
ATOM 5954 C CA . ASP B 1 200 ? 8.555 2.99 3.623 1 87.56 200 ASP B CA 1
ATOM 5955 C C . ASP B 1 200 ? 8.711 4.254 4.461 1 87.56 200 ASP B C 1
ATOM 5957 O O . ASP B 1 200 ? 8.328 5.344 4.031 1 87.56 200 ASP B O 1
ATOM 5961 N N . GLU B 1 201 ? 9.305 4.117 5.566 1 84.88 201 GLU B N 1
ATOM 5962 C CA . GLU B 1 201 ? 9.508 5.254 6.457 1 84.88 201 GLU B CA 1
ATOM 5963 C C . GLU B 1 201 ? 10.539 6.227 5.887 1 84.88 201 GLU B C 1
ATOM 5965 O O . GLU B 1 201 ? 10.328 7.441 5.902 1 84.88 201 GLU B O 1
ATOM 5970 N N . VAL B 1 202 ? 11.586 5.707 5.398 1 90.62 202 VAL B N 1
ATOM 5971 C CA . VAL B 1 202 ? 12.68 6.539 4.898 1 90.62 202 VAL B CA 1
ATOM 5972 C C . VAL B 1 202 ? 12.242 7.242 3.615 1 90.62 202 VAL B C 1
ATOM 5974 O O . VAL B 1 202 ? 12.453 8.445 3.459 1 90.62 202 VAL B O 1
ATOM 5977 N N . LEU B 1 203 ? 11.555 6.551 2.773 1 90.31 203 LEU B N 1
ATOM 5978 C CA . LEU B 1 203 ? 11.133 7.137 1.505 1 90.31 203 LEU B CA 1
ATOM 5979 C C . LEU B 1 203 ? 9.961 8.086 1.708 1 90.31 203 LEU B C 1
ATOM 5981 O O . LEU B 1 203 ? 9.805 9.055 0.96 1 90.31 203 LEU B O 1
ATOM 5985 N N . GLY B 1 204 ? 9.195 7.77 2.68 1 84.5 204 GLY B N 1
ATOM 5986 C CA . GLY B 1 204 ? 8.086 8.656 3 1 84.5 204 GLY B CA 1
ATOM 5987 C C . GLY B 1 204 ? 8.531 9.977 3.59 1 84.5 204 GLY B C 1
ATOM 5988 O O . GLY B 1 204 ? 7.82 10.977 3.494 1 84.5 204 GLY B O 1
ATOM 5989 N N . ASN B 1 205 ? 9.68 9.883 4.207 1 87.5 205 ASN B N 1
ATOM 5990 C CA . ASN B 1 205 ? 10.242 11.086 4.816 1 87.5 205 ASN B CA 1
ATOM 5991 C C . ASN B 1 205 ? 11.602 11.43 4.215 1 87.5 205 ASN B C 1
ATOM 5993 O O . ASN B 1 205 ? 12.555 11.719 4.945 1 87.5 205 ASN B O 1
ATOM 5997 N N . VAL B 1 206 ? 11.617 11.461 2.963 1 90.38 206 VAL B N 1
ATOM 5998 C CA . VAL B 1 206 ? 12.891 11.648 2.281 1 90.38 206 VAL B CA 1
ATOM 5999 C C . VAL B 1 206 ? 13.375 13.086 2.477 1 90.38 206 VAL B C 1
ATOM 6001 O O . VAL B 1 206 ? 14.578 13.336 2.535 1 90.38 206 VAL B O 1
ATOM 6004 N N . ARG B 1 207 ? 12.469 14.047 2.596 1 88.56 207 ARG B N 1
ATOM 6005 C CA . ARG B 1 207 ? 12.844 15.445 2.777 1 88.56 207 ARG B CA 1
ATOM 6006 C C . ARG B 1 207 ? 13.594 15.641 4.09 1 88.56 207 ARG B C 1
ATOM 6008 O O . ARG B 1 207 ? 14.578 16.391 4.145 1 88.56 207 ARG B O 1
ATOM 6015 N N . THR B 1 208 ? 13.125 14.977 5.055 1 89.56 208 THR B N 1
ATOM 6016 C CA . THR B 1 208 ? 13.797 15.062 6.348 1 89.56 208 THR B CA 1
ATOM 6017 C C . THR B 1 208 ? 15.148 14.352 6.309 1 89.56 208 THR B C 1
ATOM 6019 O O . THR B 1 208 ? 16.125 14.836 6.887 1 89.56 208 THR B O 1
ATOM 6022 N N . VAL B 1 209 ? 15.195 13.258 5.66 1 92.06 209 VAL B N 1
ATOM 6023 C CA . VAL B 1 209 ? 16.453 12.516 5.539 1 92.06 209 VAL B CA 1
ATOM 6024 C C . VAL B 1 209 ? 17.469 13.359 4.789 1 92.06 209 VAL B C 1
ATOM 6026 O O . VAL B 1 209 ? 18.656 13.383 5.152 1 92.06 209 VAL B O 1
ATOM 6029 N N . ARG B 1 210 ? 17 14.055 3.834 1 92.06 210 ARG B N 1
ATOM 6030 C CA . ARG B 1 210 ? 17.891 14.906 3.039 1 92.06 210 ARG B CA 1
ATOM 6031 C C . ARG B 1 210 ? 18.312 16.141 3.83 1 92.06 210 ARG B C 1
ATOM 6033 O O . ARG B 1 210 ? 19.469 16.578 3.73 1 92.06 210 ARG B O 1
ATOM 6040 N N . ALA B 1 211 ? 17.438 16.656 4.531 1 91.12 211 ALA B N 1
ATOM 6041 C CA . ALA B 1 211 ? 17.719 17.859 5.297 1 91.12 211 ALA B CA 1
ATOM 6042 C C . ALA B 1 211 ? 18.797 17.594 6.352 1 91.12 211 ALA B C 1
ATOM 6044 O O . ALA B 1 211 ? 19.547 18.5 6.707 1 91.12 211 ALA B O 1
ATOM 6045 N N . PHE B 1 212 ? 18.922 16.359 6.754 1 91 212 PHE B N 1
ATOM 6046 C CA . PHE B 1 212 ? 19.891 16.031 7.793 1 91 212 PHE B CA 1
ATOM 6047 C C . PHE B 1 212 ? 21.031 15.195 7.23 1 91 212 PHE B C 1
ATOM 6049 O O . PHE B 1 212 ? 21.891 14.719 7.977 1 91 212 PHE B O 1
ATOM 6056 N N . ALA B 1 213 ? 21.062 14.977 5.969 1 90.31 213 ALA B N 1
ATOM 6057 C CA . ALA B 1 213 ? 22.109 14.242 5.277 1 90.31 213 ALA B CA 1
ATOM 6058 C C . ALA B 1 213 ? 22.328 12.867 5.898 1 90.31 213 ALA B C 1
ATOM 6060 O O . ALA B 1 213 ? 23.453 12.484 6.203 1 90.31 213 ALA B O 1
ATOM 6061 N N . MET B 1 214 ? 21.234 12.203 6.145 1 91 214 MET B N 1
ATOM 6062 C CA . MET B 1 214 ? 21.297 10.891 6.785 1 91 214 MET B CA 1
ATOM 6063 C C . MET B 1 214 ? 21.094 9.781 5.766 1 91 214 MET B C 1
ATOM 6065 O O . MET B 1 214 ? 20.734 8.656 6.125 1 91 214 MET B O 1
ATOM 6069 N N . GLU B 1 215 ? 21.406 9.984 4.551 1 92.06 215 GLU B N 1
ATOM 6070 C CA . GLU B 1 215 ? 21.172 9.008 3.492 1 92.06 215 GLU B CA 1
ATOM 6071 C C . GLU B 1 215 ? 22.031 7.758 3.689 1 92.06 215 GLU B C 1
ATOM 6073 O O . GLU B 1 215 ? 21.531 6.637 3.576 1 92.06 215 GLU B O 1
ATOM 6078 N N . ASP B 1 216 ? 23.266 7.883 4.031 1 89.94 216 ASP B N 1
ATOM 6079 C CA . ASP B 1 216 ? 24.172 6.742 4.16 1 89.94 216 ASP B CA 1
ATOM 6080 C C . ASP B 1 216 ? 23.797 5.883 5.367 1 89.94 216 ASP B C 1
ATOM 6082 O O . ASP B 1 216 ? 23.844 4.652 5.293 1 89.94 216 ASP B O 1
ATOM 6086 N N . GLN B 1 217 ? 23.469 6.578 6.355 1 89.81 217 GLN B N 1
ATOM 6087 C CA . GLN B 1 217 ? 23.094 5.824 7.555 1 89.81 217 GLN B CA 1
ATOM 6088 C C . GLN B 1 217 ? 21.812 5.039 7.34 1 89.81 217 GLN B C 1
ATOM 6090 O O . GLN B 1 217 ? 21.719 3.875 7.734 1 89.81 217 GLN B O 1
ATOM 6095 N N . GLN B 1 218 ? 20.875 5.73 6.766 1 91.19 218 GLN B N 1
ATOM 6096 C CA . GLN B 1 218 ? 19.609 5.051 6.52 1 91.19 218 GLN B CA 1
ATOM 6097 C C . GLN B 1 218 ? 19.766 3.957 5.469 1 91.19 218 GLN B C 1
ATOM 6099 O O . GLN B 1 218 ? 19.094 2.918 5.543 1 91.19 218 GLN B O 1
ATOM 6104 N N . ALA B 1 219 ? 20.641 4.152 4.516 1 93.31 219 ALA B N 1
ATOM 6105 C CA . ALA B 1 219 ? 20.922 3.113 3.531 1 93.31 219 ALA B CA 1
ATOM 6106 C C . ALA B 1 219 ? 21.562 1.894 4.191 1 93.31 219 ALA B C 1
ATOM 6108 O O . ALA B 1 219 ? 21.25 0.754 3.838 1 93.31 219 ALA B O 1
ATOM 6109 N N . GLY B 1 220 ? 22.406 2.137 5.121 1 92.62 220 GLY B N 1
ATOM 6110 C CA . GLY B 1 220 ? 23.047 1.042 5.844 1 92.62 220 GLY B CA 1
ATOM 6111 C C . GLY B 1 220 ? 22.062 0.228 6.664 1 92.62 220 GLY B C 1
ATOM 6112 O O . GLY B 1 220 ? 22.141 -1.002 6.699 1 92.62 220 GLY B O 1
ATOM 6113 N N . LEU B 1 221 ? 21.141 0.872 7.219 1 90.38 221 LEU B N 1
ATOM 6114 C CA . LEU B 1 221 ? 20.125 0.189 8.023 1 90.38 221 LEU B CA 1
ATOM 6115 C C . LEU B 1 221 ? 19.25 -0.703 7.148 1 90.38 221 LEU B C 1
ATOM 6117 O O . LEU B 1 221 ? 18.984 -1.855 7.496 1 90.38 221 LEU B O 1
ATOM 6121 N N . TYR B 1 222 ? 18.812 -0.163 6.035 1 93.31 222 TYR B N 1
ATOM 6122 C CA . TYR B 1 222 ? 18 -0.959 5.125 1 93.31 222 TYR B CA 1
ATOM 6123 C C . TYR B 1 222 ? 18.797 -2.127 4.559 1 93.31 222 TYR B C 1
ATOM 6125 O O . TYR B 1 222 ? 18.266 -3.236 4.426 1 93.31 222 TYR B O 1
ATOM 6133 N N . CYS B 1 223 ? 20.062 -1.889 4.18 1 93.69 223 CYS B N 1
ATOM 6134 C CA . CYS B 1 223 ? 20.891 -2.941 3.602 1 93.69 223 CYS B CA 1
ATOM 6135 C C . CYS B 1 223 ? 21.094 -4.082 4.59 1 93.69 223 CYS B C 1
ATOM 6137 O O . CYS B 1 223 ? 21.109 -5.254 4.199 1 93.69 223 CYS B O 1
ATOM 6139 N N . ALA B 1 224 ? 21.188 -3.723 5.809 1 93.44 224 ALA B N 1
ATOM 6140 C CA . ALA B 1 224 ? 21.359 -4.758 6.828 1 93.44 224 ALA B CA 1
ATOM 6141 C C . ALA B 1 224 ? 20.078 -5.59 6.965 1 93.44 224 ALA B C 1
ATOM 6143 O O . ALA B 1 224 ? 20.141 -6.82 7.043 1 93.44 224 ALA B O 1
ATOM 6144 N N . GLU B 1 225 ? 18.984 -4.938 6.977 1 91.75 225 GLU B N 1
ATOM 6145 C CA . GLU B 1 225 ? 17.703 -5.652 7.086 1 91.75 225 GLU B CA 1
ATOM 6146 C C . GLU B 1 225 ? 17.422 -6.465 5.828 1 91.75 225 GLU B C 1
ATOM 6148 O O . GLU B 1 225 ? 16.859 -7.562 5.902 1 91.75 225 GLU B O 1
ATOM 6153 N N . ALA B 1 226 ? 17.75 -5.91 4.699 1 92.06 226 ALA B N 1
ATOM 6154 C CA . ALA B 1 226 ? 17.562 -6.621 3.439 1 92.06 226 ALA B CA 1
ATOM 6155 C C . ALA B 1 226 ? 18.438 -7.863 3.369 1 92.06 226 ALA B C 1
ATOM 6157 O O . ALA B 1 226 ? 18.047 -8.891 2.818 1 92.06 226 ALA B O 1
ATOM 6158 N N . GLU B 1 227 ? 19.688 -7.812 3.941 1 92.44 227 GLU B N 1
ATOM 6159 C CA . GLU B 1 227 ? 20.594 -8.961 3.959 1 92.44 227 GLU B CA 1
ATOM 6160 C C . GLU B 1 227 ? 20.078 -10.055 4.879 1 92.44 227 GLU B C 1
ATOM 6162 O O . GLU B 1 227 ? 20.203 -11.242 4.574 1 92.44 227 GLU B O 1
ATOM 6167 N N . ARG B 1 228 ? 19.531 -9.641 5.938 1 93.38 228 ARG B N 1
ATOM 6168 C CA . ARG B 1 228 ? 18.922 -10.625 6.832 1 93.38 228 ARG B CA 1
ATOM 6169 C C . ARG B 1 228 ? 17.75 -11.336 6.156 1 93.38 228 ARG B C 1
ATOM 6171 O O . ARG B 1 228 ? 17.578 -12.547 6.328 1 93.38 228 ARG B O 1
ATOM 6178 N N . SER B 1 229 ? 16.953 -10.609 5.426 1 91.75 229 SER B N 1
ATOM 6179 C CA . SER B 1 229 ? 15.852 -11.203 4.68 1 91.75 229 SER B CA 1
ATOM 6180 C C . SER B 1 229 ? 16.359 -12.164 3.611 1 91.75 229 SER B C 1
ATOM 6182 O O . SER B 1 229 ? 15.781 -13.234 3.404 1 91.75 229 SER B O 1
ATOM 6184 N N . SER B 1 230 ? 17.469 -11.812 2.971 1 92.62 230 SER B N 1
ATOM 6185 C CA . SER B 1 230 ? 18.031 -12.664 1.933 1 92.62 230 SER B CA 1
ATOM 6186 C C . SER B 1 230 ? 18.578 -13.969 2.518 1 92.62 230 SER B C 1
ATOM 6188 O O . SER B 1 230 ? 18.406 -15.031 1.924 1 92.62 230 SER B O 1
ATOM 6190 N N . GLN B 1 231 ? 19.125 -13.93 3.691 1 92.94 231 GLN B N 1
ATOM 6191 C CA . GLN B 1 231 ? 19.688 -15.117 4.328 1 92.94 231 GLN B CA 1
ATOM 6192 C C . GLN B 1 231 ? 18.578 -16.094 4.734 1 92.94 231 GLN B C 1
ATOM 6194 O O . GLN B 1 231 ? 18.703 -17.297 4.527 1 92.94 231 GLN B O 1
ATOM 6199 N N . LEU B 1 232 ? 17.547 -15.57 5.23 1 91.94 232 LEU B N 1
ATOM 6200 C CA . LEU B 1 232 ? 16.422 -16.422 5.613 1 91.94 232 LEU B CA 1
ATOM 6201 C C . LEU B 1 232 ? 15.758 -17.031 4.387 1 91.94 232 LEU B C 1
ATOM 6203 O O . LEU B 1 232 ? 15.352 -18.188 4.406 1 91.94 232 LEU B O 1
ATOM 6207 N N . SER B 1 233 ? 15.648 -16.25 3.322 1 91.12 233 SER B N 1
ATOM 6208 C CA . SER B 1 233 ? 15.055 -16.75 2.088 1 91.12 233 SER B CA 1
ATOM 6209 C C . SER B 1 233 ? 15.93 -17.828 1.453 1 91.12 233 SER B C 1
ATOM 6211 O O . SER B 1 233 ? 15.422 -18.766 0.827 1 91.12 233 SER B O 1
ATOM 6213 N N . GLN B 1 234 ? 17.234 -17.688 1.621 1 91.5 234 GLN B N 1
ATOM 6214 C CA . GLN B 1 234 ? 18.125 -18.719 1.107 1 91.5 234 GLN B CA 1
ATOM 6215 C C . GLN B 1 234 ? 17.984 -20.031 1.889 1 91.5 234 GLN B C 1
ATOM 6217 O O . GLN B 1 234 ? 18 -21.109 1.307 1 91.5 234 GLN B O 1
ATOM 6222 N N . ARG B 1 235 ? 17.781 -19.906 3.174 1 91.44 235 ARG B N 1
ATOM 6223 C CA . ARG B 1 235 ? 17.547 -21.094 3.982 1 91.44 235 ARG B CA 1
ATOM 6224 C C . ARG B 1 235 ? 16.219 -21.75 3.607 1 91.44 235 ARG B C 1
ATOM 6226 O O . ARG B 1 235 ? 16.125 -22.984 3.564 1 91.44 235 ARG B O 1
ATOM 6233 N N . LEU B 1 236 ? 15.273 -20.922 3.338 1 88.94 236 LEU B N 1
ATOM 6234 C CA . LEU B 1 236 ? 13.992 -21.438 2.871 1 88.94 236 LEU B CA 1
ATOM 6235 C C . LEU B 1 236 ? 14.148 -22.125 1.519 1 88.94 236 LEU B C 1
ATOM 6237 O O . LEU B 1 236 ? 13.594 -23.203 1.302 1 88.94 236 LEU B O 1
ATOM 6241 N N . GLY B 1 237 ? 14.953 -21.484 0.674 1 87.5 237 GLY B N 1
ATOM 6242 C CA . GLY B 1 237 ? 15.195 -22.078 -0.626 1 87.5 237 GLY B CA 1
ATOM 6243 C C . GLY B 1 237 ? 15.883 -23.438 -0.539 1 87.5 237 GLY B C 1
ATOM 6244 O O . GLY B 1 237 ? 15.547 -24.359 -1.276 1 87.5 237 GLY B O 1
ATOM 6245 N N . LEU B 1 238 ? 16.75 -23.594 0.384 1 90.31 238 LEU B N 1
ATOM 6246 C CA . LEU B 1 238 ? 17.438 -24.859 0.602 1 90.31 238 LEU B CA 1
ATOM 6247 C C . LEU B 1 238 ? 16.469 -25.906 1.146 1 90.31 238 LEU B C 1
ATOM 6249 O O . LEU B 1 238 ? 16.547 -27.078 0.775 1 90.31 238 LEU B O 1
ATOM 6253 N N . GLY B 1 239 ? 15.625 -25.422 2.02 1 88.31 239 GLY B N 1
ATOM 6254 C CA . GLY B 1 239 ? 14.602 -26.328 2.52 1 88.31 239 GLY B CA 1
ATOM 6255 C C . GLY B 1 239 ? 13.641 -26.797 1.445 1 88.31 239 GLY B C 1
ATOM 6256 O O . GLY B 1 239 ? 13.297 -27.984 1.383 1 88.31 239 GLY B O 1
ATOM 6257 N N . ILE B 1 240 ? 13.25 -25.922 0.558 1 86.44 240 ILE B N 1
ATOM 6258 C CA . ILE B 1 240 ? 12.352 -26.266 -0.533 1 86.44 240 ILE B CA 1
ATOM 6259 C C . ILE B 1 240 ? 13.047 -27.203 -1.506 1 86.44 240 ILE B C 1
ATOM 6261 O O . ILE B 1 240 ? 12.445 -28.172 -1.996 1 86.44 240 ILE B O 1
ATOM 6265 N N . ALA B 1 241 ? 14.359 -26.938 -1.741 1 87.81 241 ALA B N 1
ATOM 6266 C CA . ALA B 1 241 ? 15.141 -27.812 -2.619 1 87.81 241 ALA B CA 1
ATOM 6267 C C . ALA B 1 241 ? 15.234 -29.219 -2.049 1 87.81 241 ALA B C 1
ATOM 6269 O O . ALA B 1 241 ? 15.086 -30.203 -2.775 1 87.81 241 ALA B O 1
ATOM 6270 N N . ALA B 1 242 ? 15.414 -29.344 -0.785 1 88.12 242 ALA B N 1
ATOM 6271 C CA . ALA B 1 242 ? 15.484 -30.656 -0.135 1 88.12 242 ALA B CA 1
ATOM 6272 C C . ALA B 1 242 ? 14.141 -31.375 -0.213 1 88.12 242 ALA B C 1
ATOM 6274 O O . ALA B 1 242 ? 14.094 -32.594 -0.469 1 88.12 242 ALA B O 1
ATOM 6275 N N . PHE B 1 243 ? 13.117 -30.672 -0.09 1 85.62 243 PHE B N 1
ATOM 6276 C CA . PHE B 1 243 ? 11.781 -31.25 -0.149 1 85.62 243 PHE B CA 1
ATOM 6277 C C . PHE B 1 243 ? 11.461 -31.734 -1.561 1 85.62 243 PHE B C 1
ATOM 6279 O O . PHE B 1 243 ? 10.906 -32.812 -1.742 1 85.62 243 PHE B O 1
ATOM 6286 N N . GLN B 1 244 ? 11.789 -30.875 -2.449 1 82.88 244 GLN B N 1
ATOM 6287 C CA . GLN B 1 244 ? 11.516 -31.234 -3.836 1 82.88 244 GLN B CA 1
ATOM 6288 C C . GLN B 1 244 ? 12.383 -32.406 -4.281 1 82.88 244 GLN B C 1
ATOM 6290 O O . GLN B 1 244 ? 11.922 -33.281 -5.012 1 82.88 244 GLN B O 1
ATOM 6295 N N . GLY B 1 245 ? 13.648 -32.406 -3.84 1 81.56 245 GLY B N 1
ATOM 6296 C CA . GLY B 1 245 ? 14.508 -33.531 -4.133 1 81.56 245 GLY B CA 1
ATOM 6297 C C . GLY B 1 245 ? 14.016 -34.812 -3.516 1 81.56 245 GLY B C 1
ATOM 6298 O O . GLY B 1 245 ? 13.969 -35.844 -4.184 1 81.56 245 GLY B O 1
ATOM 6299 N N . LEU B 1 246 ? 13.531 -34.75 -2.35 1 82.81 246 LEU B N 1
ATOM 6300 C CA . LEU B 1 246 ? 13.008 -35.938 -1.65 1 82.81 246 LEU B CA 1
ATOM 6301 C C . LEU B 1 246 ? 11.695 -36.375 -2.273 1 82.81 246 LEU B C 1
ATOM 6303 O O . LEU B 1 246 ? 11.445 -37.594 -2.381 1 82.81 246 LEU B O 1
ATOM 6307 N N . SER B 1 247 ? 10.914 -35.438 -2.678 1 82.12 247 SER B N 1
ATOM 6308 C CA . SER B 1 247 ? 9.648 -35.781 -3.32 1 82.12 247 SER B CA 1
ATOM 6309 C C . SER B 1 247 ? 9.875 -36.438 -4.668 1 82.12 247 SER B C 1
ATOM 6311 O O . SER B 1 247 ? 9.188 -37.406 -5.012 1 82.12 247 SER B O 1
ATOM 6313 N N . ASN B 1 248 ? 10.859 -35.906 -5.363 1 80.25 248 ASN B N 1
ATOM 6314 C CA . ASN B 1 248 ? 11.18 -36.531 -6.648 1 80.25 248 ASN B CA 1
ATOM 6315 C C . ASN B 1 248 ? 11.711 -37.938 -6.477 1 80.25 248 ASN B C 1
ATOM 6317 O O . ASN B 1 248 ? 11.367 -38.844 -7.254 1 80.25 248 ASN B O 1
ATOM 6321 N N . LEU B 1 249 ? 12.43 -38.219 -5.461 1 80.56 249 LEU B N 1
ATOM 6322 C CA . LEU B 1 249 ? 12.953 -39.562 -5.16 1 80.56 249 LEU B CA 1
ATOM 6323 C C . LEU B 1 249 ? 11.828 -40.5 -4.762 1 80.56 249 LEU B C 1
ATOM 6325 O O . LEU B 1 249 ? 11.82 -41.656 -5.176 1 80.56 249 LEU B O 1
ATOM 6329 N N . ALA B 1 250 ? 10.945 -39.969 -4.031 1 81.5 250 ALA B N 1
ATOM 6330 C CA . ALA B 1 250 ? 9.812 -40.781 -3.592 1 81.5 250 ALA B CA 1
ATOM 6331 C C . ALA B 1 250 ? 8.914 -41.125 -4.766 1 81.5 250 ALA B C 1
ATOM 6333 O O . ALA B 1 250 ? 8.461 -42.281 -4.879 1 81.5 250 ALA B O 1
ATOM 6334 N N . LEU B 1 251 ? 8.703 -40.219 -5.691 1 77.62 251 LEU B N 1
ATOM 6335 C CA . LEU B 1 251 ? 7.844 -40.469 -6.844 1 77.62 251 LEU B CA 1
ATOM 6336 C C . LEU B 1 251 ? 8.492 -41.469 -7.793 1 77.62 251 LEU B C 1
ATOM 6338 O O . LEU B 1 251 ? 7.824 -42.406 -8.266 1 77.62 251 LEU B O 1
ATOM 6342 N N . ASN B 1 252 ? 9.734 -41.281 -7.949 1 79.25 252 ASN B N 1
ATOM 6343 C CA . ASN B 1 252 ? 10.453 -42.25 -8.789 1 79.25 252 ASN B CA 1
ATOM 6344 C C . ASN B 1 252 ? 10.562 -43.594 -8.117 1 79.25 252 ASN B C 1
ATOM 6346 O O . ASN B 1 252 ? 10.539 -44.625 -8.797 1 79.25 252 ASN B O 1
ATOM 6350 N N . GLY B 1 253 ? 10.625 -43.531 -6.812 1 78.5 253 GLY B N 1
ATOM 6351 C CA . GLY B 1 253 ? 10.633 -44.781 -6.07 1 78.5 253 GLY B CA 1
ATOM 6352 C C . GLY B 1 253 ? 9.336 -45.562 -6.203 1 78.5 253 GLY B C 1
ATOM 6353 O O . GLY B 1 253 ? 9.352 -46.812 -6.305 1 78.5 253 GLY B O 1
ATOM 6354 N N . ILE B 1 254 ? 8.227 -44.906 -6.348 1 80.31 254 ILE B N 1
ATOM 6355 C CA . ILE B 1 254 ? 6.93 -45.531 -6.512 1 80.31 254 ILE B CA 1
ATOM 6356 C C . ILE B 1 254 ? 6.836 -46.156 -7.898 1 80.31 254 ILE B C 1
ATOM 6358 O O . ILE B 1 254 ? 6.348 -47.281 -8.047 1 80.31 254 ILE B O 1
ATOM 6362 N N . VAL B 1 255 ? 7.305 -45.469 -8.891 1 77.69 255 VAL B N 1
ATOM 6363 C CA . VAL B 1 255 ? 7.285 -46 -10.258 1 77.69 255 VAL B CA 1
ATOM 6364 C C . VAL B 1 255 ? 8.148 -47.25 -10.344 1 77.69 255 VAL B C 1
ATOM 6366 O O . VAL B 1 255 ? 7.719 -48.281 -10.898 1 77.69 255 VAL B O 1
ATOM 6369 N N . LEU B 1 256 ? 9.297 -47.188 -9.664 1 78.31 256 LEU B N 1
ATOM 6370 C CA . LEU B 1 256 ? 10.203 -48.344 -9.672 1 78.31 256 LEU B CA 1
ATOM 6371 C C . LEU B 1 256 ? 9.609 -49.5 -8.883 1 78.31 256 LEU B C 1
ATOM 6373 O O . LEU B 1 256 ? 9.711 -50.656 -9.305 1 78.31 256 LEU B O 1
ATOM 6377 N N . GLY B 1 257 ? 9.031 -49.125 -7.816 1 80.81 257 GLY B N 1
ATOM 6378 C CA . GLY B 1 257 ? 8.398 -50.156 -7.012 1 80.81 257 GLY B CA 1
ATOM 6379 C C . GLY B 1 257 ? 7.246 -50.844 -7.727 1 80.81 257 GLY B C 1
ATOM 6380 O O . GLY B 1 257 ? 7.109 -52.062 -7.656 1 80.81 257 GLY B O 1
ATOM 6381 N N . THR B 1 258 ? 6.504 -50.156 -8.469 1 81.12 258 THR B N 1
ATOM 6382 C CA . THR B 1 258 ? 5.383 -50.719 -9.211 1 81.12 258 THR B CA 1
ATOM 6383 C C . THR B 1 258 ? 5.875 -51.594 -10.359 1 81.12 258 THR B C 1
ATOM 6385 O O . THR B 1 258 ? 5.297 -52.656 -10.625 1 81.12 258 THR B O 1
ATOM 6388 N N . ILE B 1 259 ? 6.957 -51.125 -10.945 1 78.44 259 ILE B N 1
ATOM 6389 C CA . ILE B 1 259 ? 7.504 -51.906 -12.039 1 78.44 259 ILE B CA 1
ATOM 6390 C C . ILE B 1 259 ? 8.086 -53.219 -11.492 1 78.44 259 ILE B C 1
ATOM 6392 O O . ILE B 1 259 ? 7.914 -54.281 -12.086 1 78.44 259 ILE B O 1
ATOM 6396 N N . PHE B 1 260 ? 8.664 -53.156 -10.312 1 81.88 260 PHE B N 1
ATOM 6397 C CA . PHE B 1 260 ? 9.289 -54.344 -9.719 1 81.88 260 PHE B CA 1
ATOM 6398 C C . PHE B 1 260 ? 8.227 -55.312 -9.234 1 81.88 260 PHE B C 1
ATOM 6400 O O . PHE B 1 260 ? 8.289 -56.5 -9.562 1 81.88 260 PHE B O 1
ATOM 6407 N N . VAL B 1 261 ? 7.324 -54.812 -8.539 1 82.25 261 VAL B N 1
ATOM 6408 C CA . VAL B 1 261 ? 6.293 -55.688 -8 1 82.25 261 VAL B CA 1
ATOM 6409 C C . VAL B 1 261 ? 5.355 -56.125 -9.125 1 82.25 261 VAL B C 1
ATOM 6411 O O . VAL B 1 261 ? 4.953 -57.312 -9.18 1 82.25 261 VAL B O 1
ATOM 6414 N N . GLY B 1 262 ? 5.055 -55.25 -9.984 1 78.5 262 GLY B N 1
ATOM 6415 C CA . GLY B 1 262 ? 4.234 -55.625 -11.133 1 78.5 262 GLY B CA 1
ATOM 6416 C C . GLY B 1 262 ? 4.914 -56.594 -12.07 1 78.5 262 GLY B C 1
ATOM 6417 O O . GLY B 1 262 ? 4.27 -57.5 -12.602 1 78.5 262 GLY B O 1
ATOM 6418 N N . GLY B 1 263 ? 6.227 -56.438 -12.203 1 76.88 263 GLY B N 1
ATOM 6419 C CA . GLY B 1 263 ? 6.992 -57.375 -13 1 76.88 263 GLY B CA 1
ATOM 6420 C C . GLY B 1 263 ? 7.031 -58.781 -12.406 1 76.88 263 GLY B C 1
ATOM 6421 O O . GLY B 1 263 ? 6.93 -59.781 -13.125 1 76.88 263 GLY B O 1
ATOM 6422 N N . SER B 1 264 ? 7.086 -58.781 -11.125 1 81.06 264 SER B N 1
ATOM 6423 C CA . SER B 1 264 ? 7.094 -60.062 -10.461 1 81.06 264 SER B CA 1
ATOM 6424 C C . SER B 1 264 ? 5.738 -60.75 -10.578 1 81.06 264 SER B C 1
ATOM 6426 O O . SER B 1 264 ? 5.668 -62 -10.742 1 81.06 264 SER B O 1
ATOM 6428 N N . LEU B 1 265 ? 4.785 -60 -10.648 1 79.19 265 LEU B N 1
ATOM 6429 C CA . LEU B 1 265 ? 3.445 -60.562 -10.805 1 79.19 265 LEU B CA 1
ATOM 6430 C C . LEU B 1 265 ? 3.186 -60.938 -12.25 1 79.19 265 LEU B C 1
ATOM 6432 O O . LEU B 1 265 ? 2.422 -61.875 -12.516 1 79.19 265 LEU B O 1
ATOM 6436 N N . MET B 1 266 ? 3.834 -60.25 -13.133 1 77.69 266 MET B N 1
ATOM 6437 C CA . MET B 1 266 ? 3.746 -60.625 -14.547 1 77.69 266 MET B CA 1
ATOM 6438 C C . MET B 1 266 ? 4.434 -61.938 -14.82 1 77.69 266 MET B C 1
ATOM 6440 O O . MET B 1 266 ? 3.943 -62.75 -15.617 1 77.69 266 MET B O 1
ATOM 6444 N N . ALA B 1 267 ? 5.539 -62.094 -14.102 1 75.56 267 ALA B N 1
ATOM 6445 C CA . ALA B 1 267 ? 6.273 -63.344 -14.258 1 75.56 267 ALA B CA 1
ATOM 6446 C C . ALA B 1 267 ? 5.473 -64.5 -13.719 1 75.56 267 ALA B C 1
ATOM 6448 O O . ALA B 1 267 ? 5.602 -65.625 -14.211 1 75.56 267 ALA B O 1
ATOM 6449 N N . GLY B 1 268 ? 4.684 -64.25 -12.812 1 74.38 268 GLY B N 1
ATOM 6450 C CA . GLY B 1 268 ? 3.832 -65.25 -12.266 1 74.38 268 GLY B CA 1
ATOM 6451 C C . GLY B 1 268 ? 2.508 -65.375 -13 1 74.38 268 GLY B C 1
ATOM 6452 O O . GLY B 1 268 ? 1.605 -66.125 -12.539 1 74.38 268 GLY B O 1
ATOM 6453 N N . ASN B 1 269 ? 2.342 -64.812 -14.195 1 75.62 269 ASN B N 1
ATOM 6454 C CA . ASN B 1 269 ? 1.198 -64.812 -15.102 1 75.62 269 ASN B CA 1
ATOM 6455 C C . ASN B 1 269 ? -0.053 -64.25 -14.445 1 75.62 269 ASN B C 1
ATOM 6457 O O . ASN B 1 269 ? -1.169 -64.688 -14.734 1 75.62 269 ASN B O 1
ATOM 6461 N N . GLU B 1 270 ? 0.208 -63.438 -13.5 1 75.75 270 GLU B N 1
ATOM 6462 C CA . GLU B 1 270 ? -0.955 -62.844 -12.852 1 75.75 270 GLU B CA 1
ATOM 6463 C C . GLU B 1 270 ? -1.325 -61.5 -13.492 1 75.75 270 GLU B C 1
ATOM 6465 O O . GLU B 1 270 ? -2.471 -61.062 -13.391 1 75.75 270 GLU B O 1
ATOM 6470 N N . LEU B 1 271 ? -0.397 -60.938 -14.203 1 74.56 271 LEU B N 1
ATOM 6471 C CA . LEU B 1 271 ? -0.65 -59.625 -14.805 1 74.56 271 LEU B CA 1
ATOM 6472 C C . LEU B 1 271 ? -0.146 -59.562 -16.234 1 74.56 271 LEU B C 1
ATOM 6474 O O . LEU B 1 271 ? 0.914 -60.125 -16.547 1 74.56 271 LEU B O 1
ATOM 6478 N N . SER B 1 272 ? -0.962 -59.188 -17.094 1 75.19 272 SER B N 1
ATOM 6479 C CA . SER B 1 272 ? -0.544 -59 -18.484 1 75.19 272 SER B CA 1
ATOM 6480 C C . SER B 1 272 ? 0.293 -57.719 -18.641 1 75.19 272 SER B C 1
ATOM 6482 O O . SER B 1 272 ? 0.229 -56.844 -17.797 1 75.19 272 SER B O 1
ATOM 6484 N N . PRO B 1 273 ? 1.206 -57.688 -19.609 1 72.69 273 PRO B N 1
ATOM 6485 C CA . PRO B 1 273 ? 1.997 -56.5 -19.859 1 72.69 273 PRO B CA 1
ATOM 6486 C C . PRO B 1 273 ? 1.132 -55.25 -20.047 1 72.69 273 PRO B C 1
ATOM 6488 O O . PRO B 1 273 ? 1.514 -54.156 -19.609 1 72.69 273 PRO B O 1
ATOM 6491 N N . GLY B 1 274 ? -0.046 -55.406 -20.656 1 68.25 274 GLY B N 1
ATOM 6492 C CA . GLY B 1 274 ? -0.962 -54.281 -20.797 1 68.25 274 GLY B CA 1
ATOM 6493 C C . GLY B 1 274 ? -1.528 -53.812 -19.469 1 68.25 274 GLY B C 1
ATOM 6494 O O . GLY B 1 274 ? -1.674 -52.625 -19.234 1 68.25 274 GLY B O 1
ATOM 6495 N N . ASP B 1 275 ? -1.684 -54.781 -18.594 1 75.88 275 ASP B N 1
ATOM 6496 C CA . ASP B 1 275 ? -2.201 -54.438 -17.281 1 75.88 275 ASP B CA 1
ATOM 6497 C C . ASP B 1 275 ? -1.151 -53.688 -16.453 1 75.88 275 ASP B C 1
ATOM 6499 O O . ASP B 1 275 ? -1.481 -52.781 -15.695 1 75.88 275 ASP B O 1
ATOM 6503 N N . LEU B 1 276 ? 0.025 -54.094 -16.703 1 76.44 276 LEU B N 1
ATOM 6504 C CA . LEU B 1 276 ? 1.097 -53.438 -15.969 1 76.44 276 LEU B CA 1
ATOM 6505 C C . LEU B 1 276 ? 1.277 -52 -16.422 1 76.44 276 LEU B C 1
ATOM 6507 O O . LEU B 1 276 ? 1.457 -51.094 -15.609 1 76.44 276 LEU B O 1
ATOM 6511 N N . MET B 1 277 ? 1.18 -51.781 -17.734 1 74 277 MET B N 1
ATOM 6512 C CA . MET B 1 277 ? 1.303 -50.438 -18.25 1 74 277 MET B CA 1
ATOM 6513 C C . MET B 1 277 ? 0.125 -49.562 -17.797 1 74 277 MET B C 1
ATOM 6515 O O . MET B 1 277 ? 0.299 -48.406 -17.453 1 74 277 MET B O 1
ATOM 6519 N N . SER B 1 278 ? -1.043 -50.188 -17.75 1 73.25 278 SER B N 1
ATOM 6520 C CA . SER B 1 278 ? -2.213 -49.438 -17.281 1 73.25 278 SER B CA 1
ATOM 6521 C C . SER B 1 278 ? -2.1 -49.125 -15.805 1 73.25 278 SER B C 1
ATOM 6523 O O . SER B 1 278 ? -2.51 -48.031 -15.375 1 73.25 278 SER B O 1
ATOM 6525 N N . PHE B 1 279 ? -1.562 -50 -15.133 1 78.62 279 PHE B N 1
ATOM 6526 C CA . PHE B 1 279 ? -1.361 -49.781 -13.711 1 78.62 279 PHE B CA 1
ATOM 6527 C C . PHE B 1 279 ? -0.345 -48.656 -13.492 1 78.62 279 PHE B C 1
ATOM 6529 O O . PHE B 1 279 ? -0.52 -47.812 -12.609 1 78.62 279 PHE B O 1
ATOM 6536 N N . LEU B 1 280 ? 0.652 -48.625 -14.32 1 76.44 280 LEU B N 1
ATOM 6537 C CA . LEU B 1 280 ? 1.69 -47.625 -14.195 1 76.44 280 LEU B CA 1
ATOM 6538 C C . LEU B 1 280 ? 1.134 -46.219 -14.508 1 76.44 280 LEU B C 1
ATOM 6540 O O . LEU B 1 280 ? 1.398 -45.281 -13.773 1 76.44 280 LEU B O 1
ATOM 6544 N N . VAL B 1 281 ? 0.341 -46.062 -15.5 1 7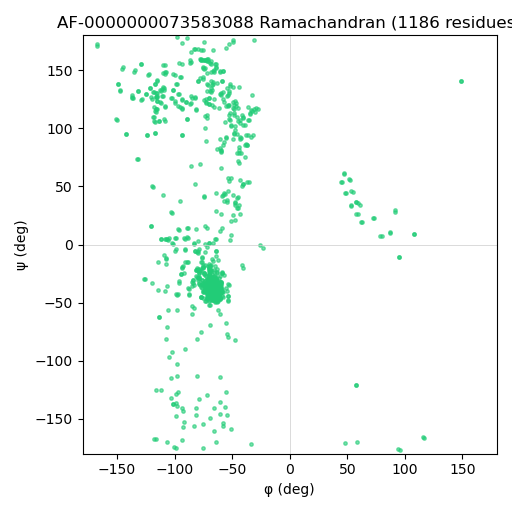4.56 281 VAL B N 1
ATOM 6545 C CA . VAL B 1 281 ? -0.24 -44.75 -15.875 1 74.56 281 VAL B CA 1
ATOM 6546 C C . VAL B 1 281 ? -1.231 -44.312 -14.805 1 74.56 281 VAL B C 1
ATOM 6548 O O . VAL B 1 281 ? -1.249 -43.125 -14.422 1 74.56 281 VAL B O 1
ATOM 6551 N N . ALA B 1 282 ? -1.994 -45.219 -14.344 1 76.69 282 ALA B N 1
ATOM 6552 C CA . ALA B 1 282 ? -2.969 -44.875 -13.305 1 76.69 282 ALA B CA 1
ATOM 6553 C C . ALA B 1 282 ? -2.275 -44.469 -12.016 1 76.69 282 ALA B C 1
ATOM 6555 O O . ALA B 1 282 ? -2.727 -43.531 -11.336 1 76.69 282 ALA B O 1
ATOM 6556 N N . SER B 1 283 ? -1.225 -45.188 -11.781 1 79.06 283 SER B N 1
ATOM 6557 C CA . SER B 1 283 ? -0.488 -44.844 -10.57 1 79.06 283 SER B CA 1
ATOM 6558 C C . SER B 1 283 ? 0.124 -43.438 -10.68 1 79.06 283 SER B C 1
ATOM 6560 O O . SER B 1 283 ? 0.152 -42.688 -9.703 1 79.06 283 SER B O 1
ATOM 6562 N N . GLN B 1 284 ? 0.578 -43.062 -11.867 1 78.5 284 GLN B N 1
ATOM 6563 C CA . GLN B 1 284 ? 1.145 -41.719 -12.07 1 78.5 284 GLN B CA 1
ATOM 6564 C C . GLN B 1 284 ? 0.067 -40.656 -11.992 1 78.5 284 GLN B C 1
ATOM 6566 O O . GLN B 1 284 ? 0.313 -39.562 -11.477 1 78.5 284 GLN B O 1
ATOM 6571 N N . THR B 1 285 ? -1.058 -41 -12.438 1 78.94 285 THR B N 1
ATOM 6572 C CA . THR B 1 285 ? -2.166 -40.031 -12.367 1 78.94 285 THR B CA 1
ATOM 6573 C C . THR B 1 285 ? -2.586 -39.812 -10.914 1 78.94 285 THR B C 1
ATOM 6575 O O . THR B 1 285 ? -2.877 -38.688 -10.523 1 78.94 285 THR B O 1
ATOM 6578 N N . VAL B 1 286 ? -2.562 -40.875 -10.18 1 80.12 286 VAL B N 1
ATOM 6579 C CA . VAL B 1 286 ? -2.896 -40.75 -8.766 1 80.12 286 VAL B CA 1
ATOM 6580 C C . VAL B 1 286 ? -1.837 -39.906 -8.055 1 80.12 286 VAL B C 1
ATOM 6582 O O . VAL B 1 286 ? -2.162 -39.094 -7.195 1 80.12 286 VAL B O 1
ATOM 6585 N N . GLN B 1 287 ? -0.655 -40.125 -8.516 1 77.94 287 GLN B N 1
ATOM 6586 C CA . GLN B 1 287 ? 0.435 -39.375 -7.918 1 77.94 287 GLN B CA 1
ATOM 6587 C C . GLN B 1 287 ? 0.28 -37.875 -8.203 1 77.94 287 GLN B C 1
ATOM 6589 O O . GLN B 1 287 ? 0.441 -37.062 -7.305 1 77.94 287 GLN B O 1
ATOM 6594 N N . ARG B 1 288 ? -0.027 -37.562 -9.398 1 79.81 288 ARG B N 1
ATOM 6595 C CA . ARG B 1 288 ? -0.22 -36.156 -9.781 1 79.81 288 ARG B CA 1
ATOM 6596 C C . ARG B 1 288 ? -1.42 -35.562 -9.062 1 79.81 288 ARG B C 1
ATOM 6598 O O . ARG B 1 288 ? -1.367 -34.406 -8.617 1 79.81 288 ARG B O 1
ATOM 6605 N N . SER B 1 289 ? -2.438 -36.281 -8.914 1 81.69 289 SER B N 1
ATOM 6606 C CA . SER B 1 289 ? -3.637 -35.844 -8.219 1 81.69 289 SER B CA 1
ATOM 6607 C C . SER B 1 289 ? -3.355 -35.594 -6.742 1 81.69 289 SER B C 1
ATOM 6609 O O . SER B 1 289 ? -3.812 -34.594 -6.18 1 81.69 289 SER B O 1
ATOM 6611 N N . MET B 1 290 ? -2.6 -36.531 -6.289 1 77 290 MET B N 1
ATOM 6612 C CA . MET B 1 290 ? -2.273 -36.375 -4.875 1 77 290 MET B CA 1
ATOM 6613 C C . MET B 1 290 ? -1.385 -35.156 -4.652 1 77 290 MET B C 1
ATOM 6615 O O . MET B 1 290 ? -1.528 -34.438 -3.652 1 77 290 MET B O 1
ATOM 6619 N N . ALA B 1 291 ? -0.43 -34.969 -5.543 1 72.69 291 ALA B N 1
ATOM 6620 C CA . ALA B 1 291 ? 0.409 -33.781 -5.484 1 72.69 291 ALA B CA 1
ATOM 6621 C C . ALA B 1 291 ? -0.435 -32.5 -5.574 1 72.69 291 ALA B C 1
ATOM 6623 O O . ALA B 1 291 ? -0.221 -31.547 -4.816 1 72.69 291 ALA B O 1
ATOM 6624 N N . ASN B 1 292 ? -1.418 -32.469 -6.406 1 81.44 292 ASN B N 1
ATOM 6625 C CA . ASN B 1 292 ? -2.311 -31.328 -6.578 1 81.44 292 ASN B CA 1
ATOM 6626 C C . ASN B 1 292 ? -3.16 -31.094 -5.332 1 81.44 292 ASN B C 1
ATOM 6628 O O . ASN B 1 292 ? -3.379 -29.953 -4.938 1 81.44 292 ASN B O 1
ATOM 6632 N N . ILE B 1 293 ? -3.557 -32.156 -4.75 1 78.94 293 ILE B N 1
ATOM 6633 C CA . ILE B 1 293 ? -4.363 -32.062 -3.539 1 78.94 293 ILE B CA 1
ATOM 6634 C C . ILE B 1 293 ? -3.525 -31.453 -2.412 1 78.94 293 ILE B C 1
ATOM 6636 O O . ILE B 1 293 ? -4.023 -30.656 -1.617 1 78.94 293 ILE B O 1
ATOM 6640 N N . SER B 1 294 ? -2.281 -31.844 -2.42 1 74 294 SER B N 1
ATOM 6641 C CA . SER B 1 294 ? -1.395 -31.297 -1.393 1 74 294 SER B CA 1
ATOM 6642 C C . SER B 1 294 ? -1.205 -29.797 -1.556 1 74 294 SER B C 1
ATOM 6644 O O . SER B 1 294 ? -1.191 -29.062 -0.57 1 74 294 SER B O 1
ATOM 6646 N N . ILE B 1 295 ? -1.092 -29.375 -2.775 1 73.19 295 ILE B N 1
ATOM 6647 C CA . ILE B 1 295 ? -0.959 -27.953 -3.066 1 73.19 295 ILE B CA 1
ATOM 6648 C C . ILE B 1 295 ? -2.256 -27.234 -2.713 1 73.19 295 ILE B C 1
ATOM 6650 O O . ILE B 1 295 ? -2.23 -26.141 -2.146 1 73.19 295 ILE B O 1
ATOM 6654 N N . LEU B 1 296 ? -3.348 -27.859 -2.961 1 82.31 296 LEU B N 1
ATOM 6655 C CA . LEU B 1 296 ? -4.656 -27.266 -2.691 1 82.31 296 LEU B CA 1
ATOM 6656 C C . LEU B 1 296 ? -4.867 -27.094 -1.193 1 82.31 296 LEU B C 1
ATOM 6658 O O . LEU B 1 296 ? -5.555 -26.156 -0.772 1 82.31 296 LEU B O 1
ATOM 6662 N N . PHE B 1 297 ? -4.277 -28 -0.49 1 79.5 297 PHE B N 1
ATOM 6663 C CA . PHE B 1 297 ? -4.395 -27.859 0.956 1 79.5 297 PHE B CA 1
ATOM 6664 C C . PHE B 1 297 ? -3.77 -26.547 1.423 1 79.5 297 PHE B C 1
ATOM 6666 O O . PHE B 1 297 ? -4.32 -25.859 2.287 1 79.5 297 PHE B O 1
ATOM 6673 N N . GLY B 1 298 ? -2.678 -26.203 0.929 1 72.38 298 GLY B N 1
ATOM 6674 C CA . GLY B 1 298 ? -2.08 -24.922 1.229 1 72.38 298 GLY B CA 1
ATOM 6675 C C . GLY B 1 298 ? -2.947 -23.75 0.808 1 72.38 298 GLY B C 1
ATOM 6676 O O . GLY B 1 298 ? -3.068 -22.766 1.541 1 72.38 298 GLY B O 1
ATOM 6677 N N . GLN B 1 299 ? -3.578 -23.938 -0.308 1 81.56 299 GLN B N 1
ATOM 6678 C CA . GLN B 1 299 ? -4.453 -22.891 -0.811 1 81.56 299 GLN B CA 1
ATOM 6679 C C . GLN B 1 299 ? -5.699 -22.75 0.061 1 81.56 299 GLN B C 1
ATOM 6681 O O . GLN B 1 299 ? -6.203 -21.641 0.257 1 81.56 299 GLN B O 1
ATOM 6686 N N . VAL B 1 300 ? -6.148 -23.844 0.594 1 85.12 300 VAL B N 1
ATOM 6687 C CA . VAL B 1 300 ? -7.316 -23.828 1.471 1 85.12 300 VAL B CA 1
ATOM 6688 C C . VAL B 1 300 ? -6.996 -23.031 2.738 1 85.12 300 VAL B C 1
ATOM 6690 O O . VAL B 1 300 ? -7.785 -22.188 3.17 1 85.12 300 VAL B O 1
ATOM 6693 N N . VAL B 1 301 ? -5.879 -23.266 3.201 1 80 301 VAL B N 1
ATOM 6694 C CA . VAL B 1 301 ? -5.473 -22.594 4.43 1 80 301 VAL B CA 1
ATOM 6695 C C . VAL B 1 301 ? -5.336 -21.094 4.176 1 80 301 VAL B C 1
ATOM 6697 O O . VAL B 1 301 ? -5.812 -20.281 4.969 1 80 301 VAL B O 1
ATOM 6700 N N . ARG B 1 302 ? -4.676 -20.766 3.072 1 79.75 302 ARG B N 1
ATOM 6701 C CA . ARG B 1 302 ? -4.52 -19.359 2.711 1 79.75 302 ARG B CA 1
ATOM 6702 C C . ARG B 1 302 ? -5.871 -18.703 2.484 1 79.75 302 ARG B C 1
ATOM 6704 O O . ARG B 1 302 ? -6.105 -17.578 2.945 1 79.75 302 ARG B O 1
ATOM 6711 N N . GLY B 1 303 ? -6.754 -19.344 1.805 1 87.56 303 GLY B N 1
ATOM 6712 C CA . GLY B 1 303 ? -8.086 -18.812 1.54 1 87.56 303 GLY B CA 1
ATOM 6713 C C . GLY B 1 303 ? -8.922 -18.641 2.795 1 87.56 303 GLY B C 1
ATOM 6714 O O . GLY B 1 303 ? -9.578 -17.609 2.973 1 87.56 303 GLY B O 1
ATOM 6715 N N . LEU B 1 304 ? -8.797 -19.609 3.678 1 88.25 304 LEU B N 1
ATOM 6716 C CA . LEU B 1 304 ? -9.555 -19.547 4.922 1 88.25 304 LEU B CA 1
ATOM 6717 C C . LEU B 1 304 ? -9.023 -18.438 5.824 1 88.25 304 LEU B C 1
ATOM 6719 O O . LEU B 1 304 ? -9.797 -17.766 6.504 1 88.25 304 LEU B O 1
ATOM 6723 N N . SER B 1 305 ? -7.797 -18.281 5.805 1 84.69 305 SER B N 1
ATOM 6724 C CA . SER B 1 305 ? -7.199 -17.203 6.602 1 84.69 305 SER B CA 1
ATOM 6725 C C . SER B 1 305 ? -7.602 -15.836 6.074 1 84.69 305 SER B C 1
ATOM 6727 O O . SER B 1 305 ? -8 -14.961 6.844 1 84.69 305 SER B O 1
ATOM 6729 N N . ALA B 1 306 ? -7.484 -15.68 4.758 1 88.88 306 ALA B N 1
ATOM 6730 C CA . ALA B 1 306 ? -7.902 -14.422 4.145 1 88.88 306 ALA B CA 1
ATOM 6731 C C . ALA B 1 306 ? -9.391 -14.172 4.367 1 88.88 306 ALA B C 1
ATOM 6733 O O . ALA B 1 306 ? -9.789 -13.047 4.684 1 88.88 306 ALA B O 1
ATOM 6734 N N . GLY B 1 307 ? -10.133 -15.203 4.25 1 89.75 307 GLY B N 1
ATOM 6735 C CA . GLY B 1 307 ? -11.562 -15.086 4.484 1 89.75 307 GLY B CA 1
ATOM 6736 C C . GLY B 1 307 ? -11.906 -14.742 5.922 1 89.75 307 GLY B C 1
ATOM 6737 O O . GLY B 1 307 ? -12.812 -13.938 6.172 1 89.75 307 GLY B O 1
ATOM 6738 N N . ALA B 1 308 ? -11.172 -15.266 6.809 1 89.25 308 ALA B N 1
ATOM 6739 C CA . ALA B 1 308 ? -11.414 -15 8.227 1 89.25 308 ALA B CA 1
ATOM 6740 C C . ALA B 1 308 ? -11.141 -13.531 8.562 1 89.25 308 ALA B C 1
ATOM 6742 O O . ALA B 1 308 ? -11.883 -12.914 9.32 1 89.25 308 ALA B O 1
ATOM 6743 N N . ARG B 1 309 ? -10.102 -13.055 7.996 1 87.06 309 ARG B N 1
ATOM 6744 C CA . ARG B 1 309 ? -9.773 -11.656 8.227 1 87.06 309 ARG B CA 1
ATOM 6745 C C . ARG B 1 309 ? -10.859 -10.742 7.664 1 87.06 309 ARG B C 1
ATOM 6747 O O . ARG B 1 309 ? -11.219 -9.742 8.289 1 87.06 309 ARG B O 1
ATOM 6754 N N . VAL B 1 310 ? -11.336 -11.039 6.535 1 90.81 310 VAL B N 1
ATOM 6755 C CA . VAL B 1 310 ? -12.367 -10.234 5.891 1 90.81 310 VAL B CA 1
ATOM 6756 C C . VAL B 1 310 ? -13.672 -10.344 6.676 1 90.81 310 VAL B C 1
ATOM 6758 O O . VAL B 1 310 ? -14.336 -9.336 6.926 1 90.81 310 VAL B O 1
ATOM 6761 N N . LEU B 1 311 ? -14.008 -11.531 7.125 1 90.56 311 LEU B N 1
ATOM 6762 C CA . LEU B 1 311 ? -15.258 -11.742 7.84 1 90.56 311 LEU B CA 1
ATOM 6763 C C . LEU B 1 311 ? -15.211 -11.109 9.227 1 90.56 311 LEU B C 1
ATOM 6765 O O . LEU B 1 311 ? -16.234 -10.664 9.75 1 90.56 311 LEU B O 1
ATOM 6769 N N . GLU B 1 312 ? -14.047 -11.055 9.766 1 88.31 312 GLU B N 1
ATOM 6770 C CA . GLU B 1 312 ? -13.891 -10.406 11.07 1 88.31 312 GLU B CA 1
ATOM 6771 C C . GLU B 1 312 ? -14.305 -8.945 11.016 1 88.31 312 GLU B C 1
ATOM 6773 O O . GLU B 1 312 ? -15.039 -8.469 11.875 1 88.31 312 GLU B O 1
ATOM 6778 N N . PHE B 1 313 ? -13.906 -8.305 9.953 1 89.25 313 PHE B N 1
ATOM 6779 C CA . PHE B 1 313 ? -14.211 -6.887 9.836 1 89.25 313 PHE B CA 1
ATOM 6780 C C . PHE B 1 313 ? -15.641 -6.672 9.359 1 89.25 313 PHE B C 1
ATOM 6782 O O . PHE B 1 313 ? -16.234 -5.621 9.609 1 89.25 313 PHE B O 1
ATOM 6789 N N . MET B 1 314 ? -16.188 -7.641 8.742 1 89.69 314 MET B N 1
ATOM 6790 C CA . MET B 1 314 ? -17.562 -7.535 8.25 1 89.69 314 MET B CA 1
ATOM 6791 C C . MET B 1 314 ? -18.562 -7.73 9.383 1 89.69 314 MET B C 1
ATOM 6793 O O . MET B 1 314 ? -19.672 -7.211 9.336 1 89.69 314 MET B O 1
ATOM 6797 N N . THR B 1 315 ? -18.094 -8.391 10.414 1 87.25 315 THR B N 1
ATOM 6798 C CA . THR B 1 315 ? -19.016 -8.703 11.5 1 87.25 315 THR B CA 1
ATOM 6799 C C . THR B 1 315 ? -18.812 -7.746 12.664 1 87.25 315 THR B C 1
ATOM 6801 O O . THR B 1 315 ? -19.562 -7.785 13.641 1 87.25 315 THR B O 1
ATOM 6804 N N . LEU B 1 316 ? -17.906 -6.852 12.516 1 87.56 316 LEU B N 1
ATOM 6805 C CA . LEU B 1 316 ? -17.688 -5.875 13.578 1 87.56 316 LEU B CA 1
ATOM 6806 C C . LEU B 1 316 ? -18.828 -4.867 13.633 1 87.56 316 LEU B C 1
ATOM 6808 O O . LEU B 1 316 ? -19.234 -4.32 12.609 1 87.56 316 LEU B O 1
ATOM 6812 N N . GLU B 1 317 ? -19.422 -4.785 14.742 1 88.44 317 GLU B N 1
ATOM 6813 C CA . GLU B 1 317 ? -20.5 -3.816 14.922 1 88.44 317 GLU B CA 1
ATOM 6814 C C . GLU B 1 317 ? -19.984 -2.537 15.578 1 88.44 317 GLU B C 1
ATOM 6816 O O . GLU B 1 317 ? -19.234 -2.592 16.547 1 88.44 317 GLU B O 1
ATOM 6821 N N . PRO B 1 318 ? -20.328 -1.442 14.953 1 89.25 318 PRO B N 1
ATOM 6822 C CA . PRO B 1 318 ? -19.922 -0.168 15.555 1 89.25 318 PRO B CA 1
ATOM 6823 C C . PRO B 1 318 ? -20.578 0.071 16.906 1 89.25 318 PRO B C 1
ATOM 6825 O O . PRO B 1 318 ? -21.656 -0.474 17.188 1 89.25 318 PRO B O 1
ATOM 6828 N N . LYS B 1 319 ? -19.922 0.825 17.766 1 86.25 319 LYS B N 1
ATOM 6829 C CA . LYS B 1 319 ? -20.469 1.181 19.078 1 86.25 319 LYS B CA 1
ATOM 6830 C C . LYS B 1 319 ? -21.578 2.225 18.953 1 86.25 319 LYS B C 1
ATOM 6832 O O . LYS B 1 319 ? -22.578 2.164 19.656 1 86.25 319 LYS B O 1
ATOM 6837 N N . VAL B 1 320 ? -21.359 3.135 17.984 1 86.88 320 VAL B N 1
ATOM 6838 C CA . VAL B 1 320 ? -22.344 4.184 17.719 1 86.88 320 VAL B CA 1
ATOM 6839 C C . VAL B 1 320 ? -22.938 4.012 16.328 1 86.88 320 VAL B C 1
ATOM 6841 O O . VAL B 1 320 ? -22.203 4.043 15.336 1 86.88 320 VAL B O 1
ATOM 6844 N N . PRO B 1 321 ? -24.156 3.781 16.297 1 86.12 321 PRO B N 1
ATOM 6845 C CA . PRO B 1 321 ? -24.766 3.631 14.977 1 86.12 321 PRO B CA 1
ATOM 6846 C C . PRO B 1 321 ? -24.75 4.926 14.172 1 86.12 321 PRO B C 1
ATOM 6848 O O . PRO B 1 321 ? -24.766 6.02 14.75 1 86.12 321 PRO B O 1
ATOM 6851 N N . LEU B 1 322 ? -24.672 4.82 12.891 1 86.38 322 LEU B N 1
ATOM 6852 C CA . LEU B 1 322 ? -24.641 5.977 12 1 86.38 322 LEU B CA 1
ATOM 6853 C C . LEU B 1 322 ? -26 6.68 11.984 1 86.38 322 LEU B C 1
ATOM 6855 O O . LEU B 1 322 ? -26.062 7.91 11.969 1 86.38 322 LEU B O 1
ATOM 6859 N N . ARG B 1 323 ? -26.922 5.816 11.922 1 85.62 323 ARG B N 1
ATOM 6860 C CA . ARG B 1 323 ? -28.281 6.352 11.875 1 85.62 323 ARG B CA 1
ATOM 6861 C C . ARG B 1 323 ? -29.109 5.828 13.039 1 85.62 323 ARG B C 1
ATOM 6863 O O . ARG B 1 323 ? -28.812 4.77 13.594 1 85.62 323 ARG B O 1
ATOM 6870 N N . GLY B 1 324 ? -29.766 6.766 13.57 1 83.31 324 GLY B N 1
ATOM 6871 C CA . GLY B 1 324 ? -30.625 6.395 14.68 1 83.31 324 GLY B CA 1
ATOM 6872 C C . GLY B 1 324 ? -30.781 7.496 15.711 1 83.31 324 GLY B C 1
ATOM 6873 O O . GLY B 1 324 ? -29.969 8.422 15.758 1 83.31 324 GLY B O 1
ATOM 6874 N N . GLY B 1 325 ? -31.797 7.656 16.188 1 84.5 325 GLY B N 1
ATOM 6875 C CA . GLY B 1 325 ? -32.062 8.656 17.203 1 84.5 325 GLY B CA 1
ATOM 6876 C C . GLY B 1 325 ? -33.062 9.711 16.75 1 84.5 325 GLY B C 1
ATOM 6877 O O . GLY B 1 325 ? -33.75 9.531 15.734 1 84.5 325 GLY B O 1
ATOM 6878 N N . ALA B 1 326 ? -33.031 10.727 17.578 1 87.69 326 ALA B N 1
ATOM 6879 C CA . ALA B 1 326 ? -34.031 11.781 17.312 1 87.69 326 ALA B CA 1
ATOM 6880 C C . ALA B 1 326 ? -33.375 12.961 16.594 1 87.69 326 ALA B C 1
ATOM 6882 O O . ALA B 1 326 ? -32.156 13.086 16.578 1 87.69 326 ALA B O 1
ATOM 6883 N N . SER B 1 327 ? -34.156 13.57 15.742 1 89.69 327 SER B N 1
ATOM 6884 C CA . SER B 1 327 ? -33.75 14.828 15.133 1 89.69 327 SER B CA 1
ATOM 6885 C C . SER B 1 327 ? -34.594 15.992 15.656 1 89.69 327 SER B C 1
ATOM 6887 O O . SER B 1 327 ? -35.781 15.828 15.914 1 89.69 327 SER B O 1
ATOM 6889 N N . ILE B 1 328 ? -33.938 17.016 15.953 1 87.62 328 ILE B N 1
ATOM 6890 C CA . ILE B 1 328 ? -34.656 18.203 16.391 1 87.62 328 ILE B CA 1
ATOM 6891 C C . ILE B 1 328 ? -35.156 18.969 15.188 1 87.62 328 ILE B C 1
ATOM 6893 O O . ILE B 1 328 ? -34.406 19.266 14.266 1 87.62 328 ILE B O 1
ATOM 6897 N N . PRO B 1 329 ? -36.375 19.219 15.195 1 86.25 329 PRO B N 1
ATOM 6898 C CA . PRO B 1 329 ? -36.906 19.969 14.055 1 86.25 329 PRO B CA 1
ATOM 6899 C C . PRO B 1 329 ? -36.219 21.328 13.859 1 86.25 329 PRO B C 1
ATOM 6901 O O . PRO B 1 329 ? -35.781 21.922 14.828 1 86.25 329 PRO B O 1
ATOM 6904 N N . SER B 1 330 ? -36.125 21.797 12.68 1 82.38 330 SER B N 1
ATOM 6905 C CA . SER B 1 330 ? -35.375 22.984 12.266 1 82.38 330 SER B CA 1
ATOM 6906 C C . SER B 1 330 ? -35.875 24.234 12.977 1 82.38 330 SER B C 1
ATOM 6908 O O . SER B 1 330 ? -35.094 25.125 13.297 1 82.38 330 SER B O 1
ATOM 6910 N N . HIS B 1 331 ? -37.188 24.266 13.273 1 78.94 331 HIS B N 1
ATOM 6911 C CA . HIS B 1 331 ? -37.75 25.469 13.883 1 78.94 331 HIS B CA 1
ATOM 6912 C C . HIS B 1 331 ? -37.375 25.562 15.359 1 78.94 331 HIS B C 1
ATOM 6914 O O . HIS B 1 331 ? -37.344 26.656 15.93 1 78.94 331 HIS B O 1
ATOM 6920 N N . SER B 1 332 ? -36.969 24.469 15.914 1 80.06 332 SER B N 1
ATOM 6921 C CA . SER B 1 332 ? -36.688 24.438 17.344 1 80.06 332 SER B CA 1
ATOM 6922 C C . SER B 1 332 ? -35.188 24.375 17.578 1 80.06 332 SER B C 1
ATOM 6924 O O . SER B 1 332 ? -34.719 24.375 18.734 1 80.06 332 SER B O 1
ATOM 6926 N N . LEU B 1 333 ? -34.469 24.453 16.562 1 87.56 333 LEU B N 1
ATOM 6927 C CA . LEU B 1 333 ? -33 24.328 16.703 1 87.56 333 LEU B CA 1
ATOM 6928 C C . LEU B 1 333 ? -32.375 25.703 16.953 1 87.56 333 LEU B C 1
ATOM 6930 O O . LEU B 1 333 ? -32.375 26.562 16.078 1 87.56 333 LEU B O 1
ATOM 6934 N N . LEU B 1 334 ? -31.906 25.938 18.219 1 86.06 334 LEU B N 1
ATOM 6935 C CA . LEU B 1 334 ? -31.25 27.188 18.578 1 86.06 334 LEU B CA 1
ATOM 6936 C C . LEU B 1 334 ? -29.734 27.047 18.5 1 86.06 334 LEU B C 1
ATOM 6938 O O . LEU B 1 334 ? -29.031 27.984 18.078 1 86.06 334 LEU B O 1
ATOM 6942 N N . GLY B 1 335 ? -29.25 25.875 18.766 1 89.38 335 GLY B N 1
ATOM 6943 C CA . GLY B 1 335 ? -27.812 25.656 18.719 1 89.38 335 GLY B CA 1
ATOM 6944 C C . GLY B 1 335 ? -27.125 25.875 20.062 1 89.38 335 GLY B C 1
ATOM 6945 O O . GLY B 1 335 ? -26 26.391 20.109 1 89.38 335 GLY B O 1
ATOM 6946 N N . HIS B 1 336 ? -27.844 25.656 21.219 1 92.69 336 HIS B N 1
ATOM 6947 C CA . HIS B 1 336 ? -27.25 25.734 22.547 1 92.69 336 HIS B CA 1
ATOM 6948 C C . HIS B 1 336 ? -26.516 24.453 22.906 1 92.69 336 HIS B C 1
ATOM 6950 O O . HIS B 1 336 ? -27.125 23.375 22.984 1 92.69 336 HIS B O 1
ATOM 6956 N N . VAL B 1 337 ? -25.219 24.562 23.094 1 94.88 337 VAL B N 1
ATOM 6957 C CA . VAL B 1 337 ? -24.406 23.406 23.422 1 94.88 337 VAL B CA 1
ATOM 6958 C C . VAL B 1 337 ? -23.906 23.531 24.859 1 94.88 337 VAL B C 1
ATOM 6960 O O . VAL B 1 337 ? -23.5 24.609 25.297 1 94.88 337 VAL B O 1
ATOM 6963 N N . ALA B 1 338 ? -24.031 22.406 25.625 1 95.94 338 ALA B N 1
ATOM 6964 C CA . ALA B 1 338 ? -23.562 22.422 27.016 1 95.94 338 ALA B CA 1
ATOM 6965 C C . ALA B 1 338 ? -22.797 21.125 27.344 1 95.94 338 ALA B C 1
ATOM 6967 O O . ALA B 1 338 ? -23.266 20.031 27.031 1 95.94 338 ALA B O 1
ATOM 6968 N N . PHE B 1 339 ? -21.625 21.328 27.812 1 96.69 339 PHE B N 1
ATOM 6969 C CA . PHE B 1 339 ? -20.844 20.234 28.391 1 96.69 339 PHE B CA 1
ATOM 6970 C C . PHE B 1 339 ? -21.047 20.156 29.891 1 96.69 339 PHE B C 1
ATOM 6972 O O . PHE B 1 339 ? -20.844 21.141 30.609 1 96.69 339 PHE B O 1
ATOM 6979 N N . ASN B 1 340 ? -21.453 19 30.344 1 96.38 340 ASN B N 1
ATOM 6980 C CA . ASN B 1 340 ? -21.719 18.828 31.766 1 96.38 340 ASN B CA 1
ATOM 6981 C C . ASN B 1 340 ? -20.781 17.797 32.375 1 96.38 340 ASN B C 1
ATOM 6983 O O . ASN B 1 340 ? -21.016 16.594 32.281 1 96.38 340 ASN B O 1
ATOM 6987 N N . HIS B 1 341 ? -19.781 18.234 33.156 1 95.69 341 HIS B N 1
ATOM 6988 C CA . HIS B 1 341 ? -18.828 17.406 33.906 1 95.69 341 HIS B CA 1
ATOM 6989 C C . HIS B 1 341 ? -18.312 16.25 33.031 1 95.69 341 HIS B C 1
ATOM 6991 O O . HIS B 1 341 ? -18.391 15.086 33.438 1 95.69 341 HIS B O 1
ATOM 6997 N N . VAL B 1 342 ? -17.828 16.609 31.938 1 95.69 342 VAL B N 1
ATOM 6998 C CA . VAL B 1 342 ? -17.391 15.617 30.953 1 95.69 342 VAL B CA 1
ATOM 6999 C C . VAL B 1 342 ? -15.969 15.172 31.25 1 95.69 342 VAL B C 1
ATOM 7001 O O . VAL B 1 342 ? -15.094 16 31.5 1 95.69 342 VAL B O 1
ATOM 7004 N N . SER B 1 343 ? -15.773 13.852 31.375 1 95.5 343 SER B N 1
ATOM 7005 C CA . SER B 1 343 ? -14.453 13.227 31.438 1 95.5 343 SER B CA 1
ATOM 7006 C C . SER B 1 343 ? -14.227 12.289 30.25 1 95.5 343 SER B C 1
ATOM 7008 O O . SER B 1 343 ? -15.156 11.609 29.812 1 95.5 343 SER B O 1
ATOM 7010 N N . PHE B 1 344 ? -13.023 12.359 29.719 1 94.06 344 PHE B N 1
ATOM 7011 C CA . PHE B 1 344 ? -12.789 11.586 28.516 1 94.06 344 PHE B CA 1
ATOM 7012 C C . PHE B 1 344 ? -11.336 11.133 28.438 1 94.06 344 PHE B C 1
ATOM 7014 O O . PHE B 1 344 ? -10.422 11.875 28.812 1 94.06 344 PHE B O 1
ATOM 7021 N N . SER B 1 345 ? -11.219 9.883 28.031 1 89.38 345 SER B N 1
ATOM 7022 C CA . SER B 1 345 ? -9.93 9.289 27.688 1 89.38 345 SER B CA 1
ATOM 7023 C C . SER B 1 345 ? -10.008 8.562 26.344 1 89.38 345 SER B C 1
ATOM 7025 O O . SER B 1 345 ? -11 7.875 26.062 1 89.38 345 SER B O 1
ATOM 7027 N N . TYR B 1 346 ? -9.047 8.836 25.5 1 84.62 346 TYR B N 1
ATOM 7028 C CA . TYR B 1 346 ? -9.031 8.141 24.219 1 84.62 346 TYR B CA 1
ATOM 7029 C C . TYR B 1 346 ? -8.953 6.637 24.406 1 84.62 346 TYR B C 1
ATOM 7031 O O . TYR B 1 346 ? -8.242 6.156 25.297 1 84.62 346 TYR B O 1
ATOM 7039 N N . PRO B 1 347 ? -9.633 5.918 23.625 1 82.56 347 PRO B N 1
ATOM 7040 C CA . PRO B 1 347 ? -9.656 4.465 23.797 1 82.56 347 PRO B CA 1
ATOM 7041 C C . PRO B 1 347 ? -8.273 3.832 23.641 1 82.56 347 PRO B C 1
ATOM 7043 O O . PRO B 1 347 ? -7.992 2.793 24.234 1 82.56 347 PRO B O 1
ATOM 7046 N N . MET B 1 348 ? -7.457 4.445 22.875 1 73.56 348 MET B N 1
ATOM 7047 C CA . MET B 1 348 ? -6.121 3.9 22.656 1 73.56 348 MET B CA 1
ATOM 7048 C C . MET B 1 348 ? -5.219 4.172 23.859 1 73.56 348 MET B C 1
ATOM 7050 O O . MET B 1 348 ? -4.195 3.506 24.031 1 73.56 348 MET B O 1
ATOM 7054 N N . ARG B 1 349 ? -5.574 5.156 24.641 1 75.88 349 ARG B N 1
ATOM 7055 C CA . ARG B 1 349 ? -4.84 5.508 25.859 1 75.88 349 ARG B CA 1
ATOM 7056 C C . ARG B 1 349 ? -5.785 5.684 27.031 1 75.88 349 ARG B C 1
ATOM 7058 O O . ARG B 1 349 ? -5.879 6.773 27.609 1 75.88 349 ARG B O 1
ATOM 7065 N N . PRO B 1 350 ? -6.273 4.656 27.5 1 77.81 350 PRO B N 1
ATOM 7066 C CA . PRO B 1 350 ? -7.281 4.77 28.547 1 77.81 350 PRO B CA 1
ATOM 7067 C C . PRO B 1 350 ? -6.699 5.285 29.875 1 77.81 350 PRO B C 1
ATOM 7069 O O . PRO B 1 350 ? -7.422 5.863 30.688 1 77.81 350 PRO B O 1
ATOM 7072 N N . GLY B 1 351 ? -5.457 5.141 30.062 1 73.94 351 GLY B N 1
ATOM 7073 C CA . GLY B 1 351 ? -4.852 5.562 31.312 1 73.94 351 GLY B CA 1
ATOM 7074 C C . GLY B 1 351 ? -4.52 7.043 31.359 1 73.94 351 GLY B C 1
ATOM 7075 O O . GLY B 1 351 ? -4.133 7.574 32.406 1 73.94 351 GLY B O 1
ATOM 7076 N N . HIS B 1 352 ? -4.859 7.688 30.266 1 74.88 352 HIS B N 1
ATOM 7077 C CA . HIS B 1 352 ? -4.52 9.109 30.203 1 74.88 352 HIS B CA 1
ATOM 7078 C C . HIS B 1 352 ? -5.754 9.961 29.938 1 74.88 352 HIS B C 1
ATOM 7080 O O . HIS B 1 352 ? -6.125 10.156 28.766 1 74.88 352 HIS B O 1
ATOM 7086 N N . PRO B 1 353 ? -6.305 10.422 31.078 1 85.69 353 PRO B N 1
ATOM 7087 C CA . PRO B 1 353 ? -7.461 11.289 30.859 1 85.69 353 PRO B CA 1
ATOM 7088 C C . PRO B 1 353 ? -7.082 12.641 30.266 1 85.69 353 PRO B C 1
ATOM 7090 O O . PRO B 1 353 ? -6.168 13.305 30.766 1 85.69 353 PRO B O 1
ATOM 7093 N N . VAL B 1 354 ? -7.691 13 29.172 1 84.62 354 VAL B N 1
ATOM 7094 C CA . VAL B 1 354 ? -7.434 14.273 28.484 1 84.62 354 VAL B CA 1
ATOM 7095 C C . VAL B 1 354 ? -8.328 15.359 29.078 1 84.62 354 VAL B C 1
ATOM 7097 O O . VAL B 1 354 ? -7.879 16.484 29.297 1 84.62 354 VAL B O 1
ATOM 7100 N N . LEU B 1 355 ? -9.578 15.023 29.297 1 91.5 355 LEU B N 1
ATOM 7101 C CA . LEU B 1 355 ? -10.516 15.93 29.953 1 91.5 355 LEU B CA 1
ATOM 7102 C C . LEU B 1 355 ? -10.984 15.359 31.281 1 91.5 355 LEU B C 1
ATOM 7104 O O . LEU B 1 355 ? -11.305 14.18 31.391 1 91.5 355 LEU B O 1
ATOM 7108 N N . ARG B 1 356 ? -10.836 16.203 32.375 1 92.38 356 ARG B N 1
ATOM 7109 C CA . ARG B 1 356 ? -11.273 15.828 33.719 1 92.38 356 ARG B CA 1
ATOM 7110 C C . ARG B 1 356 ? -12.344 16.781 34.219 1 92.38 356 ARG B C 1
ATOM 7112 O O . ARG B 1 356 ? -12.055 17.938 34.531 1 92.38 356 ARG B O 1
ATOM 7119 N N . ASP B 1 357 ? -13.508 16.328 34.312 1 93.75 357 ASP B N 1
ATOM 7120 C CA . ASP B 1 357 ? -14.625 17.094 34.844 1 93.75 357 ASP B CA 1
ATOM 7121 C C . ASP B 1 357 ? -14.75 18.438 34.156 1 93.75 357 ASP B C 1
ATOM 7123 O O . ASP B 1 357 ? -14.789 19.484 34.812 1 93.75 357 ASP B O 1
ATOM 7127 N N . PHE B 1 358 ? -14.852 18.406 32.844 1 94.19 358 PHE B N 1
ATOM 7128 C CA . PHE B 1 358 ? -14.898 19.594 32 1 94.19 358 PHE B CA 1
ATOM 7129 C C . PHE B 1 358 ? -16.328 20.062 31.797 1 94.19 358 PHE B C 1
ATOM 7131 O O . PHE B 1 358 ? -17.203 19.266 31.438 1 94.19 358 PHE B O 1
ATOM 7138 N N . SER B 1 359 ? -16.641 21.312 32.156 1 95.19 359 SER B N 1
ATOM 7139 C CA . SER B 1 359 ? -17.953 21.891 31.938 1 95.19 359 SER B CA 1
ATOM 7140 C C . SER B 1 359 ? -17.859 23.188 31.141 1 95.19 359 SER B C 1
ATOM 7142 O O . SER B 1 359 ? -16.969 24.016 31.391 1 95.19 359 SER B O 1
ATOM 7144 N N . LEU B 1 360 ? -18.656 23.281 30.078 1 94.25 360 LEU B N 1
ATOM 7145 C CA . LEU B 1 360 ? -18.688 24.453 29.203 1 94.25 360 LEU B CA 1
ATOM 7146 C C . LEU B 1 360 ? -20.078 24.688 28.641 1 94.25 360 LEU B C 1
ATOM 7148 O O . LEU B 1 360 ? -20.766 23.734 28.281 1 94.25 360 LEU B O 1
ATOM 7152 N N . SER B 1 361 ? -20.531 25.859 28.688 1 93.44 361 SER B N 1
ATOM 7153 C CA . SER B 1 361 ? -21.797 26.219 28.078 1 93.44 361 SER B CA 1
ATOM 7154 C C . SER B 1 361 ? -21.609 27.219 26.938 1 93.44 361 SER B C 1
ATOM 7156 O O . SER B 1 361 ? -20.969 28.25 27.109 1 93.44 361 SER B O 1
ATOM 7158 N N . LEU B 1 362 ? -22.078 26.891 25.766 1 93.25 362 LEU B N 1
ATOM 7159 C CA . LEU B 1 362 ? -22.016 27.734 24.594 1 93.25 362 LEU B CA 1
ATOM 7160 C C . LEU B 1 362 ? -23.391 28.281 24.234 1 93.25 362 LEU B C 1
ATOM 7162 O O . LEU B 1 362 ? -24.234 27.547 23.688 1 93.25 362 LEU B O 1
ATOM 7166 N N . PRO B 1 363 ? -23.594 29.531 24.484 1 91.38 363 PRO B N 1
ATOM 7167 C CA . PRO B 1 363 ? -24.891 30.109 24.109 1 91.38 363 PRO B CA 1
ATOM 7168 C C . PRO B 1 363 ? -25.094 30.203 22.609 1 91.38 363 PRO B C 1
ATOM 7170 O O . PRO B 1 363 ? -24.125 30.234 21.844 1 91.38 363 PRO B O 1
ATOM 7173 N N . PRO B 1 364 ? -26.328 30.219 22.203 1 89.62 364 PRO B N 1
ATOM 7174 C CA . PRO B 1 364 ? -26.609 30.312 20.766 1 89.62 364 PRO B CA 1
ATOM 7175 C C . PRO B 1 364 ? -26.172 31.656 20.172 1 89.62 364 PRO B C 1
ATOM 7177 O O . PRO B 1 364 ? -26.297 32.688 20.828 1 89.62 364 PRO B O 1
ATOM 7180 N N . GLY B 1 365 ? -25.578 31.641 19.016 1 82.62 365 GLY B N 1
ATOM 7181 C CA . GLY B 1 365 ? -25.25 32.812 18.234 1 82.62 365 GLY B CA 1
ATOM 7182 C C . GLY B 1 365 ? -24 33.531 18.734 1 82.62 365 GLY B C 1
ATOM 7183 O O . GLY B 1 365 ? -23.719 34.656 18.328 1 82.62 365 GLY B O 1
ATOM 7184 N N . LYS B 1 366 ? -23.328 32.938 19.656 1 86.25 366 LYS B N 1
ATOM 7185 C CA . LYS B 1 366 ? -22.109 33.531 20.188 1 86.25 366 LYS B CA 1
ATOM 7186 C C . LYS B 1 366 ? -20.859 32.781 19.75 1 86.25 366 LYS B C 1
ATOM 7188 O O . LYS B 1 366 ? -20.938 31.578 19.438 1 86.25 366 LYS B O 1
ATOM 7193 N N . THR B 1 367 ? -19.859 33.562 19.594 1 85.75 367 THR B N 1
ATOM 7194 C CA . THR B 1 367 ? -18.562 32.969 19.266 1 85.75 367 THR B CA 1
ATOM 7195 C C . THR B 1 367 ? -17.734 32.812 20.531 1 85.75 367 THR B C 1
ATOM 7197 O O . THR B 1 367 ? -17.516 33.75 21.281 1 85.75 367 THR B O 1
ATOM 7200 N N . VAL B 1 368 ? -17.422 31.594 20.781 1 87.62 368 VAL B N 1
ATOM 7201 C CA . VAL B 1 368 ? -16.609 31.281 21.953 1 87.62 368 VAL B CA 1
ATOM 7202 C C . VAL B 1 368 ? -15.258 30.703 21.516 1 87.62 368 VAL B C 1
ATOM 7204 O O . VAL B 1 368 ? -15.211 29.797 20.672 1 87.62 368 VAL B O 1
ATOM 7207 N N . ALA B 1 369 ? -14.156 31.25 21.984 1 86.94 369 ALA B N 1
ATOM 7208 C CA . ALA B 1 369 ? -12.812 30.75 21.703 1 86.94 369 ALA B CA 1
ATOM 7209 C C . ALA B 1 369 ? -12.258 29.953 22.891 1 86.94 369 ALA B C 1
ATOM 7211 O O . ALA B 1 369 ? -12.367 30.391 24.031 1 86.94 369 ALA B O 1
ATOM 7212 N N . ILE B 1 370 ? -11.859 28.797 22.656 1 85.94 370 ILE B N 1
ATOM 7213 C CA . ILE B 1 370 ? -11.211 27.969 23.672 1 85.94 370 ILE B CA 1
ATOM 7214 C C . ILE B 1 370 ? -9.695 28.125 23.578 1 85.94 370 ILE B C 1
ATOM 7216 O O . ILE B 1 370 ? -9.094 27.844 22.547 1 85.94 370 ILE B O 1
ATOM 7220 N N . VAL B 1 371 ? -9.094 28.656 24.656 1 81.75 371 VAL B N 1
ATOM 7221 C CA . VAL B 1 371 ? -7.652 28.891 24.688 1 81.75 371 VAL B CA 1
ATOM 7222 C C . VAL B 1 371 ? -7.016 28.062 25.781 1 81.75 371 VAL B C 1
ATOM 7224 O O . VAL B 1 371 ? -7.625 27.844 26.844 1 81.75 371 VAL B O 1
ATOM 7227 N N . GLY B 1 372 ? -6.02 27.406 25.5 1 76.31 372 GLY B N 1
ATOM 7228 C CA . GLY B 1 372 ? -5.293 26.594 26.453 1 76.31 372 GLY B CA 1
ATOM 7229 C C . GLY B 1 372 ? -3.945 26.125 25.938 1 76.31 372 GLY B C 1
ATOM 7230 O O . GLY B 1 372 ? -3.598 26.375 24.781 1 76.31 372 GLY B O 1
ATOM 7231 N N . PRO B 1 373 ? -3.234 25.547 26.797 1 73.44 373 PRO B N 1
ATOM 7232 C CA . PRO B 1 373 ? -1.93 25.031 26.391 1 73.44 373 PRO B CA 1
ATOM 7233 C C . PRO B 1 373 ? -2.039 23.906 25.359 1 73.44 373 PRO B C 1
ATOM 7235 O O . PRO B 1 373 ? -3.098 23.281 25.234 1 73.44 373 PRO B O 1
ATOM 7238 N N . SER B 1 374 ? -0.949 23.781 24.609 1 69.75 374 SER B N 1
ATOM 7239 C CA . SER B 1 374 ? -0.924 22.688 23.641 1 69.75 374 SER B CA 1
ATOM 7240 C C . SER B 1 374 ? -1.049 21.344 24.328 1 69.75 374 SER B C 1
ATOM 7242 O O . SER B 1 374 ? -0.416 21.094 25.344 1 69.75 374 SER B O 1
ATOM 7244 N N . GLY B 1 375 ? -1.958 20.516 23.875 1 70.88 375 GLY B N 1
ATOM 7245 C CA . GLY B 1 375 ? -2.197 19.203 24.438 1 70.88 375 GLY B CA 1
ATOM 7246 C C . GLY B 1 375 ? -3.186 19.234 25.594 1 70.88 375 GLY B C 1
ATOM 7247 O O . GLY B 1 375 ? -3.371 18.219 26.281 1 70.88 375 GLY B O 1
ATOM 7248 N N . GLY B 1 376 ? -3.754 20.344 25.703 1 73.75 376 GLY B N 1
ATOM 7249 C CA . GLY B 1 376 ? -4.676 20.469 26.812 1 73.75 376 GLY B CA 1
ATOM 7250 C C . GLY B 1 376 ? -6.051 19.906 26.531 1 73.75 376 GLY B C 1
ATOM 7251 O O . GLY B 1 376 ? -6.918 19.875 27.406 1 73.75 376 GLY B O 1
ATOM 7252 N N . GLY B 1 377 ? -6.305 19.469 25.312 1 82 377 GLY B N 1
ATOM 7253 C CA . GLY B 1 377 ? -7.566 18.812 24.984 1 82 377 GLY B CA 1
ATOM 7254 C C . GLY B 1 377 ? -8.484 19.672 24.141 1 82 377 GLY B C 1
ATOM 7255 O O . GLY B 1 377 ? -9.68 19.375 24.016 1 82 377 GLY B O 1
ATOM 7256 N N . LYS B 1 378 ? -8.078 20.75 23.656 1 84.62 378 LYS B N 1
ATOM 7257 C CA . LYS B 1 378 ? -8.898 21.656 22.844 1 84.62 378 LYS B CA 1
ATOM 7258 C C . LYS B 1 378 ? -9.531 20.906 21.672 1 84.62 378 LYS B C 1
ATOM 7260 O O . LYS B 1 378 ? -10.734 21.031 21.438 1 84.62 378 LYS B O 1
ATOM 7265 N N . SER B 1 379 ? -8.727 20.141 20.938 1 84.69 379 SER B N 1
ATOM 7266 C CA . SER B 1 379 ? -9.234 19.406 19.781 1 84.69 379 SER B CA 1
ATOM 7267 C C . SER B 1 379 ? -10.156 18.266 20.219 1 84.69 379 SER B C 1
ATOM 7269 O O . SER B 1 379 ? -11.023 17.844 19.453 1 84.69 379 SER B O 1
ATOM 7271 N N . THR B 1 380 ? -10 17.797 21.406 1 89.44 380 THR B N 1
ATOM 7272 C CA . THR B 1 380 ? -10.844 16.734 21.922 1 89.44 380 THR B CA 1
ATOM 7273 C C . THR B 1 380 ? -12.273 17.234 22.141 1 89.44 380 THR B C 1
ATOM 7275 O O . THR B 1 380 ? -13.234 16.484 21.953 1 89.44 380 THR B O 1
ATOM 7278 N N . VAL B 1 381 ? -12.367 18.5 22.547 1 92.69 381 VAL B N 1
ATOM 7279 C CA . VAL B 1 381 ? -13.695 19.078 22.766 1 92.69 381 VAL B CA 1
ATOM 7280 C C . VAL B 1 381 ? -14.461 19.094 21.438 1 92.69 381 VAL B C 1
ATOM 7282 O O . VAL B 1 381 ? -15.648 18.75 21.406 1 92.69 381 VAL B O 1
ATOM 7285 N N . ALA B 1 382 ? -13.781 19.422 20.375 1 91.69 382 ALA B N 1
ATOM 7286 C CA . ALA B 1 382 ? -14.406 19.438 19.047 1 91.69 382 ALA B CA 1
ATOM 7287 C C . ALA B 1 382 ? -14.789 18.016 18.609 1 91.69 382 ALA B C 1
ATOM 7289 O O . ALA B 1 382 ? -15.859 17.812 18.031 1 91.69 382 ALA B O 1
ATOM 7290 N N . ALA B 1 383 ? -13.977 17.094 18.906 1 91.75 383 ALA B N 1
ATOM 7291 C CA . ALA B 1 383 ? -14.211 15.703 18.516 1 91.75 383 ALA B CA 1
ATOM 7292 C C . ALA B 1 383 ? -15.398 15.117 19.25 1 91.75 383 ALA B C 1
ATOM 7294 O O . ALA B 1 383 ? -16.156 14.312 18.688 1 91.75 383 ALA B O 1
ATOM 7295 N N . LEU B 1 384 ? -15.555 15.484 20.5 1 94 384 LEU B N 1
ATOM 7296 C CA . LEU B 1 384 ? -16.672 14.992 21.297 1 94 384 LEU B CA 1
ATOM 7297 C C . LEU B 1 384 ? -17.984 15.594 20.828 1 94 384 LEU B C 1
ATOM 7299 O O . LEU B 1 384 ? -19.016 14.922 20.828 1 94 384 LEU B O 1
ATOM 7303 N N . LEU B 1 385 ? -17.891 16.844 20.453 1 93.62 385 LEU B N 1
ATOM 7304 C CA . LEU B 1 385 ? -19.094 17.516 19.953 1 93.62 385 LEU B CA 1
ATOM 7305 C C . LEU B 1 385 ? -19.578 16.859 18.672 1 93.62 385 LEU B C 1
ATOM 7307 O O . LEU B 1 385 ? -20.797 16.75 18.438 1 93.62 385 LEU B O 1
ATOM 7311 N N . GLU B 1 386 ? -18.656 16.406 17.859 1 92.69 386 GLU B N 1
ATOM 7312 C CA . GLU B 1 386 ? -18.984 15.727 16.609 1 92.69 386 GLU B CA 1
ATOM 7313 C C . GLU B 1 386 ? -19.375 14.281 16.859 1 92.69 386 GLU B C 1
ATOM 7315 O O . GLU B 1 386 ? -19.797 13.578 15.938 1 92.69 386 GLU B O 1
ATOM 7320 N N . ARG B 1 387 ? -19.25 13.875 18.062 1 92.56 387 ARG B N 1
ATOM 7321 C CA . ARG B 1 387 ? -19.562 12.516 18.484 1 92.56 387 ARG B CA 1
ATOM 7322 C C . ARG B 1 387 ? -18.688 11.5 17.766 1 92.56 387 ARG B C 1
ATOM 7324 O O . ARG B 1 387 ? -19.156 10.445 17.328 1 92.56 387 ARG B O 1
ATOM 7331 N N . PHE B 1 388 ? -17.484 11.914 17.5 1 91.25 388 PHE B N 1
ATOM 7332 C CA . PHE B 1 388 ? -16.5 10.945 17.031 1 91.25 388 PHE B CA 1
ATOM 7333 C C . PHE B 1 388 ? -16.203 9.914 18.109 1 91.25 388 PHE B C 1
ATOM 7335 O O . PHE B 1 388 ? -15.914 8.75 17.797 1 91.25 388 PHE B O 1
ATOM 7342 N N . TYR B 1 389 ? -16.234 10.484 19.328 1 92.12 389 TYR B N 1
ATOM 7343 C CA . TYR B 1 389 ? -16.031 9.68 20.531 1 92.12 389 TYR B CA 1
ATOM 7344 C C . TYR B 1 389 ? -17.141 9.93 21.531 1 92.12 389 TYR B C 1
ATOM 7346 O O . TYR B 1 389 ? -17.797 10.984 21.516 1 92.12 389 TYR B O 1
ATOM 7354 N N . GLU B 1 390 ? -17.328 8.969 22.328 1 92.56 390 GLU B N 1
ATOM 7355 C CA . GLU B 1 390 ? -18.281 9.117 23.422 1 92.56 390 GLU B CA 1
ATOM 7356 C C . GLU B 1 390 ? -17.562 9.398 24.734 1 92.56 390 GLU B C 1
ATOM 7358 O O . GLU B 1 390 ? -16.5 8.828 25.016 1 92.56 390 GLU B O 1
ATOM 7363 N N . PRO B 1 391 ? -18.078 10.375 25.391 1 93.5 391 PRO B N 1
ATOM 7364 C CA . PRO B 1 391 ? -17.453 10.68 26.672 1 93.5 391 PRO B CA 1
ATOM 7365 C C . PRO B 1 391 ? -17.5 9.508 27.656 1 93.5 391 PRO B C 1
ATOM 7367 O O . PRO B 1 391 ? -18.438 8.703 27.594 1 93.5 391 PRO B O 1
ATOM 7370 N N . THR B 1 392 ? -16.531 9.406 28.484 1 92.5 392 THR B N 1
ATOM 7371 C CA . THR B 1 392 ? -16.469 8.352 29.5 1 92.5 392 THR B CA 1
ATOM 7372 C C . THR B 1 392 ? -17.438 8.641 30.641 1 92.5 392 THR B C 1
ATOM 7374 O O . THR B 1 392 ? -18.109 7.738 31.156 1 92.5 392 THR B O 1
ATOM 7377 N N . GLN B 1 393 ? -17.422 9.898 31.109 1 93.88 393 GLN B N 1
ATOM 7378 C CA . GLN B 1 393 ? -18.344 10.391 32.125 1 93.88 393 GLN B CA 1
ATOM 7379 C C . GLN B 1 393 ? -18.906 11.75 31.734 1 93.88 393 GLN B C 1
ATOM 7381 O O . GLN B 1 393 ? -18.297 12.484 30.953 1 93.88 393 GLN B O 1
ATOM 7386 N N . GLY B 1 394 ? -20.047 11.922 32.188 1 94.81 394 GLY B N 1
ATOM 7387 C CA . GLY B 1 394 ? -20.688 13.188 31.875 1 94.81 394 GLY B CA 1
ATOM 7388 C C . GLY B 1 394 ? -21.578 13.133 30.656 1 94.81 394 GLY B C 1
ATOM 7389 O O . GLY B 1 394 ? -21.875 12.055 30.141 1 94.81 394 GLY B O 1
ATOM 7390 N N . SER B 1 395 ? -22.109 14.344 30.312 1 95.38 395 SER B N 1
ATOM 7391 C CA . SER B 1 395 ? -23 14.375 29.156 1 95.38 395 SER B CA 1
ATOM 7392 C C . SER B 1 395 ? -22.859 15.68 28.375 1 95.38 395 SER B C 1
ATOM 7394 O O . SER B 1 395 ? -22.422 16.688 28.922 1 95.38 395 SER B O 1
ATOM 7396 N N . ILE B 1 396 ? -23.094 15.617 27.141 1 96.19 396 ILE B N 1
ATOM 7397 C CA . ILE B 1 396 ? -23.141 16.766 26.25 1 96.19 396 ILE B CA 1
ATOM 7398 C C . ILE B 1 396 ? -24.562 16.938 25.703 1 96.19 396 ILE B C 1
ATOM 7400 O O . ILE B 1 396 ? -25.172 15.984 25.234 1 96.19 396 ILE B O 1
ATOM 7404 N N . THR B 1 397 ? -25.031 18.125 25.797 1 95.69 397 THR B N 1
ATOM 7405 C CA . THR B 1 397 ? -26.406 18.359 25.359 1 95.69 397 THR B CA 1
ATOM 7406 C C . THR B 1 397 ? -26.453 19.438 24.281 1 95.69 397 THR B C 1
ATOM 7408 O O . THR B 1 397 ? -25.609 20.328 24.25 1 95.69 397 THR B O 1
ATOM 7411 N N . LEU B 1 398 ? -27.375 19.266 23.375 1 94.5 398 LEU B N 1
ATOM 7412 C CA . LEU B 1 398 ? -27.734 20.25 22.359 1 94.5 398 LEU B CA 1
ATOM 7413 C C . LEU B 1 398 ? -29.172 20.703 22.531 1 94.5 398 LEU B C 1
ATOM 7415 O O . LEU B 1 398 ? -30.094 19.906 22.391 1 94.5 398 LEU B O 1
ATOM 7419 N N . ASP B 1 399 ? -29.328 21.906 22.844 1 93.5 399 ASP B N 1
ATOM 7420 C CA . ASP B 1 399 ? -30.656 22.469 23.094 1 93.5 399 ASP B CA 1
ATOM 7421 C C . ASP B 1 399 ? -31.406 21.641 24.125 1 93.5 399 ASP B C 1
ATOM 7423 O O . ASP B 1 399 ? -32.594 21.328 23.938 1 93.5 399 ASP B O 1
ATOM 7427 N N . GLY B 1 400 ? -30.688 21.094 25.078 1 90.25 400 GLY B N 1
ATOM 7428 C CA . GLY B 1 400 ? -31.297 20.359 26.188 1 90.25 400 GLY B CA 1
ATOM 7429 C C . GLY B 1 400 ? -31.359 18.859 25.938 1 90.25 400 GLY B C 1
ATOM 7430 O O . GLY B 1 400 ? -31.641 18.094 26.859 1 90.25 400 GLY B O 1
ATOM 7431 N N . HIS B 1 401 ? -31.094 18.406 24.766 1 93.12 401 HIS B N 1
ATOM 7432 C CA . HIS B 1 401 ? -31.109 16.984 24.453 1 93.12 401 HIS B CA 1
ATOM 7433 C C . HIS B 1 401 ? -29.688 16.406 24.469 1 93.12 401 HIS B C 1
ATOM 7435 O O . HIS B 1 401 ? -28.766 17.031 23.938 1 93.12 401 HIS B O 1
ATOM 7441 N N . ASP B 1 402 ? -29.641 15.281 25.031 1 94.38 402 ASP B N 1
ATOM 7442 C CA . ASP B 1 402 ? -28.344 14.609 25.031 1 94.38 402 ASP B CA 1
ATOM 7443 C C . ASP B 1 402 ? -27.922 14.195 23.625 1 94.38 402 ASP B C 1
ATOM 7445 O O . ASP B 1 402 ? -28.734 13.625 22.891 1 94.38 402 ASP B O 1
ATOM 7449 N N . ILE B 1 403 ? -26.734 14.453 23.234 1 93.12 403 ILE B N 1
ATOM 7450 C CA . ILE B 1 403 ? -26.266 14.188 21.891 1 93.12 403 ILE B CA 1
ATOM 7451 C C . ILE B 1 403 ? -26.25 12.68 21.625 1 93.12 403 ILE B C 1
ATOM 7453 O O . ILE B 1 403 ? -26.297 12.242 20.484 1 93.12 403 ILE B O 1
ATOM 7457 N N . SER B 1 404 ? -26.203 11.883 22.719 1 91.69 404 SER B N 1
ATOM 7458 C CA . SER B 1 404 ? -26.203 10.438 22.578 1 91.69 404 SER B CA 1
ATOM 7459 C C . SER B 1 404 ? -27.562 9.93 22.078 1 91.69 404 SER B C 1
ATOM 7461 O O . SER B 1 404 ? -27.656 8.844 21.5 1 91.69 404 SER B O 1
ATOM 7463 N N . SER B 1 405 ? -28.562 10.711 22.203 1 91.75 405 SER B N 1
ATOM 7464 C CA . SER B 1 405 ? -29.906 10.305 21.781 1 91.75 405 SER B CA 1
ATOM 7465 C C . SER B 1 405 ? -30.234 10.883 20.406 1 91.75 405 SER B C 1
ATOM 7467 O O . SER B 1 405 ? -31.25 10.516 19.812 1 91.75 405 SER B O 1
ATOM 7469 N N . LEU B 1 406 ? -29.406 11.656 19.922 1 92 406 LEU B N 1
ATOM 7470 C CA . LEU B 1 406 ? -29.656 12.281 18.625 1 92 406 LEU B CA 1
ATOM 7471 C C . LEU B 1 406 ? -29.031 11.484 17.5 1 92 406 LEU B C 1
ATOM 7473 O O . LEU B 1 406 ? -28.078 10.727 17.734 1 92 406 LEU B O 1
ATOM 7477 N N . ASP B 1 407 ? -29.609 11.672 16.328 1 93.56 407 ASP B N 1
ATOM 7478 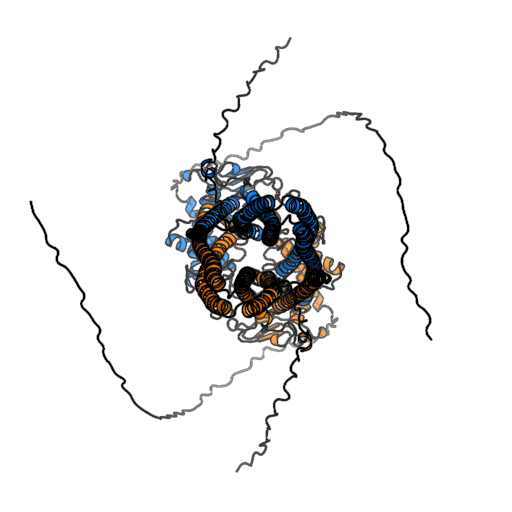C CA . ASP B 1 407 ? -29.078 11.023 15.141 1 93.56 407 ASP B CA 1
ATOM 7479 C C . ASP B 1 407 ? -27.734 11.641 14.742 1 93.56 407 ASP B C 1
ATOM 7481 O O . ASP B 1 407 ? -27.656 12.828 14.43 1 93.56 407 ASP B O 1
ATOM 7485 N N . PRO B 1 408 ? -26.719 10.797 14.711 1 92.56 408 PRO B N 1
ATOM 7486 C CA . PRO B 1 408 ? -25.391 11.336 14.406 1 92.56 408 PRO B CA 1
ATOM 7487 C C . PRO B 1 408 ? -25.281 11.875 12.977 1 92.56 408 PRO B C 1
ATOM 7489 O O . PRO B 1 408 ? -24.594 12.875 12.742 1 92.56 408 PRO B O 1
ATOM 7492 N N . SER B 1 409 ? -25.922 11.258 12.031 1 92.19 409 SER B N 1
ATOM 7493 C CA . SER B 1 409 ? -25.859 11.719 10.648 1 92.19 409 SER B CA 1
ATOM 7494 C C . SER B 1 409 ? -26.562 13.062 10.477 1 92.19 409 SER B C 1
ATOM 7496 O O . SER B 1 409 ? -26.094 13.914 9.719 1 92.19 409 SER B O 1
ATOM 7498 N N . TRP B 1 410 ? -27.609 13.18 11.203 1 92.06 410 TRP B N 1
ATOM 7499 C CA . TRP B 1 410 ? -28.312 14.461 11.18 1 92.06 410 TRP B CA 1
ATOM 7500 C C . TRP B 1 410 ? -27.484 15.539 11.867 1 92.06 410 TRP B C 1
ATOM 7502 O O . TRP B 1 410 ? -27.375 16.656 11.367 1 92.06 410 TRP B O 1
ATOM 7512 N N . LEU B 1 411 ? -26.953 15.188 12.961 1 92.81 411 LEU B N 1
ATOM 7513 C CA . LEU B 1 411 ? -26.125 16.125 13.734 1 92.81 411 LEU B CA 1
ATOM 7514 C C . LEU B 1 411 ? -24.953 16.625 12.906 1 92.81 411 LEU B C 1
ATOM 7516 O O . LEU B 1 411 ? -24.719 17.828 12.828 1 92.81 411 LEU B O 1
ATOM 7520 N N . ARG B 1 412 ? -24.297 15.773 12.227 1 92.81 412 ARG B N 1
ATOM 7521 C CA . ARG B 1 412 ? -23.094 16.125 11.469 1 92.81 412 ARG B CA 1
ATOM 7522 C C . ARG B 1 412 ? -23.469 16.688 10.102 1 92.81 412 ARG B C 1
ATOM 7524 O O . ARG B 1 412 ? -22.766 17.547 9.578 1 92.81 412 ARG B O 1
ATOM 7531 N N . GLY B 1 413 ? -24.469 16.234 9.578 1 89.75 413 GLY B N 1
ATOM 7532 C CA . GLY B 1 413 ? -24.844 16.625 8.227 1 89.75 413 GLY B CA 1
ATOM 7533 C C . GLY B 1 413 ? -25.531 17.969 8.164 1 89.75 413 GLY B C 1
ATOM 7534 O O . GLY B 1 413 ? -25.391 18.703 7.188 1 89.75 413 GLY B O 1
ATOM 7535 N N . GLN B 1 414 ? -26.234 18.312 9.273 1 88.56 414 GLN B N 1
ATOM 7536 C CA . GLN B 1 414 ? -27.078 19.5 9.148 1 88.56 414 GLN B CA 1
ATOM 7537 C C . GLN B 1 414 ? -26.781 20.5 10.258 1 88.56 414 GLN B C 1
ATOM 7539 O O . GLN B 1 414 ? -26.875 21.719 10.055 1 88.56 414 GLN B O 1
ATOM 7544 N N . VAL B 1 415 ? -26.391 20.047 11.328 1 91.44 415 VAL B N 1
ATOM 7545 C CA . VAL B 1 415 ? -26.375 20.922 12.492 1 91.44 415 VAL B CA 1
ATOM 7546 C C . VAL B 1 415 ? -24.953 21.484 12.68 1 91.44 415 VAL B C 1
ATOM 7548 O O . VAL B 1 415 ? -24.781 22.688 12.922 1 91.44 415 VAL B O 1
ATOM 7551 N N . ILE B 1 416 ? -23.953 20.609 12.523 1 92.69 416 ILE B N 1
ATOM 7552 C CA . ILE B 1 416 ? -22.609 21.016 12.898 1 92.69 416 ILE B CA 1
ATOM 7553 C C . ILE B 1 416 ? -21.75 21.188 11.641 1 92.69 416 ILE B C 1
ATOM 7555 O O . ILE B 1 416 ? -21.766 20.312 10.758 1 92.69 416 ILE B O 1
ATOM 7559 N N . GLY B 1 417 ? -21.125 22.266 11.477 1 90.69 417 GLY B N 1
ATOM 7560 C CA . GLY B 1 417 ? -20.047 22.469 10.531 1 90.69 417 GLY B CA 1
ATOM 7561 C C . GLY B 1 417 ? -18.672 22.391 11.156 1 90.69 417 GLY B C 1
ATOM 7562 O O . GLY B 1 417 ? -18.391 23.078 12.148 1 90.69 417 GLY B O 1
ATOM 7563 N N . PHE B 1 418 ? -17.828 21.484 10.633 1 90.38 418 PHE B N 1
ATOM 7564 C CA . PHE B 1 418 ? -16.547 21.219 11.258 1 90.38 418 PHE B CA 1
ATOM 7565 C C . PHE B 1 418 ? -15.398 21.516 10.289 1 90.38 418 PHE B C 1
ATOM 7567 O O . PHE B 1 418 ? -15.422 21.062 9.141 1 90.38 418 PHE B O 1
ATOM 7574 N N . ILE B 1 419 ? -14.523 22.297 10.742 1 87.44 419 ILE B N 1
ATOM 7575 C CA . ILE B 1 419 ? -13.273 22.531 10.023 1 87.44 419 ILE B CA 1
ATOM 7576 C C . ILE B 1 419 ? -12.102 22.062 10.875 1 87.44 419 ILE B C 1
ATOM 7578 O O . ILE B 1 419 ? -11.852 22.609 11.961 1 87.44 419 ILE B O 1
ATOM 7582 N N . SER B 1 420 ? -11.383 21.125 10.414 1 84.31 420 SER B N 1
ATOM 7583 C CA . SER B 1 420 ? -10.281 20.531 11.156 1 84.31 420 SER B CA 1
ATOM 7584 C C . SER B 1 420 ? -9.008 21.359 11.016 1 84.31 420 SER B C 1
ATOM 7586 O O . SER B 1 420 ? -8.938 22.25 10.18 1 84.31 420 SER B O 1
ATOM 7588 N N . GLN B 1 421 ? -8.047 20.984 11.891 1 72.56 421 GLN B N 1
ATOM 7589 C CA . GLN B 1 421 ? -6.754 21.656 11.891 1 72.56 421 GLN B CA 1
ATOM 7590 C C . GLN B 1 421 ? -6.023 21.438 10.562 1 72.56 421 GLN B C 1
ATOM 7592 O O . GLN B 1 421 ? -5.461 22.375 10 1 72.56 421 GLN B O 1
ATOM 7597 N N . ASP B 1 422 ? -6.117 20.219 10.109 1 73.38 422 ASP B N 1
ATOM 7598 C CA . ASP B 1 422 ? -5.516 19.859 8.828 1 73.38 422 ASP B CA 1
ATOM 7599 C C . ASP B 1 422 ? -6.582 19.422 7.828 1 73.38 422 ASP B C 1
ATOM 7601 O O . ASP B 1 422 ? -6.887 18.219 7.727 1 73.38 422 ASP B O 1
ATOM 7605 N N . PRO B 1 423 ? -6.969 20.406 7.027 1 81.19 423 PRO B N 1
ATOM 7606 C CA . PRO B 1 423 ? -8.031 20.047 6.094 1 81.19 423 PRO B CA 1
ATOM 7607 C C . PRO B 1 423 ? -7.547 19.109 4.984 1 81.19 423 PRO B C 1
ATOM 7609 O O . PRO B 1 423 ? -6.441 19.281 4.465 1 81.19 423 PRO B O 1
ATOM 7612 N N . VAL B 1 424 ? -8.32 18.188 4.738 1 82.38 424 VAL B N 1
ATOM 7613 C CA . VAL B 1 424 ? -8 17.234 3.684 1 82.38 424 VAL B CA 1
ATOM 7614 C C . VAL B 1 424 ? -8.977 17.391 2.521 1 82.38 424 VAL B C 1
ATOM 7616 O O . VAL B 1 424 ? -10.172 17.625 2.732 1 82.38 424 VAL B O 1
ATOM 7619 N N . LEU B 1 425 ? -8.438 17.453 1.351 1 86.06 425 LEU B N 1
ATOM 7620 C CA . LEU B 1 425 ? -9.25 17.516 0.142 1 86.06 425 LEU B CA 1
ATOM 7621 C C . LEU B 1 425 ? -9.203 16.188 -0.614 1 86.06 425 LEU B C 1
ATOM 7623 O O . LEU B 1 425 ? -8.211 15.461 -0.545 1 86.06 425 LEU B O 1
ATOM 7627 N N . PHE B 1 426 ? -10.258 15.898 -1.248 1 85.38 426 PHE B N 1
ATOM 7628 C CA . PHE B 1 426 ? -10.344 14.672 -2.037 1 85.38 426 PHE B CA 1
ATOM 7629 C C . PHE B 1 426 ? -9.797 14.898 -3.441 1 85.38 426 PHE B C 1
ATOM 7631 O O . PHE B 1 426 ? -9.758 16.031 -3.928 1 85.38 426 PHE B O 1
ATOM 7638 N N . GLY B 1 427 ? -9.375 13.82 -4.078 1 80.31 427 GLY B N 1
ATOM 7639 C CA . GLY B 1 427 ? -8.781 13.898 -5.402 1 80.31 427 GLY B CA 1
ATOM 7640 C C . GLY B 1 427 ? -9.797 14.148 -6.5 1 80.31 427 GLY B C 1
ATOM 7641 O O . GLY B 1 427 ? -9.789 13.469 -7.527 1 80.31 427 GLY B O 1
ATOM 7642 N N . THR B 1 428 ? -10.695 15.008 -6.23 1 84.75 428 THR B N 1
ATOM 7643 C CA . THR B 1 428 ? -11.703 15.406 -7.211 1 84.75 428 THR B CA 1
ATOM 7644 C C . THR B 1 428 ? -11.586 16.891 -7.547 1 84.75 428 THR B C 1
ATOM 7646 O O . THR B 1 428 ? -10.547 17.5 -7.293 1 84.75 428 THR B O 1
ATOM 7649 N N . THR B 1 429 ? -12.578 17.438 -8.219 1 89.94 429 THR B N 1
ATOM 7650 C CA . THR B 1 429 ? -12.555 18.844 -8.609 1 89.94 429 THR B CA 1
ATOM 7651 C C . THR B 1 429 ? -12.82 19.75 -7.41 1 89.94 429 THR B C 1
ATOM 7653 O O . THR B 1 429 ? -13.367 19.297 -6.398 1 89.94 429 THR B O 1
ATOM 7656 N N . ILE B 1 430 ? -12.398 20.969 -7.547 1 92.06 430 ILE B N 1
ATOM 7657 C CA . ILE B 1 430 ? -12.648 21.953 -6.496 1 92.06 430 ILE B CA 1
ATOM 7658 C C . ILE B 1 430 ? -14.156 22.109 -6.281 1 92.06 430 ILE B C 1
ATOM 7660 O O . ILE B 1 430 ? -14.617 22.219 -5.145 1 92.06 430 ILE B O 1
ATOM 7664 N N . MET B 1 431 ? -14.875 22.016 -7.375 1 94.5 431 MET B N 1
ATOM 7665 C CA . MET B 1 431 ? -16.328 22.109 -7.312 1 94.5 431 MET B CA 1
ATOM 7666 C C . MET B 1 431 ? -16.922 21 -6.445 1 94.5 431 MET B C 1
ATOM 7668 O O . MET B 1 431 ? -17.75 21.266 -5.574 1 94.5 431 MET B O 1
ATOM 7672 N N . GLU B 1 432 ? -16.484 19.859 -6.656 1 91.06 432 GLU B N 1
ATOM 7673 C CA . GLU B 1 432 ? -17 18.719 -5.918 1 91.06 432 GLU B CA 1
ATOM 7674 C C . GLU B 1 432 ? -16.547 18.75 -4.461 1 91.06 432 GLU B C 1
ATOM 7676 O O . GLU B 1 432 ? -17.281 18.297 -3.572 1 91.06 432 GLU B O 1
ATOM 7681 N N . ASN B 1 433 ? -15.375 19.234 -4.215 1 92.19 433 ASN B N 1
ATOM 7682 C CA . ASN B 1 433 ? -14.875 19.344 -2.846 1 92.19 433 ASN B CA 1
ATOM 7683 C C . ASN B 1 433 ? -15.711 20.312 -2.018 1 92.19 433 ASN B C 1
ATOM 7685 O O . ASN B 1 433 ? -15.969 20.062 -0.836 1 92.19 433 ASN B O 1
ATOM 7689 N N . ILE B 1 434 ? -16.109 21.391 -2.666 1 93.88 434 ILE B N 1
ATOM 7690 C CA . ILE B 1 434 ? -16.938 22.359 -1.958 1 93.88 434 ILE B CA 1
ATOM 7691 C C . ILE B 1 434 ? -18.359 21.797 -1.804 1 93.88 434 ILE B C 1
ATOM 7693 O O . ILE B 1 434 ? -18.953 21.906 -0.733 1 93.88 434 ILE B O 1
ATOM 7697 N N . ARG B 1 435 ? -18.812 21.172 -2.842 1 93.69 435 ARG B N 1
ATOM 7698 C CA . ARG B 1 435 ? -20.156 20.609 -2.832 1 93.69 435 ARG B CA 1
ATOM 7699 C C . ARG B 1 435 ? -20.266 19.453 -1.839 1 93.69 435 ARG B C 1
ATOM 7701 O O . ARG B 1 435 ? -21.359 19.047 -1.466 1 93.69 435 ARG B O 1
ATOM 7708 N N . PHE B 1 436 ? -19.141 18.969 -1.383 1 90.5 436 PHE B N 1
ATOM 7709 C CA . PHE B 1 436 ? -19.062 17.906 -0.4 1 90.5 436 PHE B CA 1
ATOM 7710 C C . PHE B 1 436 ? -19.812 18.281 0.871 1 90.5 436 PHE B C 1
ATOM 7712 O O . PHE B 1 436 ? -20.297 17.406 1.592 1 90.5 436 PHE B O 1
ATOM 7719 N N . GLY B 1 437 ? -19.953 19.531 1.157 1 89.69 437 GLY B N 1
ATOM 7720 C CA . GLY B 1 437 ? -20.688 20.016 2.318 1 89.69 437 GLY B CA 1
ATOM 7721 C C . GLY B 1 437 ? -22.188 19.875 2.188 1 89.69 437 GLY B C 1
ATOM 7722 O O . GLY B 1 437 ? -22.891 19.625 3.178 1 89.69 437 GLY B O 1
ATOM 7723 N N . LYS B 1 438 ? -22.641 20.094 1.032 1 91.88 438 LYS B N 1
ATOM 7724 C CA . LYS B 1 438 ? -24.047 19.953 0.668 1 91.88 438 LYS B CA 1
ATOM 7725 C C . LYS B 1 438 ? -24.203 19.375 -0.738 1 91.88 438 LYS B C 1
ATOM 7727 O O . LYS B 1 438 ? -24.266 20.125 -1.715 1 91.88 438 LYS B O 1
ATOM 7732 N N . PRO B 1 439 ? -24.375 18.062 -0.851 1 87.94 439 PRO B N 1
ATOM 7733 C CA . PRO B 1 439 ? -24.391 17.406 -2.162 1 87.94 439 PRO B CA 1
ATOM 7734 C C . PRO B 1 439 ? -25.484 17.938 -3.078 1 87.94 439 PRO B C 1
ATOM 7736 O O . PRO B 1 439 ? -25.344 17.906 -4.301 1 87.94 439 PRO B O 1
ATOM 7739 N N . GLY B 1 440 ? -26.516 18.484 -2.635 1 87.5 440 GLY B N 1
ATOM 7740 C CA . GLY B 1 440 ? -27.609 18.984 -3.463 1 87.5 440 GLY B CA 1
ATOM 7741 C C . GLY B 1 440 ? -27.516 20.469 -3.752 1 87.5 440 GLY B C 1
ATOM 7742 O O . GLY B 1 440 ? -28.422 21.047 -4.371 1 87.5 440 GLY B O 1
ATOM 7743 N N . ALA B 1 441 ? -26.328 20.984 -3.426 1 92.88 441 ALA B N 1
ATOM 7744 C CA . ALA B 1 441 ? -26.188 22.438 -3.617 1 92.88 441 ALA B CA 1
ATOM 7745 C C . ALA B 1 441 ? -26.031 22.781 -5.094 1 92.88 441 ALA B C 1
ATOM 7747 O O . ALA B 1 441 ? -25.406 22.031 -5.848 1 92.88 441 ALA B O 1
ATOM 7748 N N . SER B 1 442 ? -26.578 23.875 -5.535 1 94.88 442 SER B N 1
ATOM 7749 C CA . SER B 1 442 ? -26.438 24.359 -6.902 1 94.88 442 SER B CA 1
ATOM 7750 C C . SER B 1 442 ? -25.062 25 -7.121 1 94.88 442 SER B C 1
ATOM 7752 O O . SER B 1 442 ? -24.344 25.281 -6.16 1 94.88 442 SER B O 1
ATOM 7754 N N . ASP B 1 443 ? -24.75 25.219 -8.312 1 94.81 443 ASP B N 1
ATOM 7755 C CA . ASP B 1 443 ? -23.469 25.828 -8.648 1 94.81 443 ASP B CA 1
ATOM 7756 C C . ASP B 1 443 ? -23.375 27.25 -8.086 1 94.81 443 ASP B C 1
ATOM 7758 O O . ASP B 1 443 ? -22.312 27.656 -7.625 1 94.81 443 ASP B O 1
ATOM 7762 N N . GLU B 1 444 ? -24.469 27.875 -8.086 1 94.94 444 GLU B N 1
ATOM 7763 C CA . GLU B 1 444 ? -24.469 29.25 -7.586 1 94.94 444 GLU B CA 1
ATOM 7764 C C . GLU B 1 444 ? -24.203 29.297 -6.086 1 94.94 444 GLU B C 1
ATOM 7766 O O . GLU B 1 444 ? -23.516 30.203 -5.602 1 94.94 444 GLU B O 1
ATOM 7771 N N . GLU B 1 445 ? -24.75 28.344 -5.441 1 94.38 445 GLU B N 1
ATOM 7772 C CA . GLU B 1 445 ? -24.5 28.266 -4.004 1 94.38 445 GLU B CA 1
ATOM 7773 C C . GLU B 1 445 ? -23.031 27.984 -3.713 1 94.38 445 GLU B C 1
ATOM 7775 O O . GLU B 1 445 ? -22.469 28.5 -2.744 1 94.38 445 GLU B O 1
ATOM 7780 N N . VAL B 1 446 ? -22.453 27.188 -4.52 1 95.56 446 VAL B N 1
ATOM 7781 C CA . VAL B 1 446 ? -21.047 26.844 -4.355 1 95.56 446 VAL B CA 1
ATOM 7782 C C . VAL B 1 446 ? -20.188 28.062 -4.621 1 95.56 446 VAL B C 1
ATOM 7784 O O . VAL B 1 446 ? -19.219 28.328 -3.891 1 95.56 446 VAL B O 1
ATOM 7787 N N . TYR B 1 447 ? -20.562 28.859 -5.641 1 95.69 447 TYR B N 1
ATOM 7788 C CA . TYR B 1 447 ? -19.812 30.078 -5.938 1 95.69 447 TYR B CA 1
ATOM 7789 C C . TYR B 1 447 ? -19.922 31.078 -4.793 1 95.69 447 TYR B C 1
ATOM 7791 O O . TYR B 1 447 ? -18.938 31.734 -4.441 1 95.69 447 TYR B O 1
ATOM 7799 N N . ALA B 1 448 ? -21.062 31.141 -4.27 1 92.94 448 ALA B N 1
ATOM 7800 C CA . ALA B 1 448 ? -21.281 32.062 -3.162 1 92.94 448 ALA B CA 1
ATOM 7801 C C . ALA B 1 448 ? -20.453 31.688 -1.94 1 92.94 448 ALA B C 1
ATOM 7803 O O . ALA B 1 448 ? -19.891 32.531 -1.268 1 92.94 448 ALA B O 1
ATOM 7804 N N . ALA B 1 449 ? -20.469 30.391 -1.642 1 93.12 449 ALA B N 1
ATOM 7805 C CA . ALA B 1 449 ? -19.672 29.922 -0.508 1 93.12 449 ALA B CA 1
ATOM 7806 C C . ALA B 1 449 ? -18.188 30.156 -0.733 1 93.12 449 ALA B C 1
ATOM 7808 O O . ALA B 1 449 ? -17.469 30.5 0.203 1 93.12 449 ALA B O 1
ATOM 7809 N N . ALA B 1 450 ? -17.766 29.984 -1.94 1 94.56 450 ALA B N 1
ATOM 7810 C CA . ALA B 1 450 ? -16.359 30.234 -2.281 1 94.56 450 ALA B CA 1
ATOM 7811 C C . ALA B 1 450 ? -16.016 31.703 -2.129 1 94.56 450 ALA B C 1
ATOM 7813 O O . ALA B 1 450 ? -14.906 32.031 -1.693 1 94.56 450 ALA B O 1
ATOM 7814 N N . ARG B 1 451 ? -16.875 32.562 -2.459 1 92.38 451 ARG B N 1
ATOM 7815 C CA . ARG B 1 451 ? -16.672 34 -2.307 1 92.38 451 ARG B CA 1
ATOM 7816 C C . ARG B 1 451 ? -16.594 34.375 -0.833 1 92.38 451 ARG B C 1
ATOM 7818 O O . ARG B 1 451 ? -15.766 35.188 -0.441 1 92.38 451 ARG B O 1
ATOM 7825 N N . LEU B 1 452 ? -17.438 33.75 -0.079 1 88.12 452 LEU B N 1
ATOM 7826 C CA . LEU B 1 452 ? -17.453 34.031 1.354 1 88.12 452 LEU B CA 1
ATOM 7827 C C . LEU B 1 452 ? -16.141 33.594 2 1 88.12 452 LEU B C 1
ATOM 7829 O O . LEU B 1 452 ? -15.672 34.25 2.939 1 88.12 452 LEU B O 1
ATOM 7833 N N . ALA B 1 453 ? -15.633 32.562 1.495 1 89 453 ALA B N 1
ATOM 7834 C CA . ALA B 1 453 ? -14.375 32.031 2.041 1 89 453 ALA B CA 1
ATOM 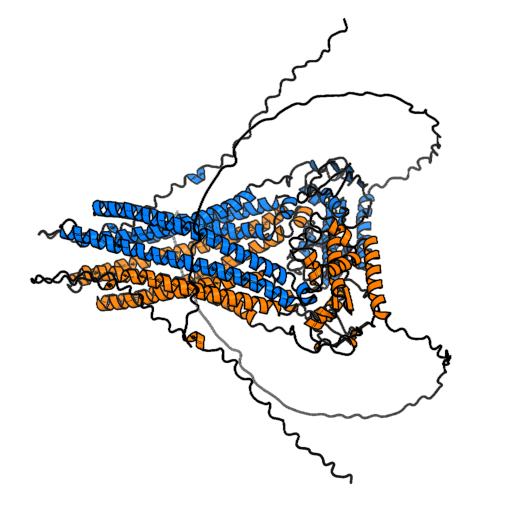7835 C C . ALA B 1 453 ? -13.18 32.688 1.351 1 89 453 ALA B C 1
ATOM 7837 O O . ALA B 1 453 ? -12.031 32.281 1.573 1 89 453 ALA B O 1
ATOM 7838 N N . ASN B 1 454 ? -13.344 33.656 0.506 1 88.75 454 ASN B N 1
ATOM 7839 C CA . ASN B 1 454 ? -12.297 34.344 -0.236 1 88.75 454 ASN B CA 1
ATOM 7840 C C . ASN B 1 454 ? -11.477 33.375 -1.08 1 88.75 454 ASN B C 1
ATOM 7842 O O . ASN B 1 454 ? -10.25 33.469 -1.141 1 88.75 454 ASN B O 1
ATOM 7846 N N . ALA B 1 455 ? -12.141 32.406 -1.608 1 90.44 455 ALA B N 1
ATOM 7847 C CA . ALA B 1 455 ? -11.445 31.391 -2.4 1 90.44 455 ALA B CA 1
ATOM 7848 C C . ALA B 1 455 ? -11.75 31.547 -3.887 1 90.44 455 ALA B C 1
ATOM 7850 O O . ALA B 1 455 ? -11.031 31.016 -4.738 1 90.44 455 ALA B O 1
ATOM 7851 N N . ASP B 1 456 ? -12.664 32.281 -4.25 1 92.38 456 ASP B N 1
ATOM 7852 C CA . ASP B 1 456 ? -13.141 32.406 -5.625 1 92.38 456 ASP B CA 1
ATOM 7853 C C . ASP B 1 456 ? -12.039 32.969 -6.531 1 92.38 456 ASP B C 1
ATOM 7855 O O . ASP B 1 456 ? -11.859 32.5 -7.656 1 92.38 456 ASP B O 1
ATOM 7859 N N . ASP B 1 457 ? -11.359 33.906 -6.039 1 86.94 457 ASP B N 1
ATOM 7860 C CA . ASP B 1 457 ? -10.367 34.594 -6.859 1 86.94 457 ASP B CA 1
ATOM 7861 C C . ASP B 1 457 ? -9.25 33.625 -7.289 1 86.94 457 ASP B C 1
ATOM 7863 O O . ASP B 1 457 ? -8.906 33.562 -8.469 1 86.94 457 ASP B O 1
ATOM 7867 N N . PHE B 1 458 ? -8.719 32.875 -6.297 1 83.75 458 PHE B N 1
ATOM 7868 C CA . PHE B 1 458 ? -7.602 32.031 -6.676 1 83.75 458 PHE B CA 1
ATOM 7869 C C . PHE B 1 458 ? -8.086 30.828 -7.469 1 83.75 458 PHE B C 1
ATOM 7871 O O . PHE B 1 458 ? -7.355 30.297 -8.312 1 83.75 458 PHE B O 1
ATOM 7878 N N . ILE B 1 459 ? -9.305 30.422 -7.305 1 90.88 459 ILE B N 1
ATOM 7879 C CA . ILE B 1 459 ? -9.844 29.281 -8.039 1 90.88 459 ILE B CA 1
ATOM 7880 C C . ILE B 1 459 ? -10 29.641 -9.516 1 90.88 459 ILE B C 1
ATOM 7882 O O . ILE B 1 459 ? -9.664 28.844 -10.391 1 90.88 459 ILE B O 1
ATOM 7886 N N . ARG B 1 460 ? -10.492 30.812 -9.727 1 90.75 460 ARG B N 1
ATOM 7887 C CA . ARG B 1 460 ? -10.711 31.281 -11.094 1 90.75 460 ARG B CA 1
ATOM 7888 C C . ARG B 1 460 ? -9.391 31.547 -11.805 1 90.75 460 ARG B C 1
ATOM 7890 O O . ARG B 1 460 ? -9.336 31.594 -13.039 1 90.75 460 ARG B O 1
ATOM 7897 N N . SER B 1 461 ? -8.391 31.703 -11.031 1 81.31 461 SER B N 1
ATOM 7898 C CA . SER B 1 461 ? -7.074 31.953 -11.617 1 81.31 461 SER B CA 1
ATOM 7899 C C . SER B 1 461 ? -6.473 30.656 -12.18 1 81.31 461 SER B C 1
ATOM 7901 O O . SER B 1 461 ? -5.562 30.703 -13.008 1 81.31 461 SER B O 1
ATOM 7903 N N . PHE B 1 462 ? -7.02 29.594 -11.797 1 82.5 462 PHE B N 1
ATOM 7904 C CA . PHE B 1 462 ? -6.562 28.328 -12.352 1 82.5 462 PHE B CA 1
ATOM 7905 C C . PHE B 1 462 ? -7.078 28.141 -13.773 1 82.5 462 PHE B C 1
ATOM 7907 O O . PHE B 1 462 ? -8.172 28.609 -14.109 1 82.5 462 PHE B O 1
ATOM 7914 N N . PRO B 1 463 ? -6.371 27.406 -14.586 1 82.19 463 PRO B N 1
ATOM 7915 C CA . PRO B 1 463 ? -6.801 27.203 -15.969 1 82.19 463 PRO B CA 1
ATOM 7916 C C . PRO B 1 463 ? -8.164 26.531 -16.078 1 82.19 463 PRO B C 1
ATOM 7918 O O . PRO B 1 463 ? -8.969 26.891 -16.938 1 82.19 463 PRO B O 1
ATOM 7921 N N . GLU B 1 464 ? -8.523 25.672 -15.211 1 87.94 464 GLU B N 1
ATOM 7922 C CA . GLU B 1 464 ? -9.797 24.969 -15.273 1 87.94 464 GLU B CA 1
ATOM 7923 C C . GLU B 1 464 ? -10.781 25.5 -14.227 1 87.94 464 GLU B C 1
ATOM 7925 O O . GLU B 1 464 ? -11.859 24.938 -14.039 1 87.94 464 GLU B O 1
ATOM 7930 N N . GLY B 1 465 ? -10.344 26.484 -13.562 1 89.44 465 GLY B N 1
ATOM 7931 C CA . GLY B 1 465 ? -11.219 27.094 -12.57 1 89.44 465 GLY B CA 1
ATOM 7932 C C . GLY B 1 465 ? -11.688 26.109 -11.516 1 89.44 465 GLY B C 1
ATOM 7933 O O . GLY B 1 465 ? -10.883 25.391 -10.906 1 89.44 465 GLY B O 1
ATOM 7934 N N . TYR B 1 466 ? -13.047 26 -11.469 1 92.62 466 TYR B N 1
ATOM 7935 C CA . TYR B 1 466 ? -13.656 25.125 -10.477 1 92.62 466 TYR B CA 1
ATOM 7936 C C . TYR B 1 466 ? -13.531 23.656 -10.891 1 92.62 466 TYR B C 1
ATOM 7938 O O . TYR B 1 466 ? -13.727 22.75 -10.07 1 92.62 466 TYR B O 1
ATOM 7946 N N . GLY B 1 467 ? -13.156 23.469 -12.016 1 89.88 467 GLY B N 1
ATOM 7947 C CA . GLY B 1 467 ? -12.992 22.125 -12.516 1 89.88 467 GLY B CA 1
ATOM 7948 C C . GLY B 1 467 ? -11.594 21.578 -12.312 1 89.88 467 GLY B C 1
ATOM 7949 O O . GLY B 1 467 ? -11.305 20.438 -12.688 1 89.88 467 GLY B O 1
ATOM 7950 N N . THR B 1 468 ? -10.836 22.281 -11.695 1 84.88 468 THR B N 1
ATOM 7951 C CA . THR B 1 468 ? -9.461 21.859 -11.453 1 84.88 468 THR B CA 1
ATOM 7952 C C . THR B 1 468 ? -9.43 20.672 -10.5 1 84.88 468 THR B C 1
ATOM 7954 O O . THR B 1 468 ? -10.078 20.688 -9.445 1 84.88 468 THR B O 1
ATOM 7957 N N . VAL B 1 469 ? -8.727 19.672 -10.844 1 84 469 VAL B N 1
ATOM 7958 C CA . VAL B 1 469 ? -8.594 18.484 -10.008 1 84 469 VAL B CA 1
ATOM 7959 C C . VAL B 1 469 ? -7.461 18.688 -9 1 84 469 VAL B C 1
ATOM 7961 O O . VAL B 1 469 ? -6.332 19 -9.375 1 84 469 VAL B O 1
ATOM 7964 N N . VAL B 1 470 ? -7.637 18.609 -7.648 1 78.25 470 VAL B N 1
ATOM 7965 C CA . VAL B 1 470 ? -6.715 18.922 -6.559 1 78.25 470 VAL B CA 1
ATOM 7966 C C . VAL B 1 470 ? -5.773 17.75 -6.324 1 78.25 470 VAL B C 1
ATOM 7968 O O . VAL B 1 470 ? -4.645 17.922 -5.863 1 78.25 470 VAL B O 1
ATOM 7971 N N . GLY B 1 471 ? -5.613 16.766 -7.094 1 66.19 471 GLY B N 1
ATOM 7972 C CA . GLY B 1 471 ? -4.758 15.602 -6.887 1 66.19 471 GLY B CA 1
ATOM 7973 C C . GLY B 1 471 ? -4.918 14.977 -5.512 1 66.19 471 GLY B C 1
ATOM 7974 O O . GLY B 1 471 ? -5.707 15.453 -4.695 1 66.19 471 GLY B O 1
ATOM 7975 N N . GLU B 1 472 ? -3.938 13.969 -5.23 1 61.34 472 GLU B N 1
ATOM 7976 C CA . GLU B 1 472 ? -3.998 13.266 -3.949 1 61.34 472 GLU B CA 1
ATOM 7977 C C . GLU B 1 472 ? -3.551 14.172 -2.805 1 61.34 472 GLU B C 1
ATOM 7979 O O . GLU B 1 472 ? -2.51 14.828 -2.893 1 61.34 472 GLU B O 1
ATOM 7984 N N . ARG B 1 473 ? -4.363 14.32 -1.817 1 58.44 473 ARG B N 1
ATOM 7985 C CA . ARG B 1 473 ? -4.16 15.055 -0.575 1 58.44 473 ARG B CA 1
ATOM 7986 C C . ARG B 1 473 ? -3.92 16.547 -0.851 1 58.44 473 ARG B C 1
ATOM 7988 O O . ARG B 1 473 ? -3.256 17.219 -0.068 1 58.44 473 ARG B O 1
ATOM 7995 N N . GLY B 1 474 ? -4.32 17 -2.025 1 59.09 474 GLY B N 1
ATOM 7996 C CA . GLY B 1 474 ? -4.27 18.422 -2.322 1 59.09 474 GLY B CA 1
ATOM 7997 C C . GLY B 1 474 ? -2.859 18.938 -2.531 1 59.09 474 GLY B C 1
ATOM 7998 O O . GLY B 1 474 ? -2.576 20.109 -2.268 1 59.09 474 GLY B O 1
ATOM 7999 N N . THR B 1 475 ? -1.978 18.156 -2.863 1 60.28 475 THR B N 1
ATOM 8000 C CA . THR B 1 475 ? -0.568 18.516 -2.938 1 60.28 475 THR B CA 1
ATOM 8001 C C . THR B 1 475 ? -0.342 19.578 -4.008 1 60.28 475 THR B C 1
ATOM 8003 O O . THR B 1 475 ? 0.675 20.281 -3.992 1 60.28 475 THR B O 1
ATOM 8006 N N . ALA B 1 476 ? -1.436 19.859 -4.703 1 64.38 476 ALA B N 1
ATOM 8007 C CA . ALA B 1 476 ? -1.307 20.844 -5.777 1 64.38 476 ALA B CA 1
ATOM 8008 C C . ALA B 1 476 ? -1.591 22.25 -5.273 1 64.38 476 ALA B C 1
ATOM 8010 O O . ALA B 1 476 ? -1.32 23.234 -5.969 1 64.38 476 ALA B O 1
ATOM 8011 N N . LEU B 1 477 ? -2.205 22.328 -4.055 1 73.06 477 LEU B N 1
ATOM 8012 C CA . LEU B 1 477 ? -2.631 23.609 -3.508 1 73.06 477 LEU B CA 1
ATOM 8013 C C . LEU B 1 477 ? -1.764 24 -2.32 1 73.06 477 LEU B C 1
ATOM 8015 O O . LEU B 1 477 ? -1.159 23.156 -1.67 1 73.06 477 LEU B O 1
ATOM 8019 N N . SER B 1 478 ? -1.716 25.297 -2.127 1 71.38 478 SER B N 1
ATOM 8020 C CA . SER B 1 478 ? -1.022 25.797 -0.943 1 71.38 478 SER B CA 1
ATOM 8021 C C . SER B 1 478 ? -1.837 25.531 0.321 1 71.38 478 SER B C 1
ATOM 8023 O O . SER B 1 478 ? -3.031 25.25 0.247 1 71.38 478 SER B O 1
ATOM 8025 N N . GLY B 1 479 ? -1.181 25.531 1.427 1 74.31 479 GLY B N 1
ATOM 8026 C CA . GLY B 1 479 ? -1.858 25.328 2.697 1 74.31 479 GLY B CA 1
ATOM 8027 C C . GLY B 1 479 ? -3.016 26.281 2.918 1 74.31 479 GLY B C 1
ATOM 8028 O O . GLY B 1 479 ? -4.094 25.859 3.35 1 74.31 479 GLY B O 1
ATOM 8029 N N . GLY B 1 480 ? -2.807 27.531 2.615 1 77.44 480 GLY B N 1
ATOM 8030 C CA . GLY B 1 480 ? -3.863 28.516 2.768 1 77.44 480 GLY B CA 1
ATOM 8031 C C . GLY B 1 480 ? -5.023 28.312 1.812 1 77.44 480 GLY B C 1
ATOM 8032 O O . GLY B 1 480 ? -6.18 28.531 2.174 1 77.44 480 GLY B O 1
ATOM 8033 N N . GLN B 1 481 ? -4.715 27.891 0.617 1 79.44 481 GLN B N 1
ATOM 8034 C CA . GLN B 1 481 ? -5.754 27.609 -0.369 1 79.44 481 GLN B CA 1
ATOM 8035 C C . GLN B 1 481 ? -6.605 26.422 0.053 1 79.44 481 GLN B C 1
ATOM 8037 O O . GLN B 1 481 ? -7.832 26.438 -0.085 1 79.44 481 GLN B O 1
ATOM 8042 N N . ARG B 1 482 ? -5.977 25.453 0.578 1 85.44 482 ARG B N 1
ATOM 8043 C CA . ARG B 1 482 ? -6.699 24.281 1.051 1 85.44 482 ARG B CA 1
ATOM 8044 C C . ARG B 1 482 ? -7.645 24.641 2.189 1 85.44 482 ARG B C 1
ATOM 8046 O O . ARG B 1 482 ? -8.773 24.141 2.244 1 85.44 482 ARG B O 1
ATOM 8053 N N . GLN B 1 483 ? -7.164 25.438 3.006 1 84.62 483 GLN B N 1
ATOM 8054 C CA . GLN B 1 483 ? -7.969 25.844 4.152 1 84.62 483 GLN B CA 1
ATOM 8055 C C . GLN B 1 483 ? -9.188 26.641 3.709 1 84.62 483 GLN B C 1
ATOM 8057 O O . GLN B 1 483 ? -10.281 26.469 4.254 1 84.62 483 GLN B O 1
ATOM 8062 N N . ARG B 1 484 ? -9.023 27.547 2.773 1 87.19 484 ARG B N 1
ATOM 8063 C CA . ARG B 1 484 ? -10.133 28.375 2.295 1 87.19 484 ARG B CA 1
ATOM 8064 C C . ARG B 1 484 ? -11.188 27.516 1.601 1 87.19 484 ARG B C 1
ATOM 8066 O O . ARG B 1 484 ? -12.383 27.797 1.694 1 87.19 484 ARG B O 1
ATOM 8073 N N . ILE B 1 485 ? -10.766 26.531 0.938 1 90.31 485 ILE B N 1
ATOM 8074 C CA . ILE B 1 485 ? -11.703 25.609 0.305 1 90.31 485 ILE B CA 1
ATOM 8075 C C . ILE B 1 485 ? -12.461 24.828 1.376 1 90.31 485 ILE B C 1
ATOM 8077 O O . ILE B 1 485 ? -13.672 24.609 1.25 1 90.31 485 ILE B O 1
ATOM 8081 N N . ALA B 1 486 ? -11.758 24.438 2.363 1 90.25 486 ALA B N 1
ATOM 8082 C CA . ALA B 1 486 ? -12.398 23.719 3.467 1 90.25 486 ALA B CA 1
ATOM 8083 C C . ALA B 1 486 ? -13.414 24.609 4.18 1 90.25 486 ALA B C 1
ATOM 8085 O O . ALA B 1 486 ? -14.461 24.125 4.617 1 90.25 486 ALA B O 1
ATOM 8086 N N . ILE B 1 487 ? -13.047 25.875 4.312 1 89.19 487 ILE B N 1
ATOM 8087 C CA . ILE B 1 487 ? -13.969 26.812 4.934 1 89.19 487 ILE B CA 1
ATOM 8088 C C . ILE B 1 487 ? -15.211 26.984 4.062 1 89.19 487 ILE B C 1
ATOM 8090 O O . ILE B 1 487 ? -16.328 27 4.57 1 89.19 487 ILE B O 1
ATOM 8094 N N . ALA B 1 488 ? -15.008 27.062 2.752 1 92.69 488 ALA B N 1
ATOM 8095 C CA . ALA B 1 488 ? -16.141 27.156 1.828 1 92.69 488 ALA B CA 1
ATOM 8096 C C . ALA B 1 488 ? -17.047 25.953 1.956 1 92.69 488 ALA B C 1
ATOM 8098 O O . ALA B 1 488 ? -18.281 26.078 1.901 1 92.69 488 ALA B O 1
ATOM 8099 N N . ARG B 1 489 ? -16.516 24.844 2.102 1 92.38 489 ARG B N 1
ATOM 8100 C CA . ARG B 1 489 ? -17.266 23.594 2.273 1 92.38 489 ARG B CA 1
ATOM 8101 C C . ARG B 1 489 ? -18.141 23.641 3.52 1 92.38 489 ARG B C 1
ATOM 8103 O O . ARG B 1 489 ? -19.297 23.234 3.484 1 92.38 489 ARG B O 1
ATOM 8110 N N . ALA B 1 490 ? -17.562 24.094 4.57 1 89.75 490 ALA B N 1
ATOM 8111 C CA . ALA B 1 490 ? -18.297 24.156 5.84 1 89.75 490 ALA B CA 1
ATOM 8112 C C . ALA B 1 490 ? -19.391 25.219 5.781 1 89.75 490 ALA B C 1
ATOM 8114 O O . ALA B 1 490 ? -20.469 25.031 6.348 1 89.75 490 ALA B O 1
ATOM 8115 N N . LEU B 1 491 ? -19.109 26.328 5.094 1 89.06 491 LEU B N 1
ATOM 8116 C CA . LEU B 1 491 ? -20.062 27.438 5.023 1 89.06 491 LEU B CA 1
ATOM 8117 C C . LEU B 1 491 ? -21.234 27.078 4.109 1 89.06 491 LEU B C 1
ATOM 8119 O O . LEU B 1 491 ? -22.344 27.578 4.293 1 89.06 491 LEU B O 1
ATOM 8123 N N . LEU B 1 492 ? -20.891 26.281 3.141 1 92 492 LEU B N 1
ATOM 8124 C CA . LEU B 1 492 ? -21.938 25.859 2.219 1 92 492 LEU B CA 1
ATOM 8125 C C . LEU B 1 492 ? -23.047 25.125 2.963 1 92 492 LEU B C 1
ATOM 8127 O O . LEU B 1 492 ? -24.219 25.219 2.588 1 92 492 LEU B O 1
ATOM 8131 N N . LYS B 1 493 ? -22.734 24.453 3.961 1 89.19 493 LYS B N 1
ATOM 8132 C CA . LYS B 1 493 ? -23.672 23.672 4.773 1 89.19 493 LYS B CA 1
ATOM 8133 C C . LYS B 1 493 ? -24.594 24.594 5.578 1 89.19 493 LYS B C 1
ATOM 8135 O O . LYS B 1 493 ? -25.703 24.203 5.957 1 89.19 493 LYS B O 1
ATOM 8140 N N . ASP B 1 494 ? -24.266 25.797 5.812 1 85.62 494 ASP B N 1
ATOM 8141 C CA . ASP B 1 494 ? -25 26.766 6.633 1 85.62 494 ASP B CA 1
ATOM 8142 C C . ASP B 1 494 ? -25.406 26.141 7.965 1 85.62 494 ASP B C 1
ATOM 8144 O O . ASP B 1 494 ? -26.594 26.078 8.289 1 85.62 494 ASP B O 1
ATOM 8148 N N . PRO B 1 495 ? -24.484 25.703 8.773 1 89.5 495 PRO B N 1
ATOM 8149 C CA . PRO B 1 495 ? -24.766 24.984 10.023 1 89.5 495 PRO B CA 1
ATOM 8150 C C . PRO B 1 495 ? -25.203 25.922 11.148 1 89.5 495 PRO B C 1
ATOM 8152 O O . PRO B 1 495 ? -24.938 27.125 11.094 1 89.5 495 PRO B O 1
ATOM 8155 N N . ALA B 1 496 ? -25.875 25.344 12.148 1 88.69 496 ALA B N 1
ATOM 8156 C CA . ALA B 1 496 ? -26.281 26.094 13.328 1 88.69 496 ALA B CA 1
ATOM 8157 C C . ALA B 1 496 ? -25.109 26.281 14.289 1 88.69 496 ALA B C 1
ATOM 8159 O O . ALA B 1 496 ? -25.047 27.266 15.031 1 88.69 496 ALA B O 1
ATOM 8160 N N . VAL B 1 497 ? -24.234 25.359 14.219 1 91.62 497 VAL B N 1
ATOM 8161 C CA . VAL B 1 497 ? -23.062 25.391 15.07 1 91.62 497 VAL B CA 1
ATOM 8162 C C . VAL B 1 497 ? -21.797 25.203 14.219 1 91.62 497 VAL B C 1
ATOM 8164 O O . VAL B 1 497 ? -21.703 24.266 13.43 1 91.62 497 VAL B O 1
ATOM 8167 N N . LEU B 1 498 ? -20.906 26.094 14.297 1 90.69 498 LEU B N 1
ATOM 8168 C CA . LEU B 1 498 ? -19.672 26.031 13.539 1 90.69 498 LEU B CA 1
ATOM 8169 C C . LEU B 1 498 ? -18.469 25.812 14.469 1 90.69 498 LEU B C 1
ATOM 8171 O O . LEU B 1 498 ? -18.297 26.547 15.438 1 90.69 498 LEU B O 1
ATOM 8175 N N . VAL B 1 499 ? -17.766 24.766 14.242 1 91.94 499 VAL B N 1
ATOM 8176 C CA . VAL B 1 499 ? -16.594 24.438 15.023 1 91.94 499 VAL B CA 1
ATOM 8177 C C . VAL B 1 499 ? -15.328 24.656 14.188 1 91.94 499 VAL B C 1
ATOM 8179 O O . VAL B 1 499 ? -15.141 24.016 13.148 1 91.94 499 VAL B O 1
ATOM 8182 N N . LEU B 1 500 ? -14.469 25.547 14.648 1 88.5 500 LEU B N 1
ATOM 8183 C CA . LEU B 1 500 ? -13.219 25.859 13.969 1 88.5 500 LEU B CA 1
ATOM 8184 C C . LEU B 1 500 ? -12.016 25.422 14.805 1 88.5 500 LEU B C 1
ATOM 8186 O O . LEU B 1 500 ? -11.719 26.031 15.836 1 88.5 500 LEU B O 1
ATOM 8190 N N . ASP B 1 501 ? -11.383 24.375 14.406 1 85.75 501 ASP B N 1
ATOM 8191 C CA . ASP B 1 501 ? -10.188 23.906 15.094 1 85.75 501 ASP B CA 1
ATOM 8192 C C . ASP B 1 501 ? -8.922 24.469 14.438 1 85.75 501 ASP B C 1
ATOM 8194 O O . ASP B 1 501 ? -8.336 23.828 13.57 1 85.75 501 ASP B O 1
ATOM 8198 N N . GLU B 1 502 ? -8.398 25.562 14.906 1 73.69 502 GLU B N 1
ATOM 8199 C CA . GLU B 1 502 ? -7.23 26.25 14.383 1 73.69 502 GLU B CA 1
ATOM 8200 C C . GLU B 1 502 ? -7.336 26.438 12.875 1 73.69 502 GLU B C 1
ATOM 8202 O O . GLU B 1 502 ? -6.363 26.234 12.148 1 73.69 502 GLU B O 1
ATOM 8207 N N . ALA B 1 503 ? -8.477 26.844 12.398 1 68 503 ALA B N 1
ATOM 8208 C CA . ALA B 1 503 ? -8.797 26.844 10.977 1 68 503 ALA B CA 1
ATOM 8209 C C . ALA B 1 503 ? -8.195 28.062 10.289 1 68 503 ALA B C 1
ATOM 8211 O O . ALA B 1 503 ? -8.211 28.172 9.055 1 68 503 ALA B O 1
ATOM 8212 N N . THR B 1 504 ? -7.625 28.953 10.984 1 67.31 504 THR B N 1
ATOM 8213 C CA . THR B 1 504 ? -7.105 30.141 10.312 1 67.31 504 THR B CA 1
ATOM 8214 C C . THR B 1 504 ? -5.605 30.281 10.539 1 67.31 504 THR B C 1
ATOM 8216 O O . THR B 1 504 ? -5.035 31.344 10.297 1 67.31 504 THR B O 1
ATOM 8219 N N . SER B 1 505 ? -5.066 29.125 10.984 1 65.5 505 SER B N 1
ATOM 8220 C CA . SER B 1 505 ? -3.66 29.203 11.359 1 65.5 505 SER B CA 1
ATOM 8221 C C . SER B 1 505 ? -2.77 29.391 10.133 1 65.5 505 SER B C 1
ATOM 8223 O O . SER B 1 505 ? -1.709 30 10.219 1 65.5 505 SER B O 1
ATOM 8225 N N . ALA B 1 506 ? -3.227 28.922 9.047 1 64.06 506 ALA B N 1
ATOM 8226 C CA . ALA B 1 506 ? -2.383 28.953 7.852 1 64.06 506 ALA B CA 1
ATOM 8227 C C . ALA B 1 506 ? -2.734 30.141 6.965 1 64.06 506 ALA B C 1
ATOM 8229 O O . ALA B 1 506 ? -2.111 30.359 5.922 1 64.06 506 ALA B O 1
ATOM 8230 N N . LEU B 1 507 ? -3.631 30.953 7.488 1 69.69 507 LEU B N 1
ATOM 8231 C CA . LEU B 1 507 ? -4.086 32.062 6.664 1 69.69 507 LEU B CA 1
ATOM 8232 C C . LEU B 1 507 ? -3.277 33.312 6.957 1 69.69 507 LEU B C 1
ATOM 8234 O O . LEU B 1 507 ? -2.82 33.531 8.086 1 69.69 507 LEU B O 1
ATOM 8238 N N . ASP B 1 508 ? -3.066 34.031 5.926 1 72.44 508 ASP B N 1
ATOM 8239 C CA . ASP B 1 508 ? -2.486 35.375 6.098 1 72.44 508 ASP B CA 1
ATOM 8240 C C . ASP B 1 508 ? -3.494 36.312 6.73 1 72.44 508 ASP B C 1
ATOM 8242 O O . ASP B 1 508 ? -4.699 36.062 6.715 1 72.44 508 ASP B O 1
ATOM 8246 N N . ALA B 1 509 ? -2.904 37.344 7.277 1 75.56 509 ALA B N 1
ATOM 8247 C CA . ALA B 1 509 ? -3.695 38.312 8.055 1 75.56 509 ALA B CA 1
ATOM 8248 C C . ALA B 1 509 ? -4.852 38.844 7.23 1 75.56 509 ALA B C 1
ATOM 8250 O O . ALA B 1 509 ? -5.969 39 7.734 1 75.56 509 ALA B O 1
ATOM 8251 N N . GLU B 1 510 ? -4.625 39.094 5.98 1 76 510 GLU B N 1
ATOM 8252 C CA . GLU B 1 510 ? -5.68 39.656 5.141 1 76 510 GLU B CA 1
ATOM 8253 C C . GLU B 1 510 ? -6.793 38.656 4.902 1 76 510 GLU B C 1
ATOM 8255 O O . GLU B 1 510 ? -7.977 38.969 5.031 1 76 510 GLU B O 1
ATOM 8260 N N . SER B 1 511 ? -6.367 37.5 4.559 1 76.81 511 SER B N 1
ATOM 8261 C CA . SER B 1 511 ? -7.359 36.469 4.309 1 76.81 511 SER B CA 1
ATOM 8262 C C . SER B 1 511 ? -8.117 36.094 5.582 1 76.81 511 SER B C 1
ATOM 8264 O O . SER B 1 511 ? -9.32 35.844 5.535 1 76.81 511 SER B O 1
ATOM 8266 N N . GLU B 1 512 ? -7.336 36.125 6.629 1 82.06 512 GLU B N 1
ATOM 8267 C CA . GLU B 1 512 ? -7.961 35.844 7.914 1 82.06 512 GLU B CA 1
ATOM 8268 C C . GLU B 1 512 ? -9.055 36.844 8.242 1 82.06 512 GLU B C 1
ATOM 8270 O O . GLU B 1 512 ? -10.117 36.5 8.742 1 82.06 512 GLU B O 1
ATOM 8275 N N . ARG B 1 513 ? -8.82 38.062 7.973 1 82.44 513 ARG B N 1
ATOM 8276 C CA . ARG B 1 513 ? -9.789 39.125 8.25 1 82.44 513 ARG B CA 1
ATOM 8277 C C . ARG B 1 513 ? -11.039 38.969 7.402 1 82.44 513 ARG B C 1
ATOM 8279 O O . ARG B 1 513 ? -12.156 39.125 7.902 1 82.44 513 ARG B O 1
ATOM 8286 N N . VAL B 1 514 ? -10.812 38.625 6.18 1 80.31 514 VAL B N 1
ATOM 8287 C CA . VAL B 1 514 ? -11.938 38.469 5.262 1 80.31 514 VAL B CA 1
ATOM 8288 C C . VAL B 1 514 ? -12.797 37.281 5.684 1 80.31 514 VAL B C 1
ATOM 8290 O O . VAL B 1 514 ? -14.023 37.375 5.688 1 80.31 514 VAL B O 1
ATOM 8293 N N . VAL B 1 515 ? -12.133 36.25 6.043 1 81.06 515 VAL B N 1
ATOM 8294 C CA . VAL B 1 515 ? -12.844 35.062 6.441 1 81.06 515 VAL B CA 1
ATOM 8295 C C . VAL B 1 515 ? -13.57 35.281 7.762 1 81.06 515 VAL B C 1
ATOM 8297 O O . VAL B 1 515 ? -14.711 34.844 7.941 1 81.06 515 VAL B O 1
ATOM 8300 N N . GLN B 1 516 ? -12.898 36 8.602 1 82.69 516 GLN B N 1
ATOM 8301 C CA . GLN B 1 516 ? -13.531 36.312 9.883 1 82.69 516 GLN B CA 1
ATOM 8302 C C . GLN B 1 516 ? -14.75 37.188 9.695 1 82.69 516 GLN B C 1
ATOM 8304 O O . GLN B 1 516 ? -15.773 37 10.367 1 82.69 516 GLN B O 1
ATOM 8309 N N . ALA B 1 517 ? -14.633 38.125 8.828 1 80.25 517 ALA B N 1
ATOM 8310 C CA . ALA B 1 517 ? -15.766 39 8.547 1 80.25 517 ALA B CA 1
ATOM 8311 C C . ALA B 1 517 ? -16.922 38.188 7.949 1 80.25 517 ALA B C 1
ATOM 8313 O O . ALA B 1 517 ? -18.094 38.469 8.273 1 80.25 517 ALA B O 1
ATOM 8314 N N . ALA B 1 518 ? -16.547 37.281 7.129 1 77.62 518 ALA B N 1
ATOM 8315 C CA . ALA B 1 518 ? -17.578 36.469 6.512 1 77.62 518 ALA B CA 1
ATOM 8316 C C . ALA B 1 518 ? -18.266 35.562 7.551 1 77.62 518 ALA B C 1
ATOM 8318 O O . ALA B 1 518 ? -19.469 35.375 7.492 1 77.62 518 ALA B O 1
ATOM 8319 N N . LEU B 1 519 ? -17.516 35.094 8.414 1 79.44 519 LEU B N 1
ATOM 8320 C CA . LEU B 1 519 ? -18.047 34.25 9.484 1 79.44 519 LEU B CA 1
ATOM 8321 C C . LEU B 1 519 ? -18.969 35.062 10.398 1 79.44 519 LEU B C 1
ATOM 8323 O O . LEU B 1 519 ? -20.016 34.594 10.82 1 79.44 519 LEU B O 1
ATOM 8327 N N . ASP B 1 520 ? -18.625 36.344 10.617 1 77.75 520 ASP B N 1
ATOM 8328 C CA . ASP B 1 520 ? -19.438 37.219 11.461 1 77.75 520 ASP B CA 1
ATOM 8329 C C . ASP B 1 520 ? -20.75 37.562 10.773 1 77.75 520 ASP B C 1
ATOM 8331 O O . ASP B 1 520 ? -21.797 37.625 11.43 1 77.75 520 ASP B O 1
ATOM 8335 N N . ARG B 1 521 ? -20.641 37.781 9.523 1 72.06 521 ARG B N 1
ATOM 8336 C CA . ARG B 1 521 ? -21.844 38.094 8.758 1 72.06 521 ARG B CA 1
ATOM 8337 C C . ARG B 1 521 ? -22.797 36.906 8.703 1 72.06 521 ARG B C 1
ATOM 8339 O O . ARG B 1 521 ? -24.016 37.094 8.766 1 72.06 521 ARG B O 1
ATOM 8346 N N . SER B 1 522 ? -22.219 35.781 8.508 1 71 522 SER B N 1
ATOM 8347 C CA . SER B 1 522 ? -23.047 34.562 8.438 1 71 522 SER B CA 1
ATOM 8348 C C . SER B 1 522 ? -23.719 34.281 9.781 1 71 522 SER B C 1
ATOM 8350 O O . SER B 1 522 ? -24.844 33.75 9.82 1 71 522 SER B O 1
ATOM 8352 N N . LEU B 1 523 ? -23.078 34.625 10.859 1 65.25 523 LEU B N 1
ATOM 8353 C CA . LEU B 1 523 ? -23.641 34.438 12.188 1 65.25 523 LEU B CA 1
ATOM 8354 C C . LEU B 1 523 ? -24.719 35.5 12.469 1 65.25 523 LEU B C 1
ATOM 8356 O O . LEU B 1 523 ? -25.703 35.188 13.141 1 65.25 523 LEU B O 1
ATOM 8360 N N . GLY B 1 524 ? -24.531 36.812 12.078 1 55.47 524 GLY B N 1
ATOM 8361 C CA . GLY B 1 524 ? -25.516 37.875 12.281 1 55.47 524 GLY B CA 1
ATOM 8362 C C . GLY B 1 524 ? -26.781 37.656 11.484 1 55.47 524 GLY B C 1
ATOM 8363 O O . GLY B 1 524 ? -27.875 38.031 11.93 1 55.47 524 GLY B O 1
ATOM 8364 N N . ALA B 1 525 ? -26.75 37.219 10.32 1 48.72 525 ALA B N 1
ATOM 8365 C CA . ALA B 1 525 ? -27.922 37.031 9.477 1 48.72 525 ALA B CA 1
ATOM 8366 C C . ALA B 1 525 ? -28.844 35.938 10.055 1 48.72 525 ALA B C 1
ATOM 8368 O O . ALA B 1 525 ? -30.062 36 9.867 1 48.72 525 ALA B O 1
ATOM 8369 N N . VAL B 1 526 ? -28.375 35.094 10.719 1 46.69 526 VAL B N 1
ATOM 8370 C CA . VAL B 1 526 ? -29.25 34.094 11.289 1 46.69 526 VAL B CA 1
ATOM 8371 C C . VAL B 1 526 ? -30.125 34.688 12.375 1 46.69 526 VAL B C 1
ATOM 8373 O O . VAL B 1 526 ? -31.281 34.312 12.539 1 46.69 526 VAL B O 1
ATOM 8376 N N . HIS B 1 527 ? -29.797 35.812 13.133 1 40.88 527 HIS B N 1
ATOM 8377 C CA . HIS B 1 527 ? -30.594 36.344 14.219 1 40.88 527 HIS B CA 1
ATOM 8378 C C . HIS B 1 527 ? -31.562 37.406 13.719 1 40.88 527 HIS B C 1
ATOM 8380 O O . HIS B 1 527 ? -32.375 37.938 14.484 1 40.88 527 HIS B O 1
ATOM 8386 N N . GLY B 1 528 ? -31.438 38.156 12.633 1 35.97 528 GLY B N 1
ATOM 8387 C CA . GLY B 1 528 ? -32.25 39.344 12.352 1 35.97 528 GLY B CA 1
ATOM 8388 C C . GLY B 1 528 ? -33.688 39 11.992 1 35.97 528 GLY B C 1
ATOM 8389 O O . GLY B 1 528 ? -34.438 39.875 11.523 1 35.97 528 GLY B O 1
ATOM 8390 N N . GLY B 1 529 ? -34.312 37.875 11.859 1 33.97 529 GLY B N 1
ATOM 8391 C CA . GLY B 1 529 ? -35.656 37.906 11.352 1 33.97 529 GLY B CA 1
ATOM 8392 C C . GLY B 1 529 ? -36.625 38.562 12.32 1 33.97 529 GLY B C 1
ATOM 8393 O O . GLY B 1 529 ? -37.812 38.688 12.016 1 33.97 529 GLY B O 1
ATOM 8394 N N . GLY B 1 530 ? -36.75 38.438 13.703 1 30.08 530 GLY B N 1
ATOM 8395 C CA . GLY B 1 530 ? -37.969 38.938 14.32 1 30.08 530 GLY B CA 1
ATOM 8396 C C . GLY B 1 530 ? -38.062 40.469 14.359 1 30.08 530 GLY B C 1
ATOM 8397 O O . GLY B 1 530 ? -37.062 41.125 14.555 1 30.08 530 GLY B O 1
ATOM 8398 N N . PRO B 1 531 ? -38.906 41.25 13.602 1 31.61 531 PRO B N 1
ATOM 8399 C CA . PRO B 1 531 ? -39.281 42.656 13.781 1 31.61 531 PRO B CA 1
ATOM 8400 C C . PRO B 1 531 ? -39.625 43 15.227 1 31.61 531 PRO B C 1
ATOM 8402 O O . PRO B 1 531 ? -40.688 42.594 15.703 1 31.61 531 PRO B O 1
ATOM 8405 N N . GLY B 1 532 ? -39.156 42.5 16.281 1 24.59 532 GLY B N 1
ATOM 8406 C CA . GLY B 1 532 ? -39.625 42.938 17.594 1 24.59 532 GLY B CA 1
ATOM 8407 C C . GLY B 1 532 ? -39.594 44.438 17.781 1 24.59 532 GLY B C 1
ATOM 8408 O O . GLY B 1 532 ? -38.656 45.125 17.328 1 24.59 532 GLY B O 1
ATOM 8409 N N . GLY B 1 533 ? -40.844 45.312 17.703 1 25.67 533 GLY B N 1
ATOM 8410 C CA . GLY B 1 533 ? -41.344 46.531 18.297 1 25.67 533 GLY B CA 1
ATOM 8411 C C . GLY B 1 533 ? -40.812 46.75 19.703 1 25.67 533 GLY B C 1
ATOM 8412 O O . GLY B 1 533 ? -40.656 45.812 20.469 1 25.67 533 GLY B O 1
ATOM 8413 N N . GLU B 1 534 ? -40 47.781 19.906 1 24.3 534 GLU B N 1
ATOM 8414 C CA . GLU B 1 534 ? -39.312 48.312 21.062 1 24.3 534 GLU B CA 1
ATOM 8415 C C . GLU B 1 534 ? -40.281 48.594 22.219 1 24.3 534 GLU B C 1
ATOM 8417 O O . GLU B 1 534 ? -40.969 49.594 22.234 1 24.3 534 GLU B O 1
ATOM 8422 N N . ARG B 1 535 ? -41.375 47.781 22.484 1 25.12 535 ARG B N 1
ATOM 8423 C CA . ARG B 1 535 ? -42.031 48.344 23.672 1 25.12 535 ARG B CA 1
ATOM 8424 C C . ARG B 1 535 ? -41.031 48.625 24.781 1 25.12 535 ARG B C 1
ATOM 8426 O O . ARG B 1 535 ? -40.125 47.812 25 1 25.12 535 ARG B O 1
ATOM 8433 N N . ARG B 1 536 ? -40.781 49.938 25.109 1 23.47 536 ARG B N 1
ATOM 8434 C CA . ARG B 1 536 ? -40 50.719 26.078 1 23.47 536 ARG B CA 1
ATOM 8435 C C . ARG B 1 536 ? -40.188 50.188 27.5 1 23.47 536 ARG B C 1
ATOM 8437 O O . ARG B 1 536 ? -41.25 50.375 28.094 1 23.47 536 ARG B O 1
ATOM 8444 N N . GLY B 1 537 ? -40.312 48.812 27.641 1 19.44 537 GLY B N 1
ATOM 8445 C CA . GLY B 1 537 ? -40.719 48.531 29.016 1 19.44 537 GLY B CA 1
ATOM 8446 C C . GLY B 1 537 ? -39.812 49.188 30.047 1 19.44 537 GLY B C 1
ATOM 8447 O O . GLY B 1 537 ? -38.688 49.594 29.734 1 19.44 537 GLY B O 1
ATOM 8448 N N . PRO B 1 538 ? -40.438 49.875 31.078 1 22.78 538 PRO B N 1
ATOM 8449 C CA . PRO B 1 538 ? -39.906 50.688 32.188 1 22.78 538 PRO B CA 1
ATOM 8450 C C . PRO B 1 538 ? -38.75 50 32.906 1 22.78 538 PRO B C 1
ATOM 8452 O O . PRO B 1 538 ? -38.594 48.781 32.875 1 22.78 538 PRO B O 1
ATOM 8455 N N . GLY B 1 539 ? -37.562 50.625 32.906 1 19.73 539 GLY B N 1
ATOM 8456 C CA . GLY B 1 539 ? -36.25 50.469 33.531 1 19.73 539 GLY B CA 1
ATOM 8457 C C . GLY B 1 539 ? -36.344 50.125 35 1 19.73 539 GLY B C 1
ATOM 8458 O O . GLY B 1 539 ? -35.656 50.75 35.812 1 19.73 539 GLY B O 1
ATOM 8459 N N . ARG B 1 540 ? -37.562 49.438 35.469 1 19.56 540 ARG B N 1
ATOM 8460 C CA . ARG B 1 540 ? -37.594 49.375 36.906 1 19.56 540 ARG B CA 1
ATOM 8461 C C . ARG B 1 540 ? -36.219 48.938 37.469 1 19.56 540 ARG B C 1
ATOM 8463 O O . ARG B 1 540 ? -35.625 48.031 36.938 1 19.56 540 ARG B O 1
ATOM 8470 N N . ARG B 1 541 ? -35.469 49.906 38.156 1 20.36 541 ARG B N 1
ATOM 8471 C CA . ARG B 1 541 ? -34.312 50.125 39 1 20.36 541 ARG B CA 1
ATOM 8472 C C . ARG B 1 541 ? -34.25 49.062 40.094 1 20.36 541 ARG B C 1
ATOM 8474 O O . ARG B 1 541 ? -34.938 49.156 41.094 1 20.36 541 ARG B O 1
ATOM 8481 N N . GLN B 1 542 ? -34.719 47.781 39.719 1 18.06 542 GLN B N 1
ATOM 8482 C CA . GLN B 1 542 ? -34.906 46.969 40.906 1 18.06 542 GLN B CA 1
ATOM 8483 C C . GLN B 1 542 ? -33.625 47 41.75 1 18.06 542 GLN B C 1
ATOM 8485 O O . GLN B 1 542 ? -32.531 46.75 41.25 1 18.06 542 GLN B O 1
ATOM 8490 N N . ARG B 1 543 ? -33.656 47.719 42.906 1 18.5 543 ARG B N 1
ATOM 8491 C CA . ARG B 1 543 ? -32.906 48.062 44.125 1 18.5 543 ARG B CA 1
ATOM 8492 C C . ARG B 1 543 ? -32.25 46.844 44.75 1 18.5 543 ARG B C 1
ATOM 8494 O O . ARG B 1 543 ? -32.719 45.719 44.5 1 18.5 543 ARG B O 1
ATOM 8501 N N . SER B 1 544 ? -30.969 47 45.156 1 18.39 544 SER B N 1
ATOM 8502 C CA . SER B 1 544 ? -29.828 46.312 45.781 1 18.39 544 SER B CA 1
ATOM 8503 C C . SER B 1 544 ? -30.234 45.625 47.094 1 18.39 544 SER B C 1
ATOM 8505 O O . SER B 1 544 ? -29.391 45.062 47.781 1 18.39 544 SER B O 1
ATOM 8507 N N . ALA B 1 545 ? -31.562 45.344 47.312 1 17.36 545 ALA B N 1
ATOM 8508 C CA . ALA B 1 545 ? -31.828 45.25 48.75 1 17.36 545 ALA B CA 1
ATOM 8509 C C . ALA B 1 545 ? -30.859 44.281 49.438 1 17.36 545 ALA B C 1
ATOM 8511 O O . ALA B 1 545 ? -30.359 43.344 48.781 1 17.36 545 ALA B O 1
ATOM 8512 N N . GLU B 1 546 ? -30.344 44.688 50.688 1 18.58 546 GLU B N 1
ATOM 8513 C CA . GLU B 1 546 ? -29.438 44.469 51.781 1 18.58 546 GLU B CA 1
ATOM 8514 C C . GLU B 1 546 ? -29.75 43.156 52.531 1 18.58 546 GLU B C 1
ATOM 8516 O O . GLU B 1 546 ? -28.984 42.75 53.406 1 18.58 546 GLU B O 1
ATOM 8521 N N . PRO B 1 547 ? -30.312 42.125 51.906 1 17.94 547 PRO B N 1
ATOM 8522 C CA . PRO B 1 547 ? -30.969 41.406 53 1 17.94 547 PRO B CA 1
ATOM 8523 C C . PRO B 1 547 ? -30.031 41.125 54.156 1 17.94 547 PRO B C 1
ATOM 8525 O O . PRO B 1 547 ? -28.812 41.031 53.969 1 17.94 547 PRO B O 1
ATOM 8528 N N . ARG B 1 548 ? -30.5 41.344 55.438 1 17.59 548 ARG B N 1
ATOM 8529 C CA . ARG B 1 548 ? -30.141 41.438 56.844 1 17.59 548 ARG B CA 1
ATOM 8530 C C . ARG B 1 548 ? -29.484 40.125 57.312 1 17.59 548 ARG B C 1
ATOM 8532 O O . ARG B 1 548 ? -29.516 39.125 56.594 1 17.59 548 ARG B O 1
ATOM 8539 N N . GLY B 1 549 ? -29.531 39.844 58.625 1 17 549 GLY B N 1
ATOM 8540 C CA . GLY B 1 549 ? -28.781 39.625 59.875 1 17 549 GLY B CA 1
ATOM 8541 C C . GLY B 1 549 ? -28.578 38.125 60.156 1 17 549 GLY B C 1
ATOM 8542 O O . GLY B 1 549 ? -27.484 37.719 60.562 1 17 549 GLY B O 1
ATOM 8543 N N . ARG B 1 550 ? -29.641 37.219 60.25 1 17.38 550 ARG B N 1
ATOM 8544 C CA . ARG B 1 550 ? -29.812 36.656 61.562 1 17.38 550 ARG B CA 1
ATOM 8545 C C . ARG B 1 550 ? -28.75 35.594 61.844 1 17.38 550 ARG B C 1
ATOM 8547 O O . ARG B 1 550 ? -28.109 35.094 60.938 1 17.38 550 ARG B O 1
ATOM 8554 N N . ARG B 1 551 ? -28.859 34.844 63.094 1 17.8 551 ARG B N 1
ATOM 8555 C CA . ARG B 1 551 ? -28.25 34.375 64.312 1 17.8 551 ARG B CA 1
ATOM 8556 C C . ARG B 1 551 ? -27.562 33.031 64.125 1 17.8 551 ARG B C 1
ATOM 8558 O O . ARG B 1 551 ? -27.844 32.344 63.125 1 17.8 551 ARG B O 1
ATOM 8565 N N . PRO B 1 552 ? -26.859 32.406 65.188 1 18.22 552 PRO B N 1
ATOM 8566 C CA . PRO B 1 552 ? -25.688 31.656 65.625 1 18.22 552 PRO B CA 1
ATOM 8567 C C . PRO B 1 552 ? -25.906 30.141 65.5 1 18.22 552 PRO B C 1
ATOM 8569 O O . PRO B 1 552 ? -24.938 29.391 65.312 1 18.22 552 PRO B O 1
ATOM 8572 N N . ALA B 1 553 ? -27.141 29.516 65.312 1 16.58 553 ALA B N 1
ATOM 8573 C CA . ALA B 1 553 ? -27.406 28.516 66.375 1 16.58 553 ALA B CA 1
ATOM 8574 C C . ALA B 1 553 ? -26.5 27.297 66.188 1 16.58 553 ALA B C 1
ATOM 8576 O O . ALA B 1 553 ? -26.109 26.969 65.062 1 16.58 553 ALA B O 1
ATOM 8577 N N . ARG B 1 554 ? -26.016 26.516 67.375 1 17.12 554 ARG B N 1
ATOM 8578 C CA . ARG B 1 554 ? -25.078 25.688 68.125 1 17.12 554 ARG B CA 1
ATOM 8579 C C . ARG B 1 554 ? -25.25 24.203 67.75 1 17.12 554 ARG B C 1
ATOM 8581 O O . ARG B 1 554 ? -24.281 23.438 67.875 1 17.12 554 ARG B O 1
ATOM 8588 N N . GLY B 1 555 ? -26.5 23.656 67.438 1 15.1 555 GLY B N 1
ATOM 8589 C CA . GLY B 1 555 ? -26.812 22.547 68.312 1 15.1 555 GLY B CA 1
ATOM 8590 C C . GLY B 1 555 ? -25.875 21.359 68.125 1 15.1 555 GLY B C 1
ATOM 8591 O O . GLY B 1 555 ? -25.062 21.344 67.188 1 15.1 555 GLY B O 1
ATOM 8592 N N . ALA B 1 556 ? -26.453 20.047 68.188 1 15.78 556 ALA B N 1
ATOM 8593 C CA . ALA B 1 556 ? -26.453 18.969 69.125 1 15.78 556 ALA B CA 1
ATOM 8594 C C . ALA B 1 556 ? -25.469 17.859 68.688 1 15.78 556 ALA B C 1
ATOM 8596 O O . ALA B 1 556 ? -24.969 17.859 67.562 1 15.78 556 ALA B O 1
ATOM 8597 N N . GLN B 1 557 ? -25.922 16.531 68.812 1 15.55 557 GLN B N 1
ATOM 8598 C CA . GLN B 1 557 ? -25.656 15.414 69.688 1 15.55 557 GLN B CA 1
ATOM 8599 C C . GLN B 1 557 ? -24.719 14.398 69.062 1 15.55 557 GLN B C 1
ATOM 8601 O O . GLN B 1 557 ? -24.531 14.398 67.875 1 15.55 557 GLN B O 1
ATOM 8606 N N . ARG B 1 558 ? -24.422 13.125 69.75 1 16.12 558 ARG B N 1
ATOM 8607 C CA . ARG B 1 558 ? -23.453 12.234 70.375 1 16.12 558 ARG B CA 1
ATOM 8608 C C . ARG B 1 558 ? -23.188 11.016 69.5 1 16.12 558 ARG B C 1
ATOM 8610 O O . ARG B 1 558 ? -22.047 10.555 69.375 1 16.12 558 ARG B O 1
ATOM 8617 N N . GLY B 1 559 ? -24.188 10.297 68.75 1 15.5 559 GLY B N 1
ATOM 8618 C CA . GLY B 1 559 ? -24.266 8.906 69.188 1 15.5 559 GLY B CA 1
ATOM 8619 C C . GLY B 1 559 ? -23.141 8.055 68.625 1 15.5 559 GLY B C 1
ATOM 8620 O O . GLY B 1 559 ? -22.547 8.359 67.562 1 15.5 559 GLY B O 1
ATOM 8621 N N . ARG B 1 560 ? -22.5 6.973 69.438 1 16.45 560 ARG B N 1
ATOM 8622 C CA . ARG B 1 560 ? -21.391 6.098 69.812 1 16.45 560 ARG B CA 1
ATOM 8623 C C . ARG B 1 560 ? -21.297 4.895 68.875 1 16.45 560 ARG B C 1
ATOM 8625 O O . ARG B 1 560 ? -20.219 4.32 68.688 1 16.45 560 ARG B O 1
ATOM 8632 N N . GLY B 1 561 ? -22.359 4.34 68.188 1 15.45 561 GLY B N 1
ATOM 8633 C CA . GLY B 1 561 ? -22.453 2.912 68.438 1 15.45 561 GLY B CA 1
ATOM 8634 C C . GLY B 1 561 ? -21.281 2.127 67.812 1 15.45 561 GLY B C 1
ATOM 8635 O O . GLY B 1 561 ? -20.641 2.572 66.875 1 15.45 561 GLY B O 1
ATOM 8636 N N . ARG B 1 562 ? -20.812 0.893 68.5 1 15.92 562 ARG B N 1
ATOM 8637 C CA . ARG B 1 562 ? -19.828 -0.101 68.938 1 15.92 562 ARG B CA 1
ATOM 8638 C C . ARG B 1 562 ? -19.625 -1.156 67.812 1 15.92 562 ARG B C 1
ATOM 8640 O O . ARG B 1 562 ? -18.562 -1.744 67.688 1 15.92 562 ARG B O 1
ATOM 8647 N N . GLY B 1 563 ? -20.625 -1.594 67 1 15.21 563 GLY B N 1
ATOM 8648 C CA . GLY B 1 563 ? -20.766 -3.041 67.062 1 15.21 563 GLY B CA 1
ATOM 8649 C C . GLY B 1 563 ? -19.547 -3.773 66.5 1 15.21 563 GLY B C 1
ATOM 8650 O O . GLY B 1 563 ? -18.797 -3.234 65.688 1 15.21 563 GLY B O 1
ATOM 8651 N N . ARG B 1 564 ? -19.188 -5.07 67.062 1 15.63 564 ARG B N 1
ATOM 8652 C CA . ARG B 1 564 ? -18.297 -6.137 67.5 1 15.63 564 ARG B CA 1
ATOM 8653 C C . ARG B 1 564 ? -17.828 -6.988 66.312 1 15.63 564 ARG B C 1
ATOM 8655 O O . ARG B 1 564 ? -16.625 -7.215 66.188 1 15.63 564 ARG B O 1
ATOM 8662 N N . GLY B 1 565 ? -18.656 -8 65.812 1 14.45 565 GLY B N 1
ATOM 8663 C CA . GLY B 1 565 ? -18.359 -9.391 66.062 1 14.45 565 GLY B CA 1
ATOM 8664 C C . GLY B 1 565 ? -17.328 -10 65.188 1 14.45 565 GLY B C 1
ATOM 8665 O O . GLY B 1 565 ? -16.25 -10.398 65.625 1 14.45 565 GLY B O 1
ATOM 8666 N N . TRP B 1 566 ? -17.719 -11.039 64.25 1 15.09 566 TRP B N 1
ATOM 8667 C CA . TRP B 1 566 ? -17.5 -12.461 64.438 1 15.09 566 TRP B CA 1
ATOM 8668 C C . TRP B 1 566 ? -16.203 -12.938 63.812 1 15.09 566 TRP B C 1
ATOM 8670 O O . TRP B 1 566 ? -15.641 -12.234 62.969 1 15.09 566 TRP B O 1
ATOM 8680 N N . GLY B 1 567 ? -16.203 -14.266 63.188 1 14.92 567 GLY B N 1
ATOM 8681 C CA . GLY B 1 567 ? -15.664 -15.57 63.531 1 14.92 567 GLY B CA 1
ATOM 8682 C C . GLY B 1 567 ? -14.406 -15.922 62.75 1 14.92 567 GLY B C 1
ATOM 8683 O O . GLY B 1 567 ? -14.016 -15.188 61.844 1 14.92 567 GLY B O 1
ATOM 8684 N N . ARG B 1 568 ? -14.344 -17.281 62.125 1 15.3 568 ARG B N 1
ATOM 8685 C CA . ARG B 1 568 ? -13.508 -18.438 62.438 1 15.3 568 ARG B CA 1
ATOM 8686 C C . ARG B 1 568 ? -12.227 -18.438 61.625 1 15.3 568 ARG B C 1
ATOM 8688 O O . ARG B 1 568 ? -12.141 -17.734 60.625 1 15.3 568 ARG B O 1
ATOM 8695 N N . ARG B 1 569 ? -11.641 -19.75 61.375 1 15.19 569 ARG B N 1
ATOM 8696 C CA . ARG B 1 569 ? -10.523 -20.562 61.875 1 15.19 569 ARG B CA 1
ATOM 8697 C C . ARG B 1 569 ? -9.461 -20.703 60.781 1 15.19 569 ARG B C 1
ATOM 8699 O O . ARG B 1 569 ? -9.672 -20.297 59.625 1 15.19 569 ARG B O 1
ATOM 8706 N N . ARG B 1 570 ? -9.094 -22.125 60.438 1 15.05 570 ARG B N 1
ATOM 8707 C CA . ARG B 1 570 ? -7.879 -22.875 60.719 1 15.05 570 ARG B CA 1
ATOM 8708 C C . ARG B 1 570 ? -6.926 -22.891 59.531 1 15.05 570 ARG B C 1
ATOM 8710 O O . ARG B 1 570 ? -5.758 -22.531 59.656 1 15.05 570 ARG B O 1
ATOM 8717 N N . THR B 1 571 ? -6.844 -24.156 58.656 1 15.25 571 THR B N 1
ATOM 8718 C CA . THR B 1 571 ? -5.898 -25.234 58.906 1 15.25 571 THR B CA 1
ATOM 8719 C C . THR B 1 571 ? -4.723 -25.156 57.906 1 15.25 571 THR B C 1
ATOM 8721 O O . THR B 1 571 ? -3.566 -25.094 58.344 1 15.25 571 THR B O 1
ATOM 8724 N N . GLY B 1 572 ? -4.5 -26.25 56.875 1 15.03 572 GLY B N 1
ATOM 8725 C CA . GLY B 1 572 ? -3.529 -27.328 56.875 1 15.03 572 GLY B CA 1
ATOM 8726 C C . GLY B 1 572 ? -2.299 -27.031 56.031 1 15.03 572 GLY B C 1
ATOM 8727 O O . GLY B 1 572 ? -2.301 -26.078 55.25 1 15.03 572 GLY B O 1
ATOM 8728 N N . SER B 1 573 ? -1.245 -28.109 55.844 1 15.48 573 SER B N 1
ATOM 8729 C CA . SER B 1 573 ? 0.14 -28.547 56 1 15.48 573 SER B CA 1
ATOM 8730 C C . SER B 1 573 ? 0.873 -28.562 54.656 1 15.48 573 SER B C 1
ATOM 8732 O O . SER B 1 573 ? 2.1 -28.438 54.625 1 15.48 573 SER B O 1
ATOM 8734 N N . GLY B 1 574 ? 0.368 -28.891 53.438 1 16.19 574 GLY B N 1
ATOM 8735 C CA . GLY B 1 574 ? 1.017 -30.078 52.875 1 16.19 574 GLY B CA 1
ATOM 8736 C C . GLY B 1 574 ? 2.467 -29.844 52.5 1 16.19 574 GLY B C 1
ATOM 8737 O O . GLY B 1 574 ? 2.881 -28.703 52.281 1 16.19 574 GLY B O 1
ATOM 8738 N N . PRO B 1 575 ? 3.309 -30.938 52.406 1 16.41 575 PRO B N 1
ATOM 8739 C CA . PRO B 1 575 ? 4.676 -31.391 52.688 1 16.41 575 PRO B CA 1
ATOM 8740 C C . PRO B 1 575 ? 5.688 -30.812 51.688 1 16.41 575 PRO B C 1
ATOM 8742 O O . PRO B 1 575 ? 5.301 -30.297 50.656 1 16.41 575 PRO B O 1
ATOM 8745 N N . ARG B 1 576 ? 7.102 -31.078 51.938 1 16.88 576 ARG B N 1
ATOM 8746 C CA . ARG B 1 576 ? 8.531 -30.812 51.906 1 16.88 576 ARG B CA 1
ATOM 8747 C C . ARG B 1 576 ? 9.148 -31.266 50.594 1 16.88 576 ARG B C 1
ATOM 8749 O O . ARG B 1 576 ? 10.016 -30.578 50.031 1 16.88 576 ARG B O 1
ATOM 8756 N N . ARG B 1 577 ? 9.047 -32.75 50.188 1 15.18 577 ARG B N 1
ATOM 8757 C CA . ARG B 1 577 ? 10.195 -33.625 50.125 1 15.18 577 ARG B CA 1
ATOM 8758 C C . ARG B 1 577 ? 11.078 -33.281 48.938 1 15.18 577 ARG B C 1
ATOM 8760 O O . ARG B 1 577 ? 10.695 -32.5 48.062 1 15.18 577 ARG B O 1
ATOM 8767 N N . ALA B 1 578 ? 11.422 -34.438 48.094 1 15.1 578 ALA B N 1
ATOM 8768 C CA . ALA B 1 578 ? 12.555 -35.375 48.062 1 15.1 578 ALA B CA 1
ATOM 8769 C C . ALA B 1 578 ? 13.492 -35.062 46.906 1 15.1 578 ALA B C 1
ATOM 8771 O O . ALA B 1 578 ? 14.703 -34.906 47.094 1 15.1 578 ALA B O 1
ATOM 8772 N N . ALA B 1 579 ? 13.375 -35.781 45.656 1 15.59 579 ALA B N 1
ATOM 8773 C CA . ALA B 1 579 ? 14.234 -36.938 45.344 1 15.59 579 ALA B CA 1
ATOM 8774 C C . ALA B 1 579 ? 15.477 -36.469 44.562 1 15.59 579 ALA B C 1
ATOM 8776 O O . ALA B 1 579 ? 15.5 -35.375 44 1 15.59 579 ALA B O 1
ATOM 8777 N N . PRO B 1 580 ? 16.125 -37.469 43.75 1 16.16 580 PRO B N 1
ATOM 8778 C CA . PRO B 1 580 ? 17.375 -38.25 43.812 1 16.16 580 PRO B CA 1
ATOM 8779 C C . PRO B 1 580 ? 18.406 -37.75 42.812 1 16.16 580 PRO B C 1
ATOM 8781 O O . PRO B 1 580 ? 19.594 -37.625 43.156 1 16.16 580 PRO B O 1
ATOM 8784 N N . PRO B 1 581 ? 18.141 -37.656 41.375 1 15.84 581 PRO B N 1
ATOM 8785 C CA . PRO B 1 581 ? 18.781 -38.781 40.719 1 15.84 581 PRO B CA 1
ATOM 8786 C C . PRO B 1 581 ? 20.297 -38.625 40.594 1 15.84 581 PRO B C 1
ATOM 8788 O O . PRO B 1 581 ? 20.812 -37.5 40.75 1 15.84 581 PRO B O 1
ATOM 8791 N N . ALA B 1 582 ? 20.953 -39.406 39.438 1 15.55 582 ALA B N 1
ATOM 8792 C CA . ALA B 1 582 ? 21.906 -40.469 39.156 1 15.55 582 ALA B CA 1
ATOM 8793 C C . ALA B 1 582 ? 23.281 -39.875 38.781 1 15.55 582 ALA B C 1
ATOM 8795 O O . ALA B 1 582 ? 23.391 -38.688 38.5 1 15.55 582 ALA B O 1
ATOM 8796 N N . ALA B 1 583 ? 24 -40.688 37.812 1 16.77 583 ALA B N 1
ATOM 8797 C CA . ALA B 1 583 ? 25.188 -41.531 37.75 1 16.77 583 ALA B CA 1
ATOM 8798 C C . ALA B 1 583 ? 26.406 -40.75 37.281 1 16.77 583 ALA B C 1
ATOM 8800 O O . ALA B 1 583 ? 26.25 -39.656 36.719 1 16.77 583 ALA B O 1
ATOM 8801 N N . GLU B 1 584 ? 27.422 -41.469 36.969 1 16.08 584 GLU B N 1
ATOM 8802 C CA . GLU B 1 584 ? 28.797 -41.969 37.125 1 16.08 584 GLU B CA 1
ATOM 8803 C C . GLU B 1 584 ? 29.641 -41.531 35.906 1 16.08 584 GLU B C 1
ATOM 8805 O O . GLU B 1 584 ? 30.875 -41.438 36.031 1 16.08 584 GLU B O 1
ATOM 8810 N N . PRO B 1 585 ? 29.172 -41.5 34.562 1 16.2 585 PRO B N 1
ATOM 8811 C CA . PRO B 1 585 ? 30.047 -42.469 33.875 1 16.2 585 PRO B CA 1
ATOM 8812 C C . PRO B 1 585 ? 31.516 -42.062 33.938 1 16.2 585 PRO B C 1
ATOM 8814 O O . PRO B 1 585 ? 31.828 -40.906 34.25 1 16.2 585 PRO B O 1
ATOM 8817 N N . ASN B 1 586 ? 32.281 -42.438 32.719 1 16 586 ASN B N 1
ATOM 8818 C CA . ASN B 1 586 ? 33.312 -43.406 32.344 1 16 586 ASN B CA 1
ATOM 8819 C C . ASN B 1 586 ? 34.688 -42.781 32.344 1 16 586 ASN B C 1
ATOM 8821 O O . ASN B 1 586 ? 34.844 -41.562 32.375 1 16 586 ASN B O 1
ATOM 8825 N N . GLY B 1 587 ? 35.531 -43.156 31.172 1 16.61 587 GLY B N 1
ATOM 8826 C CA . GLY B 1 587 ? 36.688 -44 31 1 16.61 587 GLY B CA 1
ATOM 8827 C C . GLY B 1 587 ? 38 -43.281 31.078 1 16.61 587 GLY B C 1
ATOM 8828 O O . GLY B 1 587 ? 38.031 -42.031 31.125 1 16.61 587 GLY B O 1
ATOM 8829 N N . ALA B 1 588 ? 39.062 -43.719 30.109 1 17.5 588 ALA B N 1
ATOM 8830 C CA . ALA B 1 588 ? 40.312 -44.469 30.141 1 17.5 588 ALA B CA 1
ATOM 8831 C C . ALA B 1 588 ? 41.5 -43.562 30.203 1 17.5 588 ALA B C 1
ATOM 8833 O O . ALA B 1 588 ? 41.406 -42.375 29.844 1 17.5 588 ALA B O 1
ATOM 8834 N N . GLU B 1 589 ? 42.656 -44.25 30.266 1 17.11 589 GLU B N 1
ATOM 8835 C CA . GLU B 1 589 ? 44.031 -44.594 30.688 1 17.11 589 GLU B CA 1
ATOM 8836 C C . GLU B 1 589 ? 45.031 -44.125 29.656 1 17.11 589 GLU B C 1
ATOM 8838 O O . GLU B 1 589 ? 46.219 -43.906 29.984 1 17.11 589 GLU B O 1
ATOM 8843 N N . ARG B 1 590 ? 44.812 -44.281 28.297 1 18.2 590 ARG B N 1
ATOM 8844 C CA . ARG B 1 590 ? 46.031 -44.906 27.781 1 18.2 590 ARG B CA 1
ATOM 8845 C C . ARG B 1 590 ? 47.281 -44.094 28.125 1 18.2 590 ARG B C 1
ATOM 8847 O O . ARG B 1 590 ? 47.188 -42.875 28.297 1 18.2 590 ARG B O 1
ATOM 8854 N N . PRO B 1 591 ? 48.438 -44.844 27.828 1 19.36 591 PRO B N 1
ATOM 8855 C CA . PRO B 1 591 ? 49.75 -45.344 28.266 1 19.36 591 PRO B CA 1
ATOM 8856 C C . PRO B 1 591 ? 50.875 -44.406 27.906 1 19.36 591 PRO B C 1
ATOM 8858 O O . PRO B 1 591 ? 51.656 -44.031 28.781 1 19.36 591 PRO B O 1
ATOM 8861 N N . GLY B 1 592 ? 51.406 -44.75 26.547 1 17.45 592 GLY B N 1
ATOM 8862 C CA . GLY B 1 592 ? 52.656 -45.406 26.25 1 17.45 592 GLY B CA 1
ATOM 8863 C C . GLY B 1 592 ? 53.844 -44.469 26.266 1 17.45 592 GLY B C 1
ATOM 8864 O O . GLY B 1 592 ? 53.688 -43.25 26.297 1 17.45 592 GLY B O 1
ATOM 8865 N N . ARG B 1 593 ? 54.875 -44.75 25.141 1 19.06 593 ARG B N 1
ATOM 8866 C CA . ARG B 1 593 ? 56.25 -45.156 25.094 1 19.06 593 ARG B CA 1
ATOM 8867 C C . ARG B 1 593 ? 57.188 -43.969 25.312 1 19.06 593 ARG B C 1
ATOM 8869 O O . ARG B 1 593 ? 56.75 -42.812 25.234 1 19.06 593 ARG B O 1
ATOM 8876 N N . GLY B 1 594 ? 58.5 -44.125 24.516 1 19.28 594 GLY B N 1
ATOM 8877 C CA . GLY B 1 594 ? 59.875 -44.562 24.547 1 19.28 594 GLY B CA 1
ATOM 8878 C C . GLY B 1 594 ? 60.875 -43.438 24.328 1 19.28 594 GLY B C 1
ATOM 8879 O O . GLY B 1 594 ? 60.469 -42.344 23.891 1 19.28 594 GLY B O 1
ATOM 8880 N N . ARG B 1 595 ? 62.062 -43.25 23.281 1 21.48 595 ARG B N 1
ATOM 8881 C CA . ARG B 1 595 ? 63.156 -42.375 23.656 1 21.48 595 ARG B CA 1
ATOM 8882 C C . ARG B 1 595 ? 62.688 -40.906 23.594 1 21.48 595 ARG B C 1
ATOM 8884 O O . ARG B 1 595 ? 61.969 -40.531 22.688 1 21.48 595 ARG B O 1
#

Sequence (1190 aa):
MGPPDPLEKDRTPRTWGRMGAPITLPNRMLRARPPCACSASTACRWAPCWGGTRGLHPVPRPEPPARFPQGLLTFGYIALLSRVGEQVAASMRKALFISLLRQDVAFYDANRTGQLVNRLTADVQEFKSSFKLIISQGLRSSTQAAGCIVSLYLLSPKLTGLLLLVMPTLVGAGALVGSFLRSLSRRAQEQVAKATGVADEVLGNVRTVRAFAMEDQQAGLYCAEAERSSQLSQRLGLGIAAFQGLSNLALNGIVLGTIFVGGSLMAGNELSPGDLMSFLVASQTVQRSMANISILFGQVVRGLSAGARVLEFMTLEPKVPLRGGASIPSHSLLGHVAFNHVSFSYPMRPGHPVLRDFSLSLPPGKTVAIVGPSGGGKSTVAALLERFYEPTQGSITLDGHDISSLDPSWLRGQVIGFISQDPVLFGTTIMENIRFGKPGASDEEVYAAARLANADDFIRSFPEGYGTVVGERGTALSGGQRQRIAIARALLKDPAVLVLDEATSALDAESERVVQAALDRSLGAVHGGGPGGERRGPGRRQRSAEPRGRRPARGAQRGRGRGRGWGRRRTGSGPRRAAPPAAEPNGAERPGRGRMGPPDPLEKDRTPRTWGRMGAPITLPNRMLRARPPCACSASTACRWAPCWGGTRGLHPVPRPEPPARFPQGLLTFGYIALLSRVGEQVAASMRKALFISLLRQDVAFYDANRTGQLVNRLTADVQEFKSSFKLIISQGLRSSTQAAGCIVSLYLLSPKLTGLLLLVMPTLVGAGALVGSFLRSLSRRAQEQVAKATGVADEVLGNVRTVRAFAMEDQQAGLYCAEAERSSQLSQRLGLGIAAFQGLSNLALNGIVLGTIFVGGSLMAGNELSPGDLMSFLVASQTVQRSMANISILFGQVVRGLSAGARVLEFMTLEPKVPLRGGASIPSHSLLGHVAFNHVSFSYPMRPGHPVLRDFSLSLPPGKTVAIVGPSGGGKSTVAALLERFYEPTQGSITLDGHDISSLDPSWLRGQVIGFISQDPVLFGTTIMENIRFGKPGASDEEVYAAARLANADDFIRSFPEGYGTVVGERGTALSGGQRQRIAIARALLKDPAVLVLDEATSALDAESERVVQAALDRSLGAVHGGGPGGERRGPGRRQRSAEPRGRRPARGAQRGRGRGRGWGRRRTGSGPRRAAPPAAEPNGAERPGRGR

Radius of gyration: 42.36 Å; Cα contacts (8 Å, |Δi|>4): 1220; chains: 2; bounding box: 121×138×124 Å

Organism: Cairina moschata (NCBI:txid8855)

Foldseek 3Di:
DPDDDDDPPPPDDPDPDDDDDDPPPPPPVPPPPPPPCLPCPVVLPPPPPPDDDDDPPDPPDPPPPPCVVVVVSVVVVLVVLVVVLVVVLVVLLVLLVVLVVFAFPLVCVVDPPVVSVCLSPVLSVLLSVLSSLCVVLVVVLVSLLVVLLVVLCVLPVVLSVVLVVLVVVVLVVLVVLVVVLVVLVVVLVVLVVVLVVLVCVCVVPVVVCVVVVVVVVSVVVSVVSVVVSVVSVVVSVVSVVVSVVVLVVSLVVSLVVLCVVVVVCVVVVNHDPSSSVSSSVSSVSSVVSSVSVSVSVVSVVSSVVSVVVSVVSSPDDHPAGQFAADDDDPVLAQFKKWWAQFWADRPVGNVDILDGGDIDTDGFLDDDDDDDDPSNCPVVVVCVQLVSDDTPDTFMDGSRHTVSRHNSNCCDLAAEQEDAQQFFADQFFLQVRLCVNPVPDDPVLLCVLLVQLVQQVVQCVDPVRRRDGLHHRNPVDDRQNRLSSSSSSSVSSLHSYYYYHCSCVRPDPVSVVSNVVSVSVSSVVVPPDDPDDPPVPDPPPPDPPPDDDDDDPDDDDDDDDPDDDDDDDDDDDDDDDDDDDDDPDDDDPDPDDDD/DDDDPDDPPPPPPPDPDDDPDDPPPPPPVPPPPPPCCLPCPVVPPPPPPPDDDDDPPDPPDPPPPPCVVNVVSVVVVLVVLVVVLVVVLVVLLVLLVVLVVFAFPLVCVVDPPVVSVCLSPVLSVLLSVLSSLCVVLVVVLVSLLVVLLVVLCVLPVVLSVVLVVLVVVVLVVLVVLVVVLVVLVVVLVVLVVVLVVLVCVCVVPVVVCVVVVVVVVSVVVSVVSVVVSVVSVVVSVVSVVVSVVVLVVSLVVSLVVLCVVVVVCVVVVNHDPSSSVSSSVSSVSSVVSSVSVSVSVVSVVSSVVSVVVSVVSSPDDHPAGQFAADDDDPVLAQFKKWWAQFWADRPVGNVDILDGGDIDIDGFLDDDDDDDDPSNCPVVVVCVQLVSDDTPDTFMDGSRHTVSRHNSNCCDLAAEQEQAQQFFADQFFLQVRLCVNPVPDDSVLLCVLLVQLVQQVVQCVDPVRRRDGLHHRNPVDDRQNRLSSSSSSSVSSLHSYYYYHCSCVRPDPVSSVSNVVSVSVSSVVVPPPDPDDCPVPDPPPPDPDPDDDDDDDDDDDDDDDDDDDDDDDDDDDDDDDDDDDYDDDYDDDDDDDDD

InterPro domains:
  IPR003439 ABC transporter-like, ATP-binding domain [PF00005] (355-505)
  IPR003439 ABC transporter-like, ATP-binding domain [PS50893] (337-579)
  IPR003593 AAA+ ATPase domain [SM00382] (364-550)
  IPR011527 ABC transporter type 1, transmembrane domain [PF00664] (70-290)
  IPR011527 ABC transporter type 1, transmembrane domain [PS50929] (70-302)
  IPR017871 ABC transporter-like, conserved site [PS00211] (477-491)
  IPR027417 P-loop containing nucleoside triphosphate hydrolase [G3DSA:3.40.50.300] (335-521)
  IPR027417 P-loop containing nucleoside triphosphate hydrolase [SSF52540] (331-522)
  IPR036640 ABC transporter type 1, transmembrane domain superfamily [G3DSA:1.20.1560.10] (73-334)
  IPR036640 ABC transporter type 1, transmembrane domain superfamily [SSF90123] (70-318)
  IPR039421 Type 1 protein exporter [PTHR43394] (71-522)